Protein AF-A0ABD5MYH3-F1 (afdb_monomer_lite)

Radius of gyration: 65.59 Å; chains: 1; bounding box: 186×68×209 Å

Sequence (858 aa):
MVIDKKRYPGVLNVLLVSPDELYIPPPLPAGGKGEKTQLKKKGFKPIMLLSSFYEKKRLERKLKGSKKRLRSEKERLEKERVKLHRTEEIEAKRAQKKLDDYKEKVKIAREQERKKLERERLKLQKKEERERLKLKRIEERERNRTQSKLERQKERLEAKRLVELKEKDKERLAEEKKLMIERQKRKEAESVKQNFLKRQKEKEEREKAAEEKQKLIEKKEAERRTIEREKQFEKEKKARFLKEEQKRRERYEKLRGLLMEERKRELALERRAEELEEQRKKEDTLRAKKLAAEKLKIIEREKKEELKEKALAEKERKLVLREKKREDIVEERVVEKEKKIEGKVKSRLQKIYGENLEKLRLKREKQIEEQRLKLAREKHRRDVLVEKERRQLMEKSIQEIKDKQQLQSKLKYEKSLKRKLLDKLAIDKREAKKRELEVIRQEKAEKERELREHERYQNRMKLLRRDRQLAISDEQKKKGLEINHIITKLEREKVKIAKSSKDKILSLKQEKDSLRSEKEKLSRSLEKTKGEISELQKKIDVLEKSNKELSKIQFDYEKFHKDRNKLVTTLGKKYEMELEKAMNEKDREMSNLRKHHQNQLNHERKKIHKEIHHGIHKGIKRRVGFIVERKKDADDNAKHLEYEKNRVLRDGNFKISSNNKIIEGLRTELEKANADNEKAKRMIKDLKENKDYNERRLRQIKTEKSRIIEDDKHALYLIKRKLAYESKKHRDSDKLAKMAHQEKGKLIEERKSEQQLMMKKGRELQKKRSVVASREIKHAIKDVKLAMVKEEADLSKLNSMIYNARENIISFKLAEARKLYLLILEMYEHLPNSKKAAVYDHIKELYEERKIAEGLYA

Foldseek 3Di:
DDDDDDDDDDDDDDDDDDDDDDDDDDDDDDDDDDDDDDDDDDDDDDDDDDPPVVVVVVVVVVVVVVVVVVVVVVVVVVVVVVVVVVVVVVVVVVVVVVVVVVVVVVVVVVVVVVVVVVVVVVVVVVVVVVVVVVVVVVVVVVVVVVVVVVVVVVVVVVVVVVVVVVVVVVVVVVVVVVVVVVVVVVVVVVVVPPPPPPPPCPVVVVVVVVVVVVVVVVVVVVVVVVVVVVVVVVVVVVVVVVVVVVVVVVVVVVVVVVVVVVVVVVVVVVVVVVVVVVVVVVVVVVVVVVVVVVVVVVVVVVVVVVVVVVVVVVVVVVVVVVVVVVVVVVVVVVVVPVPPPPPPCVVVVVVVVVVVVVVVVVVVVVVVVVVVVVVVVVVVVVVVVVVVVVVVVVVVVVVVVVVVVVVVVVVVVVVVVVVVVVVVVVVVVVVVVVVVVVVVVVVVVVVVVVVVVVVVVVVVVVVVVVVVVVVVVVVVVVVVVVVVVVVVVVVVVVPDDDDDDPPPPVVVVVVVVVVVVVVVVVVVVVVVVVVVVVVVVVVVVVVVVVVVVVVVVVVVVVVVVVVVVVVVVVVVVVVVVVVVVVVVVVVVVVVVVVVVVVVVVVVVVVVVVVVVVVVVVVVVVVVVVVVVVVVCVVVVVVVVVVVVVVVVVVVPDDDPDPCPVVVVVVVVVVVVVVVVVVVVVVVVVVVVVVVVVVVVVVVVVVVVVVVVVVVVVVVVVVVVVVVVVVVVVVVVVVVVVVVVVVVVVVVVVVVVVVVVVVVVVVVVVVVVVVVVVVVVVVVVVVVVVVVVVVLVVLLVVLVVLLVVLVVCLVVLVLVVNVVSLVVSVVSLVPHDPVCNVVCVVSSVVSVVSSVVSVVVVD

pLDDT: mean 73.13, std 15.89, range [29.53, 97.25]

Structure (mmCIF, N/CA/C/O backbone):
data_AF-A0ABD5MYH3-F1
#
_entry.id   AF-A0ABD5MYH3-F1
#
loop_
_atom_site.group_PDB
_atom_site.id
_atom_site.type_symbol
_atom_site.label_atom_id
_atom_site.label_alt_id
_atom_site.label_comp_id
_atom_site.label_asym_id
_atom_site.label_entity_id
_atom_site.label_seq_id
_atom_site.pdbx_PDB_ins_code
_atom_site.Cartn_x
_atom_site.Cartn_y
_atom_site.Cartn_z
_atom_site.occupancy
_atom_site.B_iso_or_equiv
_atom_site.auth_seq_id
_atom_site.auth_comp_id
_atom_site.auth_asym_id
_atom_site.auth_atom_id
_atom_site.pdbx_PDB_model_num
ATOM 1 N N . MET A 1 1 ? 67.182 -41.115 -29.711 1.00 34.38 1 MET A N 1
ATOM 2 C CA . MET A 1 1 ? 67.467 -40.076 -28.686 1.00 34.38 1 MET A CA 1
ATOM 3 C C . MET A 1 1 ? 66.160 -39.358 -28.313 1.00 34.38 1 MET A C 1
ATOM 5 O O . MET A 1 1 ? 65.120 -39.778 -28.801 1.00 34.38 1 MET A O 1
ATOM 9 N N . VAL A 1 2 ? 66.197 -38.399 -27.377 1.00 32.34 2 VAL A N 1
ATOM 10 C CA . VAL A 1 2 ? 65.081 -37.930 -26.508 1.00 32.34 2 VAL A CA 1
ATOM 11 C C . VAL A 1 2 ? 63.813 -37.399 -27.229 1.00 32.34 2 VAL A C 1
ATOM 13 O O . VAL A 1 2 ? 63.869 -36.954 -28.370 1.00 32.34 2 VAL A O 1
ATOM 16 N N . ILE A 1 3 ? 62.666 -37.452 -26.527 1.00 37.41 3 ILE A N 1
ATOM 17 C CA . ILE A 1 3 ? 61.282 -37.195 -26.987 1.00 37.41 3 ILE A CA 1
ATOM 18 C C . ILE A 1 3 ? 60.608 -36.057 -26.184 1.00 37.41 3 ILE A C 1
ATOM 20 O O . ILE A 1 3 ? 60.651 -36.096 -24.960 1.00 37.41 3 ILE A O 1
ATOM 24 N N . ASP A 1 4 ? 59.857 -35.161 -26.843 1.00 34.97 4 ASP A N 1
ATOM 25 C CA . ASP A 1 4 ? 58.508 -34.680 -26.431 1.00 34.97 4 ASP A CA 1
ATOM 26 C C . ASP A 1 4 ? 57.870 -33.922 -27.629 1.00 34.97 4 ASP A C 1
ATOM 28 O O . ASP A 1 4 ? 58.601 -33.286 -28.380 1.00 34.97 4 ASP A O 1
ATOM 32 N N . LYS A 1 5 ? 56.586 -33.993 -28.033 1.00 39.22 5 LYS A N 1
ATOM 33 C CA . LYS A 1 5 ? 55.255 -34.292 -27.439 1.00 39.22 5 LYS A CA 1
ATOM 34 C C . LYS A 1 5 ? 54.678 -33.206 -26.502 1.00 39.22 5 LYS A C 1
ATOM 36 O O . LYS A 1 5 ? 55.371 -32.686 -25.641 1.00 39.22 5 LYS A O 1
ATOM 41 N N . LYS A 1 6 ? 53.344 -32.998 -26.613 1.00 38.94 6 LYS A N 1
ATOM 42 C CA . LYS A 1 6 ? 52.435 -32.120 -25.808 1.00 38.94 6 LYS A CA 1
ATOM 43 C C . LYS A 1 6 ? 52.509 -30.611 -26.174 1.00 38.94 6 LYS A C 1
ATOM 45 O O . LYS A 1 6 ? 53.596 -30.079 -26.301 1.00 38.94 6 LYS A O 1
ATOM 50 N N . ARG A 1 7 ? 51.419 -29.826 -26.303 1.00 36.38 7 ARG A N 1
ATOM 51 C CA . ARG A 1 7 ? 49.952 -30.055 -26.192 1.00 36.38 7 ARG A CA 1
ATOM 52 C C . ARG A 1 7 ? 49.167 -29.213 -27.223 1.00 36.38 7 ARG A C 1
ATOM 54 O O . ARG A 1 7 ? 49.366 -28.007 -27.259 1.00 36.38 7 ARG A O 1
ATOM 61 N N . TYR A 1 8 ? 48.131 -29.798 -27.833 1.00 37.19 8 TYR A N 1
ATOM 62 C CA . TYR A 1 8 ? 46.870 -29.117 -28.189 1.00 37.19 8 TYR A CA 1
ATOM 63 C C . TYR A 1 8 ? 45.703 -30.123 -28.067 1.00 37.19 8 TYR A C 1
ATOM 65 O O . TYR A 1 8 ? 45.661 -31.063 -28.857 1.00 37.19 8 TYR A O 1
ATOM 73 N N . PRO A 1 9 ? 44.796 -29.999 -27.072 1.00 47.91 9 PRO A N 1
ATOM 74 C CA . PRO A 1 9 ? 43.694 -30.947 -26.881 1.00 47.91 9 PRO A CA 1
ATOM 75 C C . PRO A 1 9 ? 42.294 -30.324 -27.062 1.00 47.91 9 PRO A C 1
ATOM 77 O O . PRO A 1 9 ? 41.913 -29.420 -26.319 1.00 47.91 9 PRO A O 1
ATOM 80 N N . GLY A 1 10 ? 41.498 -30.910 -27.963 1.00 39.75 10 GLY A N 1
ATOM 81 C CA . GLY A 1 10 ? 40.048 -30.696 -28.089 1.00 39.75 10 GLY A CA 1
ATOM 82 C C . GLY A 1 10 ? 39.614 -29.384 -28.775 1.00 39.75 10 GLY A C 1
ATOM 83 O O . GLY A 1 10 ? 40.334 -28.393 -28.762 1.00 39.75 10 GLY A O 1
ATOM 84 N N . VAL A 1 11 ? 38.428 -29.312 -29.387 1.00 33.72 11 VAL A N 1
ATOM 85 C CA . VAL A 1 11 ? 37.332 -30.305 -29.454 1.00 33.72 11 VAL A CA 1
ATOM 86 C C . VAL A 1 11 ? 36.813 -30.391 -30.888 1.00 33.72 11 VAL A C 1
ATOM 88 O O . VAL A 1 11 ? 36.562 -29.357 -31.503 1.00 33.72 11 VAL A O 1
ATOM 91 N N . LEU A 1 12 ? 36.607 -31.610 -31.392 1.00 31.73 12 LEU A N 1
ATOM 92 C CA . LEU A 1 12 ? 35.941 -31.867 -32.666 1.00 31.73 12 LEU A CA 1
ATOM 93 C C . LEU A 1 12 ? 35.200 -33.212 -32.573 1.00 31.73 12 LEU A C 1
ATOM 95 O O . LEU A 1 12 ? 35.828 -34.263 -32.614 1.00 31.73 12 LEU A O 1
ATOM 99 N N . ASN A 1 13 ? 33.873 -33.153 -32.429 1.00 37.53 13 ASN A N 1
ATOM 100 C CA . ASN A 1 13 ? 32.958 -34.270 -32.690 1.00 37.53 13 ASN A CA 1
ATOM 101 C C . ASN A 1 13 ? 32.217 -33.897 -33.985 1.00 37.53 13 ASN A C 1
ATOM 103 O O . ASN A 1 13 ? 31.656 -32.807 -34.062 1.00 37.53 13 ASN A O 1
ATOM 107 N N . VAL A 1 14 ? 32.405 -34.631 -35.083 1.00 34.84 14 VAL A N 1
ATOM 108 C CA . VAL A 1 14 ? 31.767 -35.929 -35.385 1.00 34.84 14 VAL A CA 1
ATOM 109 C C . VAL A 1 14 ? 30.282 -35.761 -35.710 1.00 34.84 14 VAL A C 1
ATOM 111 O O . VAL A 1 14 ? 29.437 -35.707 -34.823 1.00 34.84 14 VAL A O 1
ATOM 114 N N . LEU A 1 15 ? 30.005 -35.761 -37.014 1.00 31.28 15 LEU A N 1
ATOM 115 C CA . LEU A 1 15 ? 28.965 -36.571 -37.644 1.00 31.28 15 LEU A CA 1
ATOM 116 C C . LEU A 1 15 ? 29.574 -37.155 -38.936 1.00 31.28 15 LEU A C 1
ATOM 118 O O . LEU A 1 15 ? 30.463 -36.543 -39.528 1.00 31.28 15 LEU A O 1
ATOM 122 N N . LEU A 1 16 ? 29.159 -38.366 -39.297 1.00 36.84 16 LEU A N 1
ATOM 123 C CA . LEU A 1 16 ? 29.666 -39.190 -40.407 1.00 36.84 16 LEU A CA 1
ATOM 124 C C . LEU A 1 16 ? 28.485 -39.623 -41.299 1.00 36.84 16 LEU A C 1
ATOM 126 O O . LEU A 1 16 ? 27.351 -39.272 -40.979 1.00 36.84 16 LEU A O 1
ATOM 130 N N . VAL A 1 17 ? 28.764 -40.452 -42.319 1.00 29.53 17 VAL A N 1
ATOM 131 C CA . VAL A 1 17 ? 27.810 -41.092 -43.261 1.00 29.53 17 VAL A CA 1
ATOM 132 C C . VAL A 1 17 ? 27.310 -40.141 -44.365 1.00 29.53 17 VAL A C 1
ATOM 134 O O . VAL A 1 17 ? 26.842 -39.050 -44.060 1.00 29.53 17 VAL A O 1
ATOM 137 N N . SER A 1 18 ? 27.351 -40.471 -45.664 1.00 35.72 18 SER A N 1
ATOM 138 C CA . SER A 1 18 ? 28.133 -41.476 -46.429 1.00 35.72 18 SER A CA 1
ATOM 139 C C . SER A 1 18 ? 28.197 -41.043 -47.916 1.00 35.72 18 SER A C 1
ATOM 141 O O . SER A 1 18 ? 27.437 -40.150 -48.295 1.00 35.72 18 SER A O 1
ATOM 143 N N . PRO A 1 19 ? 29.097 -41.607 -48.748 1.00 59.66 19 PRO A N 1
ATOM 144 C CA . PRO A 1 19 ? 29.186 -41.310 -50.184 1.00 59.66 19 PRO A CA 1
ATOM 145 C C . PRO A 1 19 ? 28.273 -42.201 -51.046 1.00 59.66 19 PRO A C 1
ATOM 147 O O . PRO A 1 19 ? 27.865 -43.252 -50.570 1.00 59.66 19 PRO A O 1
ATOM 150 N N . ASP A 1 20 ? 28.006 -41.740 -52.277 1.00 34.91 20 ASP A N 1
ATOM 151 C CA . ASP A 1 20 ? 27.626 -42.438 -53.534 1.00 34.91 20 ASP A CA 1
ATOM 152 C C . ASP A 1 20 ? 27.162 -41.335 -54.529 1.00 34.91 20 ASP A C 1
ATOM 154 O O . ASP A 1 20 ? 26.653 -40.306 -54.082 1.00 34.91 20 ASP A O 1
ATOM 158 N N . GLU A 1 21 ? 27.291 -41.384 -55.862 1.00 38.56 21 GLU A N 1
ATOM 159 C CA . GLU A 1 21 ? 28.172 -42.123 -56.789 1.00 38.56 21 GLU A CA 1
ATOM 160 C C . GLU A 1 21 ? 28.191 -41.352 -58.155 1.00 38.56 21 GLU A C 1
ATOM 162 O O . GLU A 1 21 ? 27.580 -40.285 -58.234 1.00 38.56 21 GLU A O 1
ATOM 167 N N . LEU A 1 22 ? 28.816 -41.888 -59.228 1.00 33.56 22 LEU A N 1
ATOM 168 C CA . LEU A 1 22 ? 28.720 -41.441 -60.654 1.00 33.56 22 LEU A CA 1
ATOM 169 C C . LEU A 1 22 ? 29.280 -40.027 -61.018 1.00 33.56 22 LEU A C 1
ATOM 171 O O . LEU A 1 22 ? 29.252 -39.097 -60.224 1.00 33.56 22 LEU A O 1
ATOM 175 N N . TYR A 1 23 ? 29.736 -39.701 -62.241 1.00 34.12 23 TYR A N 1
ATOM 176 C CA . TYR A 1 23 ? 30.424 -40.429 -63.332 1.00 34.12 23 TYR A CA 1
ATOM 177 C C . TYR A 1 23 ? 31.047 -39.342 -64.261 1.00 34.12 23 TYR A C 1
ATOM 179 O O . TYR A 1 23 ? 30.326 -38.491 -64.769 1.00 34.12 23 TYR A O 1
ATOM 187 N N . ILE A 1 24 ? 32.373 -39.145 -64.235 1.00 36.97 24 ILE A N 1
ATOM 188 C CA . ILE A 1 24 ? 33.361 -39.418 -65.314 1.00 36.97 24 ILE A CA 1
ATOM 189 C C . ILE A 1 24 ? 33.319 -38.507 -66.590 1.00 36.97 24 ILE A C 1
ATOM 191 O O . ILE A 1 24 ? 32.254 -38.301 -67.162 1.00 36.97 24 ILE A O 1
ATOM 195 N N . PRO A 1 25 ? 34.478 -37.943 -67.043 1.00 64.69 25 PRO A N 1
ATOM 196 C CA . PRO A 1 25 ? 34.641 -37.148 -68.284 1.00 64.69 25 PRO A CA 1
ATOM 197 C C . PRO A 1 25 ? 35.147 -38.065 -69.450 1.00 64.69 25 PRO A C 1
ATOM 199 O O . PRO A 1 25 ? 34.676 -39.201 -69.434 1.00 64.69 25 PRO A O 1
ATOM 202 N N . PRO A 1 26 ? 36.018 -37.735 -70.462 1.00 58.12 26 PRO A N 1
ATOM 203 C CA . PRO A 1 26 ? 37.162 -36.785 -70.588 1.00 58.12 26 PRO A CA 1
ATOM 204 C C . PRO A 1 26 ? 37.042 -35.927 -71.901 1.00 58.12 26 PRO A C 1
ATOM 206 O O . PRO A 1 26 ? 35.905 -35.629 -72.261 1.00 58.12 26 PRO A O 1
ATOM 209 N N . PRO A 1 27 ? 38.087 -35.555 -72.698 1.00 56.47 27 PRO A N 1
ATOM 210 C CA . PRO A 1 27 ? 39.515 -35.271 -72.450 1.00 56.47 27 PRO A CA 1
ATOM 211 C C . PRO A 1 27 ? 40.022 -33.905 -73.023 1.00 56.47 27 PRO A C 1
ATOM 213 O O . PRO A 1 27 ? 39.302 -33.144 -73.666 1.00 56.47 27 PRO A O 1
ATOM 216 N N . LEU A 1 28 ? 41.324 -33.633 -72.842 1.00 50.72 28 LEU A N 1
ATOM 217 C CA . LEU A 1 28 ? 42.132 -32.695 -73.652 1.00 50.72 28 LEU A CA 1
ATOM 218 C C . LEU A 1 28 ? 42.389 -33.245 -75.076 1.00 50.72 28 LEU A C 1
ATOM 220 O O . LEU A 1 28 ? 42.180 -34.432 -75.324 1.00 50.72 28 LEU A O 1
ATOM 224 N N . PRO A 1 29 ? 42.992 -32.440 -75.970 1.00 53.41 29 PRO A N 1
ATOM 225 C CA . PRO A 1 29 ? 44.215 -32.944 -76.608 1.00 53.41 29 PRO A CA 1
ATOM 226 C C . PRO A 1 29 ? 45.400 -31.968 -76.550 1.00 53.41 29 PRO A C 1
ATOM 228 O O . PRO A 1 29 ? 45.243 -30.751 -76.463 1.00 53.41 29 PRO A O 1
ATOM 231 N N . ALA A 1 30 ? 46.606 -32.529 -76.650 1.00 50.03 30 ALA A N 1
ATOM 232 C CA . ALA A 1 30 ? 47.852 -31.799 -76.860 1.00 50.03 30 ALA A CA 1
ATOM 233 C C . ALA A 1 30 ? 48.384 -32.023 -78.287 1.00 50.03 30 ALA A C 1
ATOM 235 O O . ALA A 1 30 ? 48.091 -33.035 -78.920 1.00 50.03 30 ALA A O 1
ATOM 236 N N . GLY A 1 31 ? 49.203 -31.089 -78.771 1.00 38.00 31 GLY A N 1
ATOM 237 C CA . GLY A 1 31 ? 49.874 -31.150 -80.072 1.00 38.00 31 GLY A CA 1
ATOM 238 C C . GLY A 1 31 ? 50.033 -29.753 -80.683 1.00 38.00 31 GLY A C 1
ATOM 239 O O . GLY A 1 31 ? 49.214 -28.876 -80.439 1.00 38.00 31 GLY A O 1
ATOM 240 N N . GLY A 1 32 ? 51.068 -29.467 -81.469 1.00 38.44 32 GLY A N 1
ATOM 241 C CA . GLY A 1 32 ? 52.202 -30.311 -81.856 1.00 38.44 32 GLY A CA 1
ATOM 242 C C . GLY A 1 32 ? 52.818 -29.807 -83.166 1.00 38.44 32 GLY A C 1
ATOM 243 O O . GLY A 1 32 ? 52.102 -29.234 -83.983 1.00 38.44 32 GLY A O 1
ATOM 244 N N . LYS A 1 33 ? 54.115 -30.079 -83.383 1.00 42.41 33 LYS A N 1
ATOM 245 C CA . LYS A 1 33 ? 54.943 -29.571 -84.506 1.00 42.41 33 LYS A CA 1
ATOM 246 C C . LYS A 1 33 ? 55.206 -28.045 -84.424 1.00 42.41 33 LYS A C 1
ATOM 248 O O . LYS A 1 33 ? 54.399 -27.297 -83.891 1.00 42.41 33 LYS A O 1
ATOM 253 N N . GLY A 1 34 ? 56.326 -27.505 -84.904 1.00 36.28 34 GLY A N 1
ATOM 254 C CA . GLY A 1 34 ? 57.528 -28.155 -85.437 1.00 36.28 34 GLY A CA 1
ATOM 255 C C . GLY A 1 34 ? 58.005 -27.555 -86.763 1.00 36.28 34 GLY A C 1
ATOM 256 O O . GLY A 1 34 ? 57.196 -27.292 -87.640 1.00 36.28 34 GLY A O 1
ATOM 257 N N . GLU A 1 35 ? 59.331 -27.462 -86.895 1.00 36.38 35 GLU A N 1
ATOM 258 C CA . GLU A 1 35 ? 60.110 -27.397 -88.148 1.00 36.38 35 GLU A CA 1
ATOM 259 C C . GLU A 1 35 ? 60.314 -26.065 -88.923 1.00 36.38 35 GLU A C 1
ATOM 261 O O . GLU A 1 35 ? 59.395 -25.407 -89.396 1.00 36.38 35 GLU A O 1
ATOM 266 N N . LYS A 1 36 ? 61.614 -25.800 -89.149 1.00 38.22 36 LYS A N 1
ATOM 267 C CA . LYS A 1 36 ? 62.286 -25.400 -90.410 1.00 38.22 36 LYS A CA 1
ATOM 268 C C . LYS A 1 36 ? 62.040 -24.013 -91.038 1.00 38.22 36 LYS A C 1
ATOM 270 O O . LYS A 1 36 ? 61.154 -23.776 -91.849 1.00 38.22 36 LYS A O 1
ATOM 275 N N . THR A 1 37 ? 63.005 -23.138 -90.748 1.00 42.31 37 THR A N 1
ATOM 276 C CA . THR A 1 37 ? 63.882 -22.457 -91.730 1.00 42.31 37 THR A CA 1
ATOM 277 C C . THR A 1 37 ? 63.567 -22.561 -93.235 1.00 42.31 37 THR A C 1
ATOM 279 O O . THR A 1 37 ? 63.587 -23.645 -93.811 1.00 42.31 37 THR A O 1
ATOM 282 N N . GLN A 1 38 ? 63.603 -21.410 -93.927 1.00 38.06 38 GLN A N 1
ATOM 283 C CA . GLN A 1 38 ? 64.446 -21.273 -95.129 1.00 38.06 38 GLN A CA 1
ATOM 284 C C . GLN A 1 38 ? 64.803 -19.812 -95.469 1.00 38.06 38 GLN A C 1
ATOM 286 O O . GLN A 1 38 ? 63.987 -18.905 -95.333 1.00 38.06 38 GLN A O 1
ATOM 291 N N . LEU A 1 39 ? 66.035 -19.596 -95.945 1.00 44.56 39 LEU A N 1
ATOM 292 C CA . LEU A 1 39 ? 66.471 -18.356 -96.597 1.00 44.56 39 LEU A CA 1
ATOM 293 C C . LEU A 1 39 ? 66.151 -18.413 -98.095 1.00 44.56 39 LEU A C 1
ATOM 295 O O . LEU A 1 39 ? 66.482 -19.414 -98.727 1.00 44.56 39 LEU A O 1
ATOM 299 N N . LYS A 1 40 ? 65.705 -17.302 -98.699 1.00 39.81 40 LYS A N 1
ATOM 300 C CA . LYS A 1 40 ? 66.008 -16.993 -100.112 1.00 39.81 40 LYS A CA 1
ATOM 301 C C . LYS A 1 40 ? 66.379 -15.514 -100.284 1.00 39.81 40 LYS A C 1
ATOM 303 O O . LYS A 1 40 ? 65.711 -14.629 -99.760 1.00 39.81 40 LYS A O 1
ATOM 308 N N . LYS A 1 41 ? 67.486 -15.271 -100.997 1.00 45.16 41 LYS A N 1
ATOM 309 C CA . LYS A 1 41 ? 67.968 -13.950 -101.449 1.00 45.16 41 LYS A CA 1
ATOM 310 C C . LYS A 1 41 ? 67.463 -13.658 -102.877 1.00 45.16 41 LYS A C 1
ATOM 312 O O . LYS A 1 41 ? 67.068 -14.588 -103.575 1.00 45.16 41 LYS A O 1
ATOM 317 N N . LYS A 1 42 ? 67.705 -12.414 -103.324 1.00 40.88 42 LYS A N 1
ATOM 318 C CA . LYS A 1 42 ? 67.613 -11.838 -104.692 1.00 40.88 42 LYS A CA 1
ATOM 319 C C . LYS A 1 42 ? 66.300 -11.102 -105.009 1.00 40.88 42 LYS A C 1
ATOM 321 O O . LYS A 1 42 ? 65.226 -11.521 -104.603 1.00 40.88 42 LYS A O 1
ATOM 326 N N . GLY A 1 43 ? 66.443 -9.990 -105.740 1.00 35.03 43 GLY A N 1
ATOM 327 C CA . GLY A 1 43 ? 65.386 -9.032 -106.094 1.00 35.03 43 GLY A CA 1
ATOM 328 C C . GLY A 1 43 ? 65.849 -7.586 -105.863 1.00 35.03 43 GLY A C 1
ATOM 329 O O . GLY A 1 43 ? 65.783 -7.093 -104.743 1.00 35.03 43 GLY A O 1
ATOM 330 N N . PHE A 1 44 ? 66.362 -6.926 -106.905 1.00 36.41 44 PHE A N 1
ATOM 331 C CA . PHE A 1 44 ? 66.843 -5.532 -106.890 1.00 36.41 44 PHE A CA 1
ATOM 332 C C . PHE A 1 44 ? 66.351 -4.824 -108.169 1.00 36.41 44 PHE A C 1
ATOM 334 O O . PHE A 1 44 ? 66.010 -5.516 -109.127 1.00 36.41 44 PHE A O 1
ATOM 341 N N . LYS A 1 45 ? 66.410 -3.482 -108.213 1.00 40.34 45 LYS A N 1
ATOM 342 C CA . LYS A 1 45 ? 65.891 -2.584 -109.283 1.00 40.34 45 LYS A CA 1
ATOM 343 C C . LYS A 1 45 ? 64.354 -2.285 -109.166 1.00 40.34 45 LYS A C 1
ATOM 345 O O . LYS A 1 45 ? 63.706 -2.913 -108.333 1.00 40.34 45 LYS A O 1
ATOM 350 N N . PRO A 1 46 ? 63.816 -1.182 -109.751 1.00 52.72 46 PRO A N 1
ATOM 351 C CA . PRO A 1 46 ? 63.722 0.047 -108.942 1.00 52.72 46 PRO A CA 1
ATOM 352 C C . PRO A 1 46 ? 62.468 0.951 -109.146 1.00 52.72 46 PRO A C 1
ATOM 354 O O . PRO A 1 46 ? 61.753 0.841 -110.127 1.00 52.72 46 PRO A O 1
ATOM 357 N N . ILE A 1 47 ? 62.338 1.953 -108.260 1.00 42.16 47 ILE A N 1
ATOM 358 C CA . ILE A 1 47 ? 61.827 3.326 -108.518 1.00 42.16 47 ILE A CA 1
ATOM 359 C C . ILE A 1 47 ? 60.324 3.569 -108.866 1.00 42.16 47 ILE A C 1
ATOM 361 O O . ILE A 1 47 ? 59.733 2.976 -109.753 1.00 42.16 47 ILE A O 1
ATOM 365 N N . MET A 1 48 ? 59.801 4.617 -108.203 1.00 41.47 48 MET A N 1
ATOM 366 C CA . MET A 1 48 ? 58.607 5.454 -108.464 1.00 41.47 48 MET A CA 1
ATOM 367 C C . MET A 1 48 ? 57.172 5.061 -108.018 1.00 41.47 48 MET A C 1
ATOM 369 O O . MET A 1 48 ? 56.638 3.994 -108.282 1.00 41.47 48 MET A O 1
ATOM 373 N N . LEU A 1 49 ? 56.546 6.076 -107.391 1.00 46.66 49 LEU A N 1
ATOM 374 C CA . LEU A 1 49 ? 55.128 6.481 -107.427 1.00 46.66 49 LEU A CA 1
ATOM 375 C C . LEU A 1 49 ? 54.023 5.482 -107.017 1.00 46.66 49 LEU A C 1
ATOM 377 O O . LEU A 1 49 ? 53.302 4.972 -107.863 1.00 46.66 49 LEU A O 1
ATOM 381 N N . LEU A 1 50 ? 53.771 5.356 -105.699 1.00 44.72 50 LEU A N 1
ATOM 382 C CA . LEU A 1 50 ? 52.427 5.079 -105.125 1.00 44.72 50 LEU A CA 1
ATOM 383 C C . LEU A 1 50 ? 52.358 5.317 -103.590 1.00 44.72 50 LEU A C 1
ATOM 385 O O . LEU A 1 50 ? 51.882 4.486 -102.811 1.00 44.72 50 LEU A O 1
ATOM 389 N N . SER A 1 51 ? 52.869 6.462 -103.121 1.00 50.69 51 SER A N 1
ATOM 390 C CA . SER A 1 51 ? 53.046 6.772 -101.686 1.00 50.69 51 SER A CA 1
ATOM 391 C C . SER A 1 51 ? 51.742 6.770 -100.868 1.00 50.69 51 SER A C 1
ATOM 393 O O . SER A 1 51 ? 51.678 6.158 -99.798 1.00 50.69 51 SER A O 1
ATOM 395 N N . SER A 1 52 ? 50.681 7.399 -101.381 1.00 53.34 52 SER A N 1
ATOM 396 C CA . SER A 1 52 ? 49.420 7.635 -100.657 1.00 53.34 52 SER A CA 1
ATOM 397 C C . SER A 1 52 ? 48.703 6.353 -100.199 1.00 53.34 52 SER A C 1
ATOM 399 O O . SER A 1 52 ? 48.142 6.302 -99.099 1.00 53.34 52 SER A O 1
ATOM 401 N N . PHE A 1 53 ? 48.740 5.286 -101.003 1.00 55.03 53 PHE A N 1
ATOM 402 C CA . PHE A 1 53 ? 47.977 4.063 -100.727 1.00 55.03 53 PHE A CA 1
ATOM 403 C C . PHE A 1 53 ? 48.596 3.217 -99.602 1.00 55.03 53 PHE A C 1
ATOM 405 O O . PHE A 1 53 ? 47.884 2.659 -98.757 1.00 55.03 53 PHE A O 1
ATOM 412 N N . TYR A 1 54 ? 49.930 3.157 -99.542 1.00 57.12 54 TYR A N 1
ATOM 413 C CA . TYR A 1 54 ? 50.640 2.463 -98.466 1.00 57.12 54 TYR A CA 1
ATOM 414 C C . TYR A 1 54 ? 50.599 3.237 -97.147 1.00 57.12 54 TYR A C 1
ATOM 416 O O . TYR A 1 54 ? 50.459 2.613 -96.090 1.00 57.12 54 TYR A O 1
ATOM 424 N N . GLU A 1 55 ? 50.627 4.572 -97.182 1.00 61.53 55 GLU A N 1
ATOM 425 C CA . GLU A 1 55 ? 50.406 5.378 -95.979 1.00 61.53 55 GLU A CA 1
ATOM 426 C C . GLU A 1 55 ? 49.004 5.171 -95.400 1.00 61.53 55 GLU A C 1
ATOM 428 O O . GLU A 1 55 ? 48.888 4.927 -94.197 1.00 61.53 55 GLU A O 1
ATOM 433 N N . LYS A 1 56 ? 47.953 5.125 -96.234 1.00 69.12 56 LYS A N 1
ATOM 434 C CA . LYS A 1 56 ? 46.584 4.820 -95.781 1.00 69.12 56 LYS A CA 1
ATOM 435 C C . LYS A 1 56 ? 46.510 3.475 -95.042 1.00 69.12 56 LYS A C 1
ATOM 437 O O . LYS A 1 56 ? 46.071 3.436 -93.891 1.00 69.12 56 LYS A O 1
ATOM 442 N N . LYS A 1 57 ? 47.049 2.387 -95.614 1.00 71.69 57 LYS A N 1
ATOM 443 C CA . LYS A 1 57 ? 47.116 1.071 -94.934 1.00 71.69 57 LYS A CA 1
ATOM 444 C C . LYS A 1 57 ? 48.004 1.078 -93.675 1.00 71.69 57 LYS A C 1
ATOM 446 O O . LYS A 1 57 ? 47.702 0.372 -92.708 1.00 71.69 57 LYS A O 1
ATOM 451 N N . ARG A 1 58 ? 49.083 1.870 -93.637 1.00 72.62 58 ARG A N 1
ATOM 452 C CA . ARG A 1 58 ? 49.961 2.028 -92.457 1.00 72.62 58 ARG A CA 1
ATOM 453 C C . ARG A 1 58 ? 49.251 2.776 -91.322 1.00 72.62 58 ARG A C 1
ATOM 455 O O . ARG A 1 58 ? 49.366 2.371 -90.162 1.00 72.62 58 ARG A O 1
ATOM 462 N N . LEU A 1 59 ? 48.489 3.818 -91.650 1.00 74.50 59 LEU A N 1
ATOM 463 C CA . LEU A 1 59 ? 47.659 4.582 -90.717 1.00 74.50 59 LEU A CA 1
ATOM 464 C C . LEU A 1 59 ? 46.489 3.741 -90.196 1.00 74.50 59 LEU A C 1
ATOM 466 O O . LEU A 1 59 ? 46.300 3.680 -88.985 1.00 74.50 59 LEU A O 1
ATOM 470 N N . GLU A 1 60 ? 45.783 2.995 -91.049 1.00 74.94 60 GLU A N 1
ATOM 471 C CA . GLU A 1 60 ? 44.733 2.057 -90.619 1.00 74.94 60 GLU A CA 1
ATOM 472 C C . GLU A 1 60 ? 45.252 0.999 -89.634 1.00 74.94 60 GLU A C 1
ATOM 474 O O . GLU A 1 60 ? 44.592 0.710 -88.633 1.00 74.94 60 GLU A O 1
ATOM 479 N N . ARG A 1 61 ? 46.451 0.443 -89.865 1.00 75.75 61 ARG A N 1
ATOM 480 C CA . ARG A 1 61 ? 47.093 -0.494 -88.924 1.00 75.75 61 ARG A CA 1
ATOM 481 C C . ARG A 1 61 ? 47.422 0.180 -87.586 1.00 75.75 61 ARG A C 1
ATOM 483 O O . ARG A 1 61 ? 47.103 -0.387 -86.540 1.00 75.75 61 ARG A O 1
ATOM 490 N N . LYS A 1 62 ? 47.973 1.404 -87.595 1.00 75.69 62 LYS A N 1
ATOM 491 C CA . LYS A 1 62 ? 48.185 2.205 -86.369 1.00 75.69 62 LYS A CA 1
ATOM 492 C C . LYS A 1 62 ? 46.866 2.492 -85.634 1.00 75.69 62 LYS A C 1
ATOM 494 O O . LYS A 1 62 ? 46.818 2.367 -84.414 1.00 75.69 62 LYS A O 1
ATOM 499 N N . LEU A 1 63 ? 45.797 2.815 -86.363 1.00 76.25 63 LEU A N 1
ATOM 500 C CA . LEU A 1 63 ? 44.492 3.221 -85.827 1.00 76.25 63 LEU A CA 1
ATOM 501 C C . LEU A 1 63 ? 43.670 2.025 -85.304 1.00 76.25 63 LEU A C 1
ATOM 503 O O . LEU A 1 63 ? 42.982 2.138 -84.290 1.00 76.25 63 LEU A O 1
ATOM 507 N N . LYS A 1 64 ? 43.808 0.836 -85.908 1.00 78.19 64 LYS A N 1
ATOM 508 C CA . LYS A 1 64 ? 43.356 -0.436 -85.307 1.00 78.19 64 LYS A CA 1
ATOM 509 C C . LYS A 1 64 ? 44.155 -0.760 -84.034 1.00 78.19 64 LYS A C 1
ATOM 511 O O . LYS A 1 64 ? 43.568 -1.188 -83.042 1.00 78.19 64 LYS A O 1
ATOM 516 N N . GLY A 1 65 ? 45.464 -0.489 -84.027 1.00 79.50 65 GLY A N 1
ATOM 517 C CA . GLY A 1 65 ? 46.329 -0.629 -82.850 1.00 79.50 65 GLY A CA 1
ATOM 518 C C . GLY A 1 65 ? 45.922 0.272 -81.676 1.00 79.50 65 GLY A C 1
ATOM 519 O O . GLY A 1 65 ? 45.763 -0.223 -80.558 1.00 79.50 65 GLY A O 1
ATOM 520 N N . SER A 1 66 ? 45.688 1.567 -81.915 1.00 75.81 66 SER A N 1
ATOM 521 C CA . SER A 1 66 ? 45.236 2.503 -80.875 1.00 75.81 66 SER A CA 1
ATOM 522 C C . SER A 1 66 ? 43.829 2.171 -80.375 1.00 75.81 66 SER A C 1
ATOM 524 O O . SER A 1 66 ? 43.625 2.120 -79.164 1.00 75.81 66 SER A O 1
ATOM 526 N N . LYS A 1 67 ? 42.885 1.816 -81.262 1.00 81.56 67 LYS A N 1
ATOM 527 C CA . LYS A 1 67 ? 41.552 1.325 -80.859 1.00 81.56 67 LYS A CA 1
ATOM 528 C C . LYS A 1 67 ? 41.624 0.060 -79.991 1.00 81.56 67 LYS A C 1
ATOM 530 O O . LYS A 1 67 ? 40.830 -0.065 -79.060 1.00 81.56 67 LYS A O 1
ATOM 535 N N . LYS A 1 68 ? 42.574 -0.858 -80.231 1.00 82.50 68 LYS A N 1
ATOM 536 C CA . LYS A 1 68 ? 42.784 -2.033 -79.360 1.00 82.50 68 LYS A CA 1
ATOM 537 C C . LYS A 1 68 ? 43.351 -1.640 -77.989 1.00 82.50 68 LYS A C 1
ATOM 539 O O . LYS A 1 68 ? 42.855 -2.144 -76.985 1.00 82.50 68 LYS A O 1
ATOM 544 N N . ARG A 1 69 ? 44.319 -0.712 -77.935 1.00 80.00 69 ARG A N 1
ATOM 545 C CA . ARG A 1 69 ? 44.867 -0.179 -76.669 1.00 80.00 69 ARG A CA 1
ATOM 546 C C . ARG A 1 69 ? 43.787 0.516 -75.833 1.00 80.00 69 ARG A C 1
ATOM 548 O O . ARG A 1 69 ? 43.555 0.088 -74.708 1.00 80.00 69 ARG A O 1
ATOM 555 N N . LEU A 1 70 ? 43.049 1.462 -76.420 1.00 82.06 70 LEU A N 1
ATOM 556 C CA . LEU A 1 70 ? 41.952 2.186 -75.759 1.00 82.06 70 LEU A CA 1
ATOM 557 C C . LEU A 1 70 ? 40.865 1.252 -75.204 1.00 82.06 70 LEU A C 1
ATOM 559 O O . LEU A 1 70 ? 40.352 1.492 -74.115 1.00 82.06 70 LEU A O 1
ATOM 563 N N . ARG A 1 71 ? 40.534 0.155 -75.905 1.00 81.44 71 ARG A N 1
ATOM 564 C CA . ARG A 1 71 ? 39.622 -0.874 -75.371 1.00 81.44 71 ARG A CA 1
ATOM 565 C C . ARG A 1 71 ? 40.201 -1.560 -74.129 1.00 81.44 71 ARG A C 1
ATOM 567 O O . ARG A 1 71 ? 39.524 -1.595 -73.109 1.00 81.44 71 ARG A O 1
ATOM 574 N N . SER A 1 72 ? 41.449 -2.034 -74.185 1.00 83.00 72 SER A N 1
ATOM 575 C CA . SER A 1 72 ? 42.101 -2.678 -73.028 1.00 83.00 72 SER A CA 1
ATOM 576 C C . SER A 1 72 ? 42.350 -1.729 -71.846 1.00 83.00 72 SER A C 1
ATOM 578 O O . SER A 1 72 ? 42.408 -2.164 -70.700 1.00 83.00 72 SER A O 1
ATOM 580 N N . GLU A 1 73 ? 42.485 -0.432 -72.112 1.00 86.06 73 GLU A N 1
ATOM 581 C CA . GLU A 1 73 ? 42.673 0.614 -71.107 1.00 86.06 73 GLU A CA 1
ATOM 582 C C . GLU A 1 73 ? 41.349 0.988 -70.433 1.00 86.06 73 GLU A C 1
ATOM 584 O O . GLU A 1 73 ? 41.274 0.992 -69.204 1.00 86.06 73 GLU A O 1
ATOM 589 N N . LYS A 1 74 ? 40.268 1.153 -71.210 1.00 88.31 74 LYS A N 1
ATOM 590 C CA . LYS A 1 74 ? 38.908 1.285 -70.668 1.00 88.31 74 LYS A CA 1
ATOM 591 C C . LYS A 1 74 ? 38.542 0.083 -69.791 1.00 88.31 74 LYS A C 1
ATOM 593 O O . LYS A 1 74 ? 38.064 0.275 -68.680 1.00 88.31 74 LYS A O 1
ATOM 598 N N . GLU A 1 75 ? 38.831 -1.136 -70.247 1.00 86.81 75 GLU A N 1
ATOM 599 C CA . GLU A 1 75 ? 38.569 -2.374 -69.498 1.00 86.81 75 GLU A CA 1
ATOM 600 C C . GLU A 1 75 ? 39.363 -2.450 -68.176 1.00 86.81 75 GLU A C 1
ATOM 602 O O . GLU A 1 75 ? 38.849 -2.939 -67.167 1.00 86.81 75 GLU A O 1
ATOM 607 N N . ARG A 1 76 ? 40.601 -1.931 -68.142 1.00 89.12 76 ARG A N 1
ATOM 608 C CA . ARG A 1 76 ? 41.391 -1.796 -66.903 1.00 89.12 76 ARG A CA 1
ATOM 609 C C . ARG A 1 76 ? 40.762 -0.791 -65.939 1.00 89.12 76 ARG A C 1
ATOM 611 O O . ARG A 1 76 ? 40.526 -1.147 -64.788 1.00 89.12 76 ARG A O 1
ATOM 618 N N . LEU A 1 77 ? 40.437 0.412 -66.414 1.00 87.38 77 LEU A N 1
ATOM 619 C CA . LEU A 1 77 ? 39.809 1.466 -65.606 1.00 87.38 77 LEU A CA 1
ATOM 620 C C . LEU A 1 77 ? 38.432 1.040 -65.069 1.00 87.38 77 LEU A C 1
ATOM 622 O O . LEU A 1 77 ? 38.066 1.365 -63.942 1.00 87.38 77 LEU A O 1
ATOM 626 N N . GLU A 1 78 ? 37.676 0.266 -65.845 1.00 87.69 78 GLU A N 1
ATOM 627 C CA . GLU A 1 78 ? 36.396 -0.319 -65.440 1.00 87.69 78 GLU A CA 1
ATOM 628 C C . GLU A 1 78 ? 36.585 -1.391 -64.351 1.00 87.69 78 GLU A C 1
ATOM 630 O O . GLU A 1 78 ? 35.918 -1.348 -63.314 1.00 87.69 78 GLU A O 1
ATOM 635 N N . LYS A 1 79 ? 37.583 -2.273 -64.498 1.00 87.75 79 LYS A N 1
ATOM 636 C CA . LYS A 1 79 ? 37.987 -3.233 -63.453 1.00 87.75 79 LYS A CA 1
ATOM 637 C C . LYS A 1 79 ? 38.506 -2.550 -62.180 1.00 87.75 79 LYS A C 1
ATOM 639 O O . LYS A 1 79 ? 38.309 -3.086 -61.090 1.00 87.75 79 LYS A O 1
ATOM 644 N N . GLU A 1 80 ? 39.132 -1.380 -62.278 1.00 87.81 80 GLU A N 1
ATOM 645 C CA . GLU A 1 80 ? 39.565 -0.587 -61.119 1.00 87.81 80 GLU A CA 1
ATOM 646 C C . GLU A 1 80 ? 38.403 0.144 -60.436 1.00 87.81 80 GLU A C 1
ATOM 648 O O . GLU A 1 80 ? 38.295 0.077 -59.212 1.00 87.81 80 GLU A O 1
ATOM 653 N N . ARG A 1 81 ? 37.460 0.721 -61.193 1.00 87.06 81 ARG A N 1
ATOM 654 C CA . ARG A 1 81 ? 36.205 1.268 -60.639 1.00 87.06 81 ARG A CA 1
ATOM 655 C C . ARG A 1 81 ? 35.406 0.210 -59.872 1.00 87.06 81 ARG A C 1
ATOM 657 O O . ARG A 1 81 ? 34.950 0.481 -58.764 1.00 87.06 81 ARG A O 1
ATOM 664 N N . VAL A 1 82 ? 35.297 -1.011 -60.404 1.00 88.12 82 VAL A N 1
ATOM 665 C CA . VAL A 1 82 ? 34.629 -2.133 -59.715 1.00 88.12 82 VAL A CA 1
ATOM 666 C C . VAL A 1 82 ? 35.369 -2.550 -58.435 1.00 88.12 82 VAL A C 1
ATOM 668 O O . VAL A 1 82 ? 34.723 -2.915 -57.452 1.00 88.12 82 VAL A O 1
ATOM 671 N N . LYS A 1 83 ? 36.708 -2.470 -58.393 1.00 88.00 83 LYS A N 1
ATOM 672 C CA . LYS A 1 83 ? 37.477 -2.691 -57.152 1.00 88.00 83 LYS A CA 1
ATOM 673 C C . LYS A 1 83 ? 37.208 -1.595 -56.117 1.00 88.00 83 LYS A C 1
ATOM 675 O O . LYS A 1 83 ? 36.924 -1.935 -54.971 1.00 88.00 83 LYS A O 1
ATOM 680 N N . LEU A 1 84 ? 37.252 -0.322 -56.521 1.00 87.44 84 LEU A N 1
ATOM 681 C CA . LEU A 1 84 ? 37.019 0.827 -55.638 1.00 87.44 84 LEU A CA 1
ATOM 682 C C . LEU A 1 84 ? 35.618 0.790 -55.013 1.00 87.44 84 LEU A C 1
ATOM 684 O O . LEU A 1 84 ? 35.496 0.823 -53.789 1.00 87.44 84 LEU A O 1
ATOM 688 N N . HIS A 1 85 ? 34.579 0.579 -55.825 1.00 84.75 85 HIS A N 1
ATOM 689 C CA . HIS A 1 85 ? 33.202 0.471 -55.335 1.00 84.75 85 HIS A CA 1
ATOM 690 C C . HIS A 1 85 ? 33.022 -0.712 -54.364 1.00 84.75 85 HIS A C 1
ATOM 692 O O . HIS A 1 85 ? 32.299 -0.606 -53.375 1.00 84.75 85 HIS A O 1
ATOM 698 N N . ARG A 1 86 ? 33.712 -1.843 -54.589 1.00 86.75 86 ARG A N 1
ATOM 699 C CA . ARG A 1 86 ? 33.714 -2.972 -53.638 1.00 86.75 86 ARG A CA 1
ATOM 700 C C . ARG A 1 86 ? 34.416 -2.624 -52.323 1.00 86.75 86 ARG A C 1
ATOM 702 O O . ARG A 1 86 ? 33.947 -3.051 -51.270 1.00 86.75 86 ARG A O 1
ATOM 709 N N . THR A 1 87 ? 35.510 -1.859 -52.345 1.00 87.31 87 THR A N 1
ATOM 710 C CA . THR A 1 87 ? 36.151 -1.393 -51.103 1.00 87.31 87 THR A CA 1
ATOM 711 C C . THR A 1 87 ? 35.272 -0.404 -50.340 1.00 87.31 87 THR A C 1
ATOM 713 O O . THR A 1 87 ? 35.092 -0.584 -49.138 1.00 87.31 87 THR A O 1
ATOM 716 N N . GLU A 1 88 ? 34.640 0.554 -51.022 1.00 88.25 88 GLU A N 1
ATOM 717 C CA . GLU A 1 88 ? 33.702 1.513 -50.416 1.00 88.25 88 GLU A CA 1
ATOM 718 C C . GLU A 1 88 ? 32.495 0.802 -49.781 1.00 88.25 88 GLU A C 1
ATOM 720 O O . GLU A 1 88 ? 32.129 1.089 -48.641 1.00 88.25 88 GLU A O 1
ATOM 725 N N . GLU A 1 89 ? 31.923 -0.198 -50.457 1.00 89.75 89 GLU A N 1
ATOM 726 C CA . GLU A 1 89 ? 30.817 -1.007 -49.931 1.00 89.75 89 GLU A CA 1
ATOM 727 C C . GLU A 1 89 ? 31.225 -1.819 -48.683 1.00 89.75 89 GLU A C 1
ATOM 729 O O . GLU A 1 89 ? 30.466 -1.916 -47.711 1.00 89.75 89 GLU A O 1
ATOM 734 N N . ILE A 1 90 ? 32.442 -2.375 -48.667 1.00 89.75 90 ILE A N 1
ATOM 735 C CA . ILE A 1 90 ? 33.004 -3.079 -47.503 1.00 89.75 90 ILE A CA 1
ATOM 736 C C . ILE A 1 90 ? 33.233 -2.109 -46.335 1.00 89.75 90 ILE A C 1
ATOM 738 O O . ILE A 1 90 ? 32.959 -2.462 -45.183 1.00 89.75 90 ILE A O 1
ATOM 742 N N . GLU A 1 91 ? 33.706 -0.889 -46.592 1.00 87.94 91 GLU A N 1
ATOM 743 C CA . GLU A 1 91 ? 33.895 0.124 -45.552 1.00 87.94 91 GLU A CA 1
ATOM 744 C C . GLU A 1 91 ? 32.570 0.671 -45.015 1.00 87.94 91 GLU A C 1
ATOM 746 O O . GLU A 1 91 ? 32.419 0.770 -43.795 1.00 87.94 91 GLU A O 1
ATOM 751 N N . ALA A 1 92 ? 31.569 0.891 -45.871 1.00 87.56 92 ALA A N 1
ATOM 752 C CA . ALA A 1 92 ? 30.211 1.241 -45.460 1.00 87.56 92 ALA A CA 1
ATOM 753 C C . ALA A 1 92 ? 29.599 0.155 -44.553 1.00 87.56 92 ALA A C 1
ATOM 755 O O . ALA A 1 92 ? 29.114 0.455 -43.460 1.00 87.56 92 ALA A O 1
ATOM 756 N N . LYS A 1 93 ? 29.713 -1.128 -44.931 1.00 89.62 93 LYS A N 1
ATOM 757 C CA . LYS A 1 93 ? 29.266 -2.267 -44.102 1.00 89.62 93 LYS A CA 1
ATOM 758 C C . LYS A 1 93 ? 30.019 -2.348 -42.764 1.00 89.62 93 LYS A C 1
ATOM 760 O O . LYS A 1 93 ? 29.411 -2.626 -41.727 1.00 89.62 93 LYS A O 1
ATOM 765 N N . ARG A 1 94 ? 31.325 -2.050 -42.742 1.00 89.56 94 ARG A N 1
ATOM 766 C CA . ARG A 1 94 ? 32.132 -1.960 -41.504 1.00 89.56 94 ARG A CA 1
ATOM 767 C C . ARG A 1 94 ? 31.731 -0.771 -40.623 1.00 89.56 94 ARG A C 1
ATOM 769 O O . ARG A 1 94 ? 31.724 -0.912 -39.400 1.00 89.56 94 ARG A O 1
ATOM 776 N N . ALA A 1 95 ? 31.405 0.379 -41.209 1.00 88.00 95 ALA A N 1
ATOM 777 C CA . ALA A 1 95 ? 30.943 1.565 -40.490 1.00 88.00 95 ALA A CA 1
ATOM 778 C C . ALA A 1 95 ? 29.555 1.338 -39.871 1.00 88.00 95 ALA A C 1
ATOM 780 O O . ALA A 1 95 ? 29.371 1.591 -38.679 1.00 88.00 95 ALA A O 1
ATOM 781 N N . GLN A 1 96 ? 28.625 0.760 -40.637 1.00 87.50 96 GLN A N 1
ATOM 782 C CA . GLN A 1 96 ? 27.295 0.383 -40.160 1.00 87.50 96 GLN A CA 1
ATOM 783 C C . GLN A 1 96 ? 27.380 -0.598 -38.982 1.00 87.50 96 GLN A C 1
ATOM 785 O O . GLN A 1 96 ? 26.794 -0.344 -37.931 1.00 87.50 96 GLN A O 1
ATOM 790 N N . LYS A 1 97 ? 28.202 -1.655 -39.087 1.00 92.38 97 LYS A N 1
ATOM 791 C CA . LYS A 1 97 ? 28.397 -2.597 -37.974 1.00 92.38 97 LYS A CA 1
ATOM 792 C C . LYS A 1 97 ? 28.924 -1.911 -36.706 1.00 92.38 97 LYS A C 1
ATOM 794 O O . LYS A 1 97 ? 28.402 -2.159 -35.626 1.00 92.38 97 LYS A O 1
ATOM 799 N N . LYS A 1 98 ? 29.900 -0.998 -36.820 1.00 91.06 98 LYS A N 1
ATOM 800 C CA . LYS A 1 98 ? 30.397 -0.209 -35.671 1.00 91.06 98 LYS A CA 1
ATOM 801 C C . LYS A 1 98 ? 29.308 0.671 -35.040 1.00 91.06 98 LYS A C 1
ATOM 803 O O . LYS A 1 98 ? 29.309 0.851 -33.822 1.00 91.06 98 LYS A O 1
ATOM 808 N N . LEU A 1 99 ? 28.404 1.226 -35.849 1.00 89.56 99 LEU A N 1
ATOM 809 C CA . LEU A 1 99 ? 27.275 2.029 -35.377 1.00 89.56 99 LEU A CA 1
ATOM 810 C C . LEU A 1 99 ? 26.256 1.168 -34.613 1.00 89.56 99 LEU A C 1
ATOM 812 O O . LEU A 1 99 ? 25.774 1.584 -33.559 1.00 89.56 99 LEU A O 1
ATOM 816 N N . ASP A 1 100 ? 25.962 -0.037 -35.096 1.00 89.44 100 ASP A N 1
ATOM 817 C CA . ASP A 1 100 ? 25.009 -0.944 -34.449 1.00 89.44 100 ASP A CA 1
ATOM 818 C C . ASP A 1 100 ? 25.594 -1.595 -33.179 1.00 89.44 100 ASP A C 1
ATOM 820 O O . ASP A 1 100 ? 24.936 -1.572 -32.135 1.00 89.44 100 ASP A O 1
ATOM 824 N N . ASP A 1 101 ? 26.876 -1.991 -33.194 1.00 90.38 101 ASP A N 1
ATOM 825 C CA . ASP A 1 101 ? 27.651 -2.364 -31.996 1.00 90.38 101 ASP A CA 1
ATOM 826 C C . ASP A 1 101 ? 27.594 -1.263 -30.910 1.00 90.38 101 ASP A C 1
ATOM 828 O O . ASP A 1 101 ? 27.632 -1.545 -29.708 1.00 90.38 101 ASP A O 1
ATOM 832 N N . TYR A 1 102 ? 27.563 0.015 -31.313 1.00 90.31 102 TYR A N 1
ATOM 833 C CA . TYR A 1 102 ? 27.471 1.155 -30.396 1.00 90.31 102 TYR A CA 1
ATOM 834 C C . TYR A 1 102 ? 26.045 1.350 -29.859 1.00 90.31 102 TYR A C 1
ATOM 836 O O . TYR A 1 102 ? 25.874 1.527 -28.649 1.00 90.31 102 TYR A O 1
ATOM 844 N N . LYS A 1 103 ? 25.014 1.244 -30.713 1.00 89.75 103 LYS A N 1
ATOM 845 C CA . LYS A 1 103 ? 23.599 1.261 -30.286 1.00 89.75 103 LYS A CA 1
ATOM 846 C C . LYS A 1 103 ? 23.319 0.171 -29.249 1.00 89.75 103 LYS A C 1
ATOM 848 O O . LYS A 1 103 ? 22.663 0.447 -28.243 1.00 89.75 103 LYS A O 1
ATOM 853 N N . GLU A 1 104 ? 23.845 -1.038 -29.448 1.00 91.44 104 GLU A N 1
ATOM 854 C CA . GLU A 1 104 ? 23.677 -2.142 -28.500 1.00 91.44 104 GLU A CA 1
ATOM 855 C C . GLU A 1 104 ? 24.371 -1.861 -27.157 1.00 91.44 104 GLU A C 1
ATOM 857 O O . GLU A 1 104 ? 23.746 -1.996 -26.103 1.00 91.44 104 GLU A O 1
ATOM 862 N N . LYS A 1 105 ? 25.611 -1.354 -27.165 1.00 90.50 105 LYS A N 1
ATOM 863 C CA . LYS A 1 105 ? 26.311 -0.933 -25.933 1.00 90.50 105 LYS A CA 1
ATOM 864 C C . LYS A 1 105 ? 25.536 0.146 -25.167 1.00 90.50 105 LYS A C 1
ATOM 866 O O . LYS A 1 105 ? 25.430 0.065 -23.943 1.00 90.50 105 LYS A O 1
ATOM 871 N N . VAL A 1 106 ? 24.931 1.113 -25.864 1.00 89.69 106 VAL A N 1
ATOM 872 C CA . VAL A 1 106 ? 24.063 2.140 -25.253 1.00 89.69 106 VAL A CA 1
ATOM 873 C C . VAL A 1 106 ? 22.767 1.534 -24.690 1.00 89.69 106 VAL A C 1
ATOM 875 O O . VAL A 1 106 ? 22.333 1.928 -23.604 1.00 89.69 106 VAL A O 1
ATOM 878 N N . LYS A 1 107 ? 22.163 0.550 -25.372 1.00 90.75 107 LYS A N 1
ATOM 879 C CA . LYS A 1 107 ? 20.987 -0.196 -24.883 1.00 90.75 107 LYS A CA 1
ATOM 880 C C . LYS A 1 107 ? 21.310 -0.947 -23.584 1.00 90.75 107 LYS A C 1
ATOM 882 O O . LYS A 1 107 ? 20.597 -0.772 -22.596 1.00 90.75 107 LYS A O 1
ATOM 887 N N . ILE A 1 108 ? 22.421 -1.687 -23.555 1.00 90.19 108 ILE A N 1
ATOM 888 C CA . ILE A 1 108 ? 22.901 -2.430 -22.377 1.00 90.19 108 ILE A CA 1
ATOM 889 C C . ILE A 1 108 ? 23.197 -1.477 -21.207 1.00 90.19 108 ILE A C 1
ATOM 891 O O . ILE A 1 108 ? 22.769 -1.739 -20.083 1.00 90.19 108 ILE A O 1
ATOM 895 N N . ALA A 1 109 ? 23.871 -0.348 -21.453 1.00 88.44 109 ALA A N 1
ATOM 896 C CA . ALA A 1 109 ? 24.169 0.641 -20.413 1.00 88.44 109 ALA A CA 1
ATOM 897 C C . ALA A 1 109 ? 22.891 1.217 -19.769 1.00 88.44 109 ALA A C 1
ATOM 899 O O . ALA A 1 109 ? 22.769 1.238 -18.542 1.00 88.44 109 ALA A O 1
ATOM 900 N N . ARG A 1 110 ? 21.898 1.601 -20.586 1.00 88.44 110 ARG A N 1
ATOM 901 C CA . ARG A 1 110 ? 20.584 2.081 -20.112 1.00 88.44 110 ARG A CA 1
ATOM 902 C C . ARG A 1 110 ? 19.822 1.016 -19.317 1.00 88.44 110 ARG A C 1
ATOM 904 O O . ARG A 1 110 ? 19.115 1.343 -18.366 1.00 88.44 110 ARG A O 1
ATOM 911 N N . GLU A 1 111 ? 19.954 -0.257 -19.678 1.00 90.62 111 GLU A N 1
ATOM 912 C CA . GLU A 1 111 ? 19.325 -1.358 -18.941 1.00 90.62 111 GLU A CA 1
ATOM 913 C C . GLU A 1 111 ? 19.998 -1.608 -17.579 1.00 90.62 111 GLU A C 1
ATOM 915 O O . GLU A 1 111 ? 19.310 -1.801 -16.573 1.00 90.62 111 GLU A O 1
ATOM 920 N N . GLN A 1 112 ? 21.332 -1.536 -17.513 1.00 89.50 112 GLN A N 1
ATOM 921 C CA . GLN A 1 112 ? 22.077 -1.608 -16.251 1.00 89.50 112 GLN A CA 1
ATOM 922 C C . GLN A 1 112 ? 21.731 -0.438 -15.317 1.00 89.50 112 GLN A C 1
ATOM 924 O O . GLN A 1 112 ? 21.562 -0.643 -14.113 1.00 89.50 112 GLN A O 1
ATOM 929 N N . GLU A 1 113 ? 21.558 0.769 -15.860 1.00 88.62 113 GLU A N 1
ATOM 930 C CA . GLU A 1 113 ? 21.121 1.948 -15.107 1.00 88.62 113 GLU A CA 1
ATOM 931 C C . GLU A 1 113 ? 19.693 1.788 -14.559 1.00 88.62 113 GLU A C 1
ATOM 933 O O . GLU A 1 113 ? 19.470 1.993 -13.362 1.00 88.62 113 GLU A O 1
ATOM 938 N N . ARG A 1 114 ? 18.741 1.307 -15.375 1.00 87.31 114 ARG A N 1
ATOM 939 C CA . ARG A 1 114 ? 17.384 0.948 -14.913 1.00 87.31 114 ARG A CA 1
ATOM 940 C C . ARG A 1 114 ? 17.427 -0.065 -13.763 1.00 87.31 114 ARG A C 1
ATOM 942 O O . ARG A 1 114 ? 16.840 0.186 -12.711 1.00 87.31 114 ARG A O 1
ATOM 949 N N . LYS A 1 115 ? 18.192 -1.153 -13.918 1.00 90.38 115 LYS A N 1
ATOM 950 C CA . LYS A 1 115 ? 18.384 -2.192 -12.886 1.00 90.38 115 LYS A CA 1
ATOM 951 C C . LYS A 1 115 ? 19.085 -1.663 -11.624 1.00 90.38 115 LYS A C 1
ATOM 953 O O . LYS A 1 115 ? 18.887 -2.211 -10.539 1.00 90.38 115 LYS A O 1
ATOM 958 N N . LYS A 1 116 ? 19.885 -0.593 -11.714 1.00 90.75 116 LYS A N 1
ATOM 959 C CA . LYS A 1 116 ? 20.461 0.103 -10.549 1.00 90.75 116 LYS A CA 1
ATOM 960 C C . LYS A 1 116 ? 19.401 0.933 -9.813 1.00 90.75 116 LYS A C 1
ATOM 962 O O . LYS A 1 116 ? 19.240 0.758 -8.605 1.00 90.75 116 LYS A O 1
ATOM 967 N N . LEU A 1 117 ? 18.647 1.764 -10.535 1.00 88.44 117 LEU A N 1
ATOM 968 C CA . LEU A 1 117 ? 17.576 2.603 -9.979 1.00 88.44 117 LEU A CA 1
ATOM 969 C C . LEU A 1 117 ? 16.467 1.765 -9.320 1.00 88.44 117 LEU A C 1
ATOM 971 O O . LEU A 1 117 ? 15.977 2.106 -8.246 1.00 88.44 117 LEU A O 1
ATOM 975 N N . GLU A 1 118 ? 16.111 0.630 -9.916 1.00 88.56 118 GLU A N 1
ATOM 976 C CA . GLU A 1 118 ? 15.164 -0.342 -9.358 1.00 88.56 118 GLU A CA 1
ATOM 977 C C . GLU A 1 118 ? 15.647 -0.921 -8.014 1.00 88.56 118 GLU A C 1
ATOM 979 O O . GLU A 1 118 ? 14.908 -0.931 -7.026 1.00 88.56 118 GLU A O 1
ATOM 984 N N . ARG A 1 119 ? 16.926 -1.318 -7.927 1.00 90.31 119 ARG A N 1
ATOM 985 C CA . ARG A 1 119 ? 17.548 -1.778 -6.671 1.00 90.31 119 ARG A CA 1
ATOM 986 C C . ARG A 1 119 ? 17.587 -0.686 -5.601 1.00 90.31 119 ARG A C 1
ATOM 988 O O . ARG A 1 119 ? 17.555 -1.006 -4.413 1.00 90.31 119 ARG A O 1
ATOM 995 N N . GLU A 1 120 ? 17.670 0.584 -5.986 1.00 89.62 120 GLU A N 1
ATOM 996 C CA . GLU A 1 120 ? 17.628 1.724 -5.064 1.00 89.62 120 GLU A CA 1
ATOM 997 C C . GLU A 1 120 ? 16.195 2.018 -4.587 1.00 89.62 120 GLU A C 1
ATOM 999 O O . GLU A 1 120 ? 15.983 2.148 -3.380 1.00 89.62 120 GLU A O 1
ATOM 1004 N N . ARG A 1 121 ? 15.190 1.960 -5.473 1.00 87.56 121 ARG A N 1
ATOM 1005 C CA . ARG A 1 121 ? 13.759 2.005 -5.101 1.00 87.56 121 ARG A CA 1
ATOM 1006 C C . ARG A 1 121 ? 13.385 0.894 -4.114 1.00 87.56 121 ARG A C 1
ATOM 1008 O O . ARG A 1 121 ? 12.785 1.176 -3.079 1.00 87.56 121 ARG A O 1
ATOM 1015 N N . LEU A 1 122 ? 13.821 -0.345 -4.361 1.00 90.31 122 LEU A N 1
ATOM 1016 C CA . LEU A 1 122 ? 13.560 -1.482 -3.467 1.00 90.31 122 LEU A CA 1
ATOM 1017 C C . LEU A 1 122 ? 14.244 -1.333 -2.092 1.00 90.31 122 LEU A C 1
ATOM 1019 O O . LEU A 1 122 ? 13.712 -1.794 -1.080 1.00 90.31 122 LEU A O 1
ATOM 1023 N N . LYS A 1 123 ? 15.415 -0.679 -2.021 1.00 90.38 123 LYS A N 1
ATOM 1024 C CA . LYS A 1 123 ? 16.063 -0.325 -0.742 1.00 90.38 123 LYS A CA 1
ATOM 1025 C C . LYS A 1 123 ? 15.265 0.734 0.024 1.00 90.38 123 LYS A C 1
ATOM 1027 O O . LYS A 1 123 ? 15.159 0.621 1.243 1.00 90.38 123 LYS A O 1
ATOM 1032 N N . LEU A 1 124 ? 14.717 1.735 -0.671 1.00 87.69 124 LEU A N 1
ATOM 1033 C CA . LEU A 1 124 ? 13.894 2.788 -0.070 1.00 87.69 124 LEU A CA 1
ATOM 1034 C C . LEU A 1 124 ? 12.574 2.225 0.473 1.00 87.69 124 LEU A C 1
ATOM 1036 O O . LEU A 1 124 ? 12.304 2.401 1.657 1.00 87.69 124 LEU A O 1
ATOM 1040 N N . GLN A 1 125 ? 11.840 1.429 -0.313 1.00 87.19 125 GLN A N 1
ATOM 1041 C CA . GLN A 1 125 ? 10.634 0.728 0.157 1.00 87.19 125 GLN A CA 1
ATOM 1042 C C . GLN A 1 125 ? 10.915 -0.102 1.420 1.00 87.19 125 GLN A C 1
ATOM 1044 O O . GLN A 1 125 ? 10.248 0.064 2.437 1.00 87.19 125 GLN A O 1
ATOM 1049 N N . LYS A 1 126 ? 11.985 -0.911 1.419 1.00 89.69 126 LYS A N 1
ATOM 1050 C CA . LYS A 1 126 ? 12.379 -1.716 2.592 1.00 89.69 126 LYS A CA 1
ATOM 1051 C C . LYS A 1 126 ? 12.854 -0.884 3.789 1.00 89.69 126 LYS A C 1
ATOM 1053 O O . LYS A 1 126 ? 12.889 -1.400 4.907 1.00 89.69 126 LYS A O 1
ATOM 1058 N N . LYS A 1 127 ? 13.224 0.388 3.598 1.00 90.00 127 LYS A N 1
ATOM 1059 C CA . LYS A 1 127 ? 13.477 1.341 4.690 1.00 90.00 127 LYS A CA 1
ATOM 1060 C C . LYS A 1 127 ? 12.156 1.885 5.242 1.00 90.00 127 LYS A C 1
ATOM 1062 O O . LYS A 1 127 ? 11.955 1.838 6.454 1.00 90.00 127 LYS A O 1
ATOM 1067 N N . GLU A 1 128 ? 11.242 2.311 4.373 1.00 86.25 128 GLU A N 1
ATOM 1068 C CA . GLU A 1 128 ? 9.908 2.792 4.754 1.00 86.25 128 GLU A CA 1
ATOM 1069 C C . GLU A 1 128 ? 9.091 1.722 5.489 1.00 86.25 128 GLU A C 1
ATOM 1071 O O . GLU A 1 128 ? 8.507 2.010 6.529 1.00 86.25 128 GLU A O 1
ATOM 1076 N N . GLU A 1 129 ? 9.098 0.468 5.027 1.00 87.44 129 GLU A N 1
ATOM 1077 C CA . GLU A 1 129 ? 8.461 -0.663 5.719 1.00 87.44 129 GLU A CA 1
ATOM 1078 C C . GLU A 1 129 ? 9.004 -0.847 7.141 1.00 87.44 129 GLU A C 1
ATOM 1080 O O . GLU A 1 129 ? 8.239 -1.025 8.092 1.00 87.44 129 GLU A O 1
ATOM 1085 N N . ARG A 1 130 ? 10.330 -0.755 7.315 1.00 89.56 130 ARG A N 1
ATOM 1086 C CA . ARG A 1 130 ? 10.984 -0.840 8.631 1.00 89.56 130 ARG A CA 1
ATOM 1087 C C . ARG A 1 130 ? 10.608 0.333 9.532 1.00 89.56 130 ARG A C 1
ATOM 1089 O O . ARG A 1 130 ? 10.485 0.144 10.741 1.00 89.56 130 ARG A O 1
ATOM 1096 N N . GLU A 1 131 ? 10.415 1.526 8.980 1.00 89.25 131 GLU A N 1
ATOM 1097 C CA . GLU A 1 131 ? 9.986 2.708 9.736 1.00 89.25 131 GLU A CA 1
ATOM 1098 C C . GLU A 1 131 ? 8.490 2.642 10.091 1.00 89.25 131 GLU A C 1
ATOM 1100 O O . GLU A 1 131 ? 8.144 2.849 11.254 1.00 89.25 131 GLU A O 1
ATOM 1105 N N . ARG A 1 132 ? 7.621 2.188 9.176 1.00 86.56 132 ARG A N 1
ATOM 1106 C CA . ARG A 1 132 ? 6.209 1.858 9.457 1.00 86.56 132 ARG A CA 1
ATOM 1107 C C . ARG A 1 132 ? 6.082 0.785 10.551 1.00 86.56 132 ARG A C 1
ATOM 1109 O O . ARG A 1 132 ? 5.265 0.930 11.457 1.00 86.56 132 ARG A O 1
ATOM 1116 N N . LEU A 1 133 ? 6.918 -0.259 10.527 1.00 88.50 133 LEU A N 1
ATOM 1117 C CA . LEU A 1 133 ? 6.963 -1.295 11.572 1.00 88.50 133 LEU A CA 1
ATOM 1118 C C . LEU A 1 133 ? 7.471 -0.765 12.922 1.00 88.50 133 LEU A C 1
ATOM 1120 O O . LEU A 1 133 ? 6.949 -1.163 13.965 1.00 88.50 133 LEU A O 1
ATOM 1124 N N . LYS A 1 134 ? 8.454 0.148 12.931 1.00 89.88 134 LYS A N 1
ATOM 1125 C CA . LYS A 1 134 ? 8.885 0.845 14.157 1.00 89.88 134 LYS A CA 1
ATOM 1126 C C . LYS A 1 134 ? 7.749 1.687 14.743 1.00 89.88 134 LYS A C 1
ATOM 1128 O O . LYS A 1 134 ? 7.518 1.601 15.944 1.00 89.88 134 LYS A O 1
ATOM 1133 N N . LEU A 1 135 ? 7.029 2.446 13.913 1.00 86.81 135 LEU A N 1
ATOM 1134 C CA . LEU A 1 135 ? 5.896 3.271 14.345 1.00 86.81 135 LEU A CA 1
ATOM 1135 C C . LEU A 1 135 ? 4.755 2.419 14.917 1.00 86.81 135 LEU A C 1
ATOM 1137 O O . LEU A 1 135 ? 4.346 2.668 16.048 1.00 86.81 135 LEU A O 1
ATOM 1141 N N . LYS A 1 136 ? 4.337 1.343 14.231 1.00 89.19 136 LYS A N 1
ATOM 1142 C CA . LYS A 1 136 ? 3.330 0.400 14.761 1.00 89.19 136 LYS A CA 1
ATOM 1143 C C . LYS A 1 136 ? 3.716 -0.160 16.138 1.00 89.19 136 LYS A C 1
ATOM 1145 O O . LYS A 1 136 ? 2.893 -0.156 17.046 1.00 89.19 136 LYS A O 1
ATO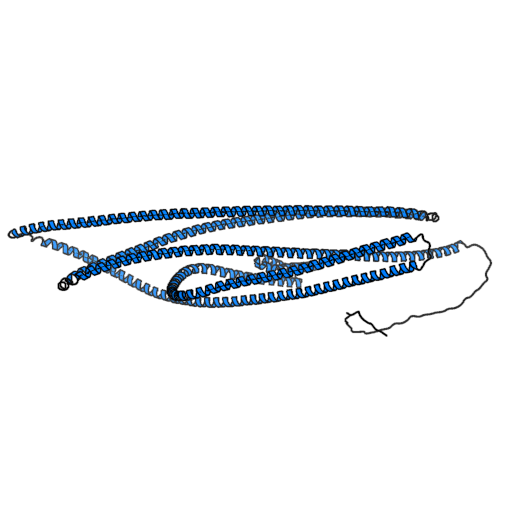M 1150 N N . ARG A 1 137 ? 4.982 -0.558 16.330 1.00 89.25 137 ARG A N 1
ATOM 1151 C CA . ARG A 1 137 ? 5.500 -1.028 17.633 1.00 89.25 137 ARG A CA 1
ATOM 1152 C C . ARG A 1 137 ? 5.553 0.064 18.710 1.00 89.25 137 ARG A C 1
ATOM 1154 O O . ARG A 1 137 ? 5.554 -0.262 19.894 1.00 89.25 137 ARG A O 1
ATOM 1161 N N . ILE A 1 138 ? 5.635 1.342 18.338 1.00 87.56 138 ILE A N 1
ATOM 1162 C CA . ILE A 1 138 ? 5.550 2.467 19.282 1.00 87.56 138 ILE A CA 1
ATOM 1163 C C . ILE A 1 138 ? 4.089 2.701 19.675 1.00 87.56 138 ILE A C 1
ATOM 1165 O O . ILE A 1 138 ? 3.801 2.739 20.868 1.00 87.56 138 ILE A O 1
ATOM 1169 N N . GLU A 1 139 ? 3.167 2.761 18.711 1.00 85.19 139 GLU A N 1
ATOM 1170 C CA . GLU A 1 139 ? 1.726 2.886 18.978 1.00 85.19 139 GLU A CA 1
ATOM 1171 C C . GLU A 1 139 ? 1.197 1.745 19.853 1.00 85.19 139 GLU A C 1
ATOM 1173 O O . GLU A 1 139 ? 0.480 1.988 20.816 1.00 85.19 139 GLU A O 1
ATOM 1178 N N . GLU A 1 140 ? 1.581 0.502 19.562 1.00 88.25 140 GLU A N 1
ATOM 1179 C CA . GLU A 1 140 ? 1.240 -0.683 20.356 1.00 88.25 140 GLU A CA 1
ATOM 1180 C C . GLU A 1 140 ? 1.757 -0.567 21.800 1.00 88.25 140 GLU A C 1
ATOM 1182 O O . GLU A 1 140 ? 1.018 -0.800 22.757 1.00 88.25 140 GLU A O 1
ATOM 1187 N N . ARG A 1 141 ? 2.998 -0.099 21.988 1.00 88.75 141 ARG A N 1
ATOM 1188 C CA . ARG A 1 141 ? 3.550 0.187 23.323 1.00 88.75 141 ARG A CA 1
ATOM 1189 C C . ARG A 1 141 ? 2.808 1.320 24.032 1.00 88.75 141 ARG A C 1
ATOM 1191 O O . ARG A 1 141 ? 2.676 1.262 25.253 1.00 88.75 141 ARG A O 1
ATOM 1198 N N . GLU A 1 142 ? 2.327 2.337 23.321 1.00 86.38 142 GLU A N 1
ATOM 1199 C CA . GLU A 1 142 ? 1.517 3.407 23.917 1.00 86.38 142 GLU A CA 1
ATOM 1200 C C . GLU A 1 142 ? 0.100 2.937 24.273 1.00 86.38 142 GLU A C 1
ATOM 1202 O O . GLU A 1 142 ? -0.354 3.246 25.374 1.00 86.38 142 GLU A O 1
ATOM 1207 N N . ARG A 1 143 ? -0.544 2.107 23.438 1.00 84.88 143 ARG A N 1
ATOM 1208 C CA . ARG A 1 143 ? -1.824 1.437 23.747 1.00 84.88 143 ARG A CA 1
ATOM 1209 C C . ARG A 1 143 ? -1.701 0.552 24.988 1.00 84.88 143 ARG A C 1
ATOM 1211 O O . ARG A 1 143 ? -2.482 0.697 25.922 1.00 84.88 143 ARG A O 1
ATOM 1218 N N . ASN A 1 144 ? -0.660 -0.275 25.073 1.00 85.88 144 ASN A N 1
ATOM 1219 C CA . ASN A 1 144 ? -0.443 -1.144 26.234 1.00 85.88 144 ASN A CA 1
ATOM 1220 C C . ASN A 1 144 ? -0.122 -0.326 27.506 1.00 85.88 144 ASN A C 1
ATOM 1222 O O . ASN A 1 144 ? -0.555 -0.674 28.605 1.00 85.88 144 ASN A O 1
ATOM 1226 N N . ARG A 1 145 ? 0.570 0.819 27.373 1.00 85.81 145 ARG A N 1
ATOM 1227 C CA . ARG A 1 145 ? 0.801 1.770 28.480 1.00 85.81 145 ARG A CA 1
ATOM 1228 C C . ARG A 1 145 ? -0.472 2.488 28.938 1.00 85.81 145 ARG A C 1
ATOM 1230 O O . ARG A 1 145 ? -0.606 2.736 30.135 1.00 85.81 145 ARG A O 1
ATOM 1237 N N . THR A 1 146 ? -1.384 2.859 28.038 1.00 85.50 146 THR A N 1
ATOM 1238 C CA . THR A 1 146 ? -2.658 3.501 28.415 1.00 85.50 146 THR A CA 1
ATOM 1239 C C . THR A 1 146 ? -3.655 2.490 28.973 1.00 85.50 146 THR A C 1
ATOM 1241 O O . THR A 1 146 ? -4.288 2.784 29.986 1.00 85.50 146 THR A O 1
ATOM 1244 N N . GLN A 1 147 ? -3.715 1.279 28.414 1.00 84.00 147 GLN A N 1
ATOM 1245 C CA . GLN A 1 147 ? -4.500 0.169 28.952 1.00 84.00 147 GLN A CA 1
ATOM 1246 C C . GLN A 1 147 ? -4.045 -0.213 30.369 1.00 84.00 147 GLN A C 1
ATOM 1248 O O . GLN A 1 147 ? -4.863 -0.185 31.285 1.00 84.00 147 GLN A O 1
ATOM 1253 N N . SER A 1 148 ? -2.744 -0.427 30.602 1.00 84.88 148 SER A N 1
ATOM 1254 C CA . SER A 1 148 ? -2.238 -0.756 31.947 1.00 84.88 148 SER A CA 1
ATOM 1255 C C . SER A 1 148 ? -2.458 0.379 32.965 1.00 84.88 148 SER A C 1
ATOM 1257 O O . SER A 1 148 ? -2.693 0.129 34.148 1.00 84.88 148 SER A O 1
ATOM 1259 N N . LYS A 1 149 ? -2.460 1.650 32.527 1.00 87.12 149 LYS A N 1
ATOM 1260 C CA . LYS A 1 149 ? -2.878 2.784 33.376 1.00 87.12 149 LYS A CA 1
ATOM 1261 C C . LYS A 1 149 ? -4.373 2.741 33.719 1.00 87.12 149 LYS A C 1
ATOM 1263 O O . LYS A 1 149 ? -4.724 3.058 34.853 1.00 87.12 149 LYS A O 1
ATOM 1268 N N . LEU A 1 150 ? -5.234 2.358 32.775 1.00 85.25 150 LEU A N 1
ATOM 1269 C CA . LEU A 1 150 ? -6.678 2.189 32.988 1.00 85.25 150 LEU A CA 1
ATOM 1270 C C . LEU A 1 150 ? -6.992 1.000 33.905 1.00 85.25 150 LEU A C 1
ATOM 1272 O O . LEU A 1 150 ? -7.842 1.120 34.782 1.00 85.25 150 LEU A O 1
ATOM 1276 N N . GLU A 1 151 ? -6.291 -0.121 33.749 1.00 85.38 151 GLU A N 1
ATOM 1277 C CA . GLU A 1 151 ? -6.418 -1.303 34.611 1.00 85.38 151 GLU A CA 1
ATOM 1278 C C . GLU A 1 151 ? -6.030 -0.961 36.054 1.00 85.38 151 GLU A C 1
ATOM 1280 O O . GLU A 1 151 ? -6.863 -1.092 36.947 1.00 85.38 151 GLU A O 1
ATOM 1285 N N . ARG A 1 152 ? -4.867 -0.329 36.269 1.00 88.31 152 ARG A N 1
ATOM 1286 C CA . ARG A 1 152 ? -4.456 0.178 37.595 1.00 88.31 152 ARG A CA 1
ATOM 1287 C C . ARG A 1 152 ? -5.412 1.215 38.194 1.00 88.31 152 ARG A C 1
ATOM 1289 O O . ARG A 1 152 ? -5.446 1.390 39.411 1.00 88.31 152 ARG A O 1
ATOM 1296 N N . GLN A 1 153 ? -6.179 1.936 37.374 1.00 85.25 153 GLN A N 1
ATOM 1297 C CA . GLN A 1 153 ? -7.241 2.825 37.859 1.00 85.25 153 GLN A CA 1
ATOM 1298 C C . GLN A 1 153 ? -8.506 2.055 38.261 1.00 85.25 153 GLN A C 1
ATOM 1300 O O . GLN A 1 153 ? -9.104 2.404 39.277 1.00 85.25 153 GLN A O 1
ATOM 1305 N N . LYS A 1 154 ? -8.887 0.998 37.529 1.00 85.56 154 LYS A N 1
ATOM 1306 C CA . LYS A 1 154 ? -9.982 0.091 37.920 1.00 85.56 154 LYS A CA 1
ATOM 1307 C C . LYS A 1 154 ? -9.655 -0.634 39.224 1.00 85.56 154 LYS A C 1
ATOM 1309 O O . LYS A 1 154 ? -10.433 -0.523 40.163 1.00 85.56 154 LYS A O 1
ATOM 1314 N N . GLU A 1 155 ? -8.474 -1.245 39.325 1.00 85.81 155 GLU A N 1
ATOM 1315 C CA . GLU A 1 155 ? -7.980 -1.918 40.538 1.00 85.81 155 GLU A CA 1
ATOM 1316 C C . GLU A 1 155 ? -8.052 -0.995 41.764 1.00 85.81 155 GLU A C 1
ATOM 1318 O O . GLU A 1 155 ? -8.568 -1.376 42.811 1.00 85.81 155 GLU A O 1
ATOM 1323 N N . ARG A 1 156 ? -7.612 0.266 41.630 1.00 87.56 156 ARG A N 1
ATOM 1324 C CA . ARG A 1 156 ? -7.692 1.272 42.706 1.00 87.56 156 ARG A CA 1
ATOM 1325 C C . ARG A 1 156 ? -9.125 1.663 43.084 1.00 87.56 156 ARG A C 1
ATOM 1327 O O . ARG A 1 156 ? -9.356 2.031 44.233 1.00 87.56 156 ARG A O 1
ATOM 1334 N N . LEU A 1 157 ? -10.077 1.619 42.152 1.00 85.44 157 LEU A N 1
ATOM 1335 C CA . LEU A 1 157 ? -11.494 1.890 42.427 1.00 85.44 157 LEU A CA 1
ATOM 1336 C C . LEU A 1 157 ? -12.199 0.674 43.048 1.00 85.44 157 LEU A C 1
ATOM 1338 O O . LEU A 1 157 ? -13.026 0.841 43.941 1.00 85.44 157 LEU A O 1
ATOM 1342 N N . GLU A 1 158 ? -11.848 -0.538 42.626 1.00 83.75 158 GLU A N 1
ATOM 1343 C CA . GLU A 1 158 ? -12.356 -1.790 43.196 1.00 83.75 158 GLU A CA 1
ATOM 1344 C C . GLU A 1 158 ? -11.804 -2.027 44.607 1.00 83.75 158 GLU A C 1
ATOM 1346 O O . GLU A 1 158 ? -12.574 -2.337 45.513 1.00 83.75 158 GLU A O 1
ATOM 1351 N N . ALA A 1 159 ? -10.518 -1.750 44.843 1.00 83.50 159 ALA A N 1
ATOM 1352 C CA . ALA A 1 159 ? -9.925 -1.756 46.180 1.00 83.50 159 ALA A CA 1
ATOM 1353 C C . ALA A 1 159 ? -10.618 -0.759 47.126 1.00 83.50 159 ALA A C 1
ATOM 1355 O O . ALA A 1 159 ? -10.934 -1.113 48.259 1.00 83.50 159 ALA A O 1
ATOM 1356 N N . LYS A 1 160 ? -10.932 0.461 46.658 1.00 85.31 160 LYS A N 1
ATOM 1357 C CA . LYS A 1 160 ? -11.702 1.437 47.452 1.00 85.31 160 LYS A CA 1
ATOM 1358 C C . LYS A 1 160 ? -13.108 0.940 47.792 1.00 85.31 160 LYS A C 1
ATOM 1360 O O . LYS A 1 160 ? -13.512 1.053 48.942 1.00 85.31 160 LYS A O 1
ATOM 1365 N N . ARG A 1 161 ? -13.820 0.334 46.836 1.00 84.62 161 ARG A N 1
ATOM 1366 C CA . ARG A 1 161 ? -15.138 -0.285 47.083 1.00 84.62 161 ARG A CA 1
ATOM 1367 C C . ARG A 1 161 ? -15.066 -1.447 48.076 1.00 84.62 161 ARG A C 1
ATOM 1369 O O . ARG A 1 161 ? -15.977 -1.607 48.876 1.00 84.62 161 ARG A O 1
ATOM 1376 N N . LEU A 1 162 ? -13.997 -2.245 48.044 1.00 83.06 162 LEU A N 1
ATOM 1377 C CA . LEU A 1 162 ? -13.777 -3.336 48.999 1.00 83.06 162 LEU A CA 1
ATOM 1378 C C . LEU A 1 162 ? -13.489 -2.835 50.421 1.00 83.06 162 LEU A C 1
ATOM 1380 O O . LEU A 1 162 ? -13.900 -3.490 51.375 1.00 83.06 162 LEU A O 1
ATOM 1384 N N . VAL A 1 163 ? -12.822 -1.687 50.576 1.00 84.44 163 VAL A N 1
ATOM 1385 C CA . VAL A 1 163 ? -12.677 -1.018 51.882 1.00 84.44 163 VAL A CA 1
ATOM 1386 C C . VAL A 1 163 ? -14.031 -0.486 52.358 1.00 84.44 163 VAL A C 1
ATOM 1388 O O . VAL A 1 163 ? -14.461 -0.848 53.446 1.00 84.44 163 VAL A O 1
ATOM 1391 N N . GLU A 1 164 ? -14.750 0.249 51.505 1.00 83.81 164 GLU A N 1
ATOM 1392 C CA . GLU A 1 164 ? -16.068 0.830 51.816 1.00 83.81 164 GLU A CA 1
ATOM 1393 C C . GLU A 1 164 ? -17.120 -0.236 52.199 1.00 83.81 164 GLU A C 1
ATOM 1395 O O . GLU A 1 164 ? -17.971 -0.003 53.057 1.00 83.81 164 GLU A O 1
ATOM 1400 N N . LEU A 1 165 ? -17.059 -1.429 51.592 1.00 81.50 165 LEU A N 1
ATOM 1401 C CA . LEU A 1 165 ? -17.876 -2.584 51.984 1.00 81.50 165 LEU A CA 1
ATOM 1402 C C . LEU A 1 165 ? -17.465 -3.134 53.357 1.00 81.50 165 LEU A C 1
ATOM 1404 O O . LEU A 1 165 ? -18.319 -3.301 54.222 1.00 81.50 165 LEU A O 1
ATOM 1408 N N . LYS A 1 166 ? -16.163 -3.345 53.596 1.00 84.38 166 LYS A N 1
ATOM 1409 C CA . LYS A 1 166 ? -15.652 -3.828 54.892 1.00 84.38 166 LYS A CA 1
ATOM 1410 C C . LYS A 1 166 ? -15.910 -2.859 56.048 1.00 84.38 166 LYS A C 1
ATOM 1412 O O . LYS A 1 166 ? -15.998 -3.302 57.189 1.00 84.38 166 LYS A O 1
ATOM 1417 N N . GLU A 1 167 ? -16.016 -1.563 55.780 1.00 81.38 167 GLU A N 1
ATOM 1418 C CA . GLU A 1 167 ? -16.428 -0.561 56.767 1.00 81.38 167 GLU A CA 1
ATOM 1419 C C . GLU A 1 167 ? -17.917 -0.721 57.103 1.00 81.38 167 GLU A C 1
ATOM 1421 O O . GLU A 1 167 ? -18.255 -0.888 58.272 1.00 81.38 167 GLU A O 1
ATOM 1426 N N . LYS A 1 168 ? -18.790 -0.842 56.097 1.00 82.75 168 LYS A N 1
ATOM 1427 C CA . LYS A 1 168 ? -20.236 -1.075 56.292 1.00 82.75 168 LYS A CA 1
ATOM 1428 C C . LYS A 1 168 ? -20.557 -2.406 56.972 1.00 82.75 168 LYS A C 1
ATOM 1430 O O . LYS A 1 168 ? -21.485 -2.487 57.772 1.00 82.75 168 LYS A O 1
ATOM 1435 N N . ASP A 1 169 ? -19.780 -3.450 56.703 1.00 82.00 169 ASP A N 1
ATOM 1436 C CA . ASP A 1 169 ? -19.945 -4.742 57.375 1.00 82.00 169 ASP A CA 1
ATOM 1437 C C . ASP A 1 169 ? -19.425 -4.714 58.828 1.00 82.00 169 ASP A C 1
ATOM 1439 O O . ASP A 1 169 ? -19.980 -5.400 59.687 1.00 82.00 169 ASP A O 1
ATOM 1443 N N . LYS A 1 170 ? -18.446 -3.852 59.156 1.00 81.81 170 LYS A N 1
ATOM 1444 C CA . LYS A 1 170 ? -18.083 -3.546 60.555 1.00 81.81 170 LYS A CA 1
ATOM 1445 C C . LYS A 1 170 ? -19.170 -2.746 61.277 1.00 81.81 170 LYS A C 1
ATOM 1447 O O . LYS A 1 170 ? -19.437 -3.040 62.439 1.00 81.81 170 LYS A O 1
ATOM 1452 N N . GLU A 1 171 ? -19.786 -1.764 60.616 1.00 79.12 171 GLU A N 1
ATOM 1453 C CA . GLU A 1 171 ? -20.911 -0.991 61.168 1.00 79.12 171 GLU A CA 1
ATOM 1454 C C . GLU A 1 171 ? -22.076 -1.926 61.528 1.00 79.12 171 GLU A C 1
ATOM 1456 O O . GLU A 1 171 ? -22.515 -1.946 62.678 1.00 79.12 171 GLU A O 1
ATOM 1461 N N . ARG A 1 172 ? -22.474 -2.805 60.598 1.00 79.56 172 ARG A N 1
ATOM 1462 C CA . ARG A 1 172 ? -23.488 -3.853 60.824 1.00 79.56 172 ARG A CA 1
ATOM 1463 C C . ARG A 1 172 ? -23.149 -4.768 61.999 1.00 79.56 172 ARG A C 1
ATOM 1465 O O . ARG A 1 172 ? -23.991 -4.979 62.864 1.00 79.56 172 ARG A O 1
ATOM 1472 N N . LEU A 1 173 ? -21.912 -5.269 62.077 1.00 79.06 173 LEU A N 1
ATOM 1473 C CA . LEU A 1 173 ? -21.459 -6.104 63.199 1.00 79.06 173 LEU A CA 1
ATOM 1474 C C . LEU A 1 173 ? -21.464 -5.355 64.544 1.00 79.06 173 LEU A C 1
ATOM 1476 O O . LEU A 1 173 ? -21.624 -5.981 65.593 1.00 79.06 173 LEU A O 1
ATOM 1480 N N . ALA A 1 174 ? -21.300 -4.029 64.546 1.00 76.88 174 ALA A N 1
ATOM 1481 C CA . ALA A 1 174 ? -21.417 -3.214 65.753 1.00 76.88 174 ALA A CA 1
ATOM 1482 C C . ALA A 1 174 ? -22.886 -2.995 66.168 1.00 76.88 174 ALA A C 1
ATOM 1484 O O . ALA A 1 174 ? -23.193 -3.042 67.360 1.00 76.88 174 ALA A O 1
ATOM 1485 N N . GLU A 1 175 ? -23.800 -2.801 65.213 1.00 77.69 175 GLU A N 1
ATOM 1486 C CA . GLU A 1 175 ? -25.248 -2.735 65.465 1.00 77.69 175 GLU A CA 1
ATOM 1487 C C . GLU A 1 175 ? -25.808 -4.081 65.950 1.00 77.69 175 GLU A C 1
ATOM 1489 O O . GLU A 1 175 ? -26.530 -4.133 66.946 1.00 77.69 175 GLU A O 1
ATOM 1494 N N . GLU A 1 176 ? -25.411 -5.185 65.318 1.00 77.31 176 GLU A N 1
ATOM 1495 C CA . GLU A 1 176 ? -25.831 -6.537 65.692 1.00 77.31 176 GLU A CA 1
ATOM 1496 C C . GLU A 1 176 ? -25.343 -6.920 67.098 1.00 77.31 176 GLU A C 1
ATOM 1498 O O . GLU A 1 176 ? -26.111 -7.465 67.893 1.00 77.31 176 GLU A O 1
ATOM 1503 N N . LYS A 1 177 ? -24.111 -6.540 67.471 1.00 77.94 177 LYS A N 1
ATOM 1504 C CA . LYS A 1 177 ? -23.614 -6.695 68.851 1.00 77.94 177 LYS A CA 1
ATOM 1505 C C . LYS A 1 177 ? -24.392 -5.852 69.864 1.00 77.94 177 LYS A C 1
ATOM 1507 O O . LYS A 1 177 ? -24.695 -6.359 70.942 1.00 77.94 177 LYS A O 1
ATOM 1512 N N . LYS A 1 178 ? -24.768 -4.608 69.535 1.00 75.88 178 LYS A N 1
ATOM 1513 C CA . LYS A 1 178 ? -25.638 -3.784 70.402 1.00 75.88 178 LYS A CA 1
ATOM 1514 C C . LYS A 1 178 ? -26.997 -4.457 70.622 1.00 75.88 178 LYS A C 1
ATOM 1516 O O . LYS A 1 178 ? -27.423 -4.595 71.766 1.00 75.88 178 LYS A O 1
ATOM 1521 N N . LEU A 1 179 ? -27.629 -4.944 69.551 1.00 74.62 179 LEU A N 1
ATOM 1522 C CA . LEU A 1 179 ? -28.898 -5.679 69.613 1.00 74.62 179 LEU A CA 1
ATOM 1523 C C . LEU A 1 179 ? -28.783 -6.999 70.394 1.00 74.62 179 LEU A C 1
ATOM 1525 O O . LEU A 1 179 ? -29.731 -7.392 71.073 1.00 74.62 179 LEU A O 1
ATOM 1529 N N . MET A 1 180 ? -27.638 -7.686 70.333 1.00 72.69 180 MET A N 1
ATOM 1530 C CA . MET A 1 180 ? -27.394 -8.904 71.113 1.00 72.69 180 MET A CA 1
ATOM 1531 C C . MET A 1 180 ? -27.303 -8.608 72.619 1.00 72.69 180 MET A C 1
ATOM 1533 O O . MET A 1 180 ? -27.984 -9.268 73.403 1.00 72.69 180 MET A O 1
ATOM 1537 N N . ILE A 1 181 ? -26.556 -7.569 73.009 1.00 73.25 181 ILE A N 1
ATOM 1538 C CA . ILE A 1 181 ? -26.447 -7.111 74.407 1.00 73.25 181 ILE A CA 1
ATOM 1539 C C . ILE A 1 181 ? -27.817 -6.662 74.941 1.00 73.25 181 ILE A C 1
ATOM 1541 O O . ILE A 1 181 ? -28.189 -6.988 76.068 1.00 73.25 181 ILE A O 1
ATOM 1545 N N . GLU A 1 182 ? -28.608 -5.956 74.128 1.00 68.75 182 GLU A N 1
ATOM 1546 C CA . GLU A 1 182 ? -29.968 -5.549 74.503 1.00 68.75 182 GLU A CA 1
ATOM 1547 C C . GLU A 1 182 ? -30.903 -6.758 74.704 1.00 68.75 182 GLU A C 1
ATOM 1549 O O . GLU A 1 182 ? -31.722 -6.773 75.625 1.00 68.75 182 GLU A O 1
ATOM 1554 N N . ARG A 1 183 ? -30.756 -7.813 73.890 1.00 72.69 183 ARG A N 1
ATOM 1555 C CA . ARG A 1 183 ? -31.493 -9.078 74.052 1.00 72.69 183 ARG A CA 1
ATOM 1556 C C . ARG A 1 183 ? -31.067 -9.862 75.297 1.00 72.69 183 ARG A C 1
ATOM 1558 O O . ARG A 1 183 ? -31.929 -10.489 75.907 1.00 72.69 183 ARG A O 1
ATOM 1565 N N . GLN A 1 184 ? -29.793 -9.824 75.694 1.00 64.31 184 GLN A N 1
ATOM 1566 C CA . GLN A 1 184 ? -29.331 -10.448 76.944 1.00 64.31 184 GLN A CA 1
ATOM 1567 C C . GLN A 1 184 ? -29.951 -9.757 78.165 1.00 64.31 184 GLN A C 1
ATOM 1569 O O . GLN A 1 184 ? -30.631 -10.419 78.946 1.00 64.31 184 GLN A O 1
ATOM 1574 N N . LYS A 1 185 ? -29.879 -8.420 78.233 1.00 65.06 185 LYS A N 1
ATOM 1575 C CA . LYS A 1 185 ? -30.496 -7.632 79.319 1.00 65.06 185 LYS A CA 1
ATOM 1576 C C . LYS A 1 185 ? -32.008 -7.841 79.451 1.00 65.06 185 LYS A C 1
ATOM 1578 O O . LYS A 1 185 ? -32.544 -7.811 80.555 1.00 65.06 185 LYS A O 1
ATOM 1583 N N . ARG A 1 186 ? -32.712 -8.079 78.337 1.00 58.50 186 ARG A N 1
ATOM 1584 C CA . ARG A 1 186 ? -34.143 -8.439 78.350 1.00 58.50 186 ARG A CA 1
ATOM 1585 C C . ARG A 1 186 ? -34.380 -9.837 78.940 1.00 58.50 186 ARG A C 1
ATOM 1587 O O . ARG A 1 186 ? -35.246 -9.972 79.795 1.00 58.50 186 ARG A O 1
ATOM 1594 N N . LYS A 1 187 ? -33.577 -10.843 78.568 1.00 60.47 187 LYS A N 1
ATOM 1595 C CA . LYS A 1 187 ? -33.671 -12.205 79.136 1.00 60.47 187 LYS A CA 1
ATOM 1596 C C . LYS A 1 187 ? -33.347 -12.258 80.632 1.00 60.47 187 LYS A C 1
ATOM 1598 O O . LYS A 1 187 ? -34.006 -12.985 81.369 1.00 60.47 187 LYS A O 1
ATOM 1603 N N . GLU A 1 188 ? -32.372 -11.473 81.082 1.00 53.22 188 GLU A N 1
ATOM 1604 C CA . GLU A 1 188 ? -32.020 -11.321 82.502 1.00 53.22 188 GLU A CA 1
ATOM 1605 C C . GLU A 1 188 ? -33.170 -10.680 83.304 1.00 53.22 188 GLU A C 1
ATOM 1607 O O . GLU A 1 188 ? -33.482 -11.121 84.406 1.00 53.22 188 GLU A O 1
ATOM 1612 N N . ALA A 1 189 ? -33.872 -9.697 82.729 1.00 53.81 189 ALA A N 1
ATOM 1613 C CA . ALA A 1 189 ? -35.060 -9.097 83.345 1.00 53.81 189 ALA A CA 1
ATOM 1614 C C . ALA A 1 189 ? -36.310 -10.008 83.320 1.00 53.81 189 ALA A C 1
ATOM 1616 O O . ALA A 1 189 ? -37.232 -9.818 84.118 1.00 53.81 189 ALA A O 1
ATOM 1617 N N . GLU A 1 190 ? -36.364 -10.983 82.408 1.00 51.91 190 GLU A N 1
ATOM 1618 C CA . GLU A 1 190 ? -37.456 -11.957 82.293 1.00 51.91 190 GLU A CA 1
ATOM 1619 C C . GLU A 1 190 ? -37.281 -13.148 83.250 1.00 51.91 190 GLU A C 1
ATOM 1621 O O . GLU A 1 190 ? -38.268 -13.578 83.853 1.00 51.91 190 GLU A O 1
ATOM 1626 N N . SER A 1 191 ? -36.054 -13.644 83.467 1.00 47.69 191 SER A N 1
ATOM 1627 C CA . SER A 1 191 ? -35.798 -14.798 84.351 1.00 47.69 191 SER A CA 1
ATOM 1628 C C . SER A 1 191 ? -36.200 -14.536 85.808 1.00 47.69 191 SER A C 1
ATOM 1630 O O . SER A 1 191 ? -36.824 -15.389 86.438 1.00 47.69 191 SER A O 1
ATOM 1632 N N . VAL A 1 192 ? -35.952 -13.324 86.317 1.00 50.94 192 VAL A N 1
ATOM 1633 C CA . VAL A 1 192 ? -36.311 -12.902 87.686 1.00 50.94 192 VAL A CA 1
ATOM 1634 C C . VAL A 1 192 ? -37.830 -12.927 87.935 1.00 50.94 192 VAL A C 1
ATOM 1636 O O . VAL A 1 192 ? -38.267 -13.068 89.075 1.00 50.94 192 VAL A O 1
ATOM 1639 N N . LYS A 1 193 ? -38.666 -12.838 86.889 1.00 47.12 193 LYS A N 1
ATOM 1640 C CA . LYS A 1 193 ? -40.135 -12.777 87.026 1.00 47.12 193 LYS A CA 1
ATOM 1641 C C . LYS A 1 193 ? -40.857 -14.125 86.944 1.00 47.12 193 LYS A C 1
ATOM 1643 O O . LYS A 1 193 ? -42.042 -14.179 87.273 1.00 47.12 193 LYS A O 1
ATOM 1648 N N . GLN A 1 194 ? -40.201 -15.205 86.514 1.00 44.78 194 GLN A N 1
ATOM 1649 C CA . GLN A 1 194 ? -40.902 -16.466 86.214 1.00 44.78 194 GLN A CA 1
ATOM 1650 C C . GLN A 1 194 ? -41.192 -17.355 87.437 1.00 44.78 194 GLN A C 1
ATOM 1652 O O . GLN A 1 194 ? -42.127 -18.154 87.386 1.00 44.78 194 GLN A O 1
ATOM 1657 N N . ASN A 1 195 ? -40.472 -17.195 88.553 1.00 46.06 195 ASN A N 1
ATOM 1658 C CA . ASN A 1 195 ? -40.557 -18.141 89.678 1.00 46.06 195 ASN A CA 1
ATOM 1659 C C . ASN A 1 195 ? -41.711 -17.897 90.672 1.00 46.06 195 ASN A C 1
ATOM 1661 O O . ASN A 1 195 ? -42.039 -18.807 91.427 1.00 46.06 195 ASN A O 1
ATOM 1665 N N . PHE A 1 196 ? -42.358 -16.723 90.676 1.00 42.38 196 PHE A N 1
ATOM 1666 C CA . PHE A 1 196 ? -43.400 -16.397 91.673 1.00 42.38 196 PHE A CA 1
ATOM 1667 C C . PHE A 1 196 ? -44.847 -16.612 91.184 1.00 42.38 196 PHE A C 1
ATOM 1669 O O . PHE A 1 196 ? -45.749 -16.844 91.981 1.00 42.38 196 PHE A O 1
ATOM 1676 N N . LEU A 1 197 ? -45.098 -16.554 89.871 1.00 44.19 197 LEU A N 1
ATOM 1677 C CA . LEU A 1 197 ? -46.462 -16.466 89.312 1.00 44.19 197 LEU A CA 1
ATOM 1678 C C . LEU A 1 197 ? -47.068 -17.795 88.822 1.00 44.19 197 LEU A C 1
ATOM 1680 O O . LEU A 1 197 ? -48.196 -17.816 88.329 1.00 44.19 197 LEU A O 1
ATOM 1684 N N . LYS A 1 198 ? -46.359 -18.917 88.985 1.00 45.81 198 LYS A N 1
ATOM 1685 C CA . LYS A 1 198 ? -46.711 -20.226 88.400 1.00 45.81 198 LYS A CA 1
ATOM 1686 C C . LYS A 1 198 ? -47.772 -21.033 89.184 1.00 45.81 198 LYS A C 1
ATOM 1688 O O . LYS A 1 198 ? -47.826 -22.250 89.052 1.00 45.81 198 LYS A O 1
ATOM 1693 N N . ARG A 1 199 ? -48.582 -20.379 90.031 1.00 45.44 199 ARG A N 1
ATOM 1694 C CA . ARG A 1 199 ? -49.635 -21.014 90.863 1.00 45.44 199 ARG A CA 1
ATOM 1695 C C . ARG A 1 199 ? -50.971 -20.251 90.955 1.00 45.44 199 ARG A C 1
ATOM 1697 O O . ARG A 1 199 ? -51.832 -20.655 91.725 1.00 45.44 199 ARG A O 1
ATOM 1704 N N . GLN A 1 200 ? -51.173 -19.165 90.196 1.00 44.06 200 GLN A N 1
ATOM 1705 C CA . GLN A 1 200 ? -52.432 -18.386 90.241 1.00 44.06 200 GLN A CA 1
ATOM 1706 C C . GLN A 1 200 ? -53.073 -18.064 88.875 1.00 44.06 200 GLN A C 1
ATOM 1708 O O . GLN A 1 200 ? -54.169 -17.511 88.847 1.00 44.06 200 GLN A O 1
ATOM 1713 N N . LYS A 1 201 ? -52.440 -18.389 87.735 1.00 46.62 201 LYS A N 1
ATOM 1714 C CA . LYS A 1 201 ? -52.864 -17.854 86.421 1.00 46.62 201 LYS A CA 1
ATOM 1715 C C . LYS A 1 201 ? -53.737 -18.740 85.533 1.00 46.62 201 LYS A C 1
ATOM 1717 O O . LYS A 1 201 ? -54.346 -18.209 84.609 1.00 46.62 201 LYS A O 1
ATOM 1722 N N . GLU A 1 202 ? -53.931 -20.014 85.863 1.00 45.16 202 GLU A N 1
ATOM 1723 C CA . GLU A 1 202 ? -54.728 -20.950 85.042 1.00 45.16 202 GLU A CA 1
ATOM 1724 C C . GLU A 1 202 ? -56.231 -20.587 84.931 1.00 45.16 202 GLU A C 1
ATOM 1726 O O . GLU A 1 202 ? -56.946 -21.155 84.105 1.00 45.16 202 GLU A O 1
ATOM 1731 N N . LYS A 1 203 ? -56.722 -19.604 85.709 1.00 47.06 203 LYS A N 1
ATOM 1732 C CA . LYS A 1 203 ? -58.050 -18.985 85.514 1.00 47.06 203 LYS A CA 1
ATOM 1733 C C . LYS A 1 203 ? -58.055 -17.719 84.640 1.00 47.06 203 LYS A C 1
ATOM 1735 O O . LYS A 1 203 ? -59.055 -17.486 83.973 1.00 47.06 203 LYS A O 1
ATOM 1740 N N . GLU A 1 204 ? -56.978 -16.927 84.587 1.00 47.44 204 GLU A N 1
ATOM 1741 C CA . GLU A 1 204 ? -56.924 -15.702 83.757 1.00 47.44 204 GLU A CA 1
ATOM 1742 C C . GLU A 1 204 ? -56.685 -15.988 82.263 1.00 47.44 204 GLU A C 1
ATOM 1744 O O . GLU A 1 204 ? -57.049 -15.190 81.395 1.00 47.44 204 GLU A O 1
ATOM 1749 N N . GLU A 1 205 ? -56.020 -17.100 81.940 1.00 50.88 205 GLU A N 1
ATOM 1750 C CA . GLU A 1 205 ? -55.517 -17.364 80.583 1.00 50.88 205 GLU A CA 1
ATOM 1751 C C . GLU A 1 205 ? -56.627 -17.537 79.534 1.00 50.88 205 GLU A C 1
ATOM 1753 O O . GLU A 1 205 ? -56.395 -17.297 78.348 1.00 50.88 205 GLU A O 1
ATOM 1758 N N . ARG A 1 206 ? -57.857 -17.869 79.952 1.00 53.16 206 ARG A N 1
ATOM 1759 C CA . ARG A 1 206 ? -58.996 -18.059 79.037 1.00 53.16 206 ARG A CA 1
ATOM 1760 C C . ARG A 1 206 ? -59.526 -16.755 78.433 1.00 53.16 206 ARG A C 1
ATOM 1762 O O . ARG A 1 206 ? -59.985 -16.784 77.295 1.00 53.16 206 ARG A O 1
ATOM 1769 N N . GLU A 1 207 ? -59.409 -15.623 79.128 1.00 51.12 207 GLU A N 1
ATOM 1770 C CA . GLU A 1 207 ? -59.792 -14.310 78.578 1.00 51.12 207 GLU A CA 1
ATOM 1771 C C . GLU A 1 207 ? -58.638 -13.665 77.799 1.00 51.12 207 GLU A C 1
ATOM 1773 O O . GLU A 1 207 ? -58.827 -13.150 76.695 1.00 51.12 207 GLU A O 1
ATOM 1778 N N . LYS A 1 208 ? -57.404 -13.765 78.310 1.00 55.03 208 LYS A N 1
ATOM 1779 C CA . LYS A 1 208 ? -56.222 -13.160 77.665 1.00 55.03 208 LYS A CA 1
ATOM 1780 C C . LYS A 1 208 ? -55.903 -13.809 76.309 1.00 55.03 208 LYS A C 1
ATOM 1782 O O . LYS A 1 208 ? -55.477 -13.115 75.386 1.00 55.03 208 LYS A O 1
ATOM 1787 N N . ALA A 1 209 ? -56.244 -15.088 76.126 1.00 54.94 209 ALA A N 1
ATOM 1788 C CA . ALA A 1 209 ? -56.173 -15.776 74.834 1.00 54.94 209 ALA A CA 1
ATOM 1789 C C . ALA A 1 209 ? -57.117 -15.210 73.743 1.00 54.94 209 ALA A C 1
ATOM 1791 O O . ALA A 1 209 ? -56.911 -15.499 72.559 1.00 54.94 209 ALA A O 1
ATOM 1792 N N . ALA A 1 210 ? -58.138 -14.418 74.097 1.00 56.25 210 ALA A N 1
ATOM 1793 C CA . ALA A 1 210 ? -58.966 -13.695 73.128 1.00 56.25 210 ALA A CA 1
ATOM 1794 C C . ALA A 1 210 ? -58.283 -12.391 72.679 1.00 56.25 210 ALA A C 1
ATOM 1796 O O . ALA A 1 210 ? -58.091 -12.179 71.478 1.00 56.25 210 ALA A O 1
ATOM 1797 N N . GLU A 1 211 ? -57.821 -11.570 73.631 1.00 56.12 211 GLU A N 1
ATOM 1798 C CA . GLU A 1 211 ? -57.062 -10.348 73.333 1.00 56.12 211 GLU A CA 1
ATOM 1799 C C . GLU A 1 211 ? -55.797 -10.628 72.509 1.00 56.12 211 GLU A C 1
ATOM 1801 O O . GLU A 1 211 ? -55.503 -9.893 71.565 1.00 56.12 211 GLU A O 1
ATOM 1806 N N . GLU A 1 212 ? -55.032 -11.676 72.837 1.00 59.56 212 GLU A N 1
ATOM 1807 C CA . GLU A 1 212 ? -53.806 -11.995 72.097 1.00 59.56 212 GLU A CA 1
ATOM 1808 C C . GLU A 1 212 ? -54.088 -12.405 70.650 1.00 59.56 212 GLU A C 1
ATOM 1810 O O . GLU A 1 212 ? -53.336 -12.019 69.755 1.00 59.56 212 GLU A O 1
ATOM 1815 N N . LYS A 1 213 ? -55.200 -13.101 70.372 1.00 61.97 213 LYS A N 1
ATOM 1816 C CA . LYS A 1 213 ? -55.626 -13.383 68.990 1.00 61.97 213 LYS A CA 1
ATOM 1817 C C . LYS A 1 213 ? -55.952 -12.095 68.233 1.00 61.97 213 LYS A C 1
ATOM 1819 O O . LYS A 1 213 ? -55.572 -11.970 67.070 1.00 61.97 213 LYS A O 1
ATOM 1824 N N . GLN A 1 214 ? -56.591 -11.128 68.888 1.00 59.09 214 GLN A N 1
ATOM 1825 C CA . GLN A 1 214 ? -56.935 -9.837 68.289 1.00 59.09 214 GLN A CA 1
ATOM 1826 C C . GLN A 1 214 ? -55.676 -8.990 68.020 1.00 59.09 214 GLN A C 1
ATOM 1828 O O . GLN A 1 214 ? -55.459 -8.544 66.892 1.00 59.09 214 GLN A O 1
ATOM 1833 N N . LYS A 1 215 ? -54.758 -8.906 68.991 1.00 66.50 215 LYS A N 1
ATOM 1834 C CA . LYS A 1 215 ? -53.440 -8.250 68.860 1.00 66.50 215 LYS A CA 1
ATOM 1835 C C . LYS A 1 215 ? -52.546 -8.939 67.811 1.00 66.50 215 LYS A C 1
ATOM 1837 O O . LYS A 1 215 ? -51.776 -8.278 67.113 1.00 66.50 215 LYS A O 1
ATOM 1842 N N . LEU A 1 216 ? -52.676 -10.257 67.622 1.00 63.88 216 LEU A N 1
ATOM 1843 C CA . LEU A 1 216 ? -51.995 -11.008 66.558 1.00 63.88 216 LEU A CA 1
ATOM 1844 C C . LEU A 1 216 ? -52.572 -10.712 65.160 1.00 63.88 216 LEU A C 1
ATOM 1846 O O . LEU A 1 216 ? -51.816 -10.710 64.185 1.00 63.88 216 LEU A O 1
ATOM 1850 N N . ILE A 1 217 ? -53.879 -10.446 65.048 1.00 67.19 217 ILE A N 1
ATOM 1851 C CA . ILE A 1 217 ? -54.513 -9.983 63.802 1.00 67.19 217 ILE A CA 1
ATOM 1852 C C . ILE A 1 217 ? -54.020 -8.573 63.463 1.00 67.19 217 ILE A C 1
ATOM 1854 O O . ILE A 1 217 ? -53.502 -8.373 62.364 1.00 67.19 217 ILE A O 1
ATOM 1858 N N . GLU A 1 218 ? -54.062 -7.631 64.411 1.00 66.19 218 GLU A N 1
ATOM 1859 C CA . GLU A 1 218 ? -53.544 -6.266 64.217 1.00 66.19 218 GLU A CA 1
ATOM 1860 C C . GLU A 1 218 ? -52.064 -6.255 63.810 1.00 66.19 218 GLU A C 1
ATOM 1862 O O . GLU A 1 218 ? -51.673 -5.539 62.886 1.00 66.19 218 GLU A O 1
ATOM 1867 N N . LYS A 1 219 ? -51.234 -7.101 64.435 1.00 72.25 219 LYS A N 1
ATOM 1868 C CA . LYS A 1 219 ? -49.820 -7.251 64.067 1.00 72.25 219 LYS A CA 1
ATOM 1869 C C . LYS A 1 219 ? -49.643 -7.783 62.639 1.00 72.25 219 LYS A C 1
ATOM 1871 O O . LYS A 1 219 ? -48.826 -7.248 61.891 1.00 72.25 219 LYS A O 1
ATOM 1876 N N . LYS A 1 220 ? -50.432 -8.783 62.229 1.00 72.56 220 LYS A N 1
ATOM 1877 C CA . LYS A 1 220 ? -50.416 -9.311 60.852 1.00 72.56 220 LYS A CA 1
ATOM 1878 C C . LYS A 1 220 ? -50.956 -8.304 59.834 1.00 72.56 220 LYS A C 1
ATOM 1880 O O . LYS A 1 220 ? -50.500 -8.296 58.691 1.00 72.56 220 LYS A O 1
ATOM 1885 N N . GLU A 1 221 ? -51.877 -7.423 60.219 1.00 69.06 221 GLU A N 1
ATOM 1886 C CA . GLU A 1 221 ? -52.272 -6.288 59.382 1.00 69.06 221 GLU A CA 1
ATOM 1887 C C . GLU A 1 221 ? -51.183 -5.219 59.286 1.00 69.06 221 GLU A C 1
ATOM 1889 O O . GLU A 1 221 ? -50.940 -4.708 58.194 1.00 69.06 221 GLU A O 1
ATOM 1894 N N . ALA A 1 222 ? -50.484 -4.906 60.378 1.00 69.88 222 ALA A N 1
ATOM 1895 C CA . ALA A 1 222 ? -49.344 -3.995 60.349 1.00 69.88 222 ALA A CA 1
ATOM 1896 C C . ALA A 1 222 ? -48.230 -4.519 59.422 1.00 69.88 222 ALA A C 1
ATOM 1898 O O . ALA A 1 222 ? -47.726 -3.760 58.594 1.00 69.88 222 ALA A O 1
ATOM 1899 N N . GLU A 1 223 ? -47.919 -5.819 59.483 1.00 71.44 223 GLU A N 1
ATOM 1900 C CA . GLU A 1 223 ? -46.979 -6.492 58.572 1.00 71.44 223 GLU A CA 1
ATOM 1901 C C . GLU A 1 223 ? -47.473 -6.495 57.112 1.00 71.44 223 GLU A C 1
ATOM 1903 O O . GLU A 1 223 ? -46.695 -6.246 56.191 1.00 71.44 223 GLU A O 1
ATOM 1908 N N . ARG A 1 224 ? -48.776 -6.683 56.857 1.00 70.81 224 ARG A N 1
ATOM 1909 C CA . ARG A 1 224 ? -49.343 -6.513 55.503 1.00 70.81 224 ARG A CA 1
ATOM 1910 C C . ARG A 1 224 ? -49.168 -5.076 54.998 1.00 70.81 224 ARG A C 1
ATOM 1912 O O . ARG A 1 224 ? -48.718 -4.885 53.869 1.00 70.81 224 ARG A O 1
ATOM 1919 N N . ARG A 1 225 ? -49.440 -4.073 55.840 1.00 71.19 225 ARG A N 1
ATOM 1920 C CA . ARG A 1 225 ? -49.316 -2.643 55.504 1.00 71.19 225 ARG A CA 1
ATOM 1921 C C . ARG A 1 225 ? -47.854 -2.205 55.306 1.00 71.19 225 ARG A C 1
ATOM 1923 O O . ARG A 1 225 ? -47.608 -1.318 54.489 1.00 71.19 225 ARG A O 1
ATOM 1930 N N . THR A 1 226 ? -46.867 -2.812 55.978 1.00 74.31 226 THR A N 1
ATOM 1931 C CA . THR A 1 226 ? -45.440 -2.577 55.662 1.00 74.31 226 THR A CA 1
ATOM 1932 C C . THR A 1 226 ? -45.037 -3.249 54.352 1.00 74.31 226 THR A C 1
ATOM 1934 O O . THR A 1 226 ? -44.447 -2.581 53.506 1.00 74.31 226 THR A O 1
ATOM 1937 N N . ILE A 1 227 ? -45.441 -4.501 54.114 1.00 72.00 227 ILE A N 1
ATOM 1938 C CA . ILE A 1 227 ? -45.187 -5.217 52.850 1.00 72.00 227 ILE A CA 1
ATOM 1939 C C . ILE A 1 227 ? -45.809 -4.481 51.646 1.00 72.00 227 ILE A C 1
ATOM 1941 O O . ILE A 1 227 ? -45.226 -4.457 50.560 1.00 72.00 227 ILE A O 1
ATOM 1945 N N . GLU A 1 228 ? -46.972 -3.844 51.798 1.00 71.44 228 GLU A N 1
ATOM 1946 C CA . GLU A 1 228 ? -47.550 -2.994 50.747 1.00 71.44 228 GLU A CA 1
ATOM 1947 C C . GLU A 1 228 ? -46.758 -1.705 50.510 1.00 71.44 228 GLU A C 1
ATOM 1949 O O . GLU A 1 228 ? -46.527 -1.345 49.353 1.00 71.44 228 GLU A O 1
ATOM 1954 N N . ARG A 1 229 ? -46.269 -1.047 51.569 1.00 72.88 229 ARG A N 1
ATOM 1955 C CA . ARG A 1 229 ? -45.379 0.122 51.447 1.00 72.88 229 ARG A CA 1
ATOM 1956 C C . ARG A 1 229 ? -44.051 -0.240 50.781 1.00 72.88 229 ARG A C 1
ATOM 1958 O O . ARG A 1 229 ? -43.584 0.504 49.923 1.00 72.88 229 ARG A O 1
ATOM 1965 N N . GLU A 1 230 ? -43.479 -1.404 51.083 1.00 70.69 230 GLU A N 1
ATOM 1966 C CA . GLU A 1 230 ? -42.292 -1.921 50.390 1.00 70.69 230 GLU A CA 1
ATOM 1967 C C . GLU A 1 230 ? -42.578 -2.218 48.912 1.00 70.69 230 GLU A C 1
ATOM 1969 O O . GLU A 1 230 ? -41.792 -1.833 48.046 1.00 70.69 230 GLU A O 1
ATOM 1974 N N . LYS A 1 231 ? -43.737 -2.808 48.585 1.00 77.50 231 LYS A N 1
ATOM 1975 C CA . LYS A 1 231 ? -44.182 -3.008 47.192 1.00 77.50 231 LYS A CA 1
ATOM 1976 C C . LYS A 1 231 ? -44.415 -1.682 46.454 1.00 77.50 231 LYS A C 1
ATOM 1978 O O . LYS A 1 231 ? -44.127 -1.602 45.258 1.00 77.50 231 LYS A O 1
ATOM 1983 N N . GLN A 1 232 ? -44.908 -0.640 47.126 1.00 73.25 232 GLN A N 1
ATOM 1984 C CA . GLN A 1 232 ? -45.014 0.713 46.564 1.00 73.25 232 GLN A CA 1
ATOM 1985 C C . GLN A 1 232 ? -43.629 1.344 46.348 1.00 73.25 232 GLN A C 1
ATOM 1987 O O . GLN A 1 232 ? -43.361 1.854 45.261 1.00 73.25 232 GLN A O 1
ATOM 1992 N N . PHE A 1 233 ? -42.714 1.229 47.312 1.00 77.81 233 PHE A N 1
ATOM 1993 C CA . PHE A 1 233 ? -41.339 1.723 47.190 1.00 77.81 233 PHE A CA 1
ATOM 1994 C C . PHE A 1 233 ? -40.549 0.993 46.087 1.00 77.81 233 PHE A C 1
ATOM 1996 O O . PHE A 1 233 ? -39.821 1.619 45.318 1.00 77.81 233 PHE A O 1
ATOM 2003 N N . GLU A 1 234 ? -40.750 -0.317 45.923 1.00 72.56 234 GLU A N 1
ATOM 2004 C CA . GLU A 1 234 ? -40.263 -1.099 44.779 1.00 72.56 234 GLU A CA 1
ATOM 2005 C C . GLU A 1 234 ? -40.821 -0.581 43.443 1.00 72.56 234 GLU A C 1
ATOM 2007 O O . GLU A 1 234 ? -40.060 -0.434 42.482 1.00 72.56 234 GLU A O 1
ATOM 2012 N N . LYS A 1 235 ? -42.129 -0.289 43.363 1.00 77.44 235 LYS A N 1
ATOM 2013 C CA . LYS A 1 235 ? -42.761 0.297 42.165 1.00 77.44 235 LYS A CA 1
ATOM 2014 C C . LYS A 1 235 ? -42.172 1.674 41.846 1.00 77.44 235 LYS A C 1
ATOM 2016 O O . LYS A 1 235 ? -41.785 1.904 40.701 1.00 77.44 235 LYS A O 1
ATOM 2021 N N . GLU A 1 236 ? -42.010 2.548 42.839 1.00 74.50 236 GLU A N 1
ATOM 2022 C CA . GLU A 1 236 ? -41.330 3.837 42.671 1.00 74.50 236 GLU A CA 1
ATOM 2023 C C . GLU A 1 236 ? -39.887 3.679 42.190 1.00 74.50 236 GLU A C 1
ATOM 2025 O O . GLU A 1 236 ? -39.474 4.333 41.235 1.00 74.50 236 GLU A O 1
ATOM 2030 N N . LYS A 1 237 ? -39.106 2.799 42.820 1.00 81.06 237 LYS A N 1
ATOM 2031 C CA . LYS A 1 237 ? -37.702 2.550 42.472 1.00 81.06 237 LYS A CA 1
ATOM 2032 C C . LYS A 1 237 ? -37.565 2.056 41.028 1.00 81.06 237 LYS A C 1
ATOM 2034 O O . LYS A 1 237 ? -36.681 2.517 40.304 1.00 81.06 237 LYS A O 1
ATOM 2039 N N . LYS A 1 238 ? -38.485 1.194 40.579 1.00 78.44 238 LYS A N 1
ATOM 2040 C CA . LYS A 1 238 ? -38.590 0.728 39.185 1.00 78.44 238 LYS A CA 1
ATOM 2041 C C . LYS A 1 238 ? -39.015 1.856 38.232 1.00 78.44 238 LYS A C 1
ATOM 2043 O O . LYS A 1 238 ? -38.423 1.988 37.163 1.00 78.44 238 LYS A O 1
ATOM 2048 N N . ALA A 1 239 ? -39.948 2.725 38.628 1.00 76.38 239 ALA A N 1
ATOM 2049 C CA . ALA A 1 239 ? -40.363 3.890 37.839 1.00 76.38 239 ALA A CA 1
ATOM 2050 C C . ALA A 1 239 ? -39.257 4.959 37.708 1.00 76.38 239 ALA A C 1
ATOM 2052 O O . ALA A 1 239 ? -39.043 5.499 36.621 1.00 76.38 239 ALA A O 1
ATOM 2053 N N . ARG A 1 240 ? -38.506 5.233 38.785 1.00 75.94 240 ARG A N 1
ATOM 2054 C CA . ARG A 1 240 ? -37.332 6.127 38.777 1.00 75.94 240 ARG A CA 1
ATOM 2055 C C . ARG A 1 240 ? -36.235 5.574 37.857 1.00 75.94 240 ARG A C 1
ATOM 2057 O O . ARG A 1 240 ? -35.696 6.328 37.052 1.00 75.94 240 ARG A O 1
ATOM 2064 N N . PHE A 1 241 ? -35.972 4.263 37.902 1.00 80.06 241 PHE A N 1
ATOM 2065 C CA . PHE A 1 241 ? -35.034 3.594 36.989 1.00 80.06 241 PHE A CA 1
ATOM 2066 C C . PHE A 1 241 ? -35.477 3.686 35.518 1.00 80.06 241 PHE A C 1
ATOM 2068 O O . PHE A 1 241 ? -34.665 4.024 34.662 1.00 80.06 241 PHE A O 1
ATOM 2075 N N . LEU A 1 242 ? -36.766 3.471 35.221 1.00 77.44 242 LEU A N 1
ATOM 2076 C CA . LEU A 1 242 ? -37.331 3.635 33.872 1.00 77.44 242 LEU A CA 1
ATOM 2077 C C . LEU A 1 242 ? -37.179 5.068 33.337 1.00 77.44 242 LEU A C 1
ATOM 2079 O O . LEU A 1 242 ? -36.722 5.243 32.206 1.00 77.44 242 LEU A O 1
ATOM 2083 N N . LYS A 1 243 ? -37.473 6.091 34.154 1.00 80.75 243 LYS A N 1
ATOM 2084 C CA . LYS A 1 243 ? -37.245 7.502 33.786 1.00 80.75 243 LYS A CA 1
ATOM 2085 C C . LYS A 1 243 ? -35.761 7.814 33.559 1.00 80.75 243 LYS A C 1
ATOM 2087 O O . LYS A 1 243 ? -35.432 8.619 32.688 1.00 80.75 243 LYS A O 1
ATOM 2092 N N . GLU A 1 244 ? -34.850 7.186 34.304 1.00 79.31 244 GLU A N 1
ATOM 2093 C CA . GLU A 1 244 ? -33.411 7.335 34.056 1.00 79.31 244 GLU A CA 1
ATOM 2094 C C . GLU A 1 244 ? -32.973 6.618 32.766 1.00 79.31 244 GLU A C 1
ATOM 2096 O O . GLU A 1 244 ? -32.152 7.147 32.017 1.00 79.31 244 GLU A O 1
ATOM 2101 N N . GLU A 1 245 ? -33.543 5.450 32.456 1.00 77.88 245 GLU A N 1
ATOM 2102 C CA . GLU A 1 245 ? -33.256 4.731 31.212 1.00 77.88 245 GLU A CA 1
ATOM 2103 C C . GLU A 1 245 ? -33.763 5.496 29.979 1.00 77.88 245 GLU A C 1
ATOM 2105 O O . GLU A 1 245 ? -33.035 5.590 28.990 1.00 77.88 245 GLU A O 1
ATOM 2110 N N . GLN A 1 246 ? -34.944 6.121 30.048 1.00 77.19 246 GLN A N 1
ATOM 2111 C CA . GLN A 1 246 ? -35.443 7.036 29.010 1.00 77.19 246 GLN A CA 1
ATOM 2112 C C . GLN A 1 246 ? -34.462 8.196 28.776 1.00 77.19 246 GLN A C 1
ATOM 2114 O O . GLN A 1 246 ? -33.958 8.350 27.663 1.00 77.19 246 GLN A O 1
ATOM 2119 N N . LYS A 1 247 ? -34.045 8.902 29.838 1.00 81.94 247 LYS A N 1
ATOM 2120 C CA . LYS A 1 247 ? -33.030 9.972 29.748 1.00 81.94 247 LYS A CA 1
ATOM 2121 C C . LYS A 1 247 ? -31.671 9.491 29.222 1.00 81.94 247 LYS A C 1
ATOM 2123 O O . LYS A 1 247 ? -30.923 10.274 28.633 1.00 81.94 247 LYS A O 1
ATOM 2128 N N . ARG A 1 248 ? -31.314 8.214 29.407 1.00 77.94 248 ARG A N 1
ATOM 2129 C CA . ARG A 1 248 ? -30.125 7.609 28.776 1.00 77.94 248 ARG A CA 1
ATOM 2130 C C . ARG A 1 248 ? -30.347 7.356 27.280 1.00 77.94 248 ARG A C 1
ATOM 2132 O O . ARG A 1 248 ? -29.442 7.653 26.504 1.00 77.94 248 ARG A O 1
ATOM 2139 N N . ARG A 1 249 ? -31.520 6.864 26.861 1.00 74.25 249 ARG A N 1
ATOM 2140 C CA . ARG A 1 249 ? -31.880 6.663 25.441 1.00 74.25 249 ARG A CA 1
ATOM 2141 C C . ARG A 1 249 ? -31.882 7.989 24.669 1.00 74.25 249 ARG A C 1
ATOM 2143 O O . ARG A 1 249 ? -31.164 8.088 23.680 1.00 74.25 249 ARG A O 1
ATOM 2150 N N . GLU A 1 250 ? -32.522 9.032 25.200 1.00 79.81 250 GLU A N 1
ATOM 2151 C CA . GLU A 1 250 ? -32.506 10.399 24.642 1.00 79.81 250 GLU A CA 1
ATOM 2152 C C . GLU A 1 250 ? -31.075 10.930 24.421 1.00 79.81 250 GLU A C 1
ATOM 2154 O O . GLU A 1 250 ? -30.760 11.528 23.390 1.00 79.81 250 GLU A O 1
ATOM 2159 N N . ARG A 1 251 ? -30.170 10.696 25.385 1.00 83.56 251 ARG A N 1
ATOM 2160 C CA . ARG A 1 251 ? -28.750 11.077 25.272 1.00 83.56 251 ARG A CA 1
ATOM 2161 C C . ARG A 1 251 ? -28.023 10.287 24.181 1.00 83.56 251 ARG A C 1
ATOM 2163 O O . ARG A 1 251 ? -27.200 10.868 23.477 1.00 83.56 251 ARG A O 1
ATOM 2170 N N . TYR A 1 252 ? -28.323 8.997 24.020 1.00 79.62 252 TYR A N 1
ATOM 2171 C CA . TYR A 1 252 ? -27.779 8.189 22.924 1.00 79.62 252 TYR A CA 1
ATOM 2172 C C . TYR A 1 252 ? -28.318 8.614 21.555 1.00 79.62 252 TYR A C 1
ATOM 2174 O O . TYR A 1 252 ? -27.558 8.606 20.591 1.00 79.62 252 TYR A O 1
ATOM 2182 N N . GLU A 1 253 ? -29.577 9.036 21.454 1.00 76.06 253 GLU A N 1
ATOM 2183 C CA . GLU A 1 253 ? -30.156 9.535 20.201 1.00 76.06 253 GLU A CA 1
ATOM 2184 C C . GLU A 1 253 ? -29.582 10.900 19.811 1.00 76.06 253 GLU A C 1
ATOM 2186 O O . GLU A 1 253 ? -29.193 11.080 18.658 1.00 76.06 253 GLU A O 1
ATOM 2191 N N . LYS A 1 254 ? -29.382 11.815 20.770 1.00 82.50 254 LYS A N 1
ATOM 2192 C CA . LYS A 1 254 ? -28.657 13.077 20.524 1.00 82.50 254 LYS A CA 1
ATOM 2193 C C . LYS A 1 254 ? -27.202 12.837 20.093 1.00 82.50 254 LYS A C 1
ATOM 2195 O O . LYS A 1 254 ? -26.742 13.459 19.139 1.00 82.50 254 LYS A O 1
ATOM 2200 N N . LEU A 1 255 ? -26.499 11.884 20.715 1.00 80.75 255 LEU A N 1
ATOM 2201 C CA . LEU A 1 255 ? -25.162 11.452 20.272 1.00 80.75 255 LEU A CA 1
ATOM 2202 C C . LEU A 1 255 ? -25.173 10.823 18.869 1.00 80.75 255 LEU A C 1
ATOM 2204 O O . LEU A 1 255 ? -24.268 11.080 18.079 1.00 80.75 255 LEU A O 1
ATOM 2208 N N . ARG A 1 256 ? -26.197 10.027 18.536 1.00 81.25 256 ARG A N 1
ATOM 2209 C CA . ARG A 1 256 ? -26.374 9.436 17.200 1.00 81.25 256 ARG A CA 1
ATOM 2210 C C . ARG A 1 256 ? -26.639 10.510 16.142 1.00 81.25 256 ARG A C 1
ATOM 2212 O O . ARG A 1 256 ? -26.100 10.398 15.048 1.00 81.25 256 ARG A O 1
ATOM 2219 N N . GLY A 1 257 ? -27.414 11.545 16.469 1.00 83.56 257 GLY A N 1
ATOM 2220 C CA . GLY A 1 257 ? -27.625 12.713 15.610 1.00 83.56 257 GLY A CA 1
ATOM 2221 C C . GLY A 1 257 ? -26.311 13.428 15.291 1.00 83.56 257 GLY A C 1
ATOM 2222 O O . GLY A 1 257 ? -25.963 13.562 14.121 1.00 83.56 257 GLY A O 1
ATOM 2223 N N . LEU A 1 258 ? -25.534 13.776 16.323 1.00 83.31 258 LEU A N 1
ATOM 2224 C CA . LEU A 1 258 ? -24.224 14.423 16.166 1.00 83.31 258 LEU A CA 1
ATOM 2225 C C . LEU A 1 258 ? -23.247 13.583 15.325 1.00 83.31 258 LEU A C 1
ATOM 2227 O O . LEU A 1 258 ? -22.638 14.114 14.404 1.00 83.31 258 LEU A O 1
ATOM 2231 N N . LEU A 1 259 ? -23.161 12.268 15.557 1.00 74.69 259 LEU A N 1
ATOM 2232 C CA . LEU A 1 259 ? -22.325 11.366 14.748 1.00 74.69 259 LEU A CA 1
ATOM 2233 C C . LEU A 1 259 ? -22.767 11.294 13.274 1.00 74.69 259 LEU A C 1
ATOM 2235 O O . LEU A 1 259 ? -21.934 11.141 12.382 1.00 74.69 259 LEU A O 1
ATOM 2239 N N . MET A 1 260 ? -24.069 11.410 12.994 1.00 76.81 260 MET A N 1
ATOM 2240 C CA . MET A 1 260 ? -24.580 11.473 11.620 1.00 76.81 260 MET A CA 1
ATOM 2241 C C . MET A 1 260 ? -24.321 12.841 10.968 1.00 76.81 260 MET A C 1
ATOM 2243 O O . MET A 1 260 ? -24.133 12.898 9.754 1.00 76.81 260 MET A O 1
ATOM 2247 N N . GLU A 1 261 ? -24.266 13.932 11.737 1.00 79.19 261 GLU A N 1
ATOM 2248 C CA . GLU A 1 261 ? -23.818 15.238 11.237 1.00 79.19 261 GLU A CA 1
ATOM 2249 C C . GLU A 1 261 ? -22.313 15.287 10.974 1.00 79.19 261 GLU A C 1
ATOM 2251 O O . GLU A 1 261 ? -21.908 15.781 9.923 1.00 79.19 261 GLU A O 1
ATOM 2256 N N . GLU A 1 262 ? -21.485 14.752 11.874 1.00 77.81 262 GLU A N 1
ATOM 2257 C CA . GLU A 1 262 ? -20.041 14.615 11.649 1.00 77.81 262 GLU A CA 1
ATOM 2258 C C . GLU A 1 262 ? -19.786 13.810 10.372 1.00 77.81 262 GLU A C 1
ATOM 2260 O O . GLU A 1 262 ? -19.090 14.293 9.482 1.00 77.81 262 GLU A O 1
ATOM 2265 N N . ARG A 1 263 ? -20.471 12.673 10.190 1.00 80.94 263 ARG A N 1
ATOM 2266 C CA . ARG A 1 263 ? -20.348 11.869 8.966 1.00 80.94 263 ARG A CA 1
ATOM 2267 C C . ARG A 1 263 ? -20.862 12.575 7.703 1.00 80.94 263 ARG A C 1
ATOM 2269 O O . ARG A 1 263 ? -20.304 12.375 6.627 1.00 80.94 263 ARG A O 1
ATOM 2276 N N . LYS A 1 264 ? -21.887 13.435 7.798 1.00 81.19 264 LYS A N 1
ATOM 2277 C CA . LYS A 1 264 ? -22.295 14.317 6.682 1.00 81.19 264 LYS A CA 1
ATOM 2278 C C . LYS A 1 264 ? -21.204 15.339 6.338 1.00 81.19 264 LYS A C 1
ATOM 2280 O O . LYS A 1 264 ? -20.998 15.617 5.160 1.00 81.19 264 LYS A O 1
ATOM 2285 N N . ARG A 1 265 ? -20.500 15.884 7.338 1.00 79.50 265 ARG A N 1
ATOM 2286 C CA . ARG A 1 265 ? -19.374 16.816 7.137 1.00 79.50 265 ARG A CA 1
ATOM 2287 C C . ARG A 1 265 ? -18.151 16.104 6.551 1.00 79.50 265 ARG A C 1
ATOM 2289 O O . ARG A 1 265 ? -17.527 16.658 5.655 1.00 79.50 265 ARG A O 1
ATOM 2296 N N . GLU A 1 266 ? -17.855 14.877 6.982 1.00 76.56 266 GLU A N 1
ATOM 2297 C CA . GLU A 1 266 ? -16.818 14.025 6.378 1.00 76.56 266 GLU A CA 1
ATOM 2298 C C . GLU A 1 266 ? -17.107 13.766 4.892 1.00 76.56 266 GLU A C 1
ATOM 2300 O O . GLU A 1 266 ? -16.270 14.087 4.055 1.00 76.56 266 GLU A O 1
ATOM 2305 N N . LEU A 1 267 ? -18.318 13.311 4.544 1.00 79.75 267 LEU A N 1
ATOM 2306 C CA . LEU A 1 267 ? -18.731 13.082 3.149 1.00 79.75 267 LEU A CA 1
ATOM 2307 C C . LEU A 1 267 ? -18.702 14.361 2.288 1.00 79.75 267 LEU A C 1
ATOM 2309 O O . LEU A 1 267 ? -18.424 14.299 1.092 1.00 79.75 267 LEU A O 1
ATOM 2313 N N . ALA A 1 268 ? -18.975 15.532 2.873 1.00 82.44 268 ALA A N 1
ATOM 2314 C CA . ALA A 1 268 ? -18.859 16.813 2.174 1.00 82.44 268 ALA A CA 1
ATOM 2315 C C . ALA A 1 268 ? -17.393 17.226 1.930 1.00 82.44 268 ALA A C 1
ATOM 2317 O O . ALA A 1 268 ? -17.084 17.812 0.894 1.00 82.44 268 ALA A O 1
ATOM 2318 N N . LEU A 1 269 ? -16.483 16.906 2.856 1.00 82.06 269 LEU A N 1
ATOM 2319 C CA . LEU A 1 269 ? -15.042 17.110 2.679 1.00 82.06 269 LEU A CA 1
ATOM 2320 C C . LEU A 1 269 ? -14.435 16.109 1.685 1.00 82.06 269 LEU A C 1
ATOM 2322 O O . LEU A 1 269 ? -13.538 16.483 0.934 1.00 82.06 269 LEU A O 1
ATOM 2326 N N . GLU A 1 270 ? -14.940 14.875 1.657 1.00 77.81 270 GLU A N 1
ATOM 2327 C CA . GLU A 1 270 ? -14.541 13.821 0.719 1.00 77.81 270 GLU A CA 1
ATOM 2328 C C . GLU A 1 270 ? -14.884 14.221 -0.724 1.00 77.81 270 GLU A C 1
ATOM 2330 O O . GLU A 1 270 ? -13.976 14.352 -1.543 1.00 77.81 270 GLU A O 1
ATOM 2335 N N . ARG A 1 271 ? -16.141 14.604 -0.997 1.00 82.50 271 ARG A N 1
ATOM 2336 C CA . ARG A 1 271 ? -16.557 15.160 -2.303 1.00 82.50 271 ARG A CA 1
ATOM 2337 C C . ARG A 1 271 ? -15.725 16.369 -2.729 1.00 82.50 271 ARG A C 1
ATOM 2339 O O . ARG A 1 271 ? -15.276 16.449 -3.867 1.00 82.50 271 ARG A O 1
ATOM 2346 N N . ARG A 1 272 ? -15.450 17.294 -1.803 1.00 82.88 272 ARG A N 1
ATOM 2347 C CA . ARG A 1 272 ? -14.619 18.475 -2.086 1.00 82.88 272 ARG A CA 1
ATOM 2348 C C . ARG A 1 272 ? -13.154 18.117 -2.373 1.00 82.88 272 ARG A C 1
ATOM 2350 O O . ARG A 1 272 ? -12.466 18.862 -3.068 1.00 82.88 272 ARG A O 1
ATOM 2357 N N . ALA A 1 273 ? -12.657 16.991 -1.859 1.00 77.75 273 ALA A N 1
ATOM 2358 C CA . ALA A 1 273 ? -11.344 16.463 -2.222 1.00 77.75 273 ALA A CA 1
ATOM 2359 C C . ALA A 1 273 ? -11.360 15.807 -3.615 1.00 77.75 273 ALA A C 1
ATOM 2361 O O . ALA A 1 273 ? -10.420 16.018 -4.382 1.00 77.75 273 ALA A O 1
ATOM 2362 N N . GLU A 1 274 ? -12.431 15.089 -3.969 1.00 80.12 274 GLU A N 1
ATOM 2363 C CA . GLU A 1 274 ? -12.644 14.528 -5.313 1.00 80.12 274 GLU A CA 1
ATOM 2364 C C . GLU A 1 274 ? -12.722 15.633 -6.381 1.00 80.12 274 GLU A C 1
ATOM 2366 O O . GLU A 1 274 ? -12.006 15.565 -7.381 1.00 80.12 274 GLU A O 1
ATOM 2371 N N . GLU A 1 275 ? -13.491 16.701 -6.134 1.00 86.19 275 GLU A N 1
ATOM 2372 C CA . GLU A 1 275 ? -13.564 17.907 -6.980 1.00 86.19 275 GLU A CA 1
ATOM 2373 C C . GLU A 1 275 ? -12.176 18.529 -7.218 1.00 86.19 275 GLU A C 1
ATOM 2375 O O . GLU A 1 275 ? -11.807 18.840 -8.353 1.00 86.19 275 GLU A O 1
ATOM 2380 N N . LEU A 1 276 ? -11.371 18.678 -6.158 1.00 82.31 276 LEU A N 1
ATOM 2381 C CA . LEU A 1 276 ? -10.009 19.215 -6.246 1.00 82.31 276 LEU A CA 1
ATOM 2382 C C . LEU A 1 276 ? -9.043 18.267 -6.978 1.00 82.31 276 LEU A C 1
ATOM 2384 O O . LEU A 1 276 ? -8.108 18.731 -7.637 1.00 82.31 276 LEU A O 1
ATOM 2388 N N . GLU A 1 277 ? -9.240 16.950 -6.897 1.00 78.75 277 GLU A N 1
ATOM 2389 C CA . GLU A 1 277 ? -8.459 15.986 -7.678 1.00 78.75 277 GLU A CA 1
ATOM 2390 C C . GLU A 1 277 ? -8.867 15.997 -9.160 1.00 78.75 277 GLU A C 1
ATOM 2392 O O . GLU A 1 277 ? -8.008 15.912 -10.041 1.00 78.75 277 GLU A O 1
ATOM 2397 N N . GLU A 1 278 ? -10.154 16.169 -9.464 1.00 83.12 278 GLU A N 1
ATOM 2398 C CA . GLU A 1 278 ? -10.643 16.313 -10.835 1.00 83.12 278 GLU A CA 1
ATOM 2399 C C . GLU A 1 278 ? -10.163 17.628 -11.476 1.00 83.12 278 GLU A C 1
ATOM 2401 O O . GLU A 1 278 ? -9.709 17.627 -12.622 1.00 83.12 278 GLU A O 1
ATOM 2406 N N . GLN A 1 279 ? -10.153 18.735 -10.722 1.00 81.12 279 GLN A N 1
ATOM 2407 C CA . GLN A 1 279 ? -9.537 19.999 -11.144 1.00 81.12 279 GLN A CA 1
ATOM 2408 C C . GLN A 1 279 ? -8.039 19.830 -11.438 1.00 81.12 279 GLN A C 1
ATOM 2410 O O . GLN A 1 279 ? -7.567 20.295 -12.475 1.00 81.12 279 GLN A O 1
ATOM 2415 N N . ARG A 1 280 ? -7.293 19.091 -10.603 1.00 82.38 280 ARG A N 1
ATOM 2416 C CA . ARG A 1 280 ? -5.876 18.772 -10.871 1.00 82.38 280 ARG A CA 1
ATOM 2417 C C . ARG A 1 280 ? -5.690 17.925 -12.129 1.00 82.38 280 ARG A C 1
ATOM 2419 O O . ARG A 1 280 ? -4.810 18.228 -12.925 1.00 82.38 280 ARG A O 1
ATOM 2426 N N . LYS A 1 281 ? -6.544 16.924 -12.371 1.00 81.94 281 LYS A N 1
ATOM 2427 C CA . LYS A 1 281 ? -6.532 16.135 -13.621 1.00 81.94 281 LYS A CA 1
ATOM 2428 C C . LYS A 1 281 ? -6.828 17.012 -14.848 1.00 81.94 281 LYS A C 1
ATOM 2430 O O . LYS A 1 281 ? -6.185 16.852 -15.890 1.00 81.94 281 LYS A O 1
ATOM 2435 N N . LYS A 1 282 ? -7.745 17.979 -14.728 1.00 84.06 282 LYS A N 1
ATOM 2436 C CA . LYS A 1 282 ? -8.029 18.987 -15.767 1.00 84.06 282 LYS A CA 1
ATOM 2437 C C . LYS A 1 282 ? -6.828 19.921 -15.992 1.00 84.06 282 LYS A C 1
ATOM 2439 O O . LYS A 1 282 ? -6.451 20.146 -17.139 1.00 84.06 282 LYS A O 1
ATOM 2444 N N . GLU A 1 283 ? -6.149 20.377 -14.939 1.00 80.50 283 GLU A N 1
ATOM 2445 C CA . GLU A 1 283 ? -4.897 21.138 -15.062 1.00 80.50 283 GLU A CA 1
ATOM 2446 C C . GLU A 1 283 ? -3.765 20.331 -15.712 1.00 80.50 283 GLU A C 1
ATOM 2448 O O . GLU A 1 283 ? -3.139 20.817 -16.653 1.00 80.50 283 GLU A O 1
ATOM 2453 N N . ASP A 1 284 ? -3.493 19.109 -15.254 1.00 78.56 284 ASP A N 1
ATOM 2454 C CA . ASP A 1 284 ? -2.370 18.306 -15.745 1.00 78.56 284 ASP A CA 1
ATOM 2455 C C . ASP A 1 284 ? -2.578 17.839 -17.192 1.00 78.56 284 ASP A C 1
ATOM 2457 O O . ASP A 1 284 ? -1.629 17.844 -17.979 1.00 78.56 284 ASP A O 1
ATOM 2461 N N . THR A 1 285 ? -3.816 17.547 -17.609 1.00 81.94 285 THR A N 1
ATOM 2462 C CA . THR A 1 285 ? -4.122 17.314 -19.033 1.00 81.94 285 THR A CA 1
ATOM 2463 C C . THR A 1 285 ? -3.970 18.582 -19.880 1.00 81.94 285 THR A C 1
ATOM 2465 O O . THR A 1 285 ? -3.498 18.503 -21.016 1.00 81.94 285 THR A O 1
ATOM 2468 N N . LEU A 1 286 ? -4.280 19.767 -19.344 1.00 83.94 286 LEU A N 1
ATOM 2469 C CA . LEU A 1 286 ? -4.084 21.050 -20.031 1.00 83.94 286 LEU A CA 1
ATOM 2470 C C . LEU A 1 286 ? -2.589 21.429 -20.116 1.00 83.94 286 LEU A C 1
ATOM 2472 O O . LEU A 1 286 ? -2.126 21.891 -21.163 1.00 83.94 286 LEU A O 1
ATOM 2476 N N . ARG A 1 287 ? -1.799 21.141 -19.074 1.00 78.62 287 ARG A N 1
ATOM 2477 C CA . ARG A 1 287 ? -0.325 21.237 -19.071 1.00 78.62 287 ARG A CA 1
ATOM 2478 C C . ARG A 1 287 ? 0.301 20.257 -20.069 1.00 78.62 287 ARG A C 1
ATOM 2480 O O . ARG A 1 287 ? 1.177 20.654 -20.834 1.00 78.62 287 ARG A O 1
ATOM 2487 N N . ALA A 1 288 ? -0.188 19.017 -20.133 1.00 78.44 288 ALA A N 1
ATOM 2488 C CA . ALA A 1 288 ? 0.249 18.025 -21.115 1.00 78.44 288 ALA A CA 1
ATOM 2489 C C . ALA A 1 288 ? -0.068 18.457 -22.559 1.00 78.44 288 ALA A C 1
ATOM 2491 O O . ALA A 1 288 ? 0.801 18.352 -23.424 1.00 78.44 288 ALA A O 1
ATOM 2492 N N . LYS A 1 289 ? -1.259 19.020 -22.816 1.00 83.69 289 LYS A N 1
ATOM 2493 C CA . LYS A 1 289 ? -1.617 19.616 -24.118 1.00 83.69 289 LYS A CA 1
ATOM 2494 C C . LYS A 1 289 ? -0.695 20.785 -24.492 1.00 83.69 289 LYS A C 1
ATOM 2496 O O . LYS A 1 289 ? -0.228 20.836 -25.627 1.00 83.69 289 LYS A O 1
ATOM 2501 N N . LYS A 1 290 ? -0.363 21.676 -23.546 1.00 84.12 290 LYS A N 1
ATOM 2502 C CA . LYS A 1 290 ? 0.611 22.767 -23.764 1.00 84.12 290 LYS A CA 1
ATOM 2503 C C . LYS A 1 290 ? 2.008 22.233 -24.112 1.00 84.12 290 LYS A C 1
ATOM 2505 O O . LYS A 1 290 ? 2.567 22.644 -25.124 1.00 84.12 290 LYS A O 1
ATOM 2510 N N . LEU A 1 291 ? 2.523 21.258 -23.358 1.00 80.12 291 LEU A N 1
ATOM 2511 C CA . LEU A 1 291 ? 3.809 20.594 -23.637 1.00 80.12 291 LEU A CA 1
ATOM 2512 C C . LEU A 1 291 ? 3.825 19.833 -24.973 1.00 80.12 291 LEU A C 1
ATOM 2514 O O . LEU A 1 291 ? 4.863 19.768 -25.631 1.00 80.12 291 LEU A O 1
ATOM 2518 N N . ALA A 1 292 ? 2.700 19.249 -25.393 1.00 79.50 292 ALA A N 1
ATOM 2519 C CA . ALA A 1 292 ? 2.580 18.610 -26.702 1.00 79.50 292 ALA A CA 1
ATOM 2520 C C . ALA A 1 292 ? 2.622 19.644 -27.841 1.00 79.50 292 ALA A C 1
ATOM 2522 O O . ALA A 1 292 ? 3.378 19.468 -28.794 1.00 79.50 292 ALA A O 1
ATOM 2523 N N . ALA A 1 293 ? 1.883 20.751 -27.714 1.00 82.69 293 ALA A N 1
ATOM 2524 C CA . ALA A 1 293 ? 1.903 21.846 -28.685 1.00 82.69 293 ALA A CA 1
ATOM 2525 C C . ALA A 1 293 ? 3.282 22.530 -28.780 1.00 82.69 293 ALA A C 1
ATOM 2527 O O . ALA A 1 293 ? 3.721 22.897 -29.868 1.00 82.69 293 ALA A O 1
ATOM 2528 N N . GLU A 1 294 ? 3.998 22.667 -27.662 1.00 83.50 294 GLU A N 1
ATOM 2529 C CA . GLU A 1 294 ? 5.370 23.184 -27.637 1.00 83.50 294 GLU A CA 1
ATOM 2530 C C . GLU A 1 294 ? 6.353 22.240 -28.349 1.00 83.50 294 GLU A C 1
ATOM 2532 O O . GLU A 1 294 ? 7.133 22.686 -29.189 1.00 83.50 294 GLU A O 1
ATOM 2537 N N . LYS A 1 295 ? 6.254 20.924 -28.112 1.00 82.50 295 LYS A N 1
ATOM 2538 C CA . LYS A 1 295 ? 7.042 19.917 -28.845 1.00 82.50 295 LYS A CA 1
ATOM 2539 C C . LYS A 1 295 ? 6.750 19.913 -30.345 1.00 82.50 295 LYS A C 1
ATOM 2541 O O . LYS A 1 295 ? 7.684 19.798 -31.129 1.00 82.50 295 LYS A O 1
ATOM 2546 N N . LEU A 1 296 ? 5.492 20.086 -30.755 1.00 80.12 296 LEU A N 1
ATOM 2547 C CA . LEU A 1 296 ? 5.139 20.225 -32.172 1.00 80.12 296 LEU A CA 1
ATOM 2548 C C . LEU A 1 296 ? 5.784 21.476 -32.791 1.00 80.12 296 LEU A C 1
ATOM 2550 O O . LEU A 1 296 ? 6.394 21.371 -33.850 1.00 80.12 296 LEU A O 1
ATOM 2554 N N . LYS A 1 297 ? 5.775 22.621 -32.093 1.00 85.75 297 LYS A N 1
ATOM 2555 C CA . LYS A 1 297 ? 6.480 23.841 -32.535 1.00 85.75 297 LYS A CA 1
ATOM 2556 C C . LYS A 1 297 ? 8.002 23.674 -32.627 1.00 85.75 297 LYS A C 1
ATOM 2558 O O . LYS A 1 297 ? 8.626 24.342 -33.449 1.00 85.75 297 LYS A O 1
ATOM 2563 N N . ILE A 1 298 ? 8.607 22.808 -31.811 1.00 81.62 298 ILE A N 1
ATOM 2564 C CA . ILE A 1 298 ? 10.029 22.443 -31.932 1.00 81.62 298 ILE A CA 1
ATOM 2565 C C . ILE A 1 298 ? 10.245 21.590 -33.190 1.00 81.62 298 ILE A C 1
ATOM 2567 O O . ILE A 1 298 ? 11.045 21.974 -34.037 1.00 81.62 298 ILE A O 1
ATOM 2571 N N . ILE A 1 299 ? 9.455 20.530 -33.386 1.00 79.56 299 ILE A N 1
ATOM 2572 C CA . ILE A 1 299 ? 9.531 19.651 -34.570 1.00 79.56 299 ILE A CA 1
ATOM 2573 C C . ILE A 1 299 ? 9.280 20.428 -35.878 1.00 79.56 299 ILE A C 1
ATOM 2575 O O . ILE A 1 299 ? 9.900 20.150 -36.902 1.00 79.56 299 ILE A O 1
ATOM 2579 N N . GLU A 1 300 ? 8.400 21.432 -35.872 1.00 82.62 300 GLU A N 1
ATOM 2580 C CA . GLU A 1 300 ? 8.193 22.331 -37.015 1.00 82.62 300 GLU A CA 1
ATOM 2581 C C . GLU A 1 300 ? 9.403 23.225 -37.314 1.00 82.62 300 GLU A C 1
ATOM 2583 O O . GLU A 1 300 ? 9.653 23.531 -38.481 1.00 82.62 300 GLU A O 1
ATOM 2588 N N . ARG A 1 301 ? 10.148 23.662 -36.289 1.00 81.75 301 ARG A N 1
ATOM 2589 C CA . ARG A 1 301 ? 11.398 24.421 -36.466 1.00 81.75 301 ARG A CA 1
ATOM 2590 C C . ARG A 1 301 ? 12.496 23.515 -37.006 1.00 81.75 301 ARG A C 1
ATOM 2592 O O . ARG A 1 301 ? 13.075 23.855 -38.030 1.00 81.75 301 ARG A O 1
ATOM 2599 N N . GLU A 1 302 ? 12.680 22.341 -36.405 1.00 81.94 302 GLU A N 1
ATOM 2600 C CA . GLU A 1 302 ? 13.631 21.316 -36.854 1.00 81.94 302 GLU A CA 1
ATOM 2601 C C . GLU A 1 302 ? 13.381 20.940 -38.325 1.00 81.94 302 GLU A C 1
ATOM 2603 O O . GLU A 1 302 ? 14.298 21.005 -39.137 1.00 81.94 302 GLU A O 1
ATOM 2608 N N . LYS A 1 303 ? 12.126 20.681 -38.726 1.00 84.25 303 LYS A N 1
ATOM 2609 C CA . LYS A 1 303 ? 11.773 20.430 -40.139 1.00 84.25 303 LYS A CA 1
ATOM 2610 C C . LYS A 1 303 ? 12.025 21.631 -41.055 1.00 84.25 303 LYS A C 1
ATOM 2612 O O . LYS A 1 303 ? 12.430 21.447 -42.200 1.00 84.25 303 LYS A O 1
ATOM 2617 N N . LYS A 1 304 ? 11.789 22.865 -40.593 1.00 84.19 304 LYS A N 1
ATOM 2618 C CA . LYS A 1 304 ? 12.093 24.087 -41.366 1.00 84.19 304 LYS A CA 1
ATOM 2619 C C . LYS A 1 304 ? 13.599 24.326 -41.502 1.00 84.19 304 LYS A C 1
ATOM 2621 O O . LYS A 1 304 ? 14.016 24.931 -42.485 1.00 84.19 304 LYS A O 1
ATOM 2626 N N . GLU A 1 305 ? 14.408 23.859 -40.558 1.00 80.94 305 GLU A N 1
ATOM 2627 C CA . GLU A 1 305 ? 15.872 23.893 -40.629 1.00 80.94 305 GLU A CA 1
ATOM 2628 C C . GLU A 1 305 ? 16.407 22.768 -41.524 1.00 80.94 305 GLU A C 1
ATOM 2630 O O . GLU A 1 305 ? 17.165 23.056 -42.445 1.00 80.94 305 GLU A O 1
ATOM 2635 N N . GLU A 1 306 ? 15.893 21.544 -41.402 1.00 80.38 306 GLU A N 1
ATOM 2636 C CA . GLU A 1 306 ? 16.199 20.417 -42.297 1.00 80.38 306 GLU A CA 1
ATOM 2637 C C . GLU A 1 306 ? 15.874 20.742 -43.772 1.00 80.38 306 GLU A C 1
ATOM 2639 O O . GLU A 1 306 ? 16.636 20.410 -44.681 1.00 80.38 306 GLU A O 1
ATOM 2644 N N . LEU A 1 307 ? 14.764 21.446 -44.034 1.00 82.69 307 LEU A N 1
ATOM 2645 C CA . LEU A 1 307 ? 14.415 21.936 -45.374 1.00 82.69 307 LEU A CA 1
ATOM 2646 C C . LEU A 1 307 ? 15.361 23.043 -45.871 1.00 82.69 307 LEU A C 1
ATOM 2648 O O . LEU A 1 307 ? 15.667 23.080 -47.064 1.00 82.69 307 LEU A O 1
ATOM 2652 N N . LYS A 1 308 ? 15.869 23.915 -44.987 1.00 83.25 308 LYS A N 1
ATOM 2653 C CA . LYS A 1 308 ? 16.904 24.904 -45.342 1.00 83.25 308 LYS A CA 1
ATOM 2654 C C . LYS A 1 308 ? 18.236 24.227 -45.655 1.00 83.25 308 LYS A C 1
ATOM 2656 O O . LYS A 1 308 ? 18.850 24.578 -46.657 1.00 83.25 308 LYS A O 1
ATOM 2661 N N . GLU A 1 309 ? 18.661 23.248 -44.857 1.00 78.31 309 GLU A N 1
ATOM 2662 C CA . GLU A 1 309 ? 19.875 22.463 -45.114 1.00 78.31 309 GLU A CA 1
ATOM 2663 C C . GLU A 1 309 ? 19.773 21.697 -46.436 1.00 78.31 309 GLU A C 1
ATOM 2665 O O . GLU A 1 309 ? 20.690 21.759 -47.252 1.00 78.31 309 GLU A O 1
ATOM 2670 N N . LYS A 1 310 ? 18.628 21.061 -46.716 1.00 79.44 310 LYS A N 1
ATOM 2671 C CA . LYS A 1 310 ? 18.362 20.411 -48.010 1.00 79.44 310 LYS A CA 1
ATOM 2672 C C . LYS A 1 310 ? 18.425 21.400 -49.178 1.00 79.44 310 LYS A C 1
ATOM 2674 O O . LYS A 1 310 ? 19.082 21.105 -50.173 1.00 79.44 310 LYS A O 1
ATOM 2679 N N . ALA A 1 311 ? 17.827 22.586 -49.047 1.00 78.75 311 ALA A N 1
ATOM 2680 C CA . ALA A 1 311 ? 17.886 23.627 -50.076 1.00 78.75 311 ALA A CA 1
ATOM 2681 C C . ALA A 1 311 ? 19.298 24.225 -50.261 1.00 78.75 311 ALA A C 1
ATOM 2683 O O . ALA A 1 311 ? 19.661 24.613 -51.373 1.00 78.75 311 ALA A O 1
ATOM 2684 N N . LEU A 1 312 ? 20.112 24.292 -49.201 1.00 76.12 312 LEU A N 1
ATOM 2685 C CA . LEU A 1 312 ? 21.522 24.688 -49.276 1.00 76.12 312 LEU A CA 1
ATOM 2686 C C . LEU A 1 312 ? 22.361 23.608 -49.968 1.00 76.12 312 LEU A C 1
ATOM 2688 O O . LEU A 1 312 ? 23.033 23.915 -50.948 1.00 76.12 312 LEU A O 1
ATOM 2692 N N . ALA A 1 313 ? 22.235 22.344 -49.562 1.00 75.50 313 ALA A N 1
ATOM 2693 C CA . ALA A 1 313 ? 22.914 21.218 -50.202 1.00 75.50 313 ALA A CA 1
ATOM 2694 C C . ALA A 1 313 ? 22.507 21.046 -51.681 1.00 75.50 313 ALA A C 1
ATOM 2696 O O . ALA A 1 313 ? 23.315 20.634 -52.513 1.00 75.50 313 ALA A O 1
ATOM 2697 N N . GLU A 1 314 ? 21.269 21.387 -52.052 1.00 78.94 314 GLU A N 1
ATOM 2698 C CA . GLU A 1 314 ? 20.838 21.418 -53.454 1.00 78.94 314 GLU A CA 1
ATOM 2699 C C . GLU A 1 314 ? 21.458 22.596 -54.228 1.00 78.94 314 GLU A C 1
ATOM 2701 O O . GLU A 1 314 ? 21.876 22.421 -55.375 1.00 78.94 314 GLU A O 1
ATOM 2706 N N . LYS A 1 315 ? 21.587 23.780 -53.610 1.00 78.44 315 LYS A N 1
ATOM 2707 C CA . LYS A 1 315 ? 22.332 24.914 -54.189 1.00 78.44 315 LYS A CA 1
ATOM 2708 C C . LYS A 1 315 ? 23.812 24.579 -54.378 1.00 78.44 315 LYS A C 1
ATOM 2710 O O . LYS A 1 315 ? 24.345 24.861 -55.447 1.00 78.44 315 LYS A O 1
ATOM 2715 N N . GLU A 1 316 ? 24.449 23.926 -53.409 1.00 75.06 316 GLU A N 1
ATOM 2716 C CA . GLU A 1 316 ? 25.831 23.437 -53.513 1.00 75.06 316 GLU A CA 1
ATOM 2717 C C . GLU A 1 316 ? 25.977 22.409 -54.642 1.00 75.06 316 GLU A C 1
ATOM 2719 O O . GLU A 1 316 ? 26.839 22.564 -55.503 1.00 75.06 316 GLU A O 1
ATOM 2724 N N . ARG A 1 317 ? 25.078 21.419 -54.739 1.00 74.31 317 ARG A N 1
ATOM 2725 C CA . ARG A 1 317 ? 25.052 20.469 -55.870 1.00 74.31 317 ARG A CA 1
ATOM 2726 C C . ARG A 1 317 ? 24.888 21.174 -57.220 1.00 74.31 317 ARG A C 1
ATOM 2728 O O . ARG A 1 317 ? 25.543 20.788 -58.185 1.00 74.31 317 ARG A O 1
ATOM 2735 N N . LYS A 1 318 ? 24.050 22.215 -57.300 1.00 76.50 318 LYS A N 1
ATOM 2736 C CA . LYS A 1 318 ? 23.862 23.037 -58.510 1.00 76.50 318 LYS A CA 1
ATOM 2737 C C . LYS A 1 318 ? 25.067 23.934 -58.821 1.00 76.50 318 LYS A C 1
ATOM 2739 O O . LYS A 1 318 ? 25.296 24.216 -59.995 1.00 76.50 318 LYS A O 1
ATOM 2744 N N . LEU A 1 319 ? 25.846 24.349 -57.820 1.00 70.62 319 LEU A N 1
ATOM 2745 C CA . LEU A 1 319 ? 27.130 25.032 -58.010 1.00 70.62 319 LEU A CA 1
ATOM 2746 C C . LEU A 1 319 ? 28.193 24.059 -58.531 1.00 70.62 319 LEU A C 1
ATOM 2748 O O . LEU A 1 319 ? 28.740 24.315 -59.597 1.00 70.62 319 LEU A O 1
ATOM 2752 N N . VAL A 1 320 ? 28.370 22.895 -57.902 1.00 69.81 320 VAL A N 1
ATOM 2753 C CA . VAL A 1 320 ? 29.308 21.851 -58.362 1.00 69.81 320 VAL A CA 1
ATOM 2754 C C . VAL A 1 320 ? 28.976 21.369 -59.784 1.00 69.81 320 VAL A C 1
ATOM 2756 O O . VAL A 1 320 ? 29.875 21.133 -60.584 1.00 69.81 320 VAL A O 1
ATOM 2759 N N . LEU A 1 321 ? 27.693 21.288 -60.161 1.00 66.81 321 LEU A N 1
ATOM 2760 C CA . LEU A 1 321 ? 27.273 21.004 -61.545 1.00 66.81 321 LEU A CA 1
ATOM 2761 C C . LEU A 1 321 ? 27.570 22.144 -62.537 1.00 66.81 321 LEU A C 1
ATOM 2763 O O . LEU A 1 321 ? 27.736 21.880 -63.726 1.00 66.81 321 LEU A O 1
ATOM 2767 N N . ARG A 1 322 ? 27.632 23.400 -62.080 1.00 68.31 322 ARG A N 1
ATOM 2768 C CA . ARG A 1 322 ? 28.058 24.552 -62.896 1.00 68.31 322 ARG A CA 1
ATOM 2769 C C . ARG A 1 322 ? 29.579 24.666 -62.983 1.00 68.31 322 ARG A C 1
ATOM 2771 O O . ARG A 1 322 ? 30.073 25.128 -64.005 1.00 68.31 322 ARG A O 1
ATOM 2778 N N . GLU A 1 323 ? 30.299 24.252 -61.946 1.00 65.75 323 GLU A N 1
ATOM 2779 C CA . GLU A 1 323 ? 31.760 24.167 -61.938 1.00 65.75 323 GLU A CA 1
ATOM 2780 C C . GLU A 1 323 ? 32.228 23.043 -62.859 1.00 65.75 323 GLU A C 1
ATOM 2782 O O . GLU A 1 323 ? 32.984 23.332 -63.778 1.00 65.75 323 GLU A O 1
ATOM 2787 N N . LYS A 1 324 ? 31.651 21.837 -62.769 1.00 63.00 324 LYS A N 1
ATOM 2788 C CA . LYS A 1 324 ? 31.929 20.759 -63.735 1.00 63.00 324 LYS A CA 1
ATOM 2789 C C . LYS A 1 324 ? 31.667 21.168 -65.179 1.00 63.00 324 LYS A C 1
ATOM 2791 O O . LYS A 1 324 ? 32.555 21.048 -66.005 1.00 63.00 324 LYS A O 1
ATOM 2796 N N . LYS A 1 325 ? 30.522 21.797 -65.471 1.00 62.78 325 LYS A N 1
ATOM 2797 C CA . LYS A 1 325 ? 30.251 22.332 -66.820 1.00 62.78 325 LYS A CA 1
ATOM 2798 C C . LYS A 1 325 ? 31.209 23.443 -67.271 1.00 62.78 325 LYS A C 1
ATOM 2800 O O . LYS A 1 325 ? 31.221 23.769 -68.452 1.00 62.78 325 LYS A O 1
ATOM 2805 N N . ARG A 1 326 ? 31.982 24.056 -66.369 1.00 59.12 326 ARG A N 1
ATOM 2806 C CA . ARG A 1 326 ? 33.085 24.968 -66.717 1.00 59.12 326 ARG A CA 1
ATOM 2807 C C . ARG A 1 326 ? 34.404 24.217 -66.889 1.00 59.12 326 ARG A C 1
ATOM 2809 O O . ARG A 1 326 ? 35.158 24.589 -67.777 1.00 59.12 326 ARG A O 1
ATOM 2816 N N . GLU A 1 327 ? 34.656 23.181 -66.093 1.00 55.06 327 GLU A N 1
ATOM 2817 C CA . GLU A 1 327 ? 35.787 22.260 -66.261 1.00 55.06 327 GLU A CA 1
ATOM 2818 C C . GLU A 1 327 ? 35.700 21.548 -67.622 1.00 55.06 327 GLU A C 1
ATOM 2820 O O . GLU A 1 327 ? 36.642 21.658 -68.399 1.00 55.06 327 GLU A O 1
ATOM 2825 N N . ASP A 1 328 ? 34.542 20.979 -67.982 1.00 52.72 328 ASP A N 1
ATOM 2826 C CA . ASP A 1 328 ? 34.277 20.338 -69.283 1.00 52.72 328 ASP A CA 1
ATOM 2827 C C . ASP A 1 328 ? 34.623 21.281 -70.469 1.00 52.72 328 ASP A C 1
ATOM 2829 O O . ASP A 1 328 ? 35.337 20.910 -71.400 1.00 52.72 328 ASP A O 1
ATOM 2833 N N . ILE A 1 329 ? 34.178 22.548 -70.401 1.00 55.56 329 ILE A N 1
ATOM 2834 C CA . ILE A 1 329 ? 34.425 23.592 -71.423 1.00 55.56 329 ILE A CA 1
ATOM 2835 C C . ILE A 1 329 ? 35.895 24.064 -71.443 1.00 55.56 329 ILE A C 1
ATOM 2837 O O . ILE A 1 329 ? 36.380 24.580 -72.457 1.00 55.56 329 ILE A O 1
ATOM 2841 N N . VAL A 1 330 ? 36.621 23.915 -70.333 1.00 54.34 330 VAL A N 1
ATOM 2842 C CA . VAL A 1 330 ? 38.058 24.213 -70.257 1.00 54.34 330 VAL A CA 1
ATOM 2843 C C . VAL A 1 330 ? 38.882 23.044 -70.798 1.00 54.34 330 VAL A C 1
ATOM 2845 O O . VAL A 1 330 ? 39.821 23.300 -71.549 1.00 54.34 330 VAL A O 1
ATOM 2848 N N . GLU A 1 331 ? 38.522 21.791 -70.509 1.00 52.06 331 GLU A N 1
ATOM 2849 C CA . GLU A 1 331 ? 39.216 20.611 -71.041 1.00 52.06 331 GLU A CA 1
ATOM 2850 C C . GLU A 1 331 ? 39.156 20.563 -72.579 1.00 52.06 331 GLU A C 1
ATOM 2852 O O . GLU A 1 331 ? 40.205 20.413 -73.214 1.00 52.06 331 GLU A O 1
ATOM 2857 N N . GLU A 1 332 ? 37.997 20.830 -73.201 1.00 51.75 332 GLU A N 1
ATOM 2858 C CA . GLU A 1 332 ? 37.895 20.948 -74.671 1.00 51.75 332 GLU A CA 1
ATOM 2859 C C . GLU A 1 332 ? 38.852 22.010 -75.251 1.00 51.75 332 GLU A C 1
ATOM 2861 O O . GLU A 1 332 ? 39.455 21.801 -76.305 1.00 51.75 332 GLU A O 1
ATOM 2866 N N . ARG A 1 333 ? 39.063 23.129 -74.543 1.00 50.19 333 ARG A N 1
ATOM 2867 C CA . ARG A 1 333 ? 39.966 24.220 -74.967 1.00 50.19 333 ARG A CA 1
ATOM 2868 C C . ARG A 1 333 ? 41.444 23.994 -74.626 1.00 50.19 333 ARG A C 1
ATOM 2870 O O . ARG A 1 333 ? 42.300 24.722 -75.139 1.00 50.19 333 ARG A O 1
ATOM 2877 N N . VAL A 1 334 ? 41.761 23.017 -73.776 1.00 49.53 334 VAL A N 1
ATOM 2878 C CA . VAL A 1 334 ? 43.136 22.634 -73.412 1.00 49.53 334 VAL A CA 1
ATOM 2879 C C . VAL A 1 334 ? 43.679 21.574 -74.373 1.00 49.53 334 VAL A C 1
ATOM 2881 O O . VAL A 1 334 ? 44.798 21.728 -74.871 1.00 49.53 334 VAL A O 1
ATOM 2884 N N . VAL A 1 335 ? 42.866 20.574 -74.740 1.00 49.56 335 VAL A N 1
ATOM 2885 C CA . VAL A 1 335 ? 43.248 19.476 -75.657 1.00 49.56 335 VAL A CA 1
ATOM 2886 C C . VAL A 1 335 ? 43.753 19.979 -77.022 1.00 49.56 335 VAL A C 1
ATOM 2888 O O . VAL A 1 335 ? 44.610 19.347 -77.647 1.00 49.56 335 VAL A O 1
ATOM 2891 N N . GLU A 1 336 ? 43.294 21.147 -77.477 1.00 48.09 336 GLU A N 1
ATOM 2892 C CA . GLU A 1 336 ? 43.748 21.757 -78.733 1.00 48.09 336 GLU A CA 1
ATOM 2893 C C . GLU A 1 336 ? 45.141 22.420 -78.645 1.00 48.09 336 GLU A C 1
ATOM 2895 O O . GLU A 1 336 ? 45.820 22.587 -79.661 1.00 48.09 336 GLU A O 1
ATOM 2900 N N . LYS A 1 337 ? 45.617 22.762 -77.437 1.00 47.66 337 LYS A N 1
ATOM 2901 C CA . LYS A 1 337 ? 46.889 23.483 -77.212 1.00 47.66 337 LYS A CA 1
ATOM 2902 C C . LYS A 1 337 ? 48.029 22.604 -76.688 1.00 47.66 337 LYS A C 1
ATOM 2904 O O . LYS A 1 337 ? 49.197 22.953 -76.872 1.00 47.66 337 LYS A O 1
ATOM 2909 N N . GLU A 1 338 ? 47.742 21.429 -76.132 1.00 42.47 338 GLU A N 1
ATOM 2910 C CA . GLU A 1 338 ? 48.746 20.529 -75.530 1.00 42.47 338 GLU A CA 1
ATOM 2911 C C . GLU A 1 338 ? 49.647 19.756 -76.523 1.00 42.47 338 GLU A C 1
ATOM 2913 O O . GLU A 1 338 ? 50.341 18.817 -76.146 1.00 42.47 338 GLU A O 1
ATOM 2918 N N . LYS A 1 339 ? 49.735 20.181 -77.792 1.00 48.78 339 LYS A N 1
ATOM 2919 C CA . LYS A 1 339 ? 50.642 19.586 -78.801 1.00 48.78 339 LYS A CA 1
ATOM 2920 C C . LYS A 1 339 ? 51.941 20.362 -79.065 1.00 48.78 339 LYS A C 1
ATOM 2922 O O . LYS A 1 339 ? 52.679 19.993 -79.975 1.00 48.78 339 LYS A O 1
ATOM 2927 N N . LYS A 1 340 ? 52.247 21.426 -78.304 1.00 48.44 340 LYS A N 1
ATOM 2928 C CA . LYS A 1 340 ? 53.459 22.256 -78.524 1.00 48.44 340 LYS A CA 1
ATOM 2929 C C . LYS A 1 340 ? 54.361 22.529 -77.306 1.00 48.44 340 LYS A C 1
ATOM 2931 O O . LYS A 1 340 ? 55.407 23.142 -77.496 1.00 48.44 340 LYS A O 1
ATOM 2936 N N . ILE A 1 341 ? 54.022 22.101 -76.079 1.00 50.97 341 ILE A N 1
ATOM 2937 C CA . ILE A 1 341 ? 54.756 22.532 -74.856 1.00 50.97 341 ILE A CA 1
ATOM 2938 C C . ILE A 1 341 ? 55.155 21.379 -73.902 1.00 50.97 341 ILE A C 1
ATOM 2940 O O . ILE A 1 341 ? 55.426 21.599 -72.724 1.00 50.97 341 ILE A O 1
ATOM 2944 N N . GLU A 1 342 ? 55.274 20.135 -74.379 1.00 44.22 342 GLU A N 1
ATOM 2945 C CA . GLU A 1 342 ? 55.606 19.003 -73.486 1.00 44.22 342 GLU A CA 1
ATOM 2946 C C . GLU A 1 342 ? 57.081 18.963 -73.007 1.00 44.22 342 GLU A C 1
ATOM 2948 O O . GLU A 1 342 ? 57.417 18.250 -72.061 1.00 44.22 342 GLU A O 1
ATOM 2953 N N . GLY A 1 343 ? 57.974 19.747 -73.628 1.00 48.00 343 GLY A N 1
ATOM 2954 C CA . GLY A 1 343 ? 59.426 19.662 -73.409 1.00 48.00 343 GLY A CA 1
ATOM 2955 C C . GLY A 1 343 ? 60.018 20.471 -72.243 1.00 48.00 343 GLY A C 1
ATOM 2956 O O . GLY A 1 343 ? 61.168 20.233 -71.889 1.00 48.00 343 GLY A O 1
ATOM 2957 N N . LYS A 1 344 ? 59.296 21.441 -71.652 1.00 50.94 344 LYS A N 1
ATOM 2958 C CA . LYS A 1 344 ? 59.886 22.406 -70.682 1.00 50.94 344 LYS A CA 1
ATOM 2959 C C . LYS A 1 344 ? 59.146 22.572 -69.344 1.00 50.94 344 LYS A C 1
ATOM 2961 O O . LYS A 1 344 ? 59.587 23.351 -68.504 1.00 50.94 344 LYS A O 1
ATOM 2966 N N . VAL A 1 345 ? 58.045 21.854 -69.108 1.00 51.88 345 VAL A N 1
ATOM 2967 C CA . VAL A 1 345 ? 57.169 22.097 -67.936 1.00 51.88 345 VAL A CA 1
ATOM 2968 C C . VAL A 1 345 ? 57.487 21.192 -66.729 1.00 51.88 345 VAL A C 1
ATOM 2970 O O . VAL A 1 345 ? 57.280 21.598 -65.582 1.00 51.88 345 VAL A O 1
ATOM 2973 N N . LYS A 1 346 ? 58.059 19.997 -66.953 1.00 50.88 346 LYS A N 1
ATOM 2974 C CA . LYS A 1 346 ? 58.259 18.961 -65.914 1.00 50.88 346 LYS A CA 1
ATOM 2975 C C . LYS A 1 346 ? 59.138 19.406 -64.725 1.00 50.88 346 LYS A C 1
ATOM 2977 O O . LYS A 1 346 ? 58.898 18.946 -63.615 1.00 50.88 346 LYS A O 1
ATOM 2982 N N . SER A 1 347 ? 60.064 20.356 -64.899 1.00 50.75 347 SER A N 1
ATOM 2983 C CA . SER A 1 347 ? 60.900 20.895 -63.806 1.00 50.75 347 SER A CA 1
ATOM 2984 C C . SER A 1 347 ? 60.244 22.007 -62.969 1.00 50.75 347 SER A C 1
ATOM 2986 O O . SER A 1 347 ? 60.665 22.239 -61.836 1.00 50.75 347 SER A O 1
ATOM 2988 N N . ARG A 1 348 ? 59.203 22.694 -63.471 1.00 50.66 348 ARG A N 1
ATOM 2989 C CA . ARG A 1 348 ? 58.495 23.754 -62.717 1.00 50.66 348 ARG A CA 1
ATOM 2990 C C . ARG A 1 348 ? 57.353 23.217 -61.852 1.00 50.66 348 ARG A C 1
ATOM 2992 O O . ARG A 1 348 ? 57.138 23.728 -60.753 1.00 50.66 348 ARG A O 1
ATOM 2999 N N . LEU A 1 349 ? 56.658 22.168 -62.299 1.00 53.12 349 LEU A N 1
ATOM 3000 C CA . LEU A 1 349 ? 55.531 21.587 -61.554 1.00 53.12 349 LEU A CA 1
ATOM 3001 C C . LEU A 1 349 ? 55.944 21.033 -60.180 1.00 53.12 349 LEU A C 1
ATOM 3003 O O . LEU A 1 349 ? 55.188 21.167 -59.220 1.00 53.12 349 LEU A O 1
ATOM 3007 N N . GLN A 1 350 ? 57.155 20.478 -60.057 1.00 53.97 350 GLN A N 1
ATOM 3008 C CA . GLN A 1 350 ? 57.604 19.817 -58.827 1.00 53.97 350 GLN A CA 1
ATOM 3009 C C . GLN A 1 350 ? 57.791 20.778 -57.635 1.00 53.97 350 GLN A C 1
ATOM 3011 O O . GLN A 1 350 ? 57.584 20.361 -56.498 1.00 53.97 350 GLN A O 1
ATOM 3016 N N . LYS A 1 351 ? 58.090 22.069 -57.866 1.00 53.84 351 LYS A N 1
ATOM 3017 C CA . LYS A 1 351 ? 58.056 23.094 -56.799 1.00 53.84 351 LYS A CA 1
ATOM 3018 C C . LYS A 1 351 ? 56.626 23.544 -56.475 1.00 53.84 351 LYS A C 1
ATOM 3020 O O . LYS A 1 351 ? 56.249 23.606 -55.309 1.00 53.84 351 LYS A O 1
ATOM 3025 N N . ILE A 1 352 ? 55.812 23.807 -57.501 1.00 55.88 352 ILE A N 1
ATOM 3026 C CA . ILE A 1 352 ? 54.461 24.378 -57.344 1.00 55.88 352 ILE A CA 1
ATOM 3027 C C . ILE A 1 352 ? 53.501 23.415 -56.623 1.00 55.88 352 ILE A C 1
ATOM 3029 O O . ILE A 1 352 ? 52.653 23.863 -55.849 1.00 55.88 352 ILE A O 1
ATOM 3033 N N . TYR A 1 353 ? 53.630 22.102 -56.834 1.00 55.44 353 TYR A N 1
ATOM 3034 C CA . TYR A 1 353 ? 52.773 21.115 -56.166 1.00 55.44 353 TYR A CA 1
ATOM 3035 C C . TYR A 1 353 ? 53.142 20.867 -54.696 1.00 55.44 353 TYR A C 1
ATOM 3037 O O . TYR A 1 353 ? 52.243 20.600 -53.901 1.00 55.44 353 TYR A O 1
ATOM 3045 N N . GLY A 1 354 ? 54.417 21.003 -54.310 1.00 57.59 354 GLY A N 1
ATOM 3046 C CA . GLY A 1 354 ? 54.848 20.834 -52.917 1.00 57.59 354 GLY A CA 1
ATOM 3047 C C . GLY A 1 354 ? 54.229 21.885 -51.993 1.00 57.59 354 GLY A C 1
ATOM 3048 O O . GLY A 1 354 ? 53.431 21.561 -51.112 1.00 57.59 354 GLY A O 1
ATOM 3049 N N . GLU A 1 355 ? 54.525 23.161 -52.251 1.00 55.19 355 GLU A N 1
ATOM 3050 C CA . GLU A 1 355 ? 54.071 24.264 -51.396 1.00 55.19 355 GLU A CA 1
ATOM 3051 C C . GLU A 1 355 ? 52.542 24.381 -51.306 1.00 55.19 355 GLU A C 1
ATOM 3053 O O . GLU A 1 355 ? 52.003 24.735 -50.258 1.00 55.19 355 GLU A O 1
ATOM 3058 N N . ASN A 1 356 ? 51.821 24.110 -52.399 1.00 61.31 356 ASN A N 1
ATOM 3059 C CA . ASN A 1 356 ? 50.364 24.247 -52.415 1.00 61.31 356 ASN A CA 1
ATOM 3060 C C . ASN A 1 356 ? 49.654 23.101 -51.683 1.00 61.31 356 ASN A C 1
ATOM 3062 O O . ASN A 1 356 ? 48.645 23.351 -51.020 1.00 61.31 356 ASN A O 1
ATOM 3066 N N . LEU A 1 357 ? 50.187 21.873 -51.729 1.00 64.25 357 LEU A N 1
ATOM 3067 C CA . LEU A 1 357 ? 49.672 20.766 -50.917 1.00 64.25 357 LEU A CA 1
ATOM 3068 C C . LEU A 1 357 ? 49.899 21.014 -49.422 1.00 64.25 357 LEU A C 1
ATOM 3070 O O . LEU A 1 357 ? 49.003 20.748 -48.621 1.00 64.25 357 LEU A O 1
ATOM 3074 N N . GLU A 1 358 ? 51.043 21.582 -49.041 1.00 68.19 358 GLU A N 1
ATOM 3075 C CA . GLU A 1 358 ? 51.341 21.919 -47.646 1.00 68.19 358 GLU A CA 1
ATOM 3076 C C . GLU A 1 358 ? 50.466 23.074 -47.127 1.00 68.19 358 GLU A C 1
ATOM 3078 O O . GLU A 1 358 ? 49.855 22.960 -46.061 1.00 68.19 358 GLU A O 1
ATOM 3083 N N . LYS A 1 359 ? 50.270 24.134 -47.927 1.00 73.94 359 LYS A N 1
ATOM 3084 C CA . LYS A 1 359 ? 49.322 25.226 -47.625 1.00 73.94 359 LYS A CA 1
ATOM 3085 C C . LYS A 1 359 ? 47.874 24.712 -47.502 1.00 73.94 359 LYS A C 1
ATOM 3087 O O . LYS A 1 359 ? 47.153 25.125 -46.591 1.00 73.94 359 LYS A O 1
ATOM 3092 N N . LEU A 1 360 ? 47.446 23.772 -48.354 1.00 76.31 360 LEU A N 1
ATOM 3093 C CA . LEU A 1 360 ? 46.134 23.109 -48.251 1.00 76.31 360 LEU A CA 1
ATOM 3094 C C . LEU A 1 360 ? 46.010 22.218 -47.008 1.00 76.31 360 LEU A C 1
ATOM 3096 O O . LEU A 1 360 ? 44.957 22.211 -46.363 1.00 76.31 360 LEU A O 1
ATOM 3100 N N . ARG A 1 361 ? 47.073 21.491 -46.653 1.00 76.62 361 ARG A N 1
ATOM 3101 C CA . ARG A 1 361 ? 47.133 20.657 -45.449 1.00 76.62 361 ARG A CA 1
ATOM 3102 C C . ARG A 1 361 ? 47.012 21.506 -44.186 1.00 76.62 361 ARG A C 1
ATOM 3104 O O . ARG A 1 361 ? 46.102 21.260 -43.401 1.00 76.62 361 ARG A O 1
ATOM 3111 N N . LEU A 1 362 ? 47.819 22.559 -44.056 1.00 78.06 362 LEU A N 1
ATOM 3112 C CA . LEU A 1 362 ? 47.748 23.519 -42.948 1.00 78.06 362 LEU A CA 1
ATOM 3113 C C . LEU A 1 362 ? 46.368 24.188 -42.845 1.00 78.06 362 LEU A C 1
ATOM 3115 O O . LEU A 1 362 ? 45.856 24.385 -41.743 1.00 78.06 362 LEU A O 1
ATOM 3119 N N . LYS A 1 363 ? 45.720 24.502 -43.978 1.00 83.38 363 LYS A N 1
ATOM 3120 C CA . LYS A 1 363 ? 44.352 25.048 -43.992 1.00 83.38 363 LYS A CA 1
ATOM 3121 C C . LYS A 1 363 ? 43.320 24.036 -43.472 1.00 83.38 363 LYS A C 1
ATOM 3123 O O . LYS A 1 363 ? 42.460 24.416 -42.679 1.00 83.38 363 LYS A O 1
ATOM 3128 N N . ARG A 1 364 ? 43.424 22.757 -43.857 1.00 80.44 364 ARG A N 1
ATOM 3129 C CA . ARG A 1 364 ? 42.559 21.675 -43.344 1.00 80.44 364 ARG A CA 1
ATOM 3130 C C . ARG A 1 364 ? 42.819 21.367 -41.869 1.00 80.44 364 ARG A C 1
ATOM 3132 O O . ARG A 1 364 ? 41.865 21.197 -41.118 1.00 80.44 364 ARG A O 1
ATOM 3139 N N . GLU A 1 365 ? 44.077 21.328 -41.439 1.00 79.62 365 GLU A N 1
ATOM 3140 C CA . GLU A 1 365 ? 44.447 21.078 -40.042 1.00 79.62 365 GLU A CA 1
ATOM 3141 C C . GLU A 1 365 ? 43.925 22.204 -39.131 1.00 79.62 365 GLU A C 1
ATOM 3143 O O . GLU A 1 365 ? 43.252 21.906 -38.144 1.00 79.62 365 GLU A O 1
ATOM 3148 N N . LYS A 1 366 ? 44.058 23.480 -39.535 1.00 86.12 366 LYS A N 1
ATOM 3149 C CA . LYS A 1 366 ? 43.425 24.620 -38.840 1.00 86.12 366 LYS A CA 1
ATOM 3150 C C . LYS A 1 366 ? 41.895 24.527 -38.792 1.00 86.12 366 LYS A C 1
ATOM 3152 O O . LYS A 1 366 ? 41.312 24.808 -37.751 1.00 86.12 366 LYS A O 1
ATOM 3157 N N . GLN A 1 367 ? 41.228 24.097 -39.868 1.00 85.75 367 GLN A N 1
ATOM 3158 C CA . GLN A 1 367 ? 39.769 23.889 -39.863 1.00 85.75 367 GLN A CA 1
ATOM 3159 C C . GLN A 1 367 ? 39.337 22.760 -38.910 1.00 85.75 367 GLN A C 1
ATOM 3161 O O . GLN A 1 367 ? 38.353 22.909 -38.185 1.00 85.75 367 GLN A O 1
ATOM 3166 N N . ILE A 1 368 ? 40.078 21.648 -38.870 1.00 85.50 368 ILE A N 1
ATOM 3167 C CA . ILE A 1 368 ? 39.834 20.532 -37.941 1.00 85.50 368 ILE A CA 1
ATOM 3168 C C . ILE A 1 368 ? 40.062 20.980 -36.490 1.00 85.50 368 ILE A C 1
ATOM 3170 O O . ILE A 1 368 ? 39.296 20.611 -35.598 1.00 85.50 368 ILE A O 1
ATOM 3174 N N . GLU A 1 369 ? 41.087 21.790 -36.239 1.00 82.62 369 GLU A N 1
ATOM 3175 C CA . GLU A 1 369 ? 41.383 22.347 -34.921 1.00 82.62 369 GLU A CA 1
ATOM 3176 C C . GLU A 1 369 ? 40.320 23.358 -34.465 1.00 82.62 369 GLU A C 1
ATOM 3178 O O . GLU A 1 369 ? 39.834 23.270 -33.338 1.00 82.62 369 GLU A O 1
ATOM 3183 N N . GLU A 1 370 ? 39.849 24.235 -35.354 1.00 87.06 370 GLU A N 1
ATOM 3184 C CA . GLU A 1 370 ? 38.743 25.156 -35.071 1.00 87.06 370 GLU A CA 1
ATOM 3185 C C . GLU A 1 370 ? 37.427 24.402 -34.790 1.00 87.06 370 GLU A C 1
ATOM 3187 O O . GLU A 1 370 ? 36.686 24.758 -33.869 1.00 87.06 370 GLU A O 1
ATOM 3192 N N . GLN A 1 371 ? 37.144 23.317 -35.523 1.00 86.81 371 GLN A N 1
ATOM 3193 C CA . GLN A 1 371 ? 36.007 22.429 -35.245 1.00 86.81 371 GLN A CA 1
ATOM 3194 C C . GLN A 1 371 ? 36.144 21.727 -33.885 1.00 86.81 371 GLN A C 1
ATOM 3196 O O . GLN A 1 371 ? 35.180 21.700 -33.116 1.00 86.81 371 GLN A O 1
ATOM 3201 N N . ARG A 1 372 ? 37.336 21.220 -33.538 1.00 86.31 372 ARG A N 1
ATOM 3202 C CA . ARG A 1 372 ? 37.624 20.661 -32.202 1.00 86.31 372 ARG A CA 1
ATOM 3203 C C . ARG A 1 372 ? 37.423 21.708 -31.106 1.00 86.31 372 ARG A C 1
ATOM 3205 O O . ARG A 1 372 ? 36.813 21.397 -30.085 1.00 86.31 372 ARG A O 1
ATOM 3212 N N . LEU A 1 373 ? 37.863 22.948 -31.326 1.00 87.62 373 LEU A N 1
ATOM 3213 C CA . LEU A 1 373 ? 37.700 24.058 -30.385 1.00 87.62 373 LEU A CA 1
ATOM 3214 C C . LEU A 1 373 ? 36.221 24.437 -30.201 1.00 87.62 373 LEU A C 1
ATOM 3216 O O . LEU A 1 373 ? 35.774 24.640 -29.070 1.00 87.62 373 LEU A O 1
ATOM 3220 N N . LYS A 1 374 ? 35.435 24.482 -31.285 1.00 87.88 374 LYS A N 1
ATOM 3221 C CA . LYS A 1 374 ? 33.975 24.690 -31.237 1.00 87.88 374 LYS A CA 1
ATOM 3222 C C . LYS A 1 374 ? 33.280 23.568 -30.461 1.00 87.88 374 LYS A C 1
ATOM 3224 O O . LYS A 1 374 ? 32.505 23.858 -29.553 1.00 87.88 374 LYS A O 1
ATOM 3229 N N . LEU A 1 375 ? 33.620 22.308 -30.733 1.00 86.38 375 LEU A N 1
ATOM 3230 C CA . LEU A 1 375 ? 33.036 21.146 -30.055 1.00 86.38 375 LEU A CA 1
ATOM 3231 C C . LEU A 1 375 ? 33.437 21.063 -28.567 1.00 86.38 375 LEU A C 1
ATOM 3233 O O . LEU A 1 375 ? 32.616 20.699 -27.725 1.00 86.38 375 LEU A O 1
ATOM 3237 N N . ALA A 1 376 ? 34.657 21.480 -28.213 1.00 84.50 376 ALA A N 1
ATOM 3238 C CA . ALA A 1 376 ? 35.091 21.627 -26.823 1.00 84.50 376 ALA A CA 1
ATOM 3239 C C . ALA A 1 376 ? 34.338 22.757 -26.094 1.00 84.50 376 ALA A C 1
ATOM 3241 O O . ALA A 1 376 ? 33.880 22.561 -24.967 1.00 84.50 376 ALA A O 1
ATOM 3242 N N . ARG A 1 377 ? 34.142 23.914 -26.747 1.00 87.88 377 ARG A N 1
ATOM 3243 C CA . ARG A 1 377 ? 33.337 25.035 -26.223 1.00 87.88 377 ARG A CA 1
ATOM 3244 C C . ARG A 1 377 ? 31.867 24.647 -26.039 1.00 87.88 377 ARG A C 1
ATOM 3246 O O . ARG A 1 377 ? 31.276 24.998 -25.021 1.00 87.88 377 ARG A O 1
ATOM 3253 N N . GLU A 1 378 ? 31.281 23.891 -26.967 1.00 85.44 378 GLU A N 1
ATOM 3254 C CA . GLU A 1 378 ? 29.938 23.325 -26.792 1.00 85.44 378 GLU A CA 1
ATOM 3255 C C . GLU A 1 378 ? 29.865 22.363 -25.611 1.00 85.44 378 GLU A C 1
ATOM 3257 O O . GLU A 1 378 ? 28.959 22.482 -24.786 1.00 85.44 378 GLU A O 1
ATOM 3262 N N . LYS A 1 379 ? 30.814 21.424 -25.507 1.00 88.50 379 LYS A N 1
ATOM 3263 C CA . LYS A 1 379 ? 30.851 20.471 -24.397 1.00 88.50 379 LYS A CA 1
ATOM 3264 C C . LYS A 1 379 ? 30.919 21.209 -23.057 1.00 88.50 379 LYS A C 1
ATOM 3266 O O . LYS A 1 379 ? 30.080 20.964 -22.200 1.00 88.50 379 LYS A O 1
ATOM 3271 N N . HIS A 1 380 ? 31.816 22.187 -22.926 1.00 87.12 380 HIS A N 1
ATOM 3272 C CA . HIS A 1 380 ? 31.922 23.028 -21.732 1.00 87.12 380 HIS A CA 1
ATOM 3273 C C . HIS A 1 380 ? 30.621 23.797 -21.433 1.00 87.12 380 HIS A C 1
ATOM 3275 O O . HIS A 1 380 ? 30.233 23.913 -20.272 1.00 87.12 380 HIS A O 1
ATOM 3281 N N . ARG A 1 381 ? 29.909 24.311 -22.448 1.00 86.94 381 ARG A N 1
ATOM 3282 C CA . ARG A 1 381 ? 28.590 24.946 -22.251 1.00 86.94 381 ARG A CA 1
ATOM 3283 C C . ARG A 1 381 ? 27.554 23.954 -21.713 1.00 86.94 381 ARG A C 1
ATOM 3285 O O . ARG A 1 381 ? 26.820 24.299 -20.791 1.00 86.94 381 ARG A O 1
ATOM 3292 N N . ARG A 1 382 ? 27.511 22.728 -22.246 1.00 85.44 382 ARG A N 1
ATOM 3293 C CA . ARG A 1 382 ? 26.605 21.661 -21.779 1.00 85.44 382 ARG A CA 1
ATOM 3294 C C . ARG A 1 382 ? 26.950 21.219 -20.352 1.00 85.44 382 ARG A C 1
ATOM 3296 O O . ARG A 1 382 ? 26.051 21.135 -19.522 1.00 85.44 382 ARG A O 1
ATOM 3303 N N . ASP A 1 383 ? 28.232 21.023 -20.050 1.00 85.50 383 ASP A N 1
ATOM 3304 C CA . ASP A 1 383 ? 28.713 20.635 -18.718 1.00 85.50 383 ASP A CA 1
ATOM 3305 C C . ASP A 1 383 ? 28.369 21.715 -17.663 1.00 85.50 383 ASP A C 1
ATOM 3307 O O . ASP A 1 383 ? 27.837 21.388 -16.601 1.00 85.50 383 ASP A O 1
ATOM 3311 N N . VAL A 1 384 ? 28.545 23.008 -17.984 1.00 88.19 384 VAL A N 1
ATOM 3312 C CA . VAL A 1 384 ? 28.145 24.141 -17.117 1.00 88.19 384 VAL A CA 1
ATOM 3313 C C . VAL A 1 384 ? 26.627 24.225 -16.915 1.00 88.19 384 VAL A C 1
ATOM 3315 O O . VAL A 1 384 ? 26.178 24.510 -15.805 1.00 88.19 384 VAL A O 1
ATOM 3318 N N . LEU A 1 385 ? 25.818 23.968 -17.950 1.00 86.69 385 LEU A N 1
ATOM 3319 C CA . LEU A 1 385 ? 24.356 23.937 -17.815 1.00 86.69 385 LEU A CA 1
ATOM 3320 C C . LEU A 1 385 ? 23.901 22.788 -16.904 1.00 86.69 385 LEU A C 1
ATOM 3322 O O . LEU A 1 385 ? 23.125 23.024 -15.979 1.00 86.69 385 LEU A O 1
ATOM 3326 N N . VAL A 1 386 ? 24.452 21.584 -17.087 1.00 87.81 386 VAL A N 1
ATOM 3327 C CA . VAL A 1 386 ? 24.186 20.424 -16.216 1.00 87.81 386 VAL A CA 1
ATOM 3328 C C . VAL A 1 386 ? 24.618 20.699 -14.773 1.00 87.81 386 VAL A C 1
ATOM 3330 O O . VAL A 1 386 ? 23.941 20.276 -13.833 1.00 87.81 386 VAL A O 1
ATOM 3333 N N . GLU A 1 387 ? 25.716 21.425 -14.551 1.00 87.12 387 GLU A N 1
ATOM 3334 C CA . GLU A 1 387 ? 26.110 21.817 -13.197 1.00 87.12 387 GLU A CA 1
ATOM 3335 C C . GLU A 1 387 ? 25.167 22.872 -12.594 1.00 87.12 387 GLU A C 1
ATOM 3337 O O . GLU A 1 387 ? 24.792 22.761 -11.426 1.00 87.12 387 GLU A O 1
ATOM 3342 N N . LYS A 1 388 ? 24.705 23.849 -13.386 1.00 89.62 388 LYS A N 1
ATOM 3343 C CA . LYS A 1 388 ? 23.713 24.847 -12.953 1.00 89.62 388 LYS A CA 1
ATOM 3344 C C . LYS A 1 388 ? 22.381 24.192 -12.568 1.00 89.62 388 LYS A C 1
ATOM 3346 O O . LYS A 1 388 ? 21.833 24.513 -11.515 1.00 89.62 388 LYS A O 1
ATOM 3351 N N . GLU A 1 389 ? 21.904 23.227 -13.354 1.00 85.69 389 GLU A N 1
ATOM 3352 C CA . GLU A 1 389 ? 20.725 22.414 -13.023 1.00 85.69 389 GLU A CA 1
ATOM 3353 C C . GLU A 1 389 ? 20.933 21.601 -11.736 1.00 85.69 389 GLU A C 1
ATOM 3355 O O . GLU A 1 389 ? 20.062 21.584 -10.865 1.00 85.69 389 GLU A O 1
ATOM 3360 N N . ARG A 1 390 ? 22.106 20.975 -11.558 1.00 85.94 390 ARG A N 1
ATOM 3361 C CA . ARG A 1 390 ? 22.449 20.253 -10.319 1.00 85.94 390 ARG A CA 1
ATOM 3362 C C . ARG A 1 390 ? 22.453 21.163 -9.091 1.00 85.94 390 ARG A C 1
ATOM 3364 O O . ARG A 1 390 ? 21.938 20.747 -8.055 1.00 85.94 390 ARG A O 1
ATOM 3371 N N . ARG A 1 391 ? 22.992 22.384 -9.197 1.00 87.44 391 ARG A N 1
ATOM 3372 C CA . ARG A 1 391 ? 22.967 23.385 -8.115 1.00 87.44 391 ARG A CA 1
ATOM 3373 C C . ARG A 1 391 ? 21.524 23.778 -7.770 1.00 87.44 391 ARG A C 1
ATOM 3375 O O . ARG A 1 391 ? 21.137 23.643 -6.615 1.00 87.44 391 ARG A O 1
ATOM 3382 N N . GLN A 1 392 ? 20.687 24.091 -8.763 1.00 88.31 392 GLN A N 1
ATOM 3383 C CA . GLN A 1 392 ? 19.264 24.408 -8.548 1.00 88.31 392 GLN A CA 1
ATOM 3384 C C . GLN A 1 392 ? 18.452 23.246 -7.946 1.00 88.31 392 GLN A C 1
ATOM 3386 O O . GLN A 1 392 ? 17.563 23.463 -7.120 1.00 88.31 392 GLN A O 1
ATOM 3391 N N . LEU A 1 393 ? 18.732 21.998 -8.338 1.00 84.44 393 LEU A N 1
ATOM 3392 C CA . LEU A 1 393 ? 18.111 20.812 -7.733 1.00 84.44 393 LEU A CA 1
ATOM 3393 C C . LEU A 1 393 ? 18.577 20.606 -6.283 1.00 84.44 393 LEU A C 1
ATOM 3395 O O . LEU A 1 393 ? 17.769 20.249 -5.424 1.00 84.44 393 LEU A O 1
ATOM 3399 N N . MET A 1 394 ? 19.853 20.874 -5.992 1.00 84.56 394 MET A N 1
ATOM 3400 C CA . MET A 1 394 ? 20.394 20.816 -4.635 1.00 84.56 394 MET A CA 1
ATOM 3401 C C . MET A 1 394 ? 19.767 21.893 -3.739 1.00 84.56 394 MET A C 1
ATOM 3403 O O . MET A 1 394 ? 19.275 21.559 -2.663 1.00 84.56 394 MET A O 1
ATOM 3407 N N . GLU A 1 395 ? 19.685 23.142 -4.202 1.00 87.69 395 GLU A N 1
ATOM 3408 C CA . GLU A 1 395 ? 19.023 24.259 -3.510 1.00 87.69 395 GLU A CA 1
ATOM 3409 C C . GLU A 1 395 ? 17.557 23.943 -3.183 1.00 87.69 395 GLU A C 1
ATOM 3411 O O . GLU A 1 395 ? 17.145 24.067 -2.027 1.00 87.69 395 GLU A O 1
ATOM 3416 N N . LYS A 1 396 ? 16.790 23.433 -4.158 1.00 89.06 396 LYS A N 1
ATOM 3417 C CA . LYS A 1 396 ? 15.407 22.968 -3.941 1.00 89.06 396 LYS A CA 1
ATOM 3418 C C . LYS A 1 396 ? 15.334 21.865 -2.884 1.00 89.06 396 LYS A C 1
ATOM 3420 O O . LYS A 1 396 ? 14.496 21.941 -1.989 1.00 89.06 396 LYS A O 1
ATOM 3425 N N . SER A 1 397 ? 16.241 20.885 -2.922 1.00 85.69 397 SER A N 1
ATOM 3426 C CA . SER A 1 397 ? 16.275 19.812 -1.917 1.00 85.69 397 SER A CA 1
ATOM 3427 C C . SER A 1 397 ? 16.621 20.320 -0.507 1.00 85.69 397 SER A C 1
ATOM 3429 O O . SER A 1 397 ? 16.046 19.850 0.475 1.00 85.69 397 SER A O 1
ATOM 3431 N N . ILE A 1 398 ? 17.502 21.322 -0.396 1.00 88.88 398 ILE A N 1
ATOM 3432 C CA . ILE A 1 398 ? 17.855 21.979 0.869 1.00 88.88 398 ILE A CA 1
ATOM 3433 C C . ILE A 1 398 ? 16.658 22.769 1.408 1.00 88.88 398 ILE A C 1
ATOM 3435 O O . ILE A 1 398 ? 16.375 22.696 2.607 1.00 88.88 398 ILE A O 1
ATOM 3439 N N . GLN A 1 399 ? 15.925 23.479 0.546 1.00 87.38 399 GLN A N 1
ATOM 3440 C CA . GLN A 1 399 ? 14.726 24.207 0.958 1.00 87.38 399 GLN A CA 1
ATOM 3441 C C . GLN A 1 399 ? 13.615 23.250 1.410 1.00 87.38 399 GLN A C 1
ATOM 3443 O O . GLN A 1 399 ? 13.110 23.403 2.517 1.00 87.38 399 GLN A O 1
ATOM 3448 N N . GLU A 1 400 ? 13.342 22.176 0.660 1.00 87.94 400 GLU A N 1
ATOM 3449 C CA . GLU A 1 400 ? 12.414 21.123 1.090 1.00 87.94 400 GLU A CA 1
ATOM 3450 C C . GLU A 1 400 ? 12.777 20.532 2.465 1.00 87.94 400 GLU A C 1
ATOM 3452 O O . GLU A 1 400 ? 11.889 20.186 3.246 1.00 87.94 400 GLU A O 1
ATOM 3457 N N . ILE A 1 401 ? 14.071 20.384 2.775 1.00 88.25 401 ILE A N 1
ATOM 3458 C CA . ILE A 1 401 ? 14.534 19.905 4.085 1.00 88.25 401 ILE A CA 1
ATOM 3459 C C . ILE A 1 401 ? 14.247 20.945 5.179 1.00 88.25 401 ILE A C 1
ATOM 3461 O O . ILE A 1 401 ? 13.729 20.564 6.233 1.00 88.25 401 ILE A O 1
ATOM 3465 N N . LYS A 1 402 ? 14.511 22.237 4.934 1.00 88.31 402 LYS A N 1
ATOM 3466 C CA . LYS A 1 402 ? 14.160 23.332 5.860 1.00 88.31 402 LYS A CA 1
ATOM 3467 C C . LYS A 1 402 ? 12.652 23.379 6.117 1.00 88.31 402 LYS A C 1
ATOM 3469 O O . LYS A 1 402 ? 12.232 23.393 7.273 1.00 88.31 402 LYS A O 1
ATOM 3474 N N . ASP A 1 403 ? 11.836 23.311 5.070 1.00 88.12 403 ASP A N 1
ATOM 3475 C CA . ASP A 1 403 ? 10.373 23.374 5.168 1.00 88.12 403 ASP A CA 1
ATOM 3476 C C . ASP A 1 403 ? 9.818 22.173 5.951 1.00 88.12 403 ASP A C 1
ATOM 3478 O O . ASP A 1 403 ? 8.987 22.327 6.850 1.00 88.12 403 ASP A O 1
ATOM 3482 N N . LYS A 1 404 ? 10.346 20.964 5.703 1.00 88.12 404 LYS A N 1
ATOM 3483 C CA . LYS A 1 404 ? 10.001 19.753 6.471 1.00 88.12 404 LYS A CA 1
ATOM 3484 C C . LYS A 1 404 ? 10.426 19.862 7.941 1.00 88.12 404 LYS A C 1
ATOM 3486 O O . LYS A 1 404 ? 9.697 19.383 8.811 1.00 88.12 404 LYS A O 1
ATOM 3491 N N . GLN A 1 405 ? 11.552 20.509 8.249 1.00 87.12 405 GLN A N 1
ATOM 3492 C CA . GLN A 1 405 ? 11.968 20.785 9.632 1.00 87.12 405 GLN A CA 1
ATOM 3493 C C . GLN A 1 405 ? 11.051 21.815 10.317 1.00 87.12 405 GLN A C 1
ATOM 3495 O O . GLN A 1 405 ? 10.647 21.589 11.461 1.00 87.12 405 GLN A O 1
ATOM 3500 N N . GLN A 1 406 ? 10.646 22.885 9.623 1.00 87.88 406 GLN A N 1
ATOM 3501 C CA . GLN A 1 406 ? 9.682 23.870 10.137 1.00 87.88 406 GLN A CA 1
ATOM 3502 C C . GLN A 1 406 ? 8.285 23.267 10.360 1.00 87.88 406 GLN A C 1
ATOM 3504 O O . GLN A 1 406 ? 7.639 23.539 11.372 1.00 87.88 406 GLN A O 1
ATOM 3509 N N . LEU A 1 407 ? 7.814 22.398 9.461 1.00 87.81 407 LEU A N 1
ATOM 3510 C CA . LEU A 1 407 ? 6.564 21.658 9.656 1.00 87.81 407 LEU A CA 1
ATOM 3511 C C . LEU A 1 407 ? 6.652 20.720 10.869 1.00 87.81 407 LEU A C 1
ATOM 3513 O O . LEU A 1 407 ? 5.703 20.629 11.648 1.00 87.81 407 LEU A O 1
ATOM 3517 N N . GLN A 1 408 ? 7.800 20.070 11.095 1.00 85.06 408 GLN A N 1
ATOM 3518 C CA . GLN A 1 408 ? 8.012 19.252 12.293 1.00 85.06 408 GLN A CA 1
ATOM 3519 C C . GLN A 1 408 ? 8.082 20.073 13.590 1.00 85.06 408 GLN A C 1
ATOM 3521 O O . GLN A 1 408 ? 7.602 19.587 14.617 1.00 85.06 408 GLN A O 1
ATOM 3526 N N . SER A 1 409 ? 8.647 21.286 13.590 1.00 85.25 409 SER A N 1
ATOM 3527 C CA . SER A 1 409 ? 8.645 22.145 14.785 1.00 85.25 409 SER A CA 1
ATOM 3528 C C . SER A 1 409 ? 7.241 22.682 15.088 1.00 85.25 409 SER A C 1
ATOM 3530 O O . SER A 1 409 ? 6.794 22.559 16.230 1.00 85.25 409 SER A O 1
ATOM 3532 N N . LYS A 1 410 ? 6.490 23.130 14.070 1.00 88.31 410 LYS A N 1
ATOM 3533 C CA . LYS A 1 410 ? 5.064 23.499 14.189 1.00 88.31 410 LYS A CA 1
ATOM 3534 C C . LYS A 1 410 ? 4.217 22.337 14.730 1.00 88.31 410 LYS A C 1
ATOM 3536 O O . LYS A 1 410 ? 3.520 22.505 15.728 1.00 88.31 410 LYS A O 1
ATOM 3541 N N . LEU A 1 411 ? 4.365 21.123 14.188 1.00 87.31 411 LEU A N 1
ATOM 3542 C CA . LEU A 1 411 ? 3.668 19.924 14.685 1.00 87.31 411 LEU A CA 1
ATOM 3543 C C . LEU A 1 411 ? 4.053 19.529 16.122 1.00 87.31 411 LEU A C 1
ATOM 3545 O O . LEU A 1 411 ? 3.210 19.010 16.857 1.00 87.31 411 LEU A O 1
ATOM 3549 N N . LYS A 1 412 ? 5.305 19.750 16.548 1.00 85.88 412 LYS A N 1
ATOM 3550 C CA . LYS A 1 412 ? 5.719 19.559 17.952 1.00 85.88 412 LYS A CA 1
ATOM 3551 C C . LYS A 1 412 ? 5.062 20.598 18.865 1.00 85.88 412 LYS A C 1
ATOM 3553 O O . LYS A 1 412 ? 4.558 20.226 19.925 1.00 85.88 412 LYS A O 1
ATOM 3558 N N . TYR A 1 413 ? 5.023 21.862 18.442 1.00 88.56 413 TYR A N 1
ATOM 3559 C CA . TYR A 1 413 ? 4.375 22.950 19.175 1.00 88.56 413 TYR A CA 1
ATOM 3560 C C . TYR A 1 413 ? 2.866 22.709 19.326 1.00 88.56 413 TYR A C 1
ATOM 3562 O O . TYR A 1 413 ? 2.367 22.685 20.448 1.00 88.56 413 TYR A O 1
ATOM 3570 N N . GLU A 1 414 ? 2.152 22.391 18.241 1.00 86.56 414 GLU A N 1
ATOM 3571 C CA . GLU A 1 414 ? 0.728 22.033 18.288 1.00 86.56 414 GLU A CA 1
ATOM 3572 C C . GLU A 1 414 ? 0.435 20.857 19.223 1.00 86.56 414 GLU A C 1
ATOM 3574 O O . GLU A 1 414 ? -0.527 20.898 19.989 1.00 86.56 414 GLU A O 1
ATOM 3579 N N . LYS A 1 415 ? 1.250 19.794 19.181 1.00 86.62 415 LYS A N 1
ATOM 3580 C CA . LYS A 1 415 ? 1.080 18.633 20.071 1.00 86.62 415 LYS A CA 1
ATOM 3581 C C . LYS A 1 415 ? 1.345 18.990 21.536 1.00 86.62 415 LYS A C 1
ATOM 3583 O O . LYS A 1 415 ? 0.722 18.395 22.414 1.00 86.62 415 LYS A O 1
ATOM 3588 N N . SER A 1 416 ? 2.217 19.962 21.806 1.00 88.44 416 SER A N 1
ATOM 3589 C CA . SER A 1 416 ? 2.419 20.532 23.144 1.00 88.44 416 SER A CA 1
ATOM 3590 C C . SER A 1 416 ? 1.210 21.366 23.587 1.00 88.44 416 SER A C 1
ATOM 3592 O O . SER A 1 416 ? 0.675 21.145 24.672 1.00 88.44 416 SER A O 1
ATOM 3594 N N . LEU A 1 417 ? 0.704 22.248 22.717 1.00 89.12 417 LEU A N 1
ATOM 3595 C CA . LEU A 1 417 ? -0.466 23.091 22.982 1.00 89.12 417 LEU A CA 1
ATOM 3596 C C . LEU A 1 417 ? -1.728 22.248 23.238 1.00 89.12 417 LEU A C 1
ATOM 3598 O O . LEU A 1 417 ? -2.406 22.434 24.246 1.00 89.12 417 LEU A O 1
ATOM 3602 N N . LYS A 1 418 ? -1.997 21.255 22.379 1.00 86.94 418 LYS A N 1
ATOM 3603 C CA . LYS A 1 418 ? -3.121 20.312 22.520 1.00 86.94 418 LYS A CA 1
ATOM 3604 C C . LYS A 1 418 ? -3.024 19.493 23.815 1.00 86.94 418 LYS A C 1
ATOM 3606 O O . LYS A 1 418 ? -4.053 19.245 24.432 1.00 86.94 418 LYS A O 1
ATOM 3611 N N . ARG A 1 419 ? -1.816 19.134 24.279 1.00 86.19 419 ARG A N 1
ATOM 3612 C CA . ARG A 1 419 ? -1.620 18.523 25.611 1.00 86.19 419 ARG A CA 1
ATOM 3613 C C . ARG A 1 419 ? -1.969 19.497 26.737 1.00 86.19 419 ARG A C 1
ATOM 3615 O O . ARG A 1 419 ? -2.845 19.171 27.525 1.00 86.19 419 ARG A O 1
ATOM 3622 N N . LYS A 1 420 ? -1.403 20.712 26.747 1.00 87.88 420 LYS A N 1
ATOM 3623 C CA . LYS A 1 420 ? -1.719 21.744 27.758 1.00 87.88 420 LYS A CA 1
ATOM 3624 C C . LYS A 1 420 ? -3.225 22.039 27.858 1.00 87.88 420 LYS A C 1
ATOM 3626 O O . LYS A 1 420 ? -3.747 22.168 28.960 1.00 87.88 420 LYS A O 1
ATOM 3631 N N . LEU A 1 421 ? -3.929 22.102 26.724 1.00 86.62 421 LEU A N 1
ATOM 3632 C CA . LEU A 1 421 ? -5.384 22.298 26.683 1.00 86.62 421 LEU A CA 1
ATOM 3633 C C . LEU A 1 421 ? -6.161 21.090 27.237 1.00 86.62 421 LEU A C 1
ATOM 3635 O O . LEU A 1 421 ? -7.115 21.277 27.988 1.00 86.62 421 LEU A O 1
ATOM 3639 N N . LEU A 1 422 ? -5.747 19.859 26.918 1.00 85.19 422 LEU A N 1
ATOM 3640 C CA . LEU A 1 422 ? -6.349 18.642 27.480 1.00 85.19 422 LEU A CA 1
ATOM 3641 C C . LEU A 1 422 ? -6.089 18.503 28.986 1.00 85.19 422 LEU A C 1
ATOM 3643 O O . LEU A 1 422 ? -6.989 18.087 29.713 1.00 85.19 422 LEU A O 1
ATOM 3647 N N . ASP A 1 423 ? -4.898 18.876 29.455 1.00 85.62 423 ASP A N 1
ATOM 3648 C CA . ASP A 1 423 ? -4.544 18.874 30.875 1.00 85.62 423 ASP A CA 1
ATOM 3649 C C . ASP A 1 423 ? -5.350 19.936 31.643 1.00 85.62 423 ASP A C 1
ATOM 3651 O O . ASP A 1 423 ? -5.901 19.618 32.699 1.00 85.62 423 ASP A O 1
ATOM 3655 N N . LYS A 1 424 ? -5.537 21.146 31.082 1.00 88.31 424 LYS A N 1
ATOM 3656 C CA . LYS A 1 424 ? -6.442 22.164 31.649 1.00 88.31 424 LYS A CA 1
ATOM 3657 C C . LYS A 1 424 ? -7.883 21.646 31.728 1.00 88.31 424 LYS A C 1
ATOM 3659 O O . LYS A 1 424 ? -8.433 21.566 32.819 1.00 88.31 424 LYS A O 1
ATOM 3664 N N . LEU A 1 425 ? -8.440 21.140 30.623 1.00 86.06 425 LEU A N 1
ATOM 3665 C CA . LEU A 1 425 ? -9.784 20.540 30.600 1.00 86.06 425 LEU A CA 1
ATOM 3666 C C . LEU A 1 425 ? -9.939 19.348 31.565 1.00 86.06 425 LEU A C 1
ATOM 3668 O O . LEU A 1 425 ? -11.055 19.035 31.986 1.00 86.06 425 LEU A O 1
ATOM 3672 N N . ALA A 1 426 ? -8.851 18.653 31.911 1.00 84.62 426 ALA A N 1
ATOM 3673 C CA . ALA A 1 426 ? -8.849 17.586 32.909 1.00 84.62 426 ALA A CA 1
ATOM 3674 C C . ALA A 1 426 ? -8.784 18.106 34.358 1.00 84.62 426 ALA A C 1
ATOM 3676 O O . ALA A 1 426 ? -9.246 17.400 35.257 1.00 84.62 426 ALA A O 1
ATOM 3677 N N . ILE A 1 427 ? -8.246 19.307 34.591 1.00 87.94 427 ILE A N 1
ATOM 3678 C CA . ILE A 1 427 ? -8.326 20.038 35.866 1.00 87.94 427 ILE A CA 1
ATOM 3679 C C . ILE A 1 427 ? -9.737 20.614 36.028 1.00 87.94 427 ILE A C 1
ATOM 3681 O O . ILE A 1 427 ? -10.412 20.260 36.993 1.00 87.94 427 ILE A O 1
ATOM 3685 N N . ASP A 1 428 ? -10.239 21.348 35.031 1.00 86.19 428 ASP A N 1
ATOM 3686 C CA . ASP A 1 428 ? -11.582 21.948 35.027 1.00 86.19 428 ASP A CA 1
ATOM 3687 C C . ASP A 1 428 ? -12.667 20.889 35.337 1.00 86.19 428 ASP A C 1
ATOM 3689 O O . ASP A 1 428 ? -13.526 21.072 36.200 1.00 86.19 428 ASP A O 1
ATOM 3693 N N . LYS A 1 429 ? -12.575 19.702 34.712 1.00 86.25 429 LYS A N 1
ATOM 3694 C CA . LYS A 1 429 ? -13.487 18.562 34.955 1.00 86.25 429 LYS A CA 1
ATOM 3695 C C . LYS A 1 429 ? -13.319 17.878 36.317 1.00 86.25 429 LYS A C 1
ATOM 3697 O O . LYS A 1 429 ? -14.218 17.144 36.729 1.00 86.25 429 LYS A O 1
ATOM 3702 N N . ARG A 1 430 ? -12.192 18.059 37.013 1.00 86.25 430 ARG A N 1
ATOM 3703 C CA . ARG A 1 430 ? -12.022 17.613 38.410 1.00 86.25 430 ARG A CA 1
ATOM 3704 C C . ARG A 1 430 ? -12.607 18.630 39.378 1.00 86.25 430 ARG A C 1
ATOM 3706 O O . ARG A 1 430 ? -13.199 18.221 40.369 1.00 86.25 430 ARG A O 1
ATOM 3713 N N . GLU A 1 431 ? -12.467 19.919 39.092 1.00 87.00 431 GLU A N 1
ATOM 3714 C CA . GLU A 1 431 ? -13.019 20.990 39.923 1.00 87.00 431 GLU A CA 1
ATOM 3715 C C . GLU A 1 431 ? -14.540 21.066 39.824 1.00 87.00 431 GLU A C 1
ATOM 3717 O O . GLU A 1 431 ? -15.199 21.097 40.860 1.00 87.00 431 GLU A O 1
ATOM 3722 N N . ALA A 1 432 ? -15.109 20.953 38.620 1.00 83.25 432 ALA A N 1
ATOM 3723 C CA . ALA A 1 432 ? -16.552 20.794 38.439 1.00 83.25 432 ALA A CA 1
ATOM 3724 C C . ALA A 1 432 ? -17.091 19.618 39.277 1.00 83.25 432 ALA A C 1
ATOM 3726 O O . ALA A 1 432 ? -18.030 19.787 40.046 1.00 83.25 432 ALA A O 1
ATOM 3727 N N . LYS A 1 433 ? -16.416 18.459 39.238 1.00 87.19 433 LYS A N 1
ATOM 3728 C CA . LYS A 1 433 ? -16.782 17.285 40.048 1.00 87.19 433 LYS A CA 1
ATOM 3729 C C . LYS A 1 433 ? -16.576 17.450 41.552 1.00 87.19 433 LYS A C 1
ATOM 3731 O O . LYS A 1 433 ? -17.277 16.795 42.317 1.00 87.19 433 LYS A O 1
ATOM 3736 N N . LYS A 1 434 ? -15.632 18.287 41.999 1.00 86.81 434 LYS A N 1
ATOM 3737 C CA . LYS A 1 434 ? -15.539 18.667 43.418 1.00 86.81 434 LYS A CA 1
ATOM 3738 C C . LYS A 1 434 ? -16.786 19.453 43.820 1.00 86.81 434 LYS A C 1
ATOM 3740 O O . LYS A 1 434 ? -17.444 19.040 44.764 1.00 86.81 434 LYS A O 1
ATOM 3745 N N . ARG A 1 435 ? -17.144 20.493 43.055 1.00 86.56 435 ARG A N 1
ATOM 3746 C CA . ARG A 1 435 ? -18.324 21.339 43.310 1.00 86.56 435 ARG A CA 1
ATOM 3747 C C . ARG A 1 435 ? -19.629 20.530 43.271 1.00 86.56 435 ARG A C 1
ATOM 3749 O O . ARG A 1 435 ? -20.432 20.650 44.185 1.00 86.56 435 ARG A O 1
ATOM 3756 N N . GLU A 1 436 ? -19.803 19.629 42.297 1.00 84.62 436 GLU A N 1
ATOM 3757 C CA . GLU A 1 436 ? -20.934 18.678 42.254 1.00 84.62 436 GLU A CA 1
ATOM 3758 C C . GLU A 1 436 ? -21.032 17.838 43.544 1.00 84.62 436 GLU A C 1
ATOM 3760 O O . GLU A 1 436 ? -22.102 17.722 44.136 1.00 84.62 436 GLU A O 1
ATOM 3765 N N . LEU A 1 437 ? -19.917 17.259 44.006 1.00 85.06 437 LEU A N 1
ATOM 3766 C CA . LEU A 1 437 ? -19.880 16.447 45.231 1.00 85.06 437 LEU A CA 1
ATOM 3767 C C . LEU A 1 437 ? -20.047 17.275 46.515 1.00 85.06 437 LEU A C 1
ATOM 3769 O O . LEU A 1 437 ? -20.447 16.726 47.540 1.00 85.06 437 LEU A O 1
ATOM 3773 N N . GLU A 1 438 ? -19.727 18.563 46.474 1.00 88.56 438 GLU A N 1
ATOM 3774 C CA . GLU A 1 438 ? -19.861 19.512 47.579 1.00 88.56 438 GLU A CA 1
ATOM 3775 C C . GLU A 1 438 ? -21.319 19.956 47.753 1.00 88.56 438 GLU A C 1
ATOM 3777 O O . GLU A 1 438 ? -21.852 19.834 48.855 1.00 88.56 438 GLU A O 1
ATOM 3782 N N . VAL A 1 439 ? -22.010 20.283 46.655 1.00 86.75 439 VAL A N 1
ATOM 3783 C CA . VAL A 1 439 ? -23.468 20.511 46.641 1.00 86.75 439 VAL A CA 1
ATOM 3784 C C . VAL A 1 439 ? -24.223 19.265 47.119 1.00 86.75 439 VAL A C 1
ATOM 3786 O O . VAL A 1 439 ? -25.073 19.359 47.997 1.00 86.75 439 VAL A O 1
ATOM 3789 N N . ILE A 1 440 ? -23.853 18.066 46.647 1.00 85.06 440 ILE A N 1
ATOM 3790 C CA . ILE A 1 440 ? -24.468 16.803 47.109 1.00 85.06 440 ILE A CA 1
ATOM 3791 C C . ILE A 1 440 ? -24.245 16.564 48.617 1.00 85.06 440 ILE A C 1
ATOM 3793 O O . ILE A 1 440 ? -25.084 15.948 49.278 1.00 85.06 440 ILE A O 1
ATOM 3797 N N . ARG A 1 441 ? -23.132 17.044 49.192 1.00 85.19 441 ARG A N 1
ATOM 3798 C CA . ARG A 1 441 ? -22.886 16.987 50.646 1.00 85.19 441 ARG A CA 1
ATOM 3799 C C . ARG A 1 441 ? -23.740 17.995 51.411 1.00 85.19 441 ARG A C 1
ATOM 3801 O O . ARG A 1 441 ? -24.256 17.626 52.462 1.00 85.19 441 ARG A O 1
ATOM 3808 N N . GLN A 1 442 ? -23.898 19.211 50.888 1.00 85.06 442 GLN A N 1
ATOM 3809 C CA . GLN A 1 442 ? -24.767 20.245 51.459 1.00 85.06 442 GLN A CA 1
ATOM 3810 C C . GLN A 1 442 ? -26.228 19.775 51.460 1.00 85.06 442 GLN A C 1
ATOM 3812 O O . GLN A 1 442 ? -26.794 19.621 52.539 1.00 85.06 442 GLN A O 1
ATOM 3817 N N . GLU A 1 443 ? -26.763 19.357 50.305 1.00 86.06 443 GLU A N 1
ATOM 3818 C CA . GLU A 1 443 ? -28.112 18.781 50.192 1.00 86.06 443 GLU A CA 1
ATOM 3819 C C . GLU A 1 443 ? -28.345 17.620 51.171 1.00 86.06 443 GLU A C 1
ATOM 3821 O O . GLU A 1 443 ? -29.428 17.485 51.742 1.00 86.06 443 GLU A O 1
ATOM 3826 N N . LYS A 1 444 ? -27.352 16.731 51.348 1.00 86.25 444 LYS A N 1
ATOM 3827 C CA . LYS A 1 444 ? -27.484 15.605 52.283 1.00 86.25 444 LYS A CA 1
ATOM 3828 C C . LYS A 1 444 ? -27.512 16.094 53.733 1.00 86.25 444 LYS A C 1
ATOM 3830 O O . LYS A 1 444 ? -28.307 15.583 54.513 1.00 86.25 444 LYS A O 1
ATOM 3835 N N . ALA A 1 445 ? -26.659 17.052 54.095 1.00 85.25 445 ALA A N 1
ATOM 3836 C CA . ALA A 1 445 ? -26.617 17.615 55.441 1.00 85.25 445 ALA A CA 1
ATOM 3837 C C . ALA A 1 445 ? -27.900 18.393 55.782 1.00 85.25 445 ALA A C 1
ATOM 3839 O O . ALA A 1 445 ? -28.371 18.311 56.913 1.00 85.25 445 ALA A O 1
ATOM 3840 N N . GLU A 1 446 ? -28.490 19.091 54.812 1.00 86.94 446 GLU A N 1
ATOM 3841 C CA . GLU A 1 446 ? -29.786 19.768 54.942 1.00 86.94 446 GLU A CA 1
ATOM 3842 C C . GLU A 1 446 ? -30.916 18.759 55.152 1.00 86.94 446 GLU A C 1
ATOM 3844 O O . GLU A 1 446 ? -31.596 18.822 56.172 1.00 86.94 446 GLU A O 1
ATOM 3849 N N . LYS A 1 447 ? -31.026 17.734 54.299 1.00 87.94 447 LYS A N 1
ATOM 3850 C CA . LYS A 1 447 ? -32.028 16.658 54.452 1.00 87.94 447 LYS A CA 1
ATOM 3851 C C . LYS A 1 447 ? -31.876 15.880 55.763 1.00 87.94 447 LYS A C 1
ATOM 3853 O O . LYS A 1 447 ? -32.852 15.386 56.320 1.00 87.94 447 LYS A O 1
ATOM 3858 N N . GLU A 1 448 ? -30.657 15.784 56.294 1.00 86.00 448 GLU A N 1
ATOM 3859 C CA . GLU A 1 448 ? -30.397 15.194 57.612 1.00 86.00 448 GLU A CA 1
ATOM 3860 C C . GLU A 1 448 ? -30.786 16.132 58.776 1.00 86.00 448 GLU A C 1
ATOM 3862 O O . GLU A 1 448 ? -31.174 15.643 59.837 1.00 86.00 448 GLU A O 1
ATOM 3867 N N . ARG A 1 449 ? -30.752 17.462 58.593 1.00 86.06 449 ARG A N 1
ATOM 3868 C CA . ARG A 1 449 ? -31.327 18.440 59.540 1.00 86.06 449 ARG A CA 1
ATOM 3869 C C . ARG A 1 449 ? -32.856 18.399 59.509 1.00 86.06 449 ARG A C 1
ATOM 3871 O O . ARG A 1 449 ? -33.452 18.226 60.568 1.00 86.06 449 ARG A O 1
ATOM 3878 N N . GLU A 1 450 ? -33.464 18.449 58.322 1.00 87.56 450 GLU A N 1
ATOM 3879 C CA . GLU A 1 450 ? -34.920 18.336 58.118 1.00 87.56 450 GLU A CA 1
ATOM 3880 C C . GLU A 1 450 ? -35.486 17.079 58.797 1.00 87.56 450 GLU A C 1
ATOM 3882 O O . GLU A 1 450 ? -36.471 17.150 59.533 1.00 87.56 450 GLU A O 1
ATOM 3887 N N . LEU A 1 451 ? -34.827 15.926 58.617 1.00 86.19 451 LEU A N 1
ATOM 3888 C CA . LEU A 1 451 ? -35.203 14.673 59.279 1.00 86.19 451 LEU A CA 1
ATOM 3889 C C . LEU A 1 451 ? -35.143 14.779 60.809 1.00 86.19 451 LEU A C 1
ATOM 3891 O O . LEU A 1 451 ? -36.107 14.406 61.475 1.00 86.19 451 LEU A O 1
ATOM 3895 N N . ARG A 1 452 ? -34.059 15.328 61.372 1.00 86.25 452 ARG A N 1
ATOM 3896 C CA . ARG A 1 452 ? -33.908 15.512 62.829 1.00 86.25 452 ARG A CA 1
ATOM 3897 C C . ARG A 1 452 ? -34.938 16.495 63.399 1.00 86.25 452 ARG A C 1
ATOM 3899 O O . ARG A 1 452 ? -35.396 16.317 64.526 1.00 86.25 452 ARG A O 1
ATOM 3906 N N . GLU A 1 453 ? -35.320 17.526 62.650 1.00 86.56 453 GLU A N 1
ATOM 3907 C CA . GLU A 1 453 ? -36.360 18.485 63.047 1.00 86.56 453 GLU A CA 1
ATOM 3908 C C . GLU A 1 453 ? -37.762 17.875 62.975 1.00 86.56 453 GLU A C 1
ATOM 3910 O O . GLU A 1 453 ? -38.545 18.020 63.917 1.00 86.56 453 GLU A O 1
ATOM 3915 N N . HIS A 1 454 ? -38.052 17.092 61.937 1.00 83.94 454 HIS A N 1
ATOM 3916 C CA . HIS A 1 454 ? -39.289 16.324 61.833 1.00 83.94 454 HIS A CA 1
ATOM 3917 C C . HIS A 1 454 ? -39.396 15.243 62.929 1.00 83.94 454 HIS A C 1
ATOM 3919 O O . HIS A 1 454 ? -40.466 15.066 63.512 1.00 83.94 454 HIS A O 1
ATOM 3925 N N . GLU A 1 455 ? -38.299 14.574 63.301 1.00 83.88 455 GLU A N 1
ATOM 3926 C CA . GLU A 1 455 ? -38.254 13.659 64.454 1.00 83.88 455 GLU A CA 1
ATOM 3927 C C . GLU A 1 455 ? -38.502 14.385 65.785 1.00 83.88 455 GLU A C 1
ATOM 3929 O O . GLU A 1 455 ? -39.303 13.918 66.602 1.00 83.88 455 GLU A O 1
ATOM 3934 N N . ARG A 1 456 ? -37.876 15.553 66.000 1.00 86.50 456 ARG A N 1
ATOM 3935 C CA . ARG A 1 456 ? -38.145 16.422 67.164 1.00 86.50 456 ARG A CA 1
ATOM 3936 C C . ARG A 1 456 ? -39.619 16.825 67.223 1.00 86.50 456 ARG A C 1
ATOM 3938 O O . ARG A 1 456 ? -40.233 16.707 68.284 1.00 86.50 456 ARG A O 1
ATOM 3945 N N . TYR A 1 457 ? -40.205 17.228 66.096 1.00 87.38 457 TYR A N 1
ATOM 3946 C CA . TYR A 1 457 ? -41.625 17.564 65.990 1.00 87.38 457 TYR A CA 1
ATOM 3947 C C . TYR A 1 457 ? -42.524 16.361 66.312 1.00 87.38 457 TYR A C 1
ATOM 3949 O O . TYR A 1 457 ? -43.405 16.466 67.167 1.00 87.38 457 TYR A O 1
ATOM 3957 N N . GLN A 1 458 ? -42.270 15.188 65.720 1.00 84.50 458 GLN A N 1
ATOM 3958 C CA . GLN A 1 458 ? -43.034 13.975 66.029 1.00 84.50 458 GLN A CA 1
ATOM 3959 C C . GLN A 1 458 ? -42.927 13.576 67.502 1.00 84.50 458 GLN A C 1
ATOM 3961 O O . GLN A 1 458 ? -43.921 13.157 68.093 1.00 84.50 458 GLN A O 1
ATOM 3966 N N . ASN A 1 459 ? -41.753 13.710 68.119 1.00 85.38 459 ASN A N 1
ATOM 3967 C CA . ASN A 1 459 ? -41.570 13.384 69.530 1.00 85.38 459 ASN A CA 1
ATOM 3968 C C . ASN A 1 459 ? -42.262 14.405 70.451 1.00 85.38 459 ASN A C 1
ATOM 3970 O O . ASN A 1 459 ? -42.913 13.989 71.408 1.00 85.38 459 ASN A O 1
ATOM 3974 N N . ARG A 1 460 ? -42.261 15.703 70.107 1.00 86.38 460 ARG A N 1
ATOM 3975 C CA . ARG A 1 460 ? -43.080 16.729 70.784 1.00 86.38 460 ARG A CA 1
ATOM 3976 C C . ARG A 1 460 ? -44.578 16.417 70.678 1.00 86.38 460 ARG A C 1
ATOM 3978 O O . ARG A 1 460 ? -45.286 16.484 71.676 1.00 86.38 460 ARG A O 1
ATOM 3985 N N . MET A 1 461 ? -45.052 15.993 69.505 1.00 84.25 461 MET A N 1
ATOM 3986 C CA . MET A 1 461 ? -46.453 15.596 69.297 1.00 84.25 461 MET A CA 1
ATOM 3987 C C . MET A 1 461 ? -46.832 14.287 70.013 1.00 84.25 461 MET A C 1
ATOM 3989 O O . MET A 1 461 ? -47.989 14.126 70.399 1.00 84.25 461 MET A O 1
ATOM 3993 N N . LYS A 1 462 ? -45.891 13.354 70.229 1.00 83.19 462 LYS A N 1
ATOM 3994 C CA . LYS A 1 462 ? -46.106 12.174 71.093 1.00 83.19 462 LYS A CA 1
ATOM 3995 C C . LYS A 1 462 ? -46.228 12.570 72.567 1.00 83.19 462 LYS A C 1
ATOM 3997 O O . LYS A 1 462 ? -47.100 12.031 73.241 1.00 83.19 462 LYS A O 1
ATOM 4002 N N . LEU A 1 463 ? -45.399 13.509 73.036 1.00 82.56 463 LEU A N 1
ATOM 4003 C CA . LEU A 1 463 ? -45.475 14.065 74.393 1.00 82.56 463 LEU A CA 1
ATOM 4004 C C . LEU A 1 463 ? -46.843 14.713 74.629 1.00 82.56 463 LEU A C 1
ATOM 4006 O O . LEU A 1 463 ? -47.619 14.191 75.417 1.00 82.56 463 LEU A O 1
ATOM 4010 N N . LEU A 1 464 ? -47.227 15.694 73.804 1.00 82.38 464 LEU A N 1
ATOM 4011 C CA . LEU A 1 464 ? -48.520 16.386 73.914 1.00 82.38 464 LEU A CA 1
ATOM 4012 C C . LEU A 1 464 ? -49.737 15.439 73.876 1.00 82.38 464 LEU A C 1
ATOM 4014 O O . LEU A 1 464 ? -50.756 15.706 74.512 1.00 82.38 464 LEU A O 1
ATOM 4018 N N . ARG A 1 465 ? -49.654 14.313 73.149 1.00 82.06 465 ARG A N 1
ATOM 4019 C CA . ARG A 1 465 ? -50.691 13.263 73.173 1.00 82.06 465 ARG A CA 1
ATOM 4020 C C . ARG A 1 465 ? -50.723 12.502 74.499 1.00 82.06 465 ARG A C 1
ATOM 4022 O O . ARG A 1 465 ? -51.813 12.238 74.995 1.00 82.06 465 ARG A O 1
ATOM 4029 N N . ARG A 1 466 ? -49.561 12.166 75.065 1.00 79.75 466 ARG A N 1
ATOM 4030 C CA . ARG A 1 466 ? -49.436 11.508 76.374 1.00 79.75 466 ARG A CA 1
ATOM 4031 C C . ARG A 1 466 ? -49.919 12.420 77.499 1.00 79.75 466 ARG A C 1
ATOM 4033 O O . ARG A 1 466 ? -50.695 11.973 78.334 1.00 79.75 466 ARG A O 1
ATOM 4040 N N . ASP A 1 467 ? -49.532 13.689 77.473 1.00 78.81 467 ASP A N 1
ATOM 4041 C CA . ASP A 1 467 ? -49.921 14.687 78.472 1.00 78.81 467 ASP A CA 1
ATOM 4042 C C . ASP A 1 467 ? -51.445 14.904 78.443 1.00 78.81 467 ASP A C 1
ATOM 4044 O O . ASP A 1 467 ? -52.107 14.883 79.480 1.00 78.81 467 ASP A O 1
ATOM 4048 N N . ARG A 1 468 ? -52.039 14.972 77.241 1.00 77.75 468 ARG A N 1
ATOM 4049 C CA . ARG A 1 468 ? -53.500 15.019 77.063 1.00 77.75 468 ARG A CA 1
ATOM 4050 C C . ARG A 1 468 ? -54.203 13.730 77.512 1.00 77.75 468 ARG A C 1
ATOM 4052 O O . ARG A 1 468 ? -55.305 13.811 78.041 1.00 77.75 468 ARG A O 1
ATOM 4059 N N . GLN A 1 469 ? -53.596 12.555 77.332 1.00 74.81 469 GLN A N 1
ATOM 4060 C CA . GLN A 1 469 ? -54.137 11.289 77.852 1.00 74.81 469 GLN A CA 1
ATOM 4061 C C . GLN A 1 469 ? -54.088 11.216 79.384 1.00 74.81 469 GLN A C 1
ATOM 4063 O O . GLN A 1 469 ? -55.036 10.719 79.988 1.00 74.81 469 GLN A O 1
ATOM 4068 N N . LEU A 1 470 ? -53.030 11.737 80.015 1.00 76.06 470 LEU A N 1
ATOM 4069 C CA . LEU A 1 470 ? -52.931 11.845 81.474 1.00 76.06 470 LEU A CA 1
ATOM 4070 C C . LEU A 1 470 ? -53.990 12.810 82.024 1.00 76.06 470 LEU A C 1
ATOM 4072 O O . LEU A 1 470 ? -54.744 12.429 82.916 1.00 76.06 470 LEU A O 1
ATOM 4076 N N . ALA A 1 471 ? -54.142 13.989 81.412 1.00 70.69 471 ALA A N 1
ATOM 4077 C CA . ALA A 1 471 ? -55.191 14.944 81.771 1.00 70.69 471 ALA A CA 1
ATOM 4078 C C . ALA A 1 471 ? -56.604 14.332 81.675 1.00 70.69 471 ALA A C 1
ATOM 4080 O O . ALA A 1 471 ? -57.389 14.475 82.607 1.00 70.69 471 ALA A O 1
ATOM 4081 N N . ILE A 1 472 ? -56.907 13.583 80.604 1.00 72.19 472 ILE A N 1
ATOM 4082 C CA . ILE A 1 472 ? -58.188 12.864 80.459 1.00 72.19 472 ILE A CA 1
ATOM 4083 C C . ILE A 1 472 ? -58.347 11.777 81.537 1.00 72.19 472 ILE A C 1
ATOM 4085 O O . ILE A 1 472 ? -59.435 11.635 82.089 1.00 72.19 472 ILE A O 1
ATOM 4089 N N . SER A 1 473 ? -57.283 11.040 81.879 1.00 73.00 473 SER A N 1
ATOM 4090 C CA . SER A 1 473 ? -57.284 10.067 82.987 1.00 73.00 473 SER A CA 1
ATOM 4091 C C . SER A 1 473 ? -57.659 10.725 84.315 1.00 73.00 473 SER A C 1
ATOM 4093 O O . SER A 1 473 ? -58.476 10.199 85.068 1.00 73.00 473 SER A O 1
ATOM 4095 N N . ASP A 1 474 ? -57.073 11.881 84.615 1.00 72.06 474 ASP A N 1
ATOM 4096 C CA . ASP A 1 474 ? -57.244 12.531 85.914 1.00 72.06 474 ASP A CA 1
ATOM 4097 C C . ASP A 1 474 ? -58.574 13.302 85.997 1.00 72.06 474 ASP A C 1
ATOM 4099 O O . ASP A 1 474 ? -59.211 13.338 87.052 1.00 72.06 474 ASP A O 1
ATOM 4103 N N . GLU A 1 475 ? -59.078 13.794 84.862 1.00 69.31 475 GLU A N 1
ATOM 4104 C CA . GLU A 1 475 ? -60.452 14.282 84.717 1.00 69.31 475 GLU A CA 1
ATOM 4105 C C . GLU A 1 475 ? -61.486 13.147 84.874 1.00 69.31 475 GLU A C 1
ATOM 4107 O O . GLU A 1 475 ? -62.512 13.329 85.531 1.00 69.31 475 GLU A O 1
ATOM 4112 N N . GLN A 1 476 ? -61.207 11.947 84.346 1.00 65.38 476 GLN A N 1
ATOM 4113 C CA . GLN A 1 476 ? -62.037 10.755 84.562 1.00 65.38 476 GLN A CA 1
ATOM 4114 C C . GLN A 1 476 ? -62.014 10.287 86.025 1.00 65.38 476 GLN A C 1
ATOM 4116 O O . GLN A 1 476 ? -63.061 9.906 86.545 1.00 65.38 476 GLN A O 1
ATOM 4121 N N . LYS A 1 477 ? -60.874 10.377 86.728 1.00 64.12 477 LYS A N 1
ATOM 4122 C CA . LYS A 1 477 ? -60.803 10.108 88.179 1.00 64.12 477 LYS A CA 1
ATOM 4123 C C . LYS A 1 477 ? -61.644 11.100 88.984 1.00 64.12 477 LYS A C 1
ATOM 4125 O O . LYS A 1 477 ? -62.382 10.667 89.866 1.00 64.12 477 LYS A O 1
ATOM 4130 N N . LYS A 1 478 ? -61.595 12.402 88.661 1.00 62.97 478 LYS A N 1
ATOM 4131 C CA . LYS A 1 478 ? -62.484 13.410 89.273 1.00 62.97 478 LYS A CA 1
ATOM 4132 C C . LYS A 1 478 ? -63.958 13.058 89.068 1.00 62.97 478 LYS A C 1
ATOM 4134 O O . LYS A 1 478 ? -64.689 12.943 90.047 1.00 62.97 478 LYS A O 1
ATOM 4139 N N . LYS A 1 479 ? -64.366 12.782 87.826 1.00 59.22 479 LYS A N 1
ATOM 4140 C CA . LYS A 1 479 ? -65.756 12.416 87.504 1.00 59.22 479 LYS A CA 1
ATOM 4141 C C . LYS A 1 479 ? -66.185 11.098 88.158 1.00 59.22 479 LYS A C 1
ATOM 4143 O O . LYS A 1 479 ? -67.333 10.971 88.561 1.00 59.22 479 LYS A O 1
ATOM 4148 N N . GLY A 1 480 ? -65.273 10.143 88.353 1.00 59.25 480 GLY A N 1
ATOM 4149 C CA . GLY A 1 480 ? -65.531 8.924 89.131 1.00 59.25 480 GLY A CA 1
ATOM 4150 C C . GLY A 1 480 ? -65.813 9.191 90.617 1.00 59.25 480 GLY A C 1
ATOM 4151 O O . GLY A 1 480 ? -66.707 8.573 91.193 1.00 59.25 480 GLY A O 1
ATOM 4152 N N . LEU A 1 481 ? -65.105 10.144 91.233 1.00 57.47 481 LEU A N 1
ATOM 4153 C CA . LEU A 1 481 ? -65.366 10.572 92.614 1.00 57.47 481 LEU A CA 1
ATOM 4154 C C . LEU A 1 481 ? -66.703 11.325 92.735 1.00 57.47 481 LEU A C 1
ATOM 4156 O O . LEU A 1 481 ? -67.465 11.070 93.666 1.00 57.47 481 LEU A O 1
ATOM 4160 N N . GLU A 1 482 ? -67.024 12.186 91.766 1.00 54.78 482 GLU A N 1
ATOM 4161 C CA . GLU A 1 482 ? -68.323 12.872 91.676 1.00 54.78 482 GLU A CA 1
ATOM 4162 C C . GLU A 1 482 ? -69.480 11.872 91.504 1.00 54.78 482 GLU A C 1
ATOM 4164 O O . GLU A 1 482 ? -70.479 11.958 92.217 1.00 54.78 482 GLU A O 1
ATOM 4169 N N . ILE A 1 483 ? -69.327 10.865 90.636 1.00 55.66 483 ILE A N 1
ATOM 4170 C CA . ILE A 1 483 ? -70.318 9.794 90.436 1.00 55.66 483 ILE A CA 1
ATOM 4171 C C . ILE A 1 483 ? -70.539 8.989 91.725 1.00 55.66 483 ILE A C 1
ATOM 4173 O O . ILE A 1 483 ? -71.688 8.746 92.088 1.00 55.66 483 ILE A O 1
ATOM 4177 N N . ASN A 1 484 ? -69.488 8.646 92.475 1.00 54.38 484 ASN A N 1
ATOM 4178 C CA . ASN A 1 484 ? -69.638 7.951 93.762 1.00 54.38 484 ASN A CA 1
ATOM 4179 C C . ASN A 1 484 ? -70.343 8.821 94.827 1.00 54.38 484 ASN A C 1
ATOM 4181 O O . ASN A 1 484 ? -71.127 8.307 95.631 1.00 54.38 484 ASN A O 1
ATOM 4185 N N . HIS A 1 485 ? -70.136 10.142 94.803 1.00 53.69 485 HIS A N 1
ATOM 4186 C CA . HIS A 1 485 ? -70.865 11.091 95.655 1.00 53.69 485 HIS A CA 1
ATOM 4187 C C . HIS A 1 485 ? -72.336 11.290 95.224 1.00 53.69 485 HIS A C 1
ATOM 4189 O O . HIS A 1 485 ? -73.186 11.638 96.044 1.00 53.69 485 HIS A O 1
ATOM 4195 N N . ILE A 1 486 ? -72.662 11.041 93.952 1.00 56.56 486 ILE A N 1
ATOM 4196 C CA . ILE A 1 486 ? -74.039 11.046 93.433 1.00 56.56 486 ILE A CA 1
ATOM 4197 C C . ILE A 1 486 ? -74.753 9.723 93.751 1.00 56.56 486 ILE A C 1
ATOM 4199 O O . ILE A 1 486 ? -75.896 9.750 94.199 1.00 56.56 486 ILE A O 1
ATOM 4203 N N . ILE A 1 487 ? -74.089 8.571 93.606 1.00 54.72 487 ILE A N 1
ATOM 4204 C CA . ILE A 1 487 ? -74.656 7.250 93.942 1.00 54.72 487 ILE A CA 1
ATOM 4205 C C . ILE A 1 487 ? -75.058 7.195 95.423 1.00 54.72 487 ILE A C 1
ATOM 4207 O O . ILE A 1 487 ? -76.200 6.864 95.733 1.00 54.72 487 ILE A O 1
ATOM 4211 N N . THR A 1 488 ? -74.183 7.647 96.326 1.00 55.19 488 THR A N 1
ATOM 4212 C CA . THR A 1 488 ? -74.467 7.706 97.776 1.00 55.19 488 THR A CA 1
ATOM 4213 C C . THR A 1 488 ? -75.563 8.710 98.174 1.00 55.19 488 THR A C 1
ATOM 4215 O O . THR A 1 488 ? -76.082 8.636 99.290 1.00 55.19 488 THR A O 1
ATOM 4218 N N . LYS A 1 489 ? -75.970 9.616 97.271 1.00 51.19 489 LYS A N 1
ATOM 4219 C CA . LYS A 1 489 ? -77.187 10.438 97.409 1.00 51.19 489 LYS A CA 1
ATOM 4220 C C . LYS A 1 489 ? -78.421 9.719 96.852 1.00 51.19 489 LYS A C 1
ATOM 4222 O O . LYS A 1 489 ? -79.424 9.616 97.552 1.00 51.19 489 LYS A O 1
ATOM 4227 N N . LEU A 1 490 ? -78.329 9.146 95.650 1.00 50.44 490 LEU A N 1
ATOM 4228 C CA . LEU A 1 490 ? -79.434 8.436 94.986 1.00 50.44 490 LEU A CA 1
ATOM 4229 C C . LEU A 1 490 ? -79.898 7.175 95.733 1.00 50.44 490 LEU A C 1
ATOM 4231 O O . LE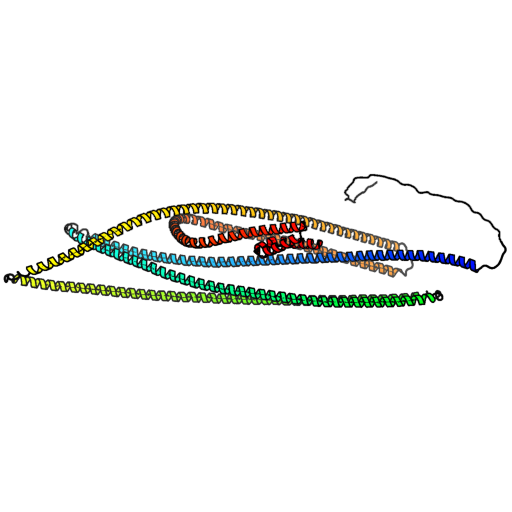U A 1 490 ? -81.055 6.775 95.608 1.00 50.44 490 LEU A O 1
ATOM 4235 N N . GLU A 1 491 ? -79.040 6.552 96.540 1.00 50.62 491 GLU A N 1
ATOM 4236 C CA . GLU A 1 491 ? -79.433 5.440 97.418 1.00 50.62 491 GLU A CA 1
ATOM 4237 C C . GLU A 1 491 ? -80.334 5.869 98.589 1.00 50.62 491 GLU A C 1
ATOM 4239 O O . GLU A 1 491 ? -81.029 5.025 99.149 1.00 50.62 491 GLU A O 1
ATOM 4244 N N . ARG A 1 492 ? -80.406 7.169 98.916 1.00 47.00 492 ARG A N 1
ATOM 4245 C CA . ARG A 1 492 ? -81.283 7.703 99.976 1.00 47.00 492 ARG A CA 1
ATOM 4246 C C . ARG A 1 492 ? -82.669 8.140 99.488 1.00 47.00 492 ARG A C 1
ATOM 4248 O O . ARG A 1 492 ? -83.556 8.326 100.313 1.00 47.00 492 ARG A O 1
ATOM 4255 N N . GLU A 1 493 ? -82.887 8.268 98.176 1.00 46.38 493 GLU A N 1
ATOM 4256 C CA . GLU A 1 493 ? -84.159 8.762 97.608 1.00 46.38 493 GLU A CA 1
ATOM 4257 C C . GLU A 1 493 ? -85.057 7.662 97.005 1.00 46.38 493 GLU A C 1
ATOM 4259 O O . GLU A 1 493 ? -86.212 7.918 96.661 1.00 46.38 493 GLU A O 1
ATOM 4264 N N . LYS A 1 494 ? -84.588 6.406 96.950 1.00 40.81 494 LYS A N 1
ATOM 4265 C CA . LYS A 1 494 ? -85.280 5.238 96.351 1.00 40.81 494 LYS A CA 1
ATOM 4266 C C . LYS A 1 494 ? -86.548 4.737 97.081 1.00 40.81 494 LYS A C 1
ATOM 4268 O O . LYS A 1 494 ? -86.934 3.583 96.923 1.00 40.81 494 LYS A O 1
ATOM 4273 N N . VAL A 1 495 ? -87.222 5.592 97.850 1.00 46.12 495 VAL A N 1
ATOM 4274 C CA . VAL A 1 495 ? -88.466 5.274 98.585 1.00 46.12 495 VAL A CA 1
ATOM 4275 C C . VAL A 1 495 ? -89.689 6.028 98.031 1.00 46.12 495 VAL A C 1
ATOM 4277 O O . VAL A 1 495 ? -90.817 5.734 98.423 1.00 46.12 495 VAL A O 1
ATOM 4280 N N . LYS A 1 496 ? -89.527 6.970 97.085 1.00 43.12 496 LYS A N 1
ATOM 4281 C CA . LYS A 1 496 ? -90.662 7.707 96.495 1.00 43.12 496 LYS A CA 1
ATOM 4282 C C . LYS A 1 496 ? -90.682 7.692 94.962 1.00 43.12 496 LYS A C 1
ATOM 4284 O O . LYS A 1 496 ? -89.661 7.813 94.303 1.00 43.12 496 LYS A O 1
ATOM 4289 N N . ILE A 1 497 ? -91.912 7.619 94.440 1.00 38.28 497 ILE A N 1
ATOM 4290 C CA . ILE A 1 497 ? -92.322 7.708 93.026 1.00 38.28 497 ILE A CA 1
ATOM 4291 C C . ILE A 1 497 ? -91.942 6.495 92.156 1.00 38.28 497 ILE A C 1
ATOM 4293 O O . ILE A 1 497 ? -91.013 6.513 91.356 1.00 38.28 497 ILE A O 1
ATOM 4297 N N . ALA A 1 498 ? -92.815 5.488 92.195 1.00 43.00 498 ALA A N 1
ATOM 4298 C CA . ALA A 1 498 ? -93.176 4.755 90.986 1.00 43.00 498 ALA A CA 1
ATOM 4299 C C . ALA A 1 498 ? -94.399 5.433 90.338 1.00 43.00 498 ALA A C 1
ATOM 4301 O O . ALA A 1 498 ? -95.447 5.510 90.983 1.00 43.00 498 ALA A O 1
ATOM 4302 N N . LYS A 1 499 ? -94.283 5.909 89.086 1.00 44.00 499 LYS A N 1
ATOM 4303 C CA . LYS A 1 499 ? -95.382 6.097 88.106 1.00 44.00 499 LYS A CA 1
ATOM 4304 C C . LYS A 1 499 ? -94.838 6.557 86.738 1.00 44.00 499 LYS A C 1
ATOM 4306 O O . LYS A 1 499 ? -93.722 7.044 86.661 1.00 44.00 499 LYS A O 1
ATOM 4311 N N . SER A 1 500 ? -95.663 6.349 85.702 1.00 44.41 500 SER A N 1
ATOM 4312 C CA . SER A 1 500 ? -95.516 6.719 84.274 1.00 44.41 500 SER A CA 1
ATOM 4313 C C . SER A 1 500 ? -94.272 6.240 83.491 1.00 44.41 500 SER A C 1
ATOM 4315 O O . SER A 1 500 ? -93.159 6.731 83.634 1.00 44.41 500 SER A O 1
ATOM 4317 N N . SER A 1 501 ? -94.505 5.317 82.546 1.00 43.41 501 SER A N 1
ATOM 4318 C CA . SER A 1 501 ? -93.829 5.240 81.224 1.00 43.41 501 SER A CA 1
ATOM 4319 C C . SER A 1 501 ? -94.381 4.082 80.364 1.00 43.41 501 SER A C 1
ATOM 4321 O O . SER A 1 501 ? -93.637 3.349 79.714 1.00 43.41 501 SER A O 1
ATOM 4323 N N . LYS A 1 502 ? -95.713 3.902 80.339 1.00 46.75 502 LYS A N 1
ATOM 4324 C CA . LYS A 1 502 ? -96.371 2.813 79.584 1.00 46.75 502 LYS A CA 1
ATOM 4325 C C . LYS A 1 502 ? -96.298 3.024 78.059 1.00 46.75 502 LYS A C 1
ATOM 4327 O O . LYS A 1 502 ? -96.400 2.075 77.288 1.00 46.75 502 LYS A O 1
ATOM 4332 N N . ASP A 1 503 ? -96.050 4.260 77.638 1.00 47.72 503 ASP A N 1
ATOM 4333 C CA . ASP A 1 503 ? -96.224 4.737 76.260 1.00 47.72 503 ASP A CA 1
ATOM 4334 C C . ASP A 1 503 ? -94.968 4.570 75.387 1.00 47.72 503 ASP A C 1
ATOM 4336 O O . ASP A 1 503 ? -95.018 4.702 74.165 1.00 47.72 503 ASP A O 1
ATOM 4340 N N . LYS A 1 504 ? -93.827 4.199 75.987 1.00 51.19 504 LYS A N 1
ATOM 4341 C CA . LYS A 1 504 ? -92.539 4.038 75.282 1.00 51.19 504 LYS A CA 1
ATOM 4342 C C . LYS A 1 504 ? -92.393 2.715 74.510 1.00 51.19 504 LYS A C 1
ATOM 4344 O O . LYS A 1 504 ? -91.348 2.467 73.917 1.00 51.19 504 LYS A O 1
ATOM 4349 N N . ILE A 1 505 ? -93.425 1.869 74.526 1.00 54.97 505 ILE A N 1
ATOM 4350 C CA . ILE A 1 505 ? -93.433 0.526 73.916 1.00 54.97 505 ILE A CA 1
ATOM 4351 C C . ILE A 1 505 ? -94.074 0.528 72.511 1.00 54.97 505 ILE A C 1
ATOM 4353 O O . ILE A 1 505 ? -93.805 -0.369 71.713 1.00 54.97 505 ILE A O 1
ATOM 4357 N N . LEU A 1 506 ? -94.879 1.542 72.167 1.00 48.78 506 LEU A N 1
ATOM 4358 C CA . LEU A 1 506 ? -95.591 1.601 70.880 1.00 48.78 506 LEU A CA 1
ATOM 4359 C C . LEU A 1 506 ? -94.724 2.083 69.703 1.00 48.78 506 LEU A C 1
ATOM 4361 O O . LEU A 1 506 ? -94.862 1.553 68.601 1.00 48.78 506 LEU A O 1
ATOM 4365 N N . SER A 1 507 ? -93.794 3.018 69.921 1.00 53.09 507 SER A N 1
ATOM 4366 C CA . SER A 1 507 ? -92.934 3.566 68.855 1.00 53.09 507 SER A CA 1
ATOM 4367 C C . SER A 1 507 ? -91.952 2.538 68.273 1.00 53.09 507 SER A C 1
ATOM 4369 O O . SER A 1 507 ? -91.813 2.434 67.055 1.00 53.09 507 SER A O 1
ATOM 4371 N N . LEU A 1 508 ? -91.345 1.699 69.123 1.00 56.69 508 LEU A N 1
ATOM 4372 C CA . LEU A 1 508 ? -90.367 0.668 68.727 1.00 56.69 508 LEU A CA 1
ATOM 4373 C C . LEU A 1 508 ? -90.949 -0.453 67.841 1.00 56.69 508 LEU A C 1
ATOM 4375 O O . LEU A 1 508 ? -90.213 -1.336 67.396 1.00 56.69 508 LEU A O 1
ATOM 4379 N N . LYS A 1 509 ? -92.264 -0.452 67.583 1.00 54.62 509 LYS A N 1
ATOM 4380 C CA . LYS A 1 509 ? -92.918 -1.448 66.726 1.00 54.62 509 LYS A CA 1
ATOM 4381 C C . LYS A 1 509 ? -92.929 -1.047 65.246 1.00 54.62 509 LYS A C 1
ATOM 4383 O O . LYS A 1 509 ? -92.820 -1.928 64.403 1.00 54.62 509 LYS A O 1
ATOM 4388 N N . GLN A 1 510 ? -92.998 0.249 64.925 1.00 55.22 510 GLN A N 1
ATOM 4389 C CA . GLN A 1 510 ? -93.070 0.740 63.536 1.00 55.22 510 GLN A CA 1
ATOM 4390 C C . GLN A 1 510 ? -91.704 0.733 62.826 1.00 55.22 510 GLN A C 1
ATOM 4392 O O . GLN A 1 510 ? -91.612 0.381 61.652 1.00 55.22 510 GLN A O 1
ATOM 4397 N N . GLU A 1 511 ? -90.622 1.031 63.550 1.00 55.78 511 GLU A N 1
ATOM 4398 C CA . GLU A 1 511 ? -89.245 1.047 63.022 1.00 55.78 511 GLU A CA 1
ATOM 4399 C C . GLU A 1 511 ? -88.725 -0.354 62.623 1.00 55.78 511 GLU A C 1
ATOM 4401 O O . GLU A 1 511 ? -87.764 -0.496 61.869 1.00 55.78 511 GLU A O 1
ATOM 4406 N N . LYS A 1 512 ? -89.384 -1.421 63.095 1.00 62.47 512 LYS A N 1
ATOM 4407 C CA . LYS A 1 512 ? -88.970 -2.811 62.863 1.00 62.47 512 LYS A CA 1
ATOM 4408 C C . LYS A 1 512 ? -89.380 -3.363 61.493 1.00 62.47 512 LYS A C 1
ATOM 4410 O O . LYS A 1 512 ? -88.715 -4.268 60.984 1.00 62.47 512 LYS A O 1
ATOM 4415 N N . ASP A 1 513 ? -90.456 -2.844 60.903 1.00 54.38 513 ASP A N 1
ATOM 4416 C CA . ASP A 1 513 ? -91.005 -3.362 59.644 1.00 54.38 513 ASP A CA 1
ATOM 4417 C C . ASP A 1 513 ? -90.513 -2.591 58.403 1.00 54.38 513 ASP A C 1
ATOM 4419 O O . ASP A 1 513 ? -90.399 -3.187 57.330 1.00 54.38 513 ASP A O 1
ATOM 4423 N N . SER A 1 514 ? -90.071 -1.334 58.539 1.00 57.88 514 SER A N 1
ATOM 4424 C CA . SER A 1 514 ? -89.371 -0.610 57.459 1.00 57.88 514 SER A CA 1
ATOM 4425 C C . SER A 1 514 ? -88.075 -1.326 57.044 1.00 57.88 514 SER A C 1
ATOM 4427 O O . SER A 1 514 ? -87.885 -1.640 55.863 1.00 57.88 514 SER A O 1
ATOM 4429 N N . LEU A 1 515 ? -87.244 -1.695 58.028 1.00 62.12 515 LEU A N 1
ATOM 4430 C CA . LEU A 1 515 ? -85.964 -2.404 57.865 1.00 62.12 515 LEU A CA 1
ATOM 4431 C C . LEU A 1 515 ? -86.092 -3.793 57.207 1.00 62.12 515 LEU A C 1
ATOM 4433 O O . LEU A 1 515 ? -85.117 -4.319 56.663 1.00 62.12 515 LEU A O 1
ATOM 4437 N N . ARG A 1 516 ? -87.284 -4.405 57.221 1.00 62.06 516 ARG A N 1
ATOM 4438 C CA . ARG A 1 516 ? -87.538 -5.667 56.506 1.00 62.06 516 ARG A CA 1
ATOM 4439 C C . ARG A 1 516 ? -87.590 -5.463 54.989 1.00 62.06 516 ARG A C 1
ATOM 4441 O O . ARG A 1 516 ? -87.047 -6.289 54.257 1.00 62.06 516 ARG A O 1
ATOM 4448 N N . SER A 1 517 ? -88.162 -4.350 54.525 1.00 62.91 517 SER A N 1
ATOM 4449 C CA . SER A 1 517 ? -88.348 -4.072 53.092 1.00 62.91 517 SER A CA 1
ATOM 4450 C C . SER A 1 517 ? -87.033 -3.810 52.339 1.00 62.91 517 SER A C 1
ATOM 4452 O O . SER A 1 517 ? -86.879 -4.214 51.184 1.00 62.91 517 SER A O 1
ATOM 4454 N N . GLU A 1 518 ? -86.046 -3.185 52.988 1.00 62.75 518 GLU A N 1
ATOM 4455 C CA . GLU A 1 518 ? -84.726 -2.945 52.387 1.00 62.75 518 GLU A CA 1
ATOM 4456 C C . GLU A 1 518 ? -83.901 -4.231 52.279 1.00 62.75 518 GLU A C 1
ATOM 4458 O O . GLU A 1 518 ? -83.217 -4.460 51.276 1.00 62.75 518 GLU A O 1
ATOM 4463 N N . LYS A 1 519 ? -84.017 -5.119 53.276 1.00 72.31 519 LYS A N 1
ATOM 4464 C CA . LYS A 1 519 ? -83.304 -6.401 53.306 1.00 72.31 519 LYS A CA 1
ATOM 4465 C C . LYS A 1 519 ? -83.680 -7.303 52.125 1.00 72.31 519 LYS A C 1
ATOM 4467 O O . LYS A 1 519 ? -82.802 -7.956 51.559 1.00 72.31 519 LYS A O 1
ATOM 4472 N N . GLU A 1 520 ? -84.947 -7.320 51.712 1.00 69.06 520 GLU A N 1
ATOM 4473 C CA . GLU A 1 520 ? -85.368 -8.052 50.509 1.00 69.06 520 GLU A CA 1
ATOM 4474 C C . GLU A 1 520 ? -84.793 -7.451 49.219 1.00 69.06 520 GLU A C 1
ATOM 4476 O O . GLU A 1 520 ? -84.272 -8.189 48.379 1.00 69.06 520 GLU A O 1
ATOM 4481 N N . LYS A 1 521 ? -84.827 -6.118 49.069 1.00 70.00 521 LYS A N 1
ATOM 4482 C CA . LYS A 1 521 ? -84.277 -5.424 47.889 1.00 70.00 521 LYS A CA 1
ATOM 4483 C C . LYS A 1 521 ? -82.780 -5.705 47.717 1.00 70.00 521 LYS A C 1
ATOM 4485 O O . LYS A 1 521 ? -82.341 -6.014 46.609 1.00 70.00 521 LYS A O 1
ATOM 4490 N N . LEU A 1 522 ? -82.017 -5.674 48.813 1.00 70.56 522 LEU A N 1
ATOM 4491 C CA . LEU A 1 522 ? -80.591 -6.023 48.824 1.00 70.56 522 LEU A CA 1
ATOM 4492 C C . LEU A 1 522 ? -80.335 -7.512 48.553 1.00 70.56 522 LEU A C 1
ATOM 4494 O O . LEU A 1 522 ? -79.326 -7.852 47.942 1.00 70.56 522 LEU A O 1
ATOM 4498 N N . SER A 1 523 ? -81.239 -8.407 48.961 1.00 69.56 523 SER A N 1
ATOM 4499 C CA . SER A 1 523 ? -81.086 -9.846 48.702 1.00 69.56 523 SER A CA 1
ATOM 4500 C C . SER A 1 523 ? -81.203 -10.166 47.206 1.00 69.56 523 SER A C 1
ATOM 4502 O O . SER A 1 523 ? -80.361 -10.883 46.665 1.00 69.56 523 SER A O 1
ATOM 4504 N N . ARG A 1 524 ? -82.176 -9.560 46.507 1.00 70.25 524 ARG A N 1
ATOM 4505 C CA . ARG A 1 524 ? -82.427 -9.809 45.072 1.00 70.25 524 ARG A CA 1
ATOM 4506 C C . ARG A 1 524 ? -81.314 -9.273 44.152 1.00 70.25 524 ARG A C 1
ATOM 4508 O O . ARG A 1 524 ? -81.052 -9.865 43.106 1.00 70.25 524 ARG A O 1
ATOM 4515 N N . SER A 1 525 ? -80.602 -8.203 44.527 1.00 69.38 525 SER A N 1
ATOM 4516 C CA . SER A 1 525 ? -79.419 -7.741 43.769 1.00 69.38 525 SER A CA 1
ATOM 4517 C C . SER A 1 525 ? -78.185 -8.634 43.987 1.00 69.38 525 SER A C 1
ATOM 4519 O O . SER A 1 525 ? -77.383 -8.836 43.068 1.00 69.38 525 SER A O 1
ATOM 4521 N N . LEU A 1 526 ? -78.067 -9.237 45.175 1.00 72.69 526 LEU A N 1
ATOM 4522 C CA . LEU A 1 526 ? -77.013 -10.194 45.527 1.00 72.69 526 LEU A CA 1
ATOM 4523 C C . LEU A 1 526 ? -77.133 -11.533 44.783 1.00 72.69 526 LEU A C 1
ATOM 4525 O O . LEU A 1 526 ? -76.137 -12.233 44.614 1.00 72.69 526 LEU A O 1
ATOM 4529 N N . GLU A 1 527 ? -78.325 -11.913 44.326 1.00 72.88 527 GLU A N 1
ATOM 4530 C CA . GLU A 1 527 ? -78.511 -13.103 43.485 1.00 72.88 527 GLU A CA 1
ATOM 4531 C C . GLU A 1 527 ? -78.166 -12.833 42.019 1.00 72.88 527 GLU A C 1
ATOM 4533 O O . GLU A 1 527 ? -77.471 -13.636 41.394 1.00 72.88 527 GLU A O 1
ATOM 4538 N N . LYS A 1 528 ? -78.544 -11.662 41.491 1.00 71.12 528 LYS A N 1
ATOM 4539 C CA . LYS A 1 528 ? -78.236 -11.278 40.105 1.00 71.12 528 LYS A CA 1
ATOM 4540 C C . LYS A 1 528 ? -76.723 -11.224 39.844 1.00 71.12 528 LYS A C 1
ATOM 4542 O O . LYS A 1 528 ? -76.230 -11.824 38.891 1.00 71.12 528 LYS A O 1
ATOM 4547 N N . THR A 1 529 ? -75.977 -10.620 40.769 1.00 74.19 529 THR A N 1
ATOM 4548 C CA . THR A 1 529 ? -74.504 -10.538 40.718 1.00 74.19 529 THR A CA 1
ATOM 4549 C C . THR A 1 529 ? -73.802 -11.898 40.867 1.00 74.19 529 THR A C 1
ATOM 4551 O O . THR A 1 529 ? -72.760 -12.115 40.250 1.00 74.19 529 THR A O 1
ATOM 4554 N N . LYS A 1 530 ? -74.373 -12.866 41.605 1.00 76.50 530 LYS A N 1
ATOM 4555 C CA . LYS A 1 530 ? -73.849 -14.251 41.644 1.00 76.50 530 LYS A CA 1
ATOM 4556 C C . LYS A 1 530 ? -73.952 -14.954 40.286 1.00 76.50 530 LYS A C 1
ATOM 4558 O O . LYS A 1 530 ? -73.048 -15.714 39.936 1.00 76.50 530 LYS A O 1
ATOM 4563 N N . GLY A 1 531 ? -75.018 -14.698 39.522 1.00 79.69 531 GLY A N 1
ATOM 4564 C CA . GLY A 1 531 ? -75.184 -15.233 38.166 1.00 79.69 531 GLY A CA 1
ATOM 4565 C C . GLY A 1 531 ? -74.079 -14.753 37.220 1.00 79.69 531 GLY A C 1
ATOM 4566 O O . GLY A 1 531 ? -73.394 -15.565 36.597 1.00 79.69 531 GLY A O 1
ATOM 4567 N N . GLU A 1 532 ? -73.837 -13.441 37.197 1.00 78.25 532 GLU A N 1
ATOM 4568 C CA . GLU A 1 532 ? -72.789 -12.801 36.387 1.00 78.25 532 GLU A CA 1
ATOM 4569 C C . GLU A 1 532 ? -71.384 -13.341 36.722 1.00 78.25 532 GLU A C 1
ATOM 4571 O O . GLU A 1 532 ? -70.604 -13.665 35.822 1.00 78.25 532 GLU A O 1
ATOM 4576 N N . ILE A 1 533 ? -71.080 -13.533 38.013 1.00 79.88 533 ILE A N 1
ATOM 4577 C CA . ILE A 1 533 ? -69.821 -14.146 38.471 1.00 79.88 533 ILE A CA 1
ATOM 4578 C C . ILE A 1 533 ? -69.678 -15.590 37.956 1.00 79.88 533 ILE A C 1
ATOM 4580 O O . ILE A 1 533 ? -68.593 -15.975 37.515 1.00 79.88 533 ILE A O 1
ATOM 4584 N N . SER A 1 534 ? -70.755 -16.386 37.952 1.00 80.50 534 SER A N 1
ATOM 4585 C CA . SER A 1 534 ? -70.725 -17.773 37.458 1.00 80.50 534 SER A CA 1
ATOM 4586 C C . SER A 1 534 ? -70.404 -17.861 35.960 1.00 80.50 534 SER A C 1
ATOM 4588 O O . SER A 1 534 ? -69.629 -18.723 35.536 1.00 80.50 534 SER A O 1
ATOM 4590 N N . GLU A 1 535 ? -70.940 -16.950 35.143 1.00 78.25 535 GLU A N 1
ATOM 4591 C CA . GLU A 1 535 ? -70.600 -16.887 33.718 1.00 78.25 535 GLU A CA 1
ATOM 4592 C C . GLU A 1 535 ? -69.153 -16.464 33.458 1.00 78.25 535 GLU A C 1
ATOM 4594 O O . GLU A 1 535 ? -68.496 -17.018 32.572 1.00 78.25 535 GLU A O 1
ATOM 4599 N N . LEU A 1 536 ? -68.654 -15.480 34.210 1.00 82.25 536 LEU A N 1
ATOM 4600 C CA . LEU A 1 536 ? -67.266 -15.034 34.099 1.00 82.25 536 LEU A CA 1
ATOM 4601 C C . LEU A 1 536 ? -66.299 -16.163 34.475 1.00 82.25 536 LEU A C 1
ATOM 4603 O O . LEU A 1 536 ? -65.312 -16.370 33.768 1.00 82.25 536 LEU A O 1
ATOM 4607 N N . GLN A 1 537 ? -66.622 -16.954 35.502 1.00 79.75 537 GLN A N 1
ATOM 4608 C CA . GLN A 1 537 ? -65.826 -18.116 35.900 1.00 79.75 537 GLN A CA 1
ATOM 4609 C C . GLN A 1 537 ? -65.716 -19.153 34.767 1.00 79.75 537 GLN A C 1
ATOM 4611 O O . GLN A 1 537 ? -64.610 -19.539 34.390 1.00 79.75 537 GLN A O 1
ATOM 4616 N N . LYS A 1 538 ? -66.839 -19.514 34.125 1.00 83.31 538 LYS A N 1
ATOM 4617 C CA . LYS A 1 538 ? -66.850 -20.437 32.970 1.00 83.31 538 LYS A CA 1
ATOM 4618 C C . LYS A 1 538 ? -66.000 -19.926 31.797 1.00 83.31 538 LYS A C 1
ATOM 4620 O O . LYS A 1 538 ? -65.338 -20.716 31.125 1.00 83.31 538 LYS A O 1
ATOM 4625 N N . LYS A 1 539 ? -65.994 -18.609 31.552 1.00 83.06 539 LYS A N 1
ATOM 4626 C CA . LYS A 1 539 ? -65.174 -17.971 30.502 1.00 83.06 539 LYS A CA 1
ATOM 4627 C C . LYS A 1 539 ? -63.673 -18.015 30.851 1.00 83.06 539 LYS A C 1
ATOM 4629 O O . LYS A 1 539 ? -62.856 -18.234 29.958 1.00 83.06 539 LYS A O 1
ATOM 4634 N N . ILE A 1 540 ? -63.307 -17.892 32.131 1.00 83.69 540 ILE A N 1
ATOM 4635 C CA . ILE A 1 540 ? -61.921 -18.044 32.616 1.00 83.69 540 ILE A CA 1
ATOM 4636 C C . ILE A 1 540 ? -61.415 -19.483 32.417 1.00 83.69 540 ILE A C 1
ATOM 4638 O O . ILE A 1 540 ? -60.329 -19.671 31.867 1.00 83.69 540 ILE A O 1
ATOM 4642 N N . ASP A 1 541 ? -62.208 -20.498 32.770 1.00 81.12 541 ASP A N 1
ATOM 4643 C CA . ASP A 1 541 ? -61.800 -21.911 32.676 1.00 81.12 541 ASP A CA 1
ATOM 4644 C C . ASP A 1 541 ? -61.476 -22.355 31.231 1.00 81.12 541 ASP A C 1
ATOM 4646 O O . ASP A 1 541 ? -60.557 -23.148 30.995 1.00 81.12 541 ASP A O 1
ATOM 4650 N N . VAL A 1 542 ? -62.203 -21.823 30.240 1.00 84.00 542 VAL A N 1
ATOM 4651 C CA . VAL A 1 542 ? -61.953 -22.064 28.804 1.00 84.00 542 VAL A CA 1
ATOM 4652 C C . VAL A 1 542 ? -60.646 -21.404 28.344 1.00 84.00 542 VAL A C 1
ATOM 4654 O O . VAL A 1 542 ? -59.859 -22.018 27.612 1.00 84.00 542 VAL A O 1
ATOM 4657 N N . LEU A 1 543 ? -60.368 -20.183 28.810 1.00 79.12 543 LEU A N 1
ATOM 4658 C CA . LEU A 1 543 ? -59.112 -19.485 28.522 1.00 79.12 543 LEU A CA 1
ATOM 4659 C C . LEU A 1 543 ? -57.912 -20.189 29.174 1.00 79.12 543 LEU A C 1
ATOM 4661 O O . LEU A 1 543 ? -56.864 -20.317 28.540 1.00 79.12 543 LEU A O 1
ATOM 4665 N N . GLU A 1 544 ? -58.058 -20.721 30.391 1.00 82.88 544 GLU A N 1
ATOM 4666 C CA . GLU A 1 544 ? -57.009 -21.511 31.043 1.00 82.88 544 GLU A CA 1
ATOM 4667 C C . GLU A 1 544 ? -56.651 -22.790 30.278 1.00 82.88 544 GLU A C 1
ATOM 4669 O O . GLU A 1 544 ? -55.465 -23.106 30.143 1.00 82.88 544 GLU A O 1
ATOM 4674 N N . LYS A 1 545 ? -57.649 -23.531 29.776 1.00 80.81 545 LYS A N 1
ATOM 4675 C CA . LYS A 1 545 ? -57.418 -24.730 28.948 1.00 80.81 545 LYS A CA 1
ATOM 4676 C C . LYS A 1 545 ? -56.651 -24.368 27.674 1.00 80.81 545 LYS A C 1
ATOM 4678 O O . LYS A 1 545 ? -55.583 -24.926 27.426 1.00 80.81 545 LYS A O 1
ATOM 4683 N N . SER A 1 546 ? -57.121 -23.346 26.960 1.00 79.62 546 SER A N 1
ATOM 4684 C CA . SER A 1 546 ? -56.482 -22.826 25.741 1.00 79.62 546 SER A CA 1
ATOM 4685 C C . SER A 1 546 ? -55.018 -22.410 25.977 1.00 79.62 546 SER A C 1
ATOM 4687 O O . SER A 1 546 ? -54.125 -22.711 25.184 1.00 79.62 546 SER A O 1
ATOM 4689 N N . ASN A 1 547 ? -54.737 -21.757 27.109 1.00 79.19 547 ASN A N 1
ATOM 4690 C CA . ASN A 1 547 ? -53.394 -21.294 27.469 1.00 79.19 547 ASN A CA 1
ATOM 4691 C C . ASN A 1 547 ? -52.438 -22.453 27.840 1.00 79.19 547 ASN A C 1
ATOM 4693 O O . ASN A 1 547 ? -51.233 -22.382 27.575 1.00 79.19 547 ASN A O 1
ATOM 4697 N N . LYS A 1 548 ? -52.959 -23.555 28.402 1.00 81.25 548 LYS A N 1
ATOM 4698 C CA . LYS A 1 548 ? -52.187 -24.785 28.677 1.00 81.25 548 LYS A CA 1
ATOM 4699 C C . LYS A 1 548 ? -51.769 -25.492 27.379 1.00 81.25 548 LYS A C 1
ATOM 4701 O O . LYS A 1 548 ? -50.627 -25.943 27.278 1.00 81.25 548 LYS A O 1
ATOM 4706 N N . GLU A 1 549 ? -52.628 -25.517 26.362 1.00 77.31 549 GLU A N 1
ATOM 4707 C CA . GLU A 1 549 ? -52.300 -26.084 25.043 1.00 77.31 549 GLU A CA 1
ATOM 4708 C C . GLU A 1 549 ? -51.280 -25.232 24.276 1.00 77.31 549 GLU A C 1
ATOM 4710 O O . GLU A 1 549 ? -50.271 -25.760 23.800 1.00 77.31 549 GLU A O 1
ATOM 4715 N N . LEU A 1 550 ? -51.455 -23.905 24.254 1.00 75.12 550 LEU A N 1
ATOM 4716 C CA . LEU A 1 550 ? -50.467 -22.974 23.691 1.00 75.12 550 LEU A CA 1
ATOM 4717 C C . LEU A 1 550 ? -49.094 -23.112 24.371 1.00 75.12 550 LEU A C 1
ATOM 4719 O O . LEU A 1 550 ? -48.066 -23.132 23.691 1.00 75.12 550 LEU A O 1
ATOM 4723 N N . SER A 1 551 ? -49.068 -23.293 25.696 1.00 76.00 551 SER A N 1
ATOM 4724 C CA . SER A 1 551 ? -47.833 -23.545 26.454 1.00 76.00 551 SER A CA 1
ATOM 4725 C C . SER A 1 551 ? -47.133 -24.847 26.037 1.00 76.00 551 SER A C 1
ATOM 4727 O O . SER A 1 551 ? -45.902 -24.889 25.970 1.00 76.00 551 SER A O 1
ATOM 4729 N N . LYS A 1 552 ? -47.896 -25.900 25.708 1.00 79.00 552 LYS A N 1
ATOM 4730 C CA . LYS A 1 552 ? -47.366 -27.185 25.221 1.00 79.00 552 LYS A CA 1
ATOM 4731 C C . LYS A 1 552 ? -46.772 -27.048 23.814 1.00 79.00 552 LYS A C 1
ATOM 4733 O O . LYS A 1 552 ? -45.620 -27.420 23.601 1.00 79.00 552 LYS A O 1
ATOM 4738 N N . ILE A 1 553 ? -47.497 -26.407 22.893 1.00 75.19 553 ILE A N 1
ATOM 4739 C CA . ILE A 1 553 ? -47.017 -26.112 21.528 1.00 75.19 553 ILE A CA 1
ATOM 4740 C C . ILE A 1 553 ? -45.732 -25.266 21.573 1.00 75.19 553 ILE A C 1
ATOM 4742 O O . ILE A 1 553 ? -44.765 -25.546 20.859 1.00 75.19 553 ILE A O 1
ATOM 4746 N N . GLN A 1 554 ? -45.674 -24.264 22.458 1.00 69.81 554 GLN A N 1
ATOM 4747 C CA . GLN A 1 554 ? -44.482 -23.439 22.657 1.00 69.81 554 GLN A CA 1
ATOM 4748 C C . GLN A 1 554 ? -43.286 -24.250 23.191 1.00 69.81 554 GLN A C 1
ATOM 4750 O O . GLN A 1 554 ? -42.153 -24.015 22.761 1.00 69.81 554 GLN A O 1
ATOM 4755 N N . PHE A 1 555 ? -43.513 -25.212 24.093 1.00 84.19 555 PHE A N 1
ATOM 4756 C CA . PHE A 1 555 ? -42.465 -26.091 24.622 1.00 84.19 555 PHE A CA 1
ATOM 4757 C C . PHE A 1 555 ? -41.850 -26.987 23.536 1.00 84.19 555 PHE A C 1
ATOM 4759 O O . PHE A 1 555 ? -40.620 -27.046 23.412 1.00 84.19 555 PHE A O 1
ATOM 4766 N N . ASP A 1 556 ? -42.677 -27.631 22.710 1.00 72.12 556 ASP A N 1
ATOM 4767 C CA . ASP A 1 556 ? -42.201 -28.512 21.636 1.00 72.12 556 ASP A CA 1
ATOM 4768 C C . ASP A 1 556 ? -41.503 -27.726 20.511 1.00 72.12 556 ASP A C 1
ATOM 4770 O O . ASP A 1 556 ? -40.445 -28.136 20.018 1.00 72.12 556 ASP A O 1
ATOM 4774 N N . TYR A 1 557 ? -41.990 -26.524 20.186 1.00 68.94 557 TYR A N 1
ATOM 4775 C CA . TYR A 1 557 ? -41.298 -25.609 19.273 1.00 68.94 557 TYR A CA 1
ATOM 4776 C C . TYR A 1 557 ? -39.935 -25.146 19.827 1.00 68.94 557 TYR A C 1
ATOM 4778 O O . TYR A 1 557 ? -38.938 -25.087 19.097 1.00 68.94 557 TYR A O 1
ATOM 4786 N N . GLU A 1 558 ? -39.840 -24.878 21.134 1.00 73.56 558 GLU A N 1
ATOM 4787 C CA . GLU A 1 558 ? -38.562 -24.599 21.796 1.00 73.56 558 GLU A CA 1
ATOM 4788 C C . GLU A 1 558 ? -37.599 -25.797 21.768 1.00 73.56 558 GLU A C 1
ATOM 4790 O O . GLU A 1 558 ? -36.388 -25.595 21.635 1.00 73.56 558 GLU A O 1
ATOM 4795 N N . LYS A 1 559 ? -38.105 -27.029 21.903 1.00 80.62 559 LYS A N 1
ATOM 4796 C CA . LYS A 1 559 ? -37.318 -28.271 21.823 1.00 80.62 559 LYS A CA 1
ATOM 4797 C C . LYS A 1 559 ? -36.699 -28.427 20.431 1.00 80.62 559 LYS A C 1
ATOM 4799 O O . LYS A 1 559 ? -35.474 -28.487 20.318 1.00 80.62 559 LYS A O 1
ATOM 4804 N N . PHE A 1 560 ? -37.514 -28.329 19.378 1.00 77.81 560 PHE A N 1
ATOM 4805 C CA . PHE A 1 560 ? -37.060 -28.368 17.982 1.00 77.81 560 PHE A CA 1
ATOM 4806 C C . PHE A 1 560 ? -35.954 -27.338 17.688 1.00 77.81 560 PHE A C 1
ATOM 4808 O O . PHE A 1 560 ? -34.920 -27.668 17.099 1.00 77.81 560 PHE A O 1
ATOM 4815 N N . HIS A 1 561 ? -36.105 -26.094 18.160 1.00 64.62 561 HIS A N 1
ATOM 4816 C CA . HIS A 1 561 ? -35.061 -25.075 17.993 1.00 64.62 561 HIS A CA 1
ATOM 4817 C C . HIS A 1 561 ? -33.793 -25.352 18.807 1.00 64.62 561 HIS A C 1
ATOM 4819 O O . HIS A 1 561 ? -32.702 -25.023 18.335 1.00 64.62 561 HIS A O 1
ATOM 4825 N N . LYS A 1 562 ? -33.875 -25.955 19.999 1.00 74.88 562 LYS A N 1
ATOM 4826 C CA . LYS A 1 562 ? -32.678 -26.342 20.775 1.00 74.88 562 LYS A CA 1
ATOM 4827 C C . LYS A 1 562 ? -31.853 -27.380 20.012 1.00 74.88 562 LYS A C 1
ATOM 4829 O O . LYS A 1 562 ? -30.645 -27.194 19.868 1.00 74.88 562 LYS A O 1
ATOM 4834 N N . ASP A 1 563 ? -32.495 -28.406 19.461 1.00 72.69 563 ASP A N 1
ATOM 4835 C CA . ASP A 1 563 ? -31.801 -29.498 18.769 1.00 72.69 563 ASP A CA 1
ATOM 4836 C C . ASP A 1 563 ? -31.284 -29.086 17.382 1.00 72.69 563 ASP A C 1
ATOM 4838 O O . ASP A 1 563 ? -30.124 -29.348 17.052 1.00 72.69 563 ASP A O 1
ATOM 4842 N N . ARG A 1 564 ? -32.044 -28.274 16.634 1.00 76.94 564 ARG A N 1
ATOM 4843 C CA . ARG A 1 564 ? -31.555 -27.608 15.413 1.00 76.94 564 ARG A CA 1
ATOM 4844 C C . ARG A 1 564 ? -30.285 -26.781 15.658 1.00 76.94 564 ARG A C 1
ATOM 4846 O O . ARG A 1 564 ? -29.373 -26.797 14.835 1.00 76.94 564 ARG A O 1
ATOM 4853 N N . ASN A 1 565 ? -30.199 -26.054 16.776 1.00 70.69 565 ASN A N 1
ATOM 4854 C CA . ASN A 1 565 ? -29.011 -25.256 17.099 1.00 70.69 565 ASN A CA 1
ATOM 4855 C C . ASN A 1 565 ? -27.807 -26.124 17.520 1.00 70.69 565 ASN A C 1
ATOM 4857 O O . ASN A 1 565 ? -26.670 -25.750 17.219 1.00 70.69 565 ASN A O 1
ATOM 4861 N N . LYS A 1 566 ? -28.016 -27.303 18.132 1.00 79.12 566 LYS A N 1
ATOM 4862 C CA . LYS A 1 566 ? -26.938 -28.299 18.326 1.00 79.12 566 LYS A CA 1
ATOM 4863 C C . LYS A 1 566 ? -26.390 -28.780 16.975 1.00 79.12 566 LYS A C 1
ATOM 4865 O O . LYS A 1 566 ? -25.176 -28.815 16.785 1.00 79.12 566 LYS A O 1
ATOM 4870 N N . LEU A 1 567 ? -27.270 -29.087 16.018 1.00 74.75 567 LEU A N 1
ATOM 4871 C CA . LEU A 1 567 ? -26.873 -29.547 14.682 1.00 74.75 567 LEU A CA 1
ATOM 4872 C C . LEU A 1 567 ? -26.088 -28.470 13.911 1.00 74.75 567 LEU A C 1
ATOM 4874 O O . LEU A 1 567 ? -25.013 -28.738 13.384 1.00 74.75 567 LEU A O 1
ATOM 4878 N N . VAL A 1 568 ? -26.559 -27.218 13.917 1.00 72.50 568 VAL A N 1
ATOM 4879 C CA . VAL A 1 568 ? -25.844 -26.102 13.264 1.00 72.50 568 VAL A CA 1
ATOM 4880 C C . VAL A 1 568 ? -24.476 -25.837 13.909 1.00 72.50 568 VAL A C 1
ATOM 4882 O O . VAL A 1 568 ? -23.512 -25.567 13.197 1.00 72.50 568 VAL A O 1
ATOM 4885 N N . THR A 1 569 ? -24.350 -25.945 15.236 1.00 75.94 569 THR A N 1
ATOM 4886 C CA . THR A 1 569 ? -23.064 -25.707 15.925 1.00 75.94 569 THR A CA 1
ATOM 4887 C C . THR A 1 569 ? -22.076 -26.873 15.827 1.00 75.94 569 THR A C 1
ATOM 4889 O O . THR A 1 569 ? -20.870 -26.636 15.876 1.00 75.94 569 THR A O 1
ATOM 4892 N N . THR A 1 570 ? -22.538 -28.112 15.640 1.00 79.94 570 THR A N 1
ATOM 4893 C CA . THR A 1 570 ? -21.657 -29.259 15.341 1.00 79.94 570 THR A CA 1
ATOM 4894 C C . THR A 1 570 ? -21.171 -29.236 13.892 1.00 79.94 570 THR A C 1
ATOM 4896 O O . THR A 1 570 ? -19.975 -29.405 13.659 1.00 79.94 570 THR A O 1
ATOM 4899 N N . LEU A 1 571 ? -22.047 -28.916 12.932 1.00 76.44 571 LEU A N 1
ATOM 4900 C CA . LEU A 1 571 ? -21.662 -28.713 11.529 1.00 76.44 571 LEU A CA 1
ATOM 4901 C C . LEU A 1 571 ? -20.697 -27.529 11.358 1.00 76.44 571 LEU A C 1
ATOM 4903 O O . LEU A 1 571 ? -19.687 -27.670 10.675 1.00 76.44 571 LEU A O 1
ATOM 4907 N N . GLY A 1 572 ? -20.952 -26.394 12.022 1.00 78.44 572 GLY A N 1
ATOM 4908 C CA . GLY A 1 572 ? -20.058 -25.229 11.992 1.00 78.44 572 GLY A CA 1
ATOM 4909 C C . GLY A 1 572 ? -18.629 -25.577 12.419 1.00 78.44 572 GLY A C 1
ATOM 4910 O O . GLY A 1 572 ? -17.690 -25.326 11.670 1.00 78.44 572 GLY A O 1
ATOM 4911 N N . LYS A 1 573 ? -18.475 -26.273 13.554 1.00 82.06 573 LYS A N 1
ATOM 4912 C CA . LYS A 1 573 ? -17.167 -26.754 14.032 1.00 82.06 573 LYS A CA 1
ATOM 4913 C C . LYS A 1 573 ? -16.478 -27.724 13.071 1.00 82.06 573 LYS A C 1
ATOM 4915 O O . LYS A 1 573 ? -15.253 -27.723 12.991 1.00 82.06 573 LYS A O 1
ATOM 4920 N N . LYS A 1 574 ? -17.235 -28.561 12.350 1.00 82.25 574 LYS A N 1
ATOM 4921 C CA . LYS A 1 574 ? -16.671 -29.469 11.337 1.00 82.25 574 LYS A CA 1
ATOM 4922 C C . LYS A 1 574 ? -16.037 -28.670 10.194 1.00 82.25 574 LYS A C 1
ATOM 4924 O O . LYS A 1 574 ? -14.873 -28.898 9.882 1.00 82.25 574 LYS A O 1
ATOM 4929 N N . TYR A 1 575 ? -16.757 -27.680 9.661 1.00 79.06 575 TYR A N 1
ATOM 4930 C CA . TYR A 1 575 ? -16.239 -26.788 8.619 1.00 79.06 575 TYR A CA 1
ATOM 4931 C C . TYR A 1 575 ? -15.076 -25.906 9.099 1.00 79.06 575 TYR A C 1
ATOM 4933 O O . TYR A 1 575 ? -14.131 -25.702 8.343 1.00 79.06 575 TYR A O 1
ATOM 4941 N N . GLU A 1 576 ? -15.094 -25.424 10.347 1.00 76.06 576 GLU A N 1
ATOM 4942 C CA . GLU A 1 576 ? -13.965 -24.686 10.941 1.00 76.06 576 GLU A CA 1
ATOM 4943 C C . GLU A 1 576 ? -12.685 -25.543 10.969 1.00 76.06 576 GLU A C 1
ATOM 4945 O O . GLU A 1 576 ? -11.639 -25.088 10.506 1.00 76.06 576 GLU A O 1
ATOM 4950 N N . MET A 1 577 ? -12.768 -26.806 11.410 1.00 81.69 577 MET A N 1
ATOM 4951 C CA . MET A 1 577 ? -11.624 -27.733 11.405 1.00 81.69 577 MET A CA 1
ATOM 4952 C C . MET A 1 577 ? -11.161 -28.128 9.992 1.00 81.69 577 MET A C 1
ATOM 4954 O O . MET A 1 577 ? -9.974 -28.370 9.778 1.00 81.69 577 MET A O 1
ATOM 4958 N N . GLU A 1 578 ? -12.073 -28.231 9.024 1.00 81.56 578 GLU A N 1
ATOM 4959 C CA . GLU A 1 578 ? -11.737 -28.541 7.625 1.00 81.56 578 GLU A CA 1
ATOM 4960 C C . GLU A 1 578 ? -11.041 -27.352 6.938 1.00 81.56 578 GLU A C 1
ATOM 4962 O O . GLU A 1 578 ? -10.020 -27.542 6.272 1.00 81.56 578 GLU A O 1
ATOM 4967 N N . LEU A 1 579 ? -11.499 -26.120 7.191 1.00 77.50 579 LEU A N 1
ATOM 4968 C CA . LEU A 1 579 ? -10.826 -24.891 6.756 1.00 77.50 579 LEU A CA 1
ATOM 4969 C C . LEU A 1 579 ? -9.451 -24.719 7.417 1.00 77.50 579 LEU A C 1
ATOM 4971 O O . LEU A 1 579 ? -8.482 -24.389 6.733 1.00 77.50 579 LEU A O 1
ATOM 4975 N N . GLU A 1 580 ? -9.335 -24.983 8.722 1.00 82.50 580 GLU A N 1
ATOM 4976 C CA . GLU A 1 580 ? -8.056 -24.905 9.436 1.00 82.50 580 GLU A CA 1
ATOM 4977 C C . GLU A 1 580 ? -7.040 -25.923 8.891 1.00 82.50 580 GLU A C 1
ATOM 4979 O O . GLU A 1 580 ? -5.870 -25.579 8.700 1.00 82.50 580 GLU A O 1
ATOM 4984 N N . LYS A 1 581 ? -7.470 -27.149 8.557 1.00 86.31 581 LYS A N 1
ATOM 4985 C CA . LYS A 1 581 ? -6.620 -28.135 7.867 1.00 86.31 581 LYS A CA 1
ATOM 4986 C C . LYS A 1 581 ? -6.149 -27.620 6.505 1.00 86.31 581 LYS A C 1
ATOM 4988 O O . LYS A 1 581 ? -4.943 -27.606 6.265 1.00 86.31 581 LYS A O 1
ATOM 4993 N N . ALA A 1 582 ? -7.064 -27.139 5.661 1.00 82.12 582 ALA A N 1
ATOM 4994 C CA . ALA A 1 582 ? -6.736 -26.635 4.326 1.00 82.12 582 ALA A CA 1
ATOM 4995 C C . ALA A 1 582 ? -5.778 -25.426 4.364 1.00 82.12 582 ALA A C 1
ATOM 4997 O O . ALA A 1 582 ? -4.844 -25.343 3.563 1.00 82.12 582 ALA A O 1
ATOM 4998 N N . MET A 1 583 ? -5.946 -24.511 5.327 1.00 80.94 583 MET A N 1
ATOM 4999 C CA . MET A 1 583 ? -5.012 -23.398 5.537 1.00 80.94 583 MET A CA 1
ATOM 5000 C C . MET A 1 583 ? -3.623 -23.881 5.969 1.00 80.94 583 MET A C 1
ATOM 5002 O O . MET A 1 583 ? -2.624 -23.471 5.378 1.00 80.94 583 MET A O 1
ATOM 5006 N N . ASN A 1 584 ? -3.547 -24.788 6.950 1.00 84.19 584 ASN A N 1
ATOM 5007 C CA . ASN A 1 584 ? -2.275 -25.365 7.401 1.00 84.19 584 ASN A CA 1
ATOM 5008 C C . ASN A 1 584 ? -1.554 -26.140 6.283 1.00 84.19 584 ASN A C 1
ATOM 5010 O O . ASN A 1 584 ? -0.323 -26.161 6.237 1.00 84.19 584 ASN A O 1
ATOM 5014 N N . GLU A 1 585 ? -2.295 -26.765 5.370 1.00 86.88 585 GLU A N 1
ATOM 5015 C CA . GLU A 1 585 ? -1.749 -27.443 4.194 1.00 86.88 585 GLU A CA 1
ATOM 5016 C C . GLU A 1 585 ? -1.177 -26.448 3.173 1.00 86.88 585 GLU A C 1
ATOM 5018 O O . GLU A 1 585 ? -0.025 -26.590 2.755 1.00 86.88 585 GLU A O 1
ATOM 5023 N N . LYS A 1 586 ? -1.895 -25.357 2.875 1.00 83.56 586 LYS A N 1
ATOM 5024 C CA . LYS A 1 586 ? -1.384 -24.279 2.010 1.00 83.56 586 LYS A CA 1
ATOM 5025 C C . LYS A 1 586 ? -0.171 -23.555 2.599 1.00 83.56 586 LYS A C 1
ATOM 5027 O O . LYS A 1 586 ? 0.759 -23.230 1.859 1.00 83.56 586 LYS A O 1
ATOM 5032 N N . ASP A 1 587 ? -0.097 -23.376 3.917 1.00 82.69 587 ASP A N 1
ATOM 5033 C CA . ASP A 1 587 ? 1.111 -22.846 4.566 1.00 82.69 587 ASP A CA 1
ATOM 5034 C C . ASP A 1 587 ? 2.298 -23.829 4.506 1.00 82.69 587 ASP A C 1
ATOM 5036 O O . ASP A 1 587 ? 3.451 -23.400 4.367 1.00 82.69 587 ASP A O 1
ATOM 5040 N N . ARG A 1 588 ? 2.056 -25.150 4.526 1.00 86.44 588 ARG A N 1
ATOM 5041 C CA . ARG A 1 588 ? 3.099 -26.171 4.290 1.00 86.44 588 ARG A CA 1
ATOM 5042 C C . ARG A 1 588 ? 3.600 -26.143 2.845 1.00 86.44 588 ARG A C 1
ATOM 5044 O O . ARG A 1 588 ? 4.817 -26.126 2.645 1.00 86.44 588 ARG A O 1
ATOM 5051 N N . GLU A 1 589 ? 2.706 -26.068 1.857 1.00 86.25 589 GLU A N 1
ATOM 5052 C CA . GLU A 1 589 ? 3.062 -25.879 0.440 1.00 86.25 589 GLU A CA 1
ATOM 5053 C C . GLU A 1 589 ? 3.920 -24.621 0.249 1.00 86.25 589 GLU A C 1
ATOM 5055 O O . GLU A 1 589 ? 5.033 -24.693 -0.276 1.00 86.25 589 GLU A O 1
ATOM 5060 N N . MET A 1 590 ? 3.459 -23.473 0.755 1.00 82.62 590 MET A N 1
ATOM 5061 C CA . MET A 1 590 ? 4.167 -22.193 0.646 1.00 82.62 590 MET A CA 1
ATOM 5062 C C . MET A 1 590 ? 5.507 -22.192 1.393 1.00 82.62 590 MET A C 1
ATOM 5064 O O . MET A 1 590 ? 6.477 -21.585 0.930 1.00 82.62 590 MET A O 1
ATOM 5068 N N . SER A 1 591 ? 5.609 -22.898 2.522 1.00 87.44 591 SER A N 1
ATOM 5069 C CA . SER A 1 591 ? 6.875 -23.127 3.229 1.00 87.44 591 SER A CA 1
ATOM 5070 C C . SER A 1 591 ? 7.850 -23.959 2.387 1.00 87.44 591 SER A C 1
ATOM 5072 O O . SER A 1 591 ? 9.029 -23.612 2.274 1.00 87.44 591 SER A O 1
ATOM 5074 N N . ASN A 1 592 ? 7.370 -25.015 1.728 1.00 86.06 592 ASN A N 1
ATOM 5075 C CA . ASN A 1 592 ? 8.192 -25.874 0.878 1.00 86.06 592 ASN A CA 1
ATOM 5076 C C . ASN A 1 592 ? 8.615 -25.177 -0.428 1.00 86.06 592 ASN A C 1
ATOM 5078 O O . ASN A 1 592 ? 9.791 -25.248 -0.786 1.00 86.06 592 ASN A O 1
ATOM 5082 N N . LEU A 1 593 ? 7.735 -24.397 -1.064 1.00 84.62 593 LEU A N 1
ATOM 5083 C CA . LEU A 1 593 ? 8.073 -23.522 -2.197 1.00 84.62 593 LEU A CA 1
ATOM 5084 C C . LEU A 1 593 ? 9.159 -22.500 -1.825 1.00 84.62 593 LEU A C 1
ATOM 5086 O O . LEU A 1 593 ? 10.132 -22.329 -2.563 1.00 84.62 593 LEU A O 1
ATOM 5090 N N . ARG A 1 594 ? 9.061 -21.871 -0.643 1.00 85.81 594 ARG A N 1
ATOM 5091 C CA . ARG A 1 594 ? 10.099 -20.956 -0.129 1.00 85.81 594 ARG A CA 1
ATOM 5092 C C . ARG A 1 594 ? 11.439 -21.664 0.089 1.00 85.81 594 ARG A C 1
ATOM 5094 O O . ARG A 1 594 ? 12.468 -21.111 -0.298 1.00 85.81 594 ARG A O 1
ATOM 5101 N N . LYS A 1 595 ? 11.451 -22.881 0.652 1.00 86.12 595 LYS A N 1
ATOM 5102 C CA . LYS A 1 595 ? 12.674 -23.702 0.786 1.00 86.12 595 LYS A CA 1
ATOM 5103 C C . LYS A 1 595 ? 13.270 -24.046 -0.582 1.00 86.12 595 LYS A C 1
ATOM 5105 O O . LYS A 1 595 ? 14.472 -23.879 -0.773 1.00 86.12 595 LYS A O 1
ATOM 5110 N N . HIS A 1 596 ? 12.445 -24.478 -1.537 1.00 85.06 596 HIS A N 1
ATOM 5111 C CA . HIS A 1 596 ? 12.881 -24.836 -2.887 1.00 85.06 596 HIS A CA 1
ATOM 5112 C C . HIS A 1 596 ? 13.520 -23.642 -3.609 1.00 85.06 596 HIS A C 1
ATOM 5114 O O . HIS A 1 596 ? 14.665 -23.729 -4.054 1.00 85.06 596 HIS A O 1
ATOM 5120 N N . HIS A 1 597 ? 12.848 -22.488 -3.622 1.00 83.38 597 HIS A N 1
ATOM 5121 C CA . HIS A 1 597 ? 13.380 -21.268 -4.230 1.00 83.38 597 HIS A CA 1
ATOM 5122 C C . HIS A 1 597 ? 14.659 -20.771 -3.528 1.00 83.38 597 HIS A C 1
ATOM 5124 O O . HIS A 1 597 ? 15.629 -20.388 -4.182 1.00 83.38 597 HIS A O 1
ATOM 5130 N N . GLN A 1 598 ? 14.725 -20.851 -2.194 1.00 85.38 598 GLN A N 1
ATOM 5131 C CA . GLN A 1 598 ? 15.943 -20.521 -1.447 1.00 85.38 598 GLN A CA 1
ATOM 5132 C C . GLN A 1 598 ? 17.109 -21.471 -1.783 1.00 85.38 598 GLN A C 1
ATOM 5134 O O . GLN A 1 598 ? 18.259 -21.026 -1.842 1.00 85.38 598 GLN A O 1
ATOM 5139 N N . ASN A 1 599 ? 16.830 -22.750 -2.050 1.00 87.25 599 ASN A N 1
ATOM 5140 C CA . ASN A 1 599 ? 17.822 -23.728 -2.497 1.00 87.25 599 ASN A CA 1
ATOM 5141 C C . ASN A 1 599 ? 18.293 -23.461 -3.936 1.00 87.25 599 ASN A C 1
ATOM 5143 O O . ASN A 1 599 ? 19.501 -23.509 -4.176 1.00 87.25 599 ASN A O 1
ATOM 5147 N N . GLN A 1 600 ? 17.394 -23.091 -4.856 1.00 84.94 600 GLN A N 1
ATOM 5148 C CA . GLN A 1 600 ? 17.752 -22.641 -6.210 1.00 84.94 600 GLN A CA 1
ATOM 5149 C C . GLN A 1 600 ? 18.683 -21.419 -6.162 1.00 84.94 600 GLN A C 1
ATOM 5151 O O . GLN A 1 600 ? 19.798 -21.476 -6.679 1.00 84.94 600 GLN A O 1
ATOM 5156 N N . LEU A 1 601 ? 18.305 -20.363 -5.430 1.00 84.81 601 LEU A N 1
ATOM 5157 C CA . LEU A 1 601 ? 19.140 -19.166 -5.245 1.00 84.81 601 LEU A CA 1
ATOM 5158 C C . LEU A 1 601 ? 20.505 -19.488 -4.609 1.00 84.81 601 LEU A C 1
ATOM 5160 O O . LEU A 1 601 ? 21.515 -18.862 -4.934 1.00 84.81 601 LEU A O 1
ATOM 5164 N N . ASN A 1 602 ? 20.566 -20.465 -3.700 1.00 85.56 602 ASN A N 1
ATOM 5165 C CA . ASN A 1 602 ? 21.824 -20.931 -3.114 1.00 85.56 602 ASN A CA 1
ATOM 5166 C C . ASN A 1 602 ? 22.681 -21.724 -4.121 1.00 85.56 602 ASN A C 1
ATOM 5168 O O . ASN A 1 602 ? 23.909 -21.614 -4.087 1.00 85.56 602 ASN A O 1
ATOM 5172 N N . HIS A 1 603 ? 22.066 -22.488 -5.028 1.00 87.12 603 HIS A N 1
ATOM 5173 C CA . HIS A 1 603 ? 22.757 -23.188 -6.113 1.00 87.12 603 HIS A CA 1
ATOM 5174 C C . HIS A 1 603 ? 23.324 -22.198 -7.143 1.00 87.12 603 HIS A C 1
ATOM 5176 O O . HIS A 1 603 ? 24.515 -22.255 -7.452 1.00 87.12 603 HIS A O 1
ATOM 5182 N N . GLU A 1 604 ? 22.523 -21.236 -7.609 1.00 84.06 604 GLU A N 1
ATOM 5183 C CA . GLU A 1 604 ? 22.967 -20.176 -8.527 1.00 84.06 604 GLU A CA 1
ATOM 5184 C C . GLU A 1 604 ? 24.132 -19.371 -7.945 1.00 84.06 604 GLU A C 1
ATOM 5186 O O . GLU A 1 604 ? 25.145 -19.169 -8.613 1.00 84.06 604 GLU A O 1
ATOM 5191 N N . ARG A 1 605 ? 24.052 -18.984 -6.664 1.00 85.06 605 ARG A N 1
ATOM 5192 C CA . ARG A 1 605 ? 25.160 -18.314 -5.962 1.00 85.06 605 ARG A CA 1
ATOM 5193 C C . ARG A 1 605 ? 26.433 -19.159 -5.947 1.00 85.06 605 ARG A C 1
ATOM 5195 O O . ARG A 1 605 ? 27.508 -18.612 -6.176 1.00 85.06 605 ARG A O 1
ATOM 5202 N N . LYS A 1 606 ? 26.335 -20.477 -5.720 1.00 85.25 606 LYS A N 1
ATOM 5203 C CA . LYS A 1 606 ? 27.488 -21.394 -5.803 1.00 85.25 606 LYS A CA 1
ATOM 5204 C C . LYS A 1 606 ? 28.052 -21.473 -7.228 1.00 85.25 606 LYS A C 1
ATOM 5206 O O . LYS A 1 606 ? 29.273 -21.479 -7.377 1.00 85.25 606 LYS A O 1
ATOM 5211 N N . LYS A 1 607 ? 27.200 -21.492 -8.260 1.00 85.75 607 LYS A N 1
ATOM 5212 C CA . LYS A 1 607 ? 27.611 -21.496 -9.676 1.00 85.75 607 LYS A CA 1
ATOM 5213 C C . LYS A 1 607 ? 28.343 -20.201 -10.054 1.00 85.75 607 LYS A C 1
ATOM 5215 O O . LYS A 1 607 ? 29.509 -20.260 -10.436 1.00 85.75 607 LYS A O 1
ATOM 5220 N N . ILE A 1 608 ? 27.725 -19.045 -9.806 1.00 81.19 608 ILE A N 1
ATOM 5221 C CA . ILE A 1 608 ? 28.308 -17.712 -10.042 1.00 81.19 608 ILE A CA 1
ATOM 5222 C C . ILE A 1 608 ? 29.633 -17.545 -9.279 1.00 81.19 608 ILE A C 1
ATOM 5224 O O . ILE A 1 608 ? 30.604 -17.020 -9.818 1.00 81.19 608 ILE A O 1
ATOM 5228 N N . HIS A 1 609 ? 29.720 -18.022 -8.033 1.00 79.75 609 HIS A N 1
ATOM 5229 C CA . HIS A 1 609 ? 30.955 -17.937 -7.250 1.00 79.75 609 HIS A CA 1
ATOM 5230 C C . HIS A 1 609 ? 32.089 -18.802 -7.835 1.00 79.75 609 HIS A C 1
ATOM 5232 O O . HIS A 1 609 ? 33.226 -18.331 -7.909 1.00 79.75 609 HIS A O 1
ATOM 5238 N N . LYS A 1 610 ? 31.788 -20.017 -8.327 1.00 82.12 610 LYS A N 1
ATOM 5239 C CA . LYS A 1 610 ? 32.750 -20.852 -9.074 1.00 82.12 610 LYS A CA 1
ATOM 5240 C C . LYS A 1 610 ? 33.206 -20.173 -10.370 1.00 82.12 610 LYS A C 1
ATOM 5242 O O . LYS A 1 610 ? 34.403 -20.147 -10.645 1.00 82.12 610 LYS A O 1
ATOM 5247 N N . GLU A 1 611 ? 32.282 -19.598 -11.139 1.00 80.00 611 GLU A N 1
ATOM 5248 C CA . GLU A 1 611 ? 32.577 -18.888 -12.393 1.00 80.00 611 GLU A CA 1
ATOM 5249 C C . GLU A 1 611 ? 33.467 -17.657 -12.157 1.00 80.00 611 GLU A C 1
ATOM 5251 O O . GLU A 1 611 ? 34.474 -17.486 -12.847 1.00 80.00 611 GLU A O 1
ATOM 5256 N N . ILE A 1 612 ? 33.175 -16.858 -11.124 1.00 79.06 612 ILE A N 1
ATOM 5257 C CA . ILE A 1 612 ? 34.003 -15.715 -10.709 1.00 79.06 612 ILE A CA 1
ATOM 5258 C C . ILE A 1 612 ? 35.404 -16.175 -10.282 1.00 79.06 612 ILE A C 1
ATOM 5260 O O . ILE A 1 612 ? 36.390 -15.614 -10.760 1.00 79.06 612 ILE A O 1
ATOM 5264 N N . HIS A 1 613 ? 35.525 -17.214 -9.445 1.00 73.06 613 HIS A N 1
ATOM 5265 C CA . HIS A 1 613 ? 36.837 -17.755 -9.065 1.00 73.06 613 HIS A CA 1
ATOM 5266 C C . HIS A 1 613 ? 37.627 -18.256 -10.279 1.00 73.06 613 HIS A C 1
ATOM 5268 O O . HIS A 1 613 ? 38.812 -17.952 -10.410 1.00 73.06 613 HIS A O 1
ATOM 5274 N N . HIS A 1 614 ? 36.979 -18.972 -11.199 1.00 74.50 614 HIS A N 1
ATOM 5275 C CA . HIS A 1 614 ? 37.614 -19.485 -12.410 1.00 74.50 614 HIS A CA 1
ATOM 5276 C C . HIS A 1 614 ? 38.060 -18.353 -13.355 1.00 74.50 614 HIS A C 1
ATOM 5278 O O . HIS A 1 614 ? 39.168 -18.402 -13.896 1.00 74.50 614 HIS A O 1
ATOM 5284 N N . GLY A 1 615 ? 37.246 -17.302 -13.501 1.00 77.19 615 GLY A N 1
ATOM 5285 C CA . GLY A 1 615 ? 37.573 -16.095 -14.263 1.00 77.19 615 GLY A CA 1
ATOM 5286 C C . GLY A 1 615 ? 38.745 -15.313 -13.664 1.00 77.19 615 GLY A C 1
ATOM 5287 O O . GLY A 1 615 ? 39.688 -14.981 -14.383 1.00 77.19 615 GLY A O 1
ATOM 5288 N N . ILE A 1 616 ? 38.743 -15.093 -12.344 1.00 74.62 616 ILE A N 1
ATOM 5289 C CA . ILE A 1 616 ? 39.855 -14.459 -11.616 1.00 74.62 616 ILE A CA 1
ATOM 5290 C C . ILE A 1 616 ? 41.136 -15.284 -11.775 1.00 74.62 616 ILE A C 1
ATOM 5292 O O . ILE A 1 616 ? 42.181 -14.731 -12.112 1.00 74.62 616 ILE A O 1
ATOM 5296 N N . HIS A 1 617 ? 41.070 -16.606 -11.601 1.00 68.62 617 HIS A N 1
ATOM 5297 C CA . HIS A 1 617 ? 42.253 -17.464 -11.658 1.00 68.62 617 HIS A CA 1
ATOM 5298 C C . HIS A 1 617 ? 42.842 -17.545 -13.079 1.00 68.62 617 HIS A C 1
ATOM 5300 O O . HIS A 1 617 ? 44.058 -17.421 -13.242 1.00 68.62 617 HIS A O 1
ATOM 5306 N N . LYS A 1 618 ? 41.996 -17.623 -14.122 1.00 72.56 618 LYS A N 1
ATOM 5307 C CA . LYS A 1 618 ? 42.414 -17.464 -15.531 1.00 72.56 618 LYS A CA 1
ATOM 5308 C C . LYS A 1 618 ? 43.018 -16.078 -15.798 1.00 72.56 618 LYS A C 1
ATOM 5310 O O . LYS A 1 618 ? 44.038 -15.988 -16.478 1.00 72.56 618 LYS A O 1
ATOM 5315 N N . GLY A 1 619 ? 42.429 -15.014 -15.250 1.00 73.00 619 GLY A N 1
ATOM 5316 C CA . GLY A 1 619 ? 42.924 -13.640 -15.382 1.00 73.00 619 GLY A CA 1
ATOM 5317 C C . GLY A 1 619 ? 44.307 -13.438 -14.756 1.00 73.00 619 GLY A C 1
ATOM 5318 O O . GLY A 1 619 ? 45.195 -12.888 -15.405 1.00 73.00 619 GLY A O 1
ATOM 5319 N N . ILE A 1 620 ? 44.517 -13.942 -13.536 1.00 71.44 620 ILE A N 1
ATOM 5320 C CA . ILE A 1 620 ? 45.821 -13.931 -12.857 1.00 71.44 620 ILE A CA 1
ATOM 5321 C C . ILE A 1 620 ? 46.840 -14.741 -13.662 1.00 71.44 620 ILE A C 1
ATOM 5323 O O . ILE A 1 620 ? 47.912 -14.223 -13.960 1.00 71.44 620 ILE A O 1
ATOM 5327 N N . LYS A 1 621 ? 46.501 -15.966 -14.089 1.00 68.62 621 LYS A N 1
ATOM 5328 C CA . LYS A 1 621 ? 47.436 -16.837 -14.821 1.00 68.62 621 LYS A CA 1
ATOM 5329 C C . LYS A 1 621 ? 47.904 -16.223 -16.149 1.00 68.62 621 LYS A C 1
ATOM 5331 O O . LYS A 1 621 ? 49.081 -16.333 -16.469 1.00 68.62 621 LYS A O 1
ATOM 5336 N N . ARG A 1 622 ? 47.029 -15.502 -16.870 1.00 70.94 622 ARG A N 1
ATOM 5337 C CA . ARG A 1 622 ? 47.419 -14.717 -18.062 1.00 70.94 622 ARG A CA 1
ATOM 5338 C C . ARG A 1 622 ? 48.335 -13.538 -17.723 1.00 70.94 622 ARG A C 1
ATOM 5340 O O . ARG A 1 622 ? 49.327 -13.343 -18.409 1.00 70.94 622 ARG A O 1
ATOM 5347 N N . ARG A 1 623 ? 48.031 -12.761 -16.673 1.00 68.38 623 ARG A N 1
ATOM 5348 C CA . ARG A 1 623 ? 48.880 -11.622 -16.261 1.00 68.38 623 ARG A CA 1
ATOM 5349 C C . ARG A 1 623 ? 50.271 -12.072 -15.815 1.00 68.38 623 ARG A C 1
ATOM 5351 O O . ARG A 1 623 ? 51.241 -11.424 -16.173 1.00 68.38 623 ARG A O 1
ATOM 5358 N N . VAL A 1 624 ? 50.365 -13.178 -15.075 1.00 67.25 624 VAL A N 1
ATOM 5359 C CA . VAL A 1 624 ? 51.654 -13.768 -14.682 1.00 67.25 624 VAL A CA 1
ATOM 5360 C C . VAL A 1 624 ? 52.428 -14.243 -15.915 1.00 67.25 624 VAL A C 1
ATOM 5362 O O . VAL A 1 624 ? 53.614 -13.956 -15.998 1.00 67.25 624 VAL A O 1
ATOM 5365 N N . GLY A 1 625 ? 51.760 -14.864 -16.899 1.00 67.00 625 GLY A N 1
ATOM 5366 C CA . GLY A 1 625 ? 52.359 -15.193 -18.201 1.00 67.00 625 GLY A CA 1
ATOM 5367 C C . GLY A 1 625 ? 52.997 -13.975 -18.877 1.00 67.00 625 GLY A C 1
ATOM 5368 O O . GLY A 1 625 ? 54.211 -13.945 -19.030 1.00 67.00 625 GLY A O 1
ATOM 5369 N N . PHE A 1 626 ? 52.213 -12.922 -19.133 1.00 66.94 626 PHE A N 1
ATOM 5370 C CA . PHE A 1 626 ? 52.710 -11.684 -19.753 1.00 66.94 626 PHE A CA 1
ATOM 5371 C C . PHE A 1 626 ? 53.831 -10.979 -18.966 1.00 66.94 626 PHE A C 1
ATOM 5373 O O . PHE A 1 626 ? 54.640 -10.272 -19.560 1.00 66.94 626 PHE A O 1
ATOM 5380 N N . ILE A 1 627 ? 53.881 -11.126 -17.637 1.00 68.94 627 ILE A N 1
ATOM 5381 C CA . ILE A 1 627 ? 54.964 -10.572 -16.805 1.00 68.94 627 ILE A CA 1
ATOM 5382 C C . ILE A 1 627 ? 56.242 -11.416 -16.933 1.00 68.94 627 ILE A C 1
ATOM 5384 O O . ILE A 1 627 ? 57.332 -10.854 -16.961 1.00 68.94 627 ILE A O 1
ATOM 5388 N N . VAL A 1 628 ? 56.124 -12.744 -17.039 1.00 68.50 628 VAL A N 1
ATOM 5389 C CA . VAL A 1 628 ? 57.266 -13.650 -17.255 1.00 68.50 628 VAL A CA 1
ATOM 5390 C C . VAL A 1 628 ? 57.809 -13.533 -18.682 1.00 68.50 628 VAL A C 1
ATOM 5392 O O . VAL A 1 628 ? 59.023 -13.491 -18.851 1.00 68.50 628 VAL A O 1
ATOM 5395 N N . GLU A 1 629 ? 56.934 -13.413 -19.684 1.00 68.75 629 GLU A N 1
ATOM 5396 C CA . GLU A 1 629 ? 57.298 -13.138 -21.082 1.00 68.75 629 GLU A CA 1
ATOM 5397 C C . GLU A 1 629 ? 58.053 -11.808 -21.178 1.00 68.75 629 GLU A C 1
ATOM 5399 O O . GLU A 1 629 ? 59.232 -11.816 -21.508 1.00 68.75 629 GLU A O 1
ATOM 5404 N N . ARG A 1 630 ? 57.466 -10.696 -20.708 1.00 70.31 630 ARG A N 1
ATOM 5405 C CA . ARG A 1 630 ? 58.158 -9.393 -20.693 1.00 70.31 630 ARG A CA 1
ATOM 5406 C C . ARG A 1 630 ? 59.464 -9.384 -19.904 1.00 70.31 630 ARG A C 1
ATOM 5408 O O . ARG A 1 630 ? 60.337 -8.577 -20.214 1.00 70.31 630 ARG A O 1
ATOM 5415 N N . LYS A 1 631 ? 59.604 -10.225 -18.871 1.00 69.75 631 LYS A N 1
ATOM 5416 C CA . LYS A 1 631 ? 60.879 -10.349 -18.159 1.00 69.75 631 LYS A CA 1
ATOM 5417 C C . LYS A 1 631 ? 61.912 -11.080 -19.015 1.00 69.75 631 LYS A C 1
ATOM 5419 O O . LYS A 1 631 ? 63.034 -10.600 -19.071 1.00 69.75 631 LYS A O 1
ATOM 5424 N N . LYS A 1 632 ? 61.547 -12.161 -19.717 1.00 69.69 632 LYS A N 1
ATOM 5425 C CA . LYS A 1 632 ? 62.431 -12.778 -20.720 1.00 69.69 632 LYS A CA 1
ATOM 5426 C C . LYS A 1 632 ? 62.813 -11.786 -21.811 1.00 69.69 632 LYS A C 1
ATOM 5428 O O . LYS A 1 632 ? 63.998 -11.593 -22.031 1.00 69.69 632 LYS A O 1
ATOM 5433 N N . ASP A 1 633 ? 61.841 -11.095 -22.403 1.00 69.44 633 ASP A N 1
ATOM 5434 C CA . ASP A 1 633 ? 62.092 -10.107 -23.458 1.00 69.44 633 ASP A CA 1
ATOM 5435 C C . ASP A 1 633 ? 63.081 -9.020 -22.987 1.00 69.44 633 ASP A C 1
ATOM 5437 O O . ASP A 1 633 ? 63.941 -8.586 -23.748 1.00 69.44 633 ASP A O 1
ATOM 5441 N N . ALA A 1 634 ? 62.996 -8.587 -21.724 1.00 68.06 634 ALA A N 1
ATOM 5442 C CA . ALA A 1 634 ? 63.937 -7.636 -21.131 1.00 68.06 634 ALA A CA 1
ATOM 5443 C C . ALA A 1 634 ? 65.310 -8.260 -20.807 1.00 68.06 634 ALA A C 1
ATOM 5445 O O . ALA A 1 634 ? 66.334 -7.663 -21.133 1.00 68.06 634 ALA A O 1
ATOM 5446 N N . ASP A 1 635 ? 65.342 -9.450 -20.197 1.00 69.31 635 ASP A N 1
ATOM 5447 C CA . ASP A 1 635 ? 66.572 -10.175 -19.846 1.00 69.31 635 ASP A CA 1
ATOM 5448 C C . ASP A 1 635 ? 67.362 -10.586 -21.116 1.00 69.31 635 ASP A C 1
ATOM 5450 O O . ASP A 1 635 ? 68.591 -10.616 -21.095 1.00 69.31 635 ASP A O 1
ATOM 5454 N N . ASP A 1 636 ? 66.684 -10.884 -22.230 1.00 72.06 636 ASP A N 1
ATOM 5455 C CA . ASP A 1 636 ? 67.293 -11.273 -23.509 1.00 72.06 636 ASP A CA 1
ATOM 5456 C C . ASP A 1 636 ? 67.699 -10.048 -24.357 1.00 72.06 636 ASP A C 1
ATOM 5458 O O . ASP A 1 636 ? 68.788 -10.049 -24.932 1.00 72.06 636 ASP A O 1
ATOM 5462 N N . ASN A 1 637 ? 66.927 -8.948 -24.346 1.00 70.88 637 ASN A N 1
ATOM 5463 C CA . ASN A 1 637 ? 67.384 -7.667 -24.914 1.00 70.88 637 ASN A CA 1
ATOM 5464 C C . ASN A 1 637 ? 68.607 -7.106 -24.167 1.00 70.88 637 ASN A C 1
ATOM 5466 O O . ASN A 1 637 ? 69.504 -6.547 -24.797 1.00 70.88 637 ASN A O 1
ATOM 5470 N N . ALA A 1 638 ? 68.685 -7.280 -22.842 1.00 68.50 638 ALA A N 1
ATOM 5471 C CA . ALA A 1 638 ? 69.856 -6.881 -22.061 1.00 68.50 638 ALA A CA 1
ATOM 5472 C C . ALA A 1 638 ? 71.122 -7.635 -22.510 1.00 68.50 638 ALA A C 1
ATOM 5474 O O . ALA A 1 638 ? 72.153 -7.005 -22.737 1.00 68.50 638 ALA A O 1
ATOM 5475 N N . LYS A 1 639 ? 71.025 -8.954 -22.738 1.00 73.56 639 LYS A N 1
ATOM 5476 C CA . LYS A 1 639 ? 72.122 -9.759 -23.310 1.00 73.56 639 LYS A CA 1
ATOM 5477 C C . LYS A 1 639 ? 72.488 -9.319 -24.725 1.00 73.56 639 LYS A C 1
ATOM 5479 O O . LYS A 1 639 ? 73.665 -9.317 -25.059 1.00 73.56 639 LYS A O 1
ATOM 5484 N N . HIS A 1 640 ? 71.512 -8.946 -25.558 1.00 69.12 640 HIS A N 1
ATOM 5485 C CA . HIS A 1 640 ? 71.788 -8.468 -26.917 1.00 69.12 640 HIS A CA 1
ATOM 5486 C C . HIS A 1 640 ? 72.548 -7.131 -26.903 1.00 69.12 640 HIS A C 1
ATOM 5488 O O . HIS A 1 640 ? 73.529 -6.976 -27.626 1.00 69.12 640 HIS A O 1
ATOM 5494 N N . LEU A 1 641 ? 72.156 -6.195 -26.033 1.00 69.19 641 LEU A N 1
ATOM 5495 C CA . LEU A 1 641 ? 72.873 -4.931 -25.820 1.00 69.19 641 LEU A CA 1
ATOM 5496 C C . LEU A 1 641 ? 74.282 -5.151 -25.247 1.00 69.19 641 LEU A C 1
ATOM 5498 O O . LEU A 1 641 ? 75.225 -4.474 -25.650 1.00 69.19 641 LEU A O 1
ATOM 5502 N N . GLU A 1 642 ? 74.450 -6.109 -24.336 1.00 68.69 642 GLU A N 1
ATOM 5503 C CA . GLU A 1 642 ? 75.760 -6.496 -23.802 1.00 68.69 642 GLU A CA 1
ATOM 5504 C C . GLU A 1 642 ? 76.646 -7.161 -24.871 1.00 68.69 642 GLU A C 1
ATOM 5506 O O . GLU A 1 642 ? 77.835 -6.855 -24.969 1.00 68.69 642 GLU A O 1
ATOM 5511 N N . TYR A 1 643 ? 76.067 -7.998 -25.736 1.00 69.19 643 TYR A N 1
ATOM 5512 C CA . TYR A 1 643 ? 76.757 -8.613 -26.869 1.00 69.19 643 TYR A CA 1
ATOM 5513 C C . TYR A 1 643 ? 77.192 -7.573 -27.913 1.00 69.19 643 TYR A C 1
ATOM 5515 O O . TYR A 1 643 ? 78.349 -7.582 -28.329 1.00 69.19 643 TYR A O 1
ATOM 5523 N N . GLU A 1 644 ? 76.324 -6.627 -28.289 1.00 63.97 644 GLU A N 1
ATOM 5524 C CA . GLU A 1 644 ? 76.696 -5.532 -29.197 1.00 63.97 644 GLU A CA 1
ATOM 5525 C C . GLU A 1 644 ? 77.752 -4.608 -28.589 1.00 63.97 644 GLU A C 1
ATOM 5527 O O . GLU A 1 644 ? 78.720 -4.263 -29.265 1.00 63.97 644 GLU A O 1
ATOM 5532 N N . LYS A 1 645 ? 77.644 -4.273 -27.298 1.00 66.44 645 LYS A N 1
ATOM 5533 C CA . LYS A 1 645 ? 78.668 -3.498 -26.582 1.00 66.44 645 LYS A CA 1
ATOM 5534 C C . LYS A 1 645 ? 80.028 -4.206 -26.606 1.00 66.44 645 LYS A C 1
ATOM 5536 O O . LYS A 1 645 ? 81.041 -3.569 -26.885 1.00 66.44 645 LYS A O 1
ATOM 5541 N N . ASN A 1 646 ? 80.052 -5.519 -26.377 1.00 64.94 646 ASN A N 1
ATOM 5542 C CA . ASN A 1 646 ? 81.275 -6.324 -26.429 1.00 64.94 646 ASN A CA 1
ATOM 5543 C C . ASN A 1 646 ? 81.805 -6.526 -27.859 1.00 64.94 646 ASN A C 1
ATOM 5545 O O . ASN A 1 646 ? 83.015 -6.646 -28.043 1.00 64.94 646 ASN A O 1
ATOM 5549 N N . ARG A 1 647 ? 80.937 -6.512 -28.878 1.00 65.94 647 ARG A N 1
ATOM 5550 C CA . ARG A 1 647 ? 81.335 -6.505 -30.293 1.00 65.94 647 ARG A CA 1
ATOM 5551 C C . ARG A 1 647 ? 81.974 -5.174 -30.696 1.00 65.94 647 ARG A C 1
ATOM 5553 O O . ARG A 1 647 ? 83.056 -5.179 -31.269 1.00 65.94 647 ARG A O 1
ATOM 5560 N N . VAL A 1 648 ? 81.361 -4.042 -30.348 1.00 59.12 648 VAL A N 1
ATOM 5561 C CA . VAL A 1 648 ? 81.899 -2.695 -30.631 1.00 59.12 648 VAL A CA 1
ATOM 5562 C C . VAL A 1 648 ? 83.249 -2.460 -29.934 1.00 59.12 648 VAL A C 1
ATOM 5564 O O . VAL A 1 648 ? 84.071 -1.701 -30.435 1.00 59.12 648 VAL A O 1
ATOM 5567 N N . LEU A 1 649 ? 83.518 -3.155 -28.822 1.00 56.97 649 LEU A N 1
ATOM 5568 C CA . LEU A 1 649 ? 84.827 -3.173 -28.152 1.00 56.97 649 LEU A CA 1
ATOM 5569 C C . LEU A 1 649 ? 85.854 -4.146 -28.774 1.00 56.97 649 LEU A C 1
ATOM 5571 O O . LEU A 1 649 ? 87.023 -4.092 -28.399 1.00 56.97 649 LEU A O 1
ATOM 5575 N N . ARG A 1 650 ? 85.452 -5.023 -29.706 1.00 52.94 650 ARG A N 1
ATOM 5576 C CA . ARG A 1 650 ? 86.344 -5.930 -30.461 1.00 52.94 650 ARG A CA 1
ATOM 5577 C C . ARG A 1 650 ? 86.616 -5.462 -31.890 1.00 52.94 650 ARG A C 1
ATOM 5579 O O . ARG A 1 650 ? 87.733 -5.643 -32.364 1.00 52.94 650 ARG A O 1
ATOM 5586 N N . ASP A 1 651 ? 85.642 -4.835 -32.549 1.00 47.44 651 ASP A N 1
ATOM 5587 C CA . ASP A 1 651 ? 85.741 -4.306 -33.922 1.00 47.44 651 ASP A CA 1
ATOM 5588 C C . ASP A 1 651 ? 86.550 -2.977 -33.954 1.00 47.44 651 ASP A C 1
ATOM 5590 O O . ASP A 1 651 ? 86.111 -1.935 -34.447 1.00 47.44 651 ASP A O 1
ATOM 5594 N N . GLY A 1 652 ? 87.749 -2.999 -33.361 1.00 52.09 652 GLY A N 1
ATOM 5595 C CA . GLY A 1 652 ? 88.571 -1.834 -33.037 1.00 52.09 652 GLY A CA 1
ATOM 5596 C C . GLY A 1 652 ? 89.353 -1.236 -34.208 1.00 52.09 652 GLY A C 1
ATOM 5597 O O . GLY A 1 652 ? 90.578 -1.294 -34.198 1.00 52.09 652 GLY A O 1
ATOM 5598 N N . ASN A 1 653 ? 88.666 -0.635 -35.189 1.00 50.72 653 ASN A N 1
ATOM 5599 C CA . ASN A 1 653 ? 89.250 0.389 -36.077 1.00 50.72 653 ASN A CA 1
ATOM 5600 C C . ASN A 1 653 ? 88.193 1.137 -36.923 1.00 50.72 653 ASN A C 1
ATOM 5602 O O . ASN A 1 653 ? 88.051 0.895 -38.119 1.00 50.72 653 ASN A O 1
ATOM 5606 N N . PHE A 1 654 ? 87.470 2.099 -36.334 1.00 41.75 654 PHE A N 1
ATOM 5607 C CA . PHE A 1 654 ? 86.684 3.085 -37.098 1.00 41.75 654 PHE A CA 1
ATOM 5608 C C . PHE A 1 654 ? 86.820 4.502 -36.520 1.00 41.75 654 PHE A C 1
ATOM 5610 O O . PHE A 1 654 ? 86.889 4.694 -35.307 1.00 41.75 654 PHE A O 1
ATOM 5617 N N . LYS A 1 655 ? 86.908 5.502 -37.409 1.00 46.19 655 LYS A N 1
ATOM 5618 C CA . LYS A 1 655 ? 87.348 6.869 -37.072 1.00 46.19 655 LYS A CA 1
ATOM 5619 C C . LYS A 1 655 ? 86.383 7.597 -36.125 1.00 46.19 655 LYS A C 1
ATOM 5621 O O . LYS A 1 655 ? 85.170 7.616 -36.324 1.00 46.19 655 LYS A O 1
ATOM 5626 N N . ILE A 1 656 ? 86.956 8.251 -35.116 1.00 48.19 656 ILE A N 1
ATOM 5627 C CA . ILE A 1 656 ? 86.232 8.896 -34.016 1.00 48.19 656 ILE A CA 1
ATOM 5628 C C . ILE A 1 656 ? 85.755 10.296 -34.438 1.00 48.19 656 ILE A C 1
ATOM 5630 O O . ILE A 1 656 ? 86.493 11.270 -34.329 1.00 48.19 656 ILE A O 1
ATOM 5634 N N . SER A 1 657 ? 84.505 10.409 -34.897 1.00 45.97 657 SER A N 1
ATOM 5635 C CA . SER A 1 657 ? 83.789 11.701 -34.962 1.00 45.97 657 SER A CA 1
ATOM 5636 C C . SER A 1 657 ? 82.259 11.573 -34.929 1.00 45.97 657 SER A C 1
ATOM 5638 O O . SER A 1 657 ? 81.583 12.410 -34.336 1.00 45.97 657 SER A O 1
ATOM 5640 N N . SER A 1 658 ? 81.688 10.506 -35.498 1.00 47.12 658 SER A N 1
ATOM 5641 C CA . SER A 1 658 ? 80.231 10.293 -35.575 1.00 47.12 658 SER A CA 1
ATOM 5642 C C . SER A 1 658 ? 79.590 9.691 -34.317 1.00 47.12 658 SER A C 1
ATOM 5644 O O . SER A 1 658 ? 78.380 9.817 -34.122 1.00 47.12 658 SER A O 1
ATOM 5646 N N . ASN A 1 659 ? 80.368 9.019 -33.463 1.00 51.31 659 ASN A N 1
ATOM 5647 C CA . ASN A 1 659 ? 79.814 8.082 -32.477 1.00 51.31 659 ASN A CA 1
ATOM 5648 C C . ASN A 1 659 ? 79.176 8.738 -31.242 1.00 51.31 659 ASN A C 1
ATOM 5650 O O . ASN A 1 659 ? 78.348 8.095 -30.597 1.00 51.31 659 ASN A O 1
ATOM 5654 N N . ASN A 1 660 ? 79.480 10.004 -30.930 1.00 57.03 660 ASN A N 1
ATOM 5655 C CA . ASN A 1 660 ? 78.952 10.657 -29.724 1.00 57.03 660 ASN A CA 1
ATOM 5656 C C . ASN A 1 660 ? 77.415 10.680 -29.696 1.00 57.03 660 ASN A C 1
ATOM 5658 O O . ASN A 1 660 ? 76.837 10.311 -28.681 1.00 57.03 660 ASN A O 1
ATOM 5662 N N . LYS A 1 661 ? 76.744 10.962 -30.824 1.00 57.53 661 LYS A N 1
ATOM 5663 C CA . LYS A 1 661 ? 75.268 10.946 -30.896 1.00 57.53 661 LYS A CA 1
ATOM 5664 C C . LYS A 1 661 ? 74.655 9.557 -30.687 1.00 57.53 661 LYS A C 1
ATOM 5666 O O . LYS A 1 661 ? 73.548 9.455 -30.167 1.00 57.53 661 LYS A O 1
ATOM 5671 N N . ILE A 1 662 ? 75.356 8.490 -31.077 1.00 60.06 662 ILE A N 1
ATOM 5672 C CA . ILE A 1 662 ? 74.899 7.107 -30.857 1.00 60.06 662 ILE A CA 1
ATOM 5673 C C . ILE A 1 662 ? 75.085 6.734 -29.380 1.00 60.06 662 ILE A C 1
ATOM 5675 O O . ILE A 1 662 ? 74.191 6.152 -28.772 1.00 60.06 662 ILE A O 1
ATOM 5679 N N . ILE A 1 663 ? 76.204 7.142 -28.774 1.00 63.84 663 ILE A N 1
ATOM 5680 C CA . ILE A 1 663 ? 76.483 6.940 -27.346 1.00 63.84 663 ILE A CA 1
ATOM 5681 C C . ILE A 1 663 ? 75.510 7.754 -26.472 1.00 63.84 663 ILE A C 1
ATOM 5683 O O . ILE A 1 663 ? 75.029 7.237 -25.467 1.00 63.84 663 ILE A O 1
ATOM 5687 N N . GLU A 1 664 ? 75.156 8.982 -26.855 1.00 64.94 664 GLU A N 1
ATOM 5688 C CA . GLU A 1 664 ? 74.107 9.786 -26.206 1.00 64.94 664 GLU A CA 1
ATOM 5689 C C . GLU A 1 664 ? 72.713 9.168 -26.382 1.00 64.94 664 GLU A C 1
ATOM 5691 O O . GLU A 1 664 ? 71.953 9.086 -25.417 1.00 64.94 664 GLU A O 1
ATOM 5696 N N . GLY A 1 665 ? 72.389 8.661 -27.577 1.00 70.56 665 GLY A N 1
ATOM 5697 C CA . GLY A 1 665 ? 71.161 7.901 -27.824 1.00 70.56 665 GLY A CA 1
ATOM 5698 C C . GLY A 1 665 ? 71.031 6.720 -26.861 1.00 70.56 665 GLY A C 1
ATOM 5699 O O . GLY A 1 665 ? 70.095 6.676 -26.062 1.00 70.56 665 GLY A O 1
ATOM 5700 N N . LEU A 1 666 ? 72.032 5.835 -26.848 1.00 70.50 666 LEU A N 1
ATOM 5701 C CA . LEU A 1 666 ? 72.078 4.668 -25.964 1.00 70.50 666 LEU A CA 1
ATOM 5702 C C . LEU A 1 666 ? 72.096 5.047 -24.473 1.00 70.50 666 LEU A C 1
ATOM 5704 O O . LEU A 1 666 ? 71.454 4.367 -23.675 1.00 70.50 666 LEU A O 1
ATOM 5708 N N . ARG A 1 667 ? 72.757 6.146 -24.076 1.00 71.31 667 ARG A N 1
ATOM 5709 C CA . ARG A 1 667 ? 72.685 6.672 -22.698 1.00 71.31 667 ARG A CA 1
ATOM 5710 C C . ARG A 1 667 ? 71.264 7.094 -22.330 1.00 71.31 667 ARG A C 1
ATOM 5712 O O . ARG A 1 667 ? 70.755 6.625 -21.318 1.00 71.31 667 ARG A O 1
ATOM 5719 N N . THR A 1 668 ? 70.593 7.901 -23.154 1.00 72.69 668 THR A N 1
ATOM 5720 C CA . THR A 1 668 ? 69.224 8.357 -22.844 1.00 72.69 668 THR A CA 1
ATOM 5721 C C . THR A 1 668 ? 68.182 7.237 -22.927 1.00 72.69 668 THR A C 1
ATOM 5723 O O . THR A 1 668 ? 67.143 7.321 -22.274 1.00 72.69 668 THR A O 1
ATOM 5726 N N . GLU A 1 669 ? 68.420 6.174 -23.699 1.00 72.50 669 GLU A N 1
ATOM 5727 C CA . GLU A 1 669 ? 67.582 4.967 -23.677 1.00 72.50 669 GLU A CA 1
ATOM 5728 C C . GLU A 1 669 ? 67.840 4.103 -22.437 1.00 72.50 669 GLU A C 1
ATOM 5730 O O . GLU A 1 669 ? 66.880 3.661 -21.803 1.00 72.50 669 GLU A O 1
ATOM 5735 N N . LEU A 1 670 ? 69.097 3.953 -22.009 1.00 73.81 670 LEU A N 1
ATOM 5736 C CA . LEU A 1 670 ? 69.448 3.282 -20.755 1.00 73.81 670 LEU A CA 1
ATOM 5737 C C . LEU A 1 670 ? 68.899 4.039 -19.530 1.00 73.81 670 LEU A C 1
ATOM 5739 O O . LEU A 1 670 ? 68.389 3.422 -18.597 1.00 73.81 670 LEU A O 1
ATOM 5743 N N . GLU A 1 671 ? 68.932 5.374 -19.539 1.00 75.38 671 GLU A N 1
ATOM 5744 C CA . GLU A 1 671 ? 68.311 6.222 -18.512 1.00 75.38 671 GLU A CA 1
ATOM 5745 C C . GLU A 1 671 ? 66.787 6.060 -18.473 1.00 75.38 671 GLU A C 1
ATOM 5747 O O . GLU A 1 671 ? 66.227 5.892 -17.389 1.00 75.38 671 GLU A O 1
ATOM 5752 N N . LYS A 1 672 ? 66.105 6.026 -19.629 1.00 75.31 672 LYS A N 1
ATOM 5753 C CA . LYS A 1 672 ? 64.659 5.731 -19.699 1.00 75.31 672 LYS A CA 1
ATOM 5754 C C . LYS A 1 672 ? 64.347 4.332 -19.167 1.00 75.31 672 LYS A C 1
ATOM 5756 O O . LYS A 1 672 ? 63.433 4.188 -18.357 1.00 75.31 672 LYS A O 1
ATOM 5761 N N . ALA A 1 673 ? 65.121 3.319 -19.561 1.00 71.19 673 ALA A N 1
ATOM 5762 C CA . ALA A 1 673 ? 64.963 1.949 -19.077 1.00 71.19 673 ALA A CA 1
ATOM 5763 C C . ALA A 1 673 ? 65.169 1.854 -17.555 1.00 71.19 673 ALA A C 1
ATOM 5765 O O . ALA A 1 673 ? 64.381 1.211 -16.862 1.00 71.19 673 ALA A O 1
ATOM 5766 N N . ASN A 1 674 ? 66.169 2.555 -17.012 1.00 75.06 674 ASN A N 1
ATOM 5767 C CA . ASN A 1 674 ? 66.405 2.647 -15.571 1.00 75.06 674 ASN A CA 1
ATOM 5768 C C . ASN A 1 674 ? 65.280 3.402 -14.841 1.00 75.06 674 ASN A C 1
ATOM 5770 O O . ASN A 1 674 ? 64.844 2.957 -13.778 1.00 75.06 674 ASN A O 1
ATOM 5774 N N . ALA A 1 675 ? 64.754 4.487 -15.416 1.00 76.25 675 ALA A N 1
ATOM 5775 C CA . ALA A 1 675 ? 63.639 5.246 -14.853 1.00 76.25 675 ALA A CA 1
ATOM 5776 C C . ALA A 1 675 ? 62.325 4.441 -14.834 1.00 76.25 675 ALA A C 1
ATOM 5778 O O . ALA A 1 675 ? 61.622 4.439 -13.821 1.00 76.25 675 ALA A O 1
ATOM 5779 N N . ASP A 1 676 ? 62.000 3.711 -15.907 1.00 74.19 676 ASP A N 1
ATOM 5780 C CA . ASP A 1 676 ? 60.830 2.824 -15.933 1.00 74.19 676 ASP A CA 1
ATOM 5781 C C . ASP A 1 676 ? 61.028 1.571 -15.054 1.00 74.19 676 ASP A C 1
ATOM 5783 O O . ASP A 1 676 ? 60.060 1.091 -14.461 1.00 74.19 676 ASP A O 1
ATOM 5787 N N . ASN A 1 677 ? 62.263 1.088 -14.864 1.00 77.00 677 ASN A N 1
ATOM 5788 C CA . ASN A 1 677 ? 62.586 0.037 -13.889 1.00 77.00 677 ASN A CA 1
ATOM 5789 C C . ASN A 1 677 ? 62.386 0.535 -12.443 1.00 77.00 677 ASN A C 1
ATOM 5791 O O . ASN A 1 677 ? 61.678 -0.101 -11.665 1.00 77.00 677 ASN A O 1
ATOM 5795 N N . GLU A 1 678 ? 62.896 1.717 -12.084 1.00 77.75 678 GLU A N 1
ATOM 5796 C CA . GLU A 1 678 ? 62.626 2.360 -10.786 1.00 77.75 678 GLU A CA 1
ATOM 5797 C C . GLU A 1 678 ? 61.128 2.582 -10.538 1.00 77.75 678 GLU A C 1
ATOM 5799 O O . GLU A 1 678 ? 60.604 2.291 -9.461 1.00 77.75 678 GLU A O 1
ATOM 5804 N N . LYS A 1 679 ? 60.399 3.033 -11.556 1.00 78.75 679 LYS A N 1
ATOM 5805 C CA . LYS A 1 679 ? 58.941 3.193 -11.522 1.00 78.75 679 LYS A CA 1
ATOM 5806 C C . LYS A 1 679 ? 58.222 1.852 -11.341 1.00 78.75 679 LYS A C 1
ATOM 5808 O O . LYS A 1 679 ? 57.291 1.776 -10.540 1.00 78.75 679 LYS A O 1
ATOM 5813 N N . ALA A 1 680 ? 58.687 0.779 -11.981 1.00 72.56 680 ALA A N 1
ATOM 5814 C CA . ALA A 1 680 ? 58.180 -0.574 -11.758 1.00 72.56 680 ALA A CA 1
ATOM 5815 C C . ALA A 1 680 ? 58.471 -1.078 -10.331 1.00 72.56 680 ALA A C 1
ATOM 5817 O O . ALA A 1 680 ? 57.568 -1.619 -9.689 1.00 72.56 680 ALA A O 1
ATOM 5818 N N . LYS A 1 681 ? 59.676 -0.845 -9.786 1.00 79.56 681 LYS A N 1
ATOM 5819 C CA . LYS A 1 681 ? 60.015 -1.160 -8.382 1.00 79.56 681 LYS A CA 1
ATOM 5820 C C . LYS A 1 681 ? 59.100 -0.420 -7.403 1.00 79.56 681 LYS A C 1
ATOM 5822 O O . LYS A 1 681 ? 58.594 -1.045 -6.471 1.00 79.56 681 LYS A O 1
ATOM 5827 N N . ARG A 1 682 ? 58.835 0.874 -7.634 1.00 78.00 682 ARG A N 1
ATOM 5828 C CA . ARG A 1 682 ? 57.889 1.680 -6.836 1.00 78.00 682 ARG A CA 1
ATOM 5829 C C . ARG A 1 682 ? 56.478 1.095 -6.897 1.00 78.00 682 ARG A C 1
ATOM 5831 O O . ARG A 1 682 ? 55.943 0.742 -5.856 1.00 78.00 682 ARG A O 1
ATOM 5838 N N . MET A 1 683 ? 55.943 0.819 -8.089 1.00 73.81 683 MET A N 1
ATOM 5839 C CA . MET A 1 683 ? 54.627 0.174 -8.223 1.00 73.81 683 MET A CA 1
ATOM 5840 C C . MET A 1 683 ? 54.561 -1.214 -7.553 1.00 73.81 683 MET A C 1
ATOM 5842 O O . MET A 1 683 ? 53.528 -1.582 -6.997 1.00 73.81 683 MET A O 1
ATOM 5846 N N . ILE A 1 684 ? 55.650 -1.992 -7.557 1.00 76.69 684 ILE A N 1
ATOM 5847 C CA . ILE A 1 684 ? 55.736 -3.275 -6.834 1.00 76.69 684 ILE A CA 1
ATOM 5848 C C . ILE A 1 684 ? 55.747 -3.060 -5.311 1.00 76.69 684 ILE A C 1
ATOM 5850 O O . ILE A 1 684 ? 55.118 -3.840 -4.590 1.00 76.69 684 ILE A O 1
ATOM 5854 N N . LYS A 1 685 ? 56.416 -2.013 -4.812 1.00 84.06 685 LYS A N 1
ATOM 5855 C CA . LYS A 1 685 ? 56.385 -1.611 -3.397 1.00 84.06 685 LYS A CA 1
ATOM 5856 C C . LYS A 1 685 ? 54.972 -1.187 -2.984 1.00 84.06 685 LYS A C 1
ATOM 5858 O O . LYS A 1 685 ? 54.429 -1.775 -2.052 1.00 84.06 685 LYS A O 1
ATOM 5863 N N . ASP A 1 686 ? 54.334 -0.300 -3.745 1.00 77.31 686 ASP A N 1
ATOM 5864 C CA . ASP A 1 686 ? 52.962 0.164 -3.502 1.00 77.31 686 ASP A CA 1
ATOM 5865 C C . ASP A 1 686 ? 51.962 -1.007 -3.468 1.00 77.31 686 ASP A C 1
ATOM 5867 O O . ASP A 1 686 ? 51.056 -1.048 -2.632 1.00 77.31 686 ASP A O 1
ATOM 5871 N N . LEU A 1 687 ? 52.131 -1.999 -4.352 1.00 79.12 687 LEU A N 1
ATOM 5872 C CA . LEU A 1 687 ? 51.300 -3.208 -4.388 1.00 79.12 687 LEU A CA 1
ATOM 5873 C C . LEU A 1 687 ? 51.544 -4.145 -3.193 1.00 79.12 687 LEU A C 1
ATOM 5875 O O . LEU A 1 687 ? 50.587 -4.761 -2.714 1.00 79.12 687 LEU A O 1
ATOM 5879 N N . LYS A 1 688 ? 52.780 -4.242 -2.681 1.00 82.00 688 LYS A N 1
ATOM 5880 C CA . LYS A 1 688 ? 53.078 -4.960 -1.427 1.00 82.00 688 LYS A CA 1
ATOM 5881 C C . LYS A 1 688 ? 52.451 -4.249 -0.228 1.00 82.00 688 LYS A C 1
ATOM 5883 O O . LYS A 1 688 ? 51.719 -4.879 0.528 1.00 82.00 688 LYS A O 1
ATOM 5888 N N . GLU A 1 689 ? 52.642 -2.940 -0.100 1.00 80.94 689 GLU A N 1
ATOM 5889 C CA . GLU A 1 689 ? 52.092 -2.155 1.012 1.00 80.94 689 GLU A CA 1
ATOM 5890 C C . GLU A 1 689 ? 50.555 -2.171 1.018 1.00 80.94 689 GLU A C 1
ATOM 5892 O O . GLU A 1 689 ? 49.939 -2.378 2.066 1.00 80.94 689 GLU A O 1
ATOM 5897 N N . ASN A 1 690 ? 49.915 -2.088 -0.155 1.00 76.75 690 ASN A N 1
ATOM 5898 C CA . ASN A 1 690 ? 48.467 -2.276 -0.281 1.00 76.75 690 ASN A CA 1
ATOM 5899 C C . ASN A 1 690 ? 48.015 -3.699 0.086 1.00 76.75 690 ASN A C 1
ATOM 5901 O O . ASN A 1 690 ? 46.957 -3.857 0.703 1.00 76.75 690 ASN A O 1
ATOM 5905 N N . LYS A 1 691 ? 48.776 -4.746 -0.261 1.00 85.25 691 LYS A N 1
ATOM 5906 C CA . LYS A 1 691 ? 48.473 -6.122 0.172 1.00 85.25 691 LYS A CA 1
ATOM 5907 C C . LYS A 1 691 ? 48.545 -6.235 1.695 1.00 85.25 691 LYS A C 1
ATOM 5909 O O . LYS A 1 691 ? 47.590 -6.709 2.310 1.00 85.25 691 LYS A O 1
ATOM 5914 N N . ASP A 1 692 ? 49.619 -5.744 2.300 1.00 80.94 692 ASP A N 1
ATOM 5915 C CA . ASP A 1 692 ? 49.859 -5.851 3.739 1.00 80.94 692 ASP A CA 1
ATOM 5916 C C . ASP A 1 692 ? 48.871 -5.003 4.552 1.00 80.94 692 ASP A C 1
ATOM 5918 O O . ASP A 1 692 ? 48.414 -5.433 5.613 1.00 80.94 692 ASP A O 1
ATOM 5922 N N . TYR A 1 693 ? 48.466 -3.834 4.044 1.00 82.75 693 TYR A N 1
ATOM 5923 C CA . TYR A 1 693 ? 47.375 -3.037 4.610 1.00 82.75 693 TYR A CA 1
ATOM 5924 C C . TYR A 1 693 ? 46.044 -3.805 4.588 1.00 82.75 693 TYR A C 1
ATOM 5926 O O . TYR A 1 693 ? 45.356 -3.891 5.608 1.00 82.75 693 TYR A O 1
ATOM 5934 N N . ASN A 1 694 ? 45.692 -4.422 3.454 1.00 77.88 694 ASN A N 1
ATOM 5935 C CA . ASN A 1 694 ? 44.468 -5.219 3.344 1.00 77.88 694 ASN A CA 1
ATOM 5936 C C . ASN A 1 694 ? 44.513 -6.481 4.225 1.00 77.88 694 ASN A C 1
ATOM 5938 O O . ASN A 1 694 ? 43.495 -6.839 4.818 1.00 77.88 694 ASN A O 1
ATOM 5942 N N . GLU A 1 695 ? 45.675 -7.119 4.389 1.00 82.44 695 GLU A N 1
ATOM 5943 C CA . GLU A 1 695 ? 45.850 -8.221 5.341 1.00 82.44 695 GLU A CA 1
ATOM 5944 C C . GLU A 1 695 ? 45.705 -7.770 6.799 1.00 82.44 695 GLU A C 1
ATOM 5946 O O . GLU A 1 695 ? 44.986 -8.425 7.558 1.00 82.44 695 GLU A O 1
ATOM 5951 N N . ARG A 1 696 ? 46.320 -6.649 7.206 1.00 83.38 696 ARG A N 1
ATOM 5952 C CA . ARG A 1 696 ? 46.137 -6.074 8.555 1.00 83.38 696 ARG A CA 1
ATOM 5953 C C . ARG A 1 696 ? 44.663 -5.764 8.820 1.00 83.38 696 ARG A C 1
ATOM 5955 O O . ARG A 1 696 ? 44.128 -6.175 9.850 1.00 83.38 696 ARG A O 1
ATOM 5962 N N . ARG A 1 697 ? 43.977 -5.145 7.855 1.00 81.44 697 ARG A N 1
ATOM 5963 C CA . ARG A 1 697 ? 42.541 -4.837 7.928 1.00 81.44 697 ARG A CA 1
ATOM 5964 C C . ARG A 1 697 ? 41.669 -6.096 7.995 1.00 81.44 697 ARG A C 1
ATOM 5966 O O . ARG A 1 697 ? 40.693 -6.127 8.738 1.00 81.44 697 ARG A O 1
ATOM 5973 N N . LEU A 1 698 ? 42.030 -7.167 7.284 1.00 79.25 698 LEU A N 1
ATOM 5974 C CA . LEU A 1 698 ? 41.362 -8.471 7.392 1.00 79.25 698 LEU A CA 1
ATOM 5975 C C . LEU A 1 698 ? 41.592 -9.148 8.752 1.00 79.25 698 LEU A C 1
ATOM 5977 O O . LEU A 1 698 ? 40.682 -9.813 9.249 1.00 79.25 698 LEU A O 1
ATOM 5981 N N . ARG A 1 699 ? 42.767 -8.974 9.373 1.00 83.00 699 ARG A N 1
ATOM 5982 C CA . ARG A 1 699 ? 43.042 -9.446 10.743 1.00 83.00 699 ARG A CA 1
ATOM 5983 C C . ARG A 1 699 ? 42.208 -8.660 11.768 1.00 83.00 699 ARG A C 1
ATOM 5985 O O . ARG A 1 699 ? 41.560 -9.292 12.595 1.00 83.00 699 ARG A O 1
ATOM 5992 N N . GLN A 1 700 ? 42.118 -7.333 11.640 1.00 78.88 700 GLN A N 1
ATOM 5993 C CA . GLN A 1 700 ? 41.240 -6.479 12.463 1.00 78.88 700 GLN A CA 1
ATOM 5994 C C . GLN A 1 700 ? 39.757 -6.873 12.341 1.00 78.88 700 GLN A C 1
ATOM 5996 O O . GLN A 1 700 ? 39.105 -7.138 13.344 1.00 78.88 700 GLN A O 1
ATOM 6001 N N . ILE A 1 701 ? 39.236 -7.041 11.120 1.00 80.44 701 ILE A N 1
ATOM 6002 C CA . ILE A 1 701 ? 37.839 -7.467 10.897 1.00 80.44 701 ILE A CA 1
ATOM 6003 C C . ILE A 1 701 ? 37.566 -8.875 11.466 1.00 80.44 701 ILE A C 1
ATOM 6005 O O . ILE A 1 701 ? 36.424 -9.193 11.806 1.00 80.44 701 ILE A O 1
ATOM 6009 N N . LYS A 1 702 ? 38.583 -9.743 11.579 1.00 79.88 702 LYS A N 1
ATOM 6010 C CA . LYS A 1 702 ? 38.454 -11.032 12.280 1.00 79.88 702 LYS A CA 1
ATOM 6011 C C . LYS A 1 702 ? 38.392 -10.848 13.799 1.00 79.88 702 LYS A C 1
ATOM 6013 O O . LYS A 1 702 ? 37.495 -11.419 14.410 1.00 79.88 702 LYS A O 1
ATOM 6018 N N . THR A 1 703 ? 39.281 -10.056 14.403 1.00 82.81 703 THR A N 1
ATOM 6019 C CA . THR A 1 703 ? 39.294 -9.855 15.865 1.00 82.81 703 THR A CA 1
ATOM 6020 C C . THR A 1 703 ? 38.082 -9.066 16.365 1.00 82.81 703 THR A C 1
ATOM 6022 O O . THR A 1 703 ? 37.518 -9.428 17.394 1.00 82.81 703 THR A O 1
ATOM 6025 N N . GLU A 1 704 ? 37.603 -8.070 15.613 1.00 79.75 704 GLU A N 1
ATOM 6026 C CA . GLU A 1 704 ? 36.326 -7.388 15.879 1.00 79.75 704 GLU A CA 1
ATOM 6027 C C . GLU A 1 704 ? 35.147 -8.369 15.872 1.00 79.75 704 GLU A C 1
ATOM 6029 O O . GLU A 1 704 ? 34.312 -8.341 16.772 1.00 79.75 704 GLU A O 1
ATOM 6034 N N . LYS A 1 705 ? 35.090 -9.285 14.895 1.00 79.88 705 LYS A N 1
ATOM 6035 C CA . LYS A 1 705 ? 34.036 -10.310 14.840 1.00 79.88 705 LYS A CA 1
ATOM 6036 C C . LYS A 1 705 ? 34.111 -11.300 15.997 1.00 79.88 705 LYS A C 1
ATOM 6038 O O . LYS A 1 705 ? 33.056 -11.669 16.503 1.00 79.88 705 LYS A O 1
ATOM 6043 N N . SER A 1 706 ? 35.306 -11.712 16.423 1.00 78.62 706 SER A N 1
ATOM 6044 C CA . SER A 1 706 ? 35.457 -12.554 17.619 1.00 78.62 706 SER A CA 1
ATOM 6045 C C . SER A 1 706 ? 34.925 -11.847 18.865 1.00 78.62 706 SER A C 1
ATOM 6047 O O . SER A 1 706 ? 34.096 -12.427 19.561 1.00 78.62 706 SER A O 1
ATOM 6049 N N . ARG A 1 707 ? 35.294 -10.572 19.074 1.00 81.44 707 ARG A N 1
ATOM 6050 C CA . ARG A 1 707 ? 34.791 -9.757 20.194 1.00 81.44 707 ARG A CA 1
ATOM 6051 C C . ARG A 1 707 ? 33.270 -9.625 20.179 1.00 81.44 707 ARG A C 1
ATOM 6053 O O . ARG A 1 707 ? 32.641 -9.937 21.176 1.00 81.44 707 ARG A O 1
ATOM 6060 N N . ILE A 1 708 ? 32.665 -9.291 19.036 1.00 80.94 708 ILE A N 1
ATOM 6061 C CA . ILE A 1 708 ? 31.196 -9.204 18.907 1.00 80.94 708 ILE A CA 1
ATOM 6062 C C . ILE A 1 708 ? 30.522 -10.547 19.251 1.00 80.94 708 ILE A C 1
ATOM 6064 O O . ILE A 1 708 ? 29.488 -10.568 19.909 1.00 80.94 708 ILE A O 1
ATOM 6068 N N . ILE A 1 709 ? 31.116 -11.678 18.853 1.00 80.12 709 ILE A N 1
ATOM 6069 C CA . ILE A 1 709 ? 30.610 -13.020 19.190 1.00 80.12 709 ILE A CA 1
ATOM 6070 C C . ILE A 1 709 ? 30.777 -13.331 20.690 1.00 80.12 709 ILE A C 1
ATOM 6072 O O . ILE A 1 709 ? 29.959 -14.055 21.259 1.00 80.12 709 ILE A O 1
ATOM 6076 N N . GLU A 1 710 ? 31.815 -12.815 21.344 1.00 78.56 710 GLU A N 1
ATOM 6077 C CA . GLU A 1 710 ? 32.041 -12.938 22.790 1.00 78.56 710 GLU A CA 1
ATOM 6078 C C . GLU A 1 710 ? 31.091 -12.038 23.597 1.00 78.56 710 GLU A C 1
ATOM 6080 O O . GLU A 1 710 ? 30.484 -12.516 24.558 1.00 78.56 710 GLU A O 1
ATOM 6085 N N . ASP A 1 711 ? 30.853 -10.806 23.145 1.00 78.69 711 ASP A N 1
ATOM 6086 C CA . ASP A 1 711 ? 29.854 -9.885 23.696 1.00 78.69 711 ASP A CA 1
ATOM 6087 C C . ASP A 1 711 ? 28.431 -10.460 23.573 1.00 78.69 711 ASP A C 1
ATOM 6089 O O . ASP A 1 711 ? 27.688 -10.484 24.558 1.00 78.69 711 ASP A O 1
ATOM 6093 N N . ASP A 1 712 ? 28.058 -11.010 22.409 1.00 79.25 712 ASP A N 1
ATOM 6094 C CA . ASP A 1 712 ? 26.767 -11.685 22.200 1.00 79.25 712 ASP A CA 1
ATOM 6095 C C . ASP A 1 712 ? 26.625 -12.930 23.098 1.00 79.25 712 ASP A C 1
ATOM 6097 O O . ASP A 1 712 ? 25.570 -13.149 23.704 1.00 79.25 712 ASP A O 1
ATOM 6101 N N . LYS A 1 713 ? 27.687 -13.741 23.252 1.00 81.44 713 LYS A N 1
ATOM 6102 C CA . LYS A 1 713 ? 27.708 -14.873 24.202 1.00 81.44 713 LYS A CA 1
ATOM 6103 C C . LYS A 1 713 ? 27.521 -14.396 25.643 1.00 81.44 713 LYS A C 1
ATOM 6105 O O . LYS A 1 713 ? 26.747 -15.007 26.384 1.00 81.44 713 LYS A O 1
ATOM 6110 N N . HIS A 1 714 ? 28.192 -13.317 26.044 1.00 80.81 714 HIS A N 1
ATOM 6111 C CA . HIS A 1 714 ? 28.093 -12.761 27.391 1.00 80.81 714 HIS A CA 1
ATOM 6112 C C . HIS A 1 714 ? 26.703 -12.158 27.654 1.00 80.81 714 HIS A C 1
ATOM 6114 O O . HIS A 1 714 ? 26.101 -12.423 28.696 1.00 80.81 714 HIS A O 1
ATOM 6120 N N . ALA A 1 715 ? 26.120 -11.455 26.680 1.00 77.38 715 ALA A N 1
ATOM 6121 C CA . ALA A 1 715 ? 24.742 -10.973 26.741 1.00 77.38 715 ALA A CA 1
ATOM 6122 C C . ALA A 1 715 ? 23.734 -12.131 26.870 1.00 77.38 715 ALA A C 1
ATOM 6124 O O . ALA A 1 715 ? 22.849 -12.088 27.728 1.00 77.38 715 ALA A O 1
ATOM 6125 N N . LEU A 1 716 ? 23.896 -13.205 26.088 1.00 77.81 716 LEU A N 1
ATOM 6126 C CA . LEU A 1 716 ? 23.076 -14.417 26.196 1.00 77.81 716 LEU A CA 1
ATOM 6127 C C . LEU A 1 716 ? 23.249 -15.128 27.548 1.00 77.81 716 LEU A C 1
ATOM 6129 O O . LEU A 1 716 ? 22.268 -15.629 28.100 1.00 77.81 716 LEU A O 1
ATOM 6133 N N . TYR A 1 717 ? 24.458 -15.144 28.115 1.00 83.12 717 TYR A N 1
ATOM 6134 C CA . TYR A 1 717 ? 24.717 -15.660 29.462 1.00 83.12 717 TYR A CA 1
ATOM 6135 C C . TYR A 1 717 ? 24.011 -14.824 30.539 1.00 83.12 717 TYR A C 1
ATOM 6137 O O . TYR A 1 717 ? 23.318 -15.384 31.390 1.00 83.12 717 TYR A O 1
ATOM 6145 N N . LEU A 1 718 ? 24.084 -13.490 30.467 1.00 81.69 718 LEU A N 1
ATOM 6146 C CA . LEU A 1 718 ? 23.371 -12.590 31.381 1.00 81.69 718 LEU A CA 1
ATOM 6147 C C . LEU A 1 718 ? 21.843 -12.725 31.263 1.00 81.69 718 LEU A C 1
ATOM 6149 O O . LEU A 1 718 ? 21.148 -12.691 32.281 1.00 81.69 718 LEU A O 1
ATOM 6153 N N . ILE A 1 719 ? 21.311 -12.934 30.053 1.00 78.25 719 ILE A N 1
ATOM 6154 C CA . ILE A 1 719 ? 19.885 -13.224 29.826 1.00 78.25 719 ILE A CA 1
ATOM 6155 C C . ILE A 1 719 ? 19.502 -14.570 30.455 1.00 78.25 719 ILE A C 1
ATOM 6157 O O . ILE A 1 719 ? 18.543 -14.622 31.225 1.00 78.25 719 ILE A O 1
ATOM 6161 N N . LYS A 1 720 ? 20.273 -15.642 30.217 1.00 76.25 720 LYS A N 1
ATOM 6162 C CA . LYS A 1 720 ? 20.055 -16.952 30.862 1.00 76.25 720 LYS A CA 1
ATOM 6163 C C . LYS A 1 720 ? 20.114 -16.855 32.390 1.00 76.25 720 LYS A C 1
ATOM 6165 O O . LYS A 1 720 ? 19.256 -17.421 33.060 1.00 76.25 720 LYS A O 1
ATOM 6170 N N . ARG A 1 721 ? 21.067 -16.097 32.948 1.00 77.00 721 ARG A N 1
ATOM 6171 C CA . ARG A 1 721 ? 21.197 -15.872 34.398 1.00 77.00 721 ARG A CA 1
ATOM 6172 C C . ARG A 1 721 ? 19.988 -15.123 34.969 1.00 77.00 721 ARG A C 1
ATOM 6174 O O . ARG A 1 721 ? 19.498 -15.516 36.023 1.00 77.00 721 ARG A O 1
ATOM 6181 N N . LYS A 1 722 ? 19.461 -14.105 34.275 1.00 76.75 722 LYS A N 1
ATOM 6182 C CA . LYS A 1 722 ? 18.219 -13.417 34.680 1.00 76.75 722 LYS A CA 1
ATOM 6183 C C . LYS A 1 722 ? 17.007 -14.349 34.649 1.00 76.75 722 LYS A C 1
ATOM 6185 O O . LYS A 1 722 ? 16.329 -14.465 35.664 1.00 76.75 722 LYS A O 1
ATOM 6190 N N . LEU A 1 723 ? 16.807 -15.083 33.553 1.00 71.25 723 LEU A N 1
ATOM 6191 C CA . LEU A 1 723 ? 15.715 -16.056 33.423 1.00 71.25 723 LEU A CA 1
ATOM 6192 C C . LEU A 1 723 ? 15.796 -17.169 34.484 1.00 71.25 723 LEU A C 1
ATOM 6194 O O . LEU A 1 723 ? 14.768 -17.600 35.000 1.00 71.25 723 LEU A O 1
ATOM 6198 N N . ALA A 1 724 ? 17.001 -17.600 34.871 1.00 70.19 724 ALA A N 1
ATOM 6199 C CA . ALA A 1 724 ? 17.198 -18.549 35.966 1.00 70.19 724 ALA A CA 1
ATOM 6200 C C . ALA A 1 724 ? 16.824 -17.957 37.342 1.00 70.19 724 ALA A C 1
ATOM 6202 O O . ALA A 1 724 ? 16.188 -18.639 38.144 1.00 70.19 724 ALA A O 1
ATOM 6203 N N . TYR A 1 725 ? 17.157 -16.689 37.613 1.00 67.94 725 TYR A N 1
ATOM 6204 C CA . TYR A 1 725 ? 16.736 -15.992 38.839 1.00 67.94 725 TYR A CA 1
ATOM 6205 C C . TYR A 1 725 ? 15.217 -15.761 38.896 1.00 67.94 725 TYR A C 1
ATOM 6207 O O . TYR A 1 725 ? 14.605 -15.946 39.948 1.00 67.94 725 TYR A O 1
ATOM 6215 N N . GLU A 1 726 ? 14.597 -15.401 37.771 1.00 65.12 726 GLU A N 1
ATOM 6216 C CA . GLU A 1 726 ? 13.142 -15.242 37.651 1.00 65.12 726 GLU A CA 1
ATOM 6217 C C . GLU A 1 726 ? 12.429 -16.596 37.814 1.00 65.12 726 GLU A C 1
ATOM 6219 O O . GLU A 1 726 ? 11.487 -16.705 38.598 1.00 65.12 726 GLU A O 1
ATOM 6224 N N . SER A 1 727 ? 12.947 -17.664 37.195 1.00 58.12 727 SER A N 1
ATOM 6225 C CA . SER A 1 727 ? 12.478 -19.041 37.406 1.00 58.12 727 SER A CA 1
ATOM 6226 C C . SER A 1 727 ? 12.601 -19.494 38.867 1.00 58.12 727 SER A C 1
ATOM 6228 O O . SER A 1 727 ? 11.695 -20.155 39.376 1.00 58.12 727 SER A O 1
ATOM 6230 N N . LYS A 1 728 ? 13.675 -19.110 39.573 1.00 58.44 728 LYS A N 1
ATOM 6231 C CA . LYS A 1 728 ? 13.844 -19.436 40.997 1.00 58.44 728 LYS A CA 1
ATOM 6232 C C . LYS A 1 728 ? 12.796 -18.717 41.859 1.00 58.44 728 LYS A C 1
ATOM 6234 O O . LYS A 1 728 ? 12.105 -19.386 42.617 1.00 58.44 728 LYS A O 1
ATOM 6239 N N . LYS A 1 729 ? 12.571 -17.411 41.638 1.00 56.22 729 LYS A N 1
ATOM 6240 C CA . LYS A 1 729 ? 11.469 -16.657 42.277 1.00 56.22 729 LYS A CA 1
ATOM 6241 C C . LYS A 1 729 ? 10.089 -17.277 42.029 1.00 56.22 729 LYS A C 1
ATOM 6243 O O . LYS A 1 729 ? 9.262 -17.284 42.937 1.00 56.22 729 LYS A O 1
ATOM 6248 N N . HIS A 1 730 ? 9.839 -17.798 40.827 1.00 51.00 730 HIS A N 1
ATOM 6249 C CA . HIS A 1 730 ? 8.566 -18.450 40.519 1.00 51.00 730 HIS A CA 1
ATOM 6250 C C . HIS A 1 730 ? 8.354 -19.758 41.295 1.00 51.00 730 HIS A C 1
ATOM 6252 O O . HIS A 1 730 ? 7.257 -19.976 41.799 1.00 51.00 730 HIS A O 1
ATOM 6258 N N . ARG A 1 731 ? 9.393 -20.581 41.504 1.00 51.84 731 ARG A N 1
ATOM 6259 C CA . ARG A 1 731 ? 9.267 -21.823 42.298 1.00 51.84 731 ARG A CA 1
ATOM 6260 C C . ARG A 1 731 ? 8.879 -21.565 43.755 1.00 51.84 731 ARG A C 1
ATOM 6262 O O . ARG A 1 731 ? 8.111 -22.338 44.329 1.00 51.84 731 ARG A O 1
ATOM 6269 N N . ASP A 1 732 ? 9.364 -20.471 44.336 1.00 52.41 732 ASP A N 1
ATOM 6270 C CA . ASP A 1 732 ? 8.983 -20.068 45.692 1.00 52.41 732 ASP A CA 1
ATOM 6271 C C . ASP A 1 732 ? 7.559 -19.481 45.726 1.00 52.41 732 ASP A C 1
ATOM 6273 O O . ASP A 1 732 ? 6.795 -19.766 46.652 1.00 52.41 732 ASP A O 1
ATOM 6277 N N . SER A 1 733 ? 7.134 -18.762 44.673 1.00 52.59 733 SER A N 1
ATOM 6278 C CA . SER A 1 733 ? 5.738 -18.325 44.539 1.00 52.59 733 SER A CA 1
ATOM 6279 C C . SER A 1 733 ? 4.777 -19.494 44.295 1.00 52.59 733 SER A C 1
ATOM 6281 O O . SER A 1 733 ? 3.638 -19.431 44.743 1.00 52.59 733 SER A O 1
ATOM 6283 N N . ASP A 1 734 ? 5.209 -20.571 43.630 1.00 50.78 734 ASP A N 1
ATOM 6284 C CA . ASP A 1 734 ? 4.381 -21.752 43.342 1.00 50.78 734 ASP A CA 1
ATOM 6285 C C . ASP A 1 734 ? 4.031 -22.539 44.615 1.00 50.78 734 ASP A C 1
ATOM 6287 O O . ASP A 1 734 ? 2.940 -23.105 44.711 1.00 50.78 734 ASP A O 1
ATOM 6291 N N . LYS A 1 735 ? 4.908 -22.541 45.631 1.00 55.50 735 LYS A N 1
ATOM 6292 C CA . LYS A 1 735 ? 4.588 -23.112 46.953 1.00 55.50 735 LYS A CA 1
ATOM 6293 C C . LYS A 1 735 ? 3.468 -22.327 47.645 1.00 55.50 735 LYS A C 1
ATOM 6295 O O . LYS A 1 735 ? 2.493 -22.924 48.096 1.00 55.50 735 LYS A O 1
ATOM 6300 N N . LEU A 1 736 ? 3.561 -20.995 47.652 1.00 52.03 736 LEU A N 1
ATOM 6301 C CA . LEU A 1 736 ? 2.498 -20.112 48.154 1.00 52.03 736 LEU A CA 1
ATOM 6302 C C . LEU A 1 736 ? 1.213 -20.220 47.315 1.00 52.03 736 LEU A C 1
ATOM 6304 O O . LEU A 1 736 ? 0.113 -20.269 47.866 1.00 52.03 736 LEU A O 1
ATOM 6308 N N . ALA A 1 737 ? 1.337 -20.322 45.989 1.00 52.19 737 ALA A N 1
ATOM 6309 C CA . ALA A 1 737 ? 0.206 -20.468 45.083 1.00 52.19 737 ALA A CA 1
ATOM 6310 C C . ALA A 1 737 ? -0.547 -21.785 45.304 1.00 52.19 737 ALA A C 1
ATOM 6312 O O . ALA A 1 737 ? -1.771 -21.779 45.217 1.00 52.19 737 ALA A O 1
ATOM 6313 N N . LYS A 1 738 ? 0.138 -22.892 45.632 1.00 53.91 738 LYS A N 1
ATOM 6314 C CA . LYS A 1 738 ? -0.513 -24.178 45.938 1.00 53.91 738 LYS A CA 1
ATOM 6315 C C . LYS A 1 738 ? -1.391 -24.113 47.191 1.00 53.91 738 LYS A C 1
ATOM 6317 O O . LYS A 1 738 ? -2.529 -24.570 47.125 1.00 53.91 738 LYS A O 1
ATOM 6322 N N . MET A 1 739 ? -0.930 -23.472 48.269 1.00 51.03 739 MET A N 1
ATOM 6323 C CA . MET A 1 739 ? -1.768 -23.246 49.460 1.00 51.03 739 MET A CA 1
ATOM 6324 C C . MET A 1 739 ? -2.963 -22.337 49.125 1.00 51.03 739 MET A C 1
ATOM 6326 O O . MET A 1 739 ? -4.115 -22.706 49.350 1.00 51.03 739 MET A O 1
ATOM 6330 N N . ALA A 1 740 ? -2.714 -21.212 48.444 1.00 52.25 740 ALA A N 1
ATOM 6331 C CA . ALA A 1 740 ? -3.774 -20.307 47.989 1.00 52.25 740 ALA A CA 1
ATOM 6332 C C . ALA A 1 740 ? -4.748 -20.946 46.971 1.00 52.25 740 ALA A C 1
ATOM 6334 O O . ALA A 1 740 ? -5.855 -20.440 46.777 1.00 52.25 740 ALA A O 1
ATOM 6335 N N . HIS A 1 741 ? -4.368 -22.042 46.305 1.00 50.47 741 HIS A N 1
ATOM 6336 C CA . HIS A 1 741 ? -5.238 -22.787 45.392 1.00 50.47 741 HIS A CA 1
ATOM 6337 C C . HIS A 1 741 ? -6.226 -23.711 46.114 1.00 50.47 741 HIS A C 1
ATOM 6339 O O . HIS A 1 741 ? -7.317 -23.919 45.582 1.00 50.47 741 HIS A O 1
ATOM 6345 N N . GLN A 1 742 ? -5.911 -24.209 47.315 1.00 51.78 742 GLN A N 1
ATOM 6346 C CA . GLN A 1 742 ? -6.872 -24.972 48.123 1.00 51.78 742 GLN A CA 1
ATOM 6347 C C . GLN A 1 742 ? -7.987 -24.065 48.668 1.00 51.78 742 GLN A C 1
ATOM 6349 O O . GLN A 1 742 ? -9.163 -24.416 48.571 1.00 51.78 742 GLN A O 1
ATOM 6354 N N . GLU A 1 743 ? -7.653 -22.856 49.131 1.00 51.84 743 GLU A N 1
ATOM 6355 C CA . GLU A 1 743 ? -8.656 -21.854 49.532 1.00 51.84 743 GLU A CA 1
ATOM 6356 C C . GLU A 1 743 ? -9.457 -21.322 48.335 1.00 51.84 743 GLU A C 1
ATOM 6358 O O . GLU A 1 743 ? -10.689 -21.259 48.377 1.00 51.84 743 GLU A O 1
ATOM 6363 N N . LYS A 1 744 ? -8.782 -21.005 47.216 1.00 51.50 744 LYS A N 1
ATOM 6364 C CA . LYS A 1 744 ? -9.471 -20.617 45.976 1.00 51.50 744 LYS A CA 1
ATOM 6365 C C . LYS A 1 744 ? -10.375 -21.715 45.431 1.00 51.50 744 LYS A C 1
ATOM 6367 O O . LYS A 1 744 ? -11.354 -21.362 44.789 1.00 51.50 744 LYS A O 1
ATOM 6372 N N . GLY A 1 745 ? -10.080 -22.997 45.655 1.00 51.41 745 GLY A N 1
ATOM 6373 C CA . GLY A 1 745 ? -10.926 -24.106 45.205 1.00 51.41 745 GLY A CA 1
ATOM 6374 C C . GLY A 1 745 ? -12.373 -23.932 45.667 1.00 51.41 745 GLY A C 1
ATOM 6375 O O . GLY A 1 745 ? -13.273 -23.848 44.833 1.00 51.41 745 GLY A O 1
ATOM 6376 N N . LYS A 1 746 ? -12.563 -23.734 46.977 1.00 56.00 746 LYS A N 1
ATOM 6377 C CA . LYS A 1 746 ? -13.876 -23.529 47.610 1.00 56.00 746 LYS A CA 1
ATOM 6378 C C . LYS A 1 746 ? -14.578 -22.268 47.074 1.00 56.00 746 LYS A C 1
ATOM 6380 O O . LYS A 1 746 ? -15.684 -22.348 46.545 1.00 56.00 746 LYS A O 1
ATOM 6385 N N . LEU A 1 747 ? -13.873 -21.131 47.068 1.00 52.66 747 LEU A N 1
ATOM 6386 C CA . LEU A 1 747 ? -14.377 -19.851 46.534 1.00 52.66 747 LEU A CA 1
ATOM 6387 C C . LEU A 1 747 ? -14.678 -19.872 45.020 1.00 52.66 747 LEU A C 1
ATOM 6389 O O . LEU A 1 747 ? -15.429 -19.031 44.521 1.00 52.66 747 LEU A O 1
ATOM 6393 N N . ILE A 1 748 ? -14.080 -20.791 44.258 1.00 54.19 748 ILE A N 1
ATOM 6394 C CA . ILE A 1 748 ? -14.342 -20.969 42.824 1.00 54.19 748 ILE A CA 1
ATOM 6395 C C . ILE A 1 748 ? -15.627 -21.771 42.592 1.00 54.19 748 ILE A C 1
ATOM 6397 O O . ILE A 1 748 ? -16.281 -21.544 41.578 1.00 54.19 748 ILE A O 1
ATOM 6401 N N . GLU A 1 749 ? -16.030 -22.665 43.493 1.00 55.31 749 GLU A N 1
ATOM 6402 C CA . GLU A 1 749 ? -17.291 -23.409 43.357 1.00 55.31 749 GLU A CA 1
ATOM 6403 C C . GLU A 1 749 ? -18.504 -22.538 43.689 1.00 55.31 749 GLU A C 1
ATOM 6405 O O . GLU A 1 749 ? -19.436 -22.463 42.882 1.00 55.31 749 GLU A O 1
ATOM 6410 N N . GLU A 1 750 ? -18.427 -21.750 44.764 1.00 54.97 750 GLU A N 1
ATOM 6411 C CA . GLU A 1 750 ? -19.413 -20.704 45.065 1.00 54.97 750 GLU A CA 1
ATOM 6412 C C . GLU A 1 750 ? -19.555 -19.733 43.881 1.00 54.97 750 GLU A C 1
ATOM 6414 O O . GLU A 1 750 ? -20.647 -19.573 43.325 1.00 54.97 750 GLU A O 1
ATOM 6419 N N . ARG A 1 751 ? -18.437 -19.178 43.386 1.00 58.78 751 ARG A N 1
ATOM 6420 C CA . ARG A 1 751 ? -18.452 -18.269 42.226 1.00 58.78 751 ARG A CA 1
ATOM 6421 C C . ARG A 1 751 ? -18.907 -18.929 40.928 1.00 58.78 751 ARG A C 1
ATOM 6423 O O . ARG A 1 751 ? -19.521 -18.244 40.115 1.00 58.78 751 ARG A O 1
ATOM 6430 N N . LYS A 1 752 ? -18.658 -20.225 40.700 1.00 57.88 752 LYS A N 1
ATOM 6431 C CA . LYS A 1 752 ? -19.222 -20.949 39.543 1.00 57.88 752 LYS A CA 1
ATOM 6432 C C . LYS A 1 752 ? -20.751 -20.955 39.608 1.00 57.88 752 LYS A C 1
ATOM 6434 O O . LYS A 1 752 ? -21.379 -20.754 38.568 1.00 57.88 752 LYS A O 1
ATOM 6439 N N . SER A 1 753 ? -21.346 -21.131 40.790 1.00 63.12 753 SER A N 1
ATOM 6440 C CA . SER A 1 753 ? -22.807 -21.107 40.954 1.00 63.12 753 SER A CA 1
ATOM 6441 C C . SER A 1 753 ? -23.402 -19.721 40.646 1.00 63.12 753 SER A C 1
ATOM 6443 O O . SER A 1 753 ? -24.292 -19.602 39.796 1.00 63.12 753 SER A O 1
ATOM 6445 N N . GLU A 1 754 ? -22.829 -18.648 41.206 1.00 57.84 754 GLU A N 1
ATOM 6446 C CA . GLU A 1 754 ? -23.240 -17.266 40.921 1.00 57.84 754 GLU A CA 1
ATOM 6447 C C . GLU A 1 754 ? -23.028 -16.892 39.448 1.00 57.84 754 GLU A C 1
ATOM 6449 O O . GLU A 1 754 ? -23.892 -16.284 38.807 1.00 57.84 754 GLU A O 1
ATOM 6454 N N . GLN A 1 755 ? -21.884 -17.273 38.876 1.00 58.38 755 GLN A N 1
ATOM 6455 C CA . GLN A 1 755 ? -21.535 -16.942 37.500 1.00 58.38 755 GLN A CA 1
ATOM 6456 C C . GLN A 1 755 ? -22.420 -17.695 36.499 1.00 58.38 755 GLN A C 1
ATOM 6458 O O . GLN A 1 755 ? -22.762 -17.126 35.462 1.00 58.38 755 GLN A O 1
ATOM 6463 N N . GLN A 1 756 ? -22.881 -18.912 36.811 1.00 59.62 756 GLN A N 1
ATOM 6464 C CA . GLN A 1 756 ? 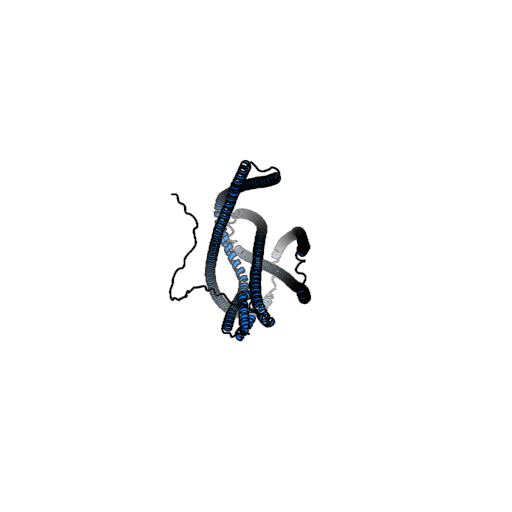-23.922 -19.591 36.028 1.00 59.62 756 GLN A CA 1
ATOM 6465 C C . GLN A 1 756 ? -25.271 -18.854 36.093 1.00 59.62 756 GLN A C 1
ATOM 6467 O O . GLN A 1 756 ? -25.941 -18.712 35.063 1.00 59.62 756 GLN A O 1
ATOM 6472 N N . LEU A 1 757 ? -25.655 -18.325 37.261 1.00 60.12 757 LEU A N 1
ATOM 6473 C CA . LEU A 1 757 ? -26.883 -17.538 37.433 1.00 60.12 757 LEU A CA 1
ATOM 6474 C C . LEU A 1 757 ? -26.828 -16.211 36.647 1.00 60.12 757 LEU A C 1
ATOM 6476 O O . LEU A 1 757 ? -27.777 -15.848 35.945 1.00 60.12 757 LEU A O 1
ATOM 6480 N N . MET A 1 758 ? -25.684 -15.526 36.693 1.00 54.47 758 MET A N 1
ATOM 6481 C CA . MET A 1 758 ? -25.393 -14.324 35.901 1.00 54.47 758 MET A CA 1
ATOM 6482 C C . MET A 1 758 ? -25.352 -14.624 34.394 1.00 54.47 758 MET A C 1
ATOM 6484 O O . MET A 1 758 ? -25.904 -13.865 33.598 1.00 54.47 758 MET A O 1
ATOM 6488 N N . MET A 1 759 ? -24.775 -15.760 33.988 1.00 55.75 759 MET A N 1
ATOM 6489 C CA . MET A 1 759 ? -24.746 -16.214 32.591 1.00 55.75 759 MET A CA 1
ATOM 6490 C C . MET A 1 759 ? -26.144 -16.533 32.043 1.00 55.75 759 MET A C 1
ATOM 6492 O O . MET A 1 759 ? -26.390 -16.262 30.867 1.00 55.75 759 MET A O 1
ATOM 6496 N N . LYS A 1 760 ? -27.083 -17.044 32.860 1.00 58.06 760 LYS A N 1
ATOM 6497 C CA . LYS A 1 760 ? -28.499 -17.181 32.457 1.00 58.06 760 LYS A CA 1
ATOM 6498 C C . LYS A 1 760 ? -29.101 -15.815 32.091 1.00 58.06 760 LYS A C 1
ATOM 6500 O O . LYS A 1 760 ? -29.501 -15.628 30.942 1.00 58.06 760 LYS A O 1
ATOM 6505 N N . LYS A 1 761 ? -29.051 -14.834 33.002 1.00 55.12 761 LYS A N 1
ATOM 6506 C CA . LYS A 1 761 ? -29.586 -13.472 32.768 1.00 55.12 761 LYS A CA 1
ATOM 6507 C C . LYS A 1 761 ? -28.874 -12.730 31.624 1.00 55.12 761 LYS A C 1
ATOM 6509 O O . LYS A 1 761 ? -29.510 -12.022 30.843 1.00 55.12 761 LYS A O 1
ATOM 6514 N N . GLY A 1 762 ? -27.563 -12.925 31.464 1.00 56.22 762 GLY A N 1
ATOM 6515 C CA . GLY A 1 762 ? -26.794 -12.365 30.347 1.00 56.22 762 GLY A CA 1
ATOM 6516 C C . GLY A 1 762 ? -27.242 -12.903 28.982 1.00 56.22 762 GLY A C 1
ATOM 6517 O O . GLY A 1 762 ? -27.442 -12.128 28.044 1.00 56.22 762 GLY A O 1
ATOM 6518 N N . ARG A 1 763 ? -27.476 -14.219 28.877 1.00 55.09 763 ARG A N 1
ATOM 6519 C CA . ARG A 1 763 ? -27.945 -14.873 27.640 1.00 55.09 763 ARG A CA 1
ATOM 6520 C C . ARG A 1 763 ? -29.330 -14.386 27.201 1.00 55.09 763 ARG A C 1
ATOM 6522 O O . ARG A 1 763 ? -29.577 -14.288 26.002 1.00 55.09 763 ARG A O 1
ATOM 6529 N N . GLU A 1 764 ? -30.215 -14.039 28.133 1.00 54.62 764 GLU A N 1
ATOM 6530 C CA . GLU A 1 764 ? -31.550 -13.495 27.832 1.00 54.62 764 GLU A CA 1
ATOM 6531 C C . GLU A 1 764 ? -31.483 -12.099 27.193 1.00 54.62 764 GLU A C 1
ATOM 6533 O O . GLU A 1 764 ? -32.132 -11.845 26.175 1.00 54.62 764 GLU A O 1
ATOM 6538 N N . LEU A 1 765 ? -30.643 -11.208 27.732 1.00 52.22 765 LEU A N 1
ATOM 6539 C CA . LEU A 1 765 ? -30.409 -9.878 27.156 1.00 52.22 765 LEU A CA 1
ATOM 6540 C C . LEU A 1 765 ? -29.687 -9.953 25.802 1.00 52.22 765 LEU A C 1
ATOM 6542 O O . LEU A 1 765 ? -29.983 -9.168 24.898 1.00 52.22 765 LEU A O 1
ATOM 6546 N N . GLN A 1 766 ? -28.777 -10.916 25.630 1.00 50.25 766 GLN A N 1
ATOM 6547 C CA . GLN A 1 766 ? -28.052 -11.110 24.375 1.00 50.25 766 GLN A CA 1
ATOM 6548 C C . GLN A 1 766 ? -28.950 -11.700 23.271 1.00 50.25 766 GLN A C 1
ATOM 6550 O O . GLN A 1 766 ? -28.912 -11.201 22.146 1.00 50.25 766 GLN A O 1
ATOM 6555 N N . LYS A 1 767 ? -29.840 -12.656 23.599 1.00 54.19 767 LYS A N 1
ATOM 6556 C CA . LYS A 1 767 ? -30.899 -13.155 22.692 1.00 54.19 767 LYS A CA 1
ATOM 6557 C C . LYS A 1 767 ? -31.768 -12.017 22.143 1.00 54.19 767 LYS A C 1
ATOM 6559 O O . LYS A 1 767 ? -32.013 -11.957 20.942 1.00 54.19 767 LYS A O 1
ATOM 6564 N N . LYS A 1 768 ? -32.207 -11.086 23.002 1.00 50.41 768 LYS A N 1
ATOM 6565 C CA . LYS A 1 768 ? -33.061 -9.955 22.585 1.00 50.41 768 LYS A CA 1
ATOM 6566 C C . LYS A 1 768 ? -32.370 -8.986 21.614 1.00 50.41 768 LYS A C 1
ATOM 6568 O O . LYS A 1 768 ? -33.062 -8.297 20.876 1.00 50.41 768 LYS A O 1
ATOM 6573 N N . ARG A 1 769 ? -31.030 -8.950 21.572 1.00 47.75 769 ARG A N 1
ATOM 6574 C CA . ARG A 1 769 ? -30.263 -8.139 20.605 1.00 47.75 769 ARG A CA 1
ATOM 6575 C C . ARG A 1 769 ? -29.898 -8.899 19.329 1.00 47.75 769 ARG A C 1
ATOM 6577 O O . ARG A 1 769 ? -29.932 -8.306 18.255 1.00 47.75 769 ARG A O 1
ATOM 6584 N N . SER A 1 770 ? -29.586 -10.194 19.411 1.00 49.34 770 SER A N 1
ATOM 6585 C CA . SER A 1 770 ? -29.200 -10.973 18.225 1.00 49.34 770 SER A CA 1
ATOM 6586 C C . SER A 1 770 ? -30.360 -11.226 17.257 1.00 49.34 770 SER A C 1
ATOM 6588 O O . SER A 1 770 ? -30.118 -11.308 16.056 1.00 49.34 770 SER A O 1
ATOM 6590 N N . VAL A 1 771 ? -31.610 -11.297 17.733 1.00 51.94 771 VAL A N 1
ATOM 6591 C CA . VAL A 1 771 ? -32.797 -11.525 16.879 1.00 51.94 771 VAL A CA 1
ATOM 6592 C C . VAL A 1 771 ? -33.033 -10.402 15.856 1.00 51.94 771 VAL A C 1
ATOM 6594 O O . VAL A 1 771 ? -33.497 -10.695 14.756 1.00 51.94 771 VAL A O 1
ATOM 6597 N N . VAL A 1 772 ? -32.680 -9.151 16.175 1.00 50.66 772 VAL A N 1
ATOM 6598 C CA . VAL A 1 772 ? -32.799 -8.016 15.237 1.00 50.66 772 VAL A CA 1
ATOM 6599 C C . VAL A 1 772 ? -31.716 -8.114 14.157 1.00 50.66 772 VAL A C 1
ATOM 6601 O O . VAL A 1 772 ? -32.029 -8.344 12.990 1.00 50.66 772 VAL A O 1
ATOM 6604 N N . ALA A 1 773 ? -30.441 -8.093 14.561 1.00 47.75 773 ALA A N 1
ATOM 6605 C CA . ALA A 1 773 ? -29.305 -8.140 13.636 1.00 47.75 773 ALA A CA 1
ATOM 6606 C C . ALA A 1 773 ? -29.291 -9.401 12.744 1.00 47.75 773 ALA A C 1
ATOM 6608 O O . ALA A 1 773 ? -28.900 -9.344 11.581 1.00 47.75 773 ALA A O 1
ATOM 6609 N N . SER A 1 774 ? -29.761 -10.550 13.250 1.00 51.28 774 SER A N 1
ATOM 6610 C CA . SER A 1 774 ? -29.807 -11.803 12.473 1.00 51.28 774 SER A CA 1
ATOM 6611 C C . S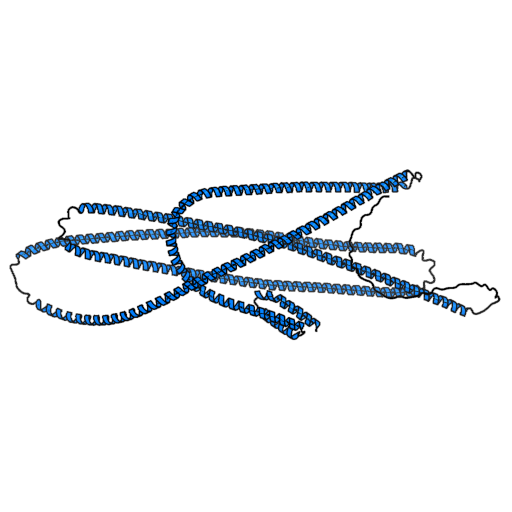ER A 1 774 ? -30.868 -11.813 11.367 1.00 51.28 774 SER A C 1
ATOM 6613 O O . SER A 1 774 ? -30.819 -12.693 10.506 1.00 51.28 774 SER A O 1
ATOM 6615 N N . ARG A 1 775 ? -31.837 -10.884 11.381 1.00 52.62 775 ARG A N 1
ATOM 6616 C CA . ARG A 1 775 ? -32.777 -10.686 10.265 1.00 52.62 775 ARG A CA 1
ATOM 6617 C C . ARG A 1 775 ? -32.128 -9.828 9.182 1.00 52.62 775 ARG A C 1
ATOM 6619 O O . ARG A 1 775 ? -32.040 -10.275 8.045 1.00 52.62 775 ARG A O 1
ATOM 6626 N N . GLU A 1 776 ? -31.581 -8.676 9.561 1.00 51.81 776 GLU A N 1
ATOM 6627 C CA . GLU A 1 776 ? -30.882 -7.741 8.663 1.00 51.81 776 GLU A CA 1
ATOM 6628 C C . GLU A 1 776 ? -29.742 -8.436 7.892 1.00 51.81 776 GLU A C 1
ATOM 6630 O O . GLU A 1 776 ? -29.704 -8.410 6.661 1.00 51.81 776 GLU A O 1
ATOM 6635 N N . ILE A 1 777 ? -28.878 -9.170 8.604 1.00 55.06 777 ILE A N 1
ATOM 6636 C CA . ILE A 1 777 ? -27.754 -9.919 8.016 1.00 55.06 777 ILE A CA 1
ATOM 6637 C C . ILE A 1 777 ? -28.234 -11.033 7.065 1.00 55.06 777 ILE A C 1
ATOM 6639 O O . ILE A 1 777 ? -27.567 -11.326 6.074 1.00 55.06 777 ILE A O 1
ATOM 6643 N N . LYS A 1 778 ? -29.392 -11.659 7.324 1.00 54.41 778 LYS A N 1
ATOM 6644 C CA . LYS A 1 778 ? -29.909 -12.745 6.474 1.00 54.41 778 LYS A CA 1
ATOM 6645 C C . LYS A 1 778 ? -30.413 -12.273 5.116 1.00 54.41 778 LYS A C 1
ATOM 6647 O O . LYS A 1 778 ? -30.237 -13.013 4.151 1.00 54.41 778 LYS A O 1
ATOM 6652 N N . HIS A 1 779 ? -31.022 -11.091 5.042 1.00 50.78 779 HIS A N 1
ATOM 6653 C CA . HIS A 1 779 ? -31.418 -10.511 3.759 1.00 50.78 779 HIS A CA 1
ATOM 6654 C C . HIS A 1 779 ? -30.170 -10.109 2.964 1.00 50.78 779 HIS A C 1
ATOM 6656 O O . HIS A 1 779 ? -29.935 -10.675 1.900 1.00 50.78 779 HIS A O 1
ATOM 6662 N N . ALA A 1 780 ? -29.269 -9.322 3.566 1.00 51.97 780 ALA A N 1
ATOM 6663 C CA . ALA A 1 780 ? -28.020 -8.905 2.923 1.00 51.97 780 ALA A CA 1
ATOM 6664 C C . ALA A 1 780 ? -27.181 -10.077 2.360 1.00 51.97 780 ALA A C 1
ATOM 6666 O O . ALA A 1 780 ? -26.675 -9.995 1.243 1.00 51.97 780 ALA A O 1
ATOM 6667 N N . ILE A 1 781 ? -27.062 -11.199 3.085 1.00 55.81 781 ILE A N 1
ATOM 6668 C CA . ILE A 1 781 ? -26.338 -12.389 2.593 1.00 55.81 781 ILE A CA 1
ATOM 6669 C C . ILE A 1 781 ? -27.065 -13.081 1.426 1.00 55.81 781 ILE A C 1
ATOM 6671 O O . ILE A 1 781 ? -26.400 -13.645 0.554 1.00 55.81 781 ILE A O 1
ATOM 6675 N N . LYS A 1 782 ? -28.404 -13.069 1.386 1.00 55.25 782 LYS A N 1
ATOM 6676 C CA . LYS A 1 782 ? -29.166 -13.667 0.278 1.00 55.25 782 LYS A CA 1
ATOM 6677 C C . LYS A 1 782 ? -28.973 -12.861 -1.008 1.00 55.25 782 LYS A C 1
ATOM 6679 O O . LYS A 1 782 ? -28.717 -13.448 -2.058 1.00 55.25 782 LYS A O 1
ATOM 6684 N N . ASP A 1 783 ? -29.021 -11.539 -0.893 1.00 51.75 783 ASP A N 1
ATOM 6685 C CA . ASP A 1 783 ? -28.942 -10.621 -2.029 1.00 51.75 783 ASP A CA 1
ATOM 6686 C C . ASP A 1 783 ? -27.518 -10.593 -2.618 1.00 51.75 783 ASP A C 1
ATOM 6688 O O . ASP A 1 783 ? -27.343 -10.709 -3.832 1.00 51.75 783 ASP A O 1
ATOM 6692 N N . VAL A 1 784 ? -26.482 -10.592 -1.764 1.00 56.38 784 VAL A N 1
ATOM 6693 C CA . VAL A 1 784 ? -25.073 -10.727 -2.194 1.00 56.38 784 VAL A CA 1
ATOM 6694 C C . VAL A 1 784 ? -24.815 -12.060 -2.908 1.00 56.38 784 VAL A C 1
ATOM 6696 O O . VAL A 1 784 ? -24.112 -12.082 -3.916 1.00 56.38 784 VAL A O 1
ATOM 6699 N N . LYS A 1 785 ? -25.397 -13.176 -2.444 1.00 58.75 785 LYS A N 1
ATOM 6700 C CA . LYS A 1 785 ? -25.236 -14.473 -3.126 1.00 58.75 785 LYS A CA 1
ATOM 6701 C C . LYS A 1 785 ? -25.879 -14.502 -4.513 1.00 58.75 785 LYS A C 1
ATOM 6703 O O . LYS A 1 785 ? -25.301 -15.092 -5.421 1.00 58.75 785 LYS A O 1
ATOM 6708 N N . LEU A 1 786 ? -27.038 -13.864 -4.686 1.00 63.19 786 LEU A N 1
ATOM 6709 C CA . LEU A 1 786 ? -27.690 -13.748 -5.994 1.00 63.19 786 LEU A CA 1
ATOM 6710 C C . LEU A 1 786 ? -26.876 -12.878 -6.964 1.00 63.19 786 LEU A C 1
ATOM 6712 O O . LEU A 1 786 ? -26.758 -13.235 -8.135 1.00 63.19 786 LEU A O 1
ATOM 6716 N N . ALA A 1 787 ? -26.254 -11.799 -6.475 1.00 59.97 787 ALA A N 1
ATOM 6717 C CA . ALA A 1 787 ? -25.332 -10.993 -7.274 1.00 59.97 787 ALA A CA 1
ATOM 6718 C C . ALA A 1 787 ? -24.108 -11.807 -7.738 1.00 59.97 787 ALA A C 1
ATOM 6720 O O . ALA A 1 787 ? -23.834 -11.859 -8.935 1.00 59.97 787 ALA A O 1
ATOM 6721 N N . MET A 1 788 ? -23.422 -12.506 -6.821 1.00 62.75 788 MET A N 1
ATOM 6722 C CA . MET A 1 788 ? -22.212 -13.277 -7.150 1.00 62.75 788 MET A CA 1
ATOM 6723 C C . MET A 1 788 ? -22.449 -14.338 -8.235 1.00 62.75 788 MET A C 1
ATOM 6725 O O . MET A 1 788 ? -21.661 -14.416 -9.175 1.00 62.75 788 MET A O 1
ATOM 6729 N N . VAL A 1 789 ? -23.544 -15.105 -8.143 1.00 69.75 789 VAL A N 1
ATOM 6730 C CA . VAL A 1 789 ? -23.887 -16.139 -9.140 1.00 69.75 789 VAL A CA 1
ATOM 6731 C C . VAL A 1 789 ? -24.172 -15.520 -10.512 1.00 69.75 789 VAL A C 1
ATOM 6733 O O . VAL A 1 789 ? -23.725 -16.050 -11.530 1.00 69.75 789 VAL A O 1
ATOM 6736 N N . LYS A 1 790 ? -24.866 -14.374 -10.560 1.00 72.75 790 LYS A N 1
ATOM 6737 C CA . LYS A 1 790 ? -25.140 -13.677 -11.824 1.00 72.75 790 LYS A CA 1
ATOM 6738 C C . LYS A 1 790 ? -23.845 -13.186 -12.484 1.00 72.75 790 LYS A C 1
ATOM 6740 O O . LYS A 1 790 ? -23.598 -13.492 -13.645 1.00 72.75 790 LYS A O 1
ATOM 6745 N N . GLU A 1 791 ? -22.973 -12.530 -11.720 1.00 72.31 791 GLU A N 1
ATOM 6746 C CA . GLU A 1 791 ? -21.682 -12.046 -12.222 1.00 72.31 791 GLU A CA 1
ATOM 6747 C C . GLU A 1 791 ? -20.688 -13.168 -12.618 1.00 72.31 791 GLU A C 1
ATOM 6749 O O . GLU A 1 791 ? -19.632 -12.878 -13.188 1.00 72.31 791 GLU A O 1
ATOM 6754 N N . GLU A 1 792 ? -20.911 -14.423 -12.221 1.00 76.88 792 GLU A N 1
ATOM 6755 C CA . GLU A 1 792 ? -20.119 -15.576 -12.684 1.00 76.88 792 GLU A CA 1
ATOM 6756 C C . GLU A 1 792 ? -20.648 -16.102 -14.026 1.00 76.88 792 GLU A C 1
ATOM 6758 O O . GLU A 1 792 ? -19.856 -16.379 -14.931 1.00 76.88 792 GLU A O 1
ATOM 6763 N N . ALA A 1 793 ? -21.973 -16.129 -14.206 1.00 78.88 793 ALA A N 1
ATOM 6764 C CA . ALA A 1 793 ? -22.598 -16.417 -15.496 1.00 78.88 793 ALA A CA 1
ATOM 6765 C C . ALA A 1 793 ? -22.236 -15.365 -16.564 1.00 78.88 793 ALA A C 1
ATOM 6767 O O . ALA A 1 793 ? -21.903 -15.731 -17.693 1.00 78.88 793 ALA A O 1
ATOM 6768 N N . ASP A 1 794 ? -22.215 -14.076 -16.205 1.00 81.12 794 ASP A N 1
ATOM 6769 C CA . ASP A 1 794 ? -21.847 -12.987 -17.124 1.00 81.12 794 ASP A CA 1
ATOM 6770 C C . ASP A 1 794 ? -20.386 -13.103 -17.616 1.00 81.12 794 ASP A C 1
ATOM 6772 O O . ASP A 1 794 ? -20.110 -12.888 -18.799 1.00 81.12 794 ASP A O 1
ATOM 6776 N N . LEU A 1 795 ? -19.453 -13.521 -16.745 1.00 86.19 795 LEU A N 1
ATOM 6777 C CA . LEU A 1 795 ? -18.062 -13.824 -17.123 1.00 86.19 795 LEU A CA 1
ATOM 6778 C C . LEU A 1 795 ? -17.958 -15.047 -18.045 1.00 86.19 795 LEU A C 1
ATOM 6780 O O . LEU A 1 795 ? -17.226 -15.013 -19.035 1.00 86.19 795 LEU A O 1
ATOM 6784 N N . SER A 1 796 ? -18.682 -16.125 -17.730 1.00 87.31 796 SER A N 1
ATOM 6785 C CA . SER A 1 796 ? -18.705 -17.343 -18.551 1.00 87.31 796 SER A CA 1
ATOM 6786 C C . SER A 1 796 ? -19.225 -17.051 -19.964 1.00 87.31 796 SER A C 1
ATOM 6788 O O . SER A 1 796 ? -18.584 -17.424 -20.951 1.00 87.31 796 SER A O 1
ATOM 6790 N N . LYS A 1 797 ? -20.322 -16.288 -20.064 1.00 90.75 797 LYS A N 1
ATOM 6791 C CA . LYS A 1 797 ? -20.898 -15.833 -21.334 1.00 90.75 797 LYS A CA 1
ATOM 6792 C C . LYS A 1 797 ? -19.917 -14.974 -22.136 1.00 90.75 797 LYS A C 1
ATOM 6794 O O . LYS A 1 797 ? -19.748 -15.219 -23.328 1.00 90.75 797 LYS A O 1
ATOM 6799 N N . LEU A 1 798 ? -19.239 -14.010 -21.505 1.00 92.12 798 LEU A N 1
ATOM 6800 C CA . LEU A 1 798 ? -18.276 -13.155 -22.208 1.00 92.12 798 LEU A CA 1
ATOM 6801 C C . LEU A 1 798 ? -17.080 -13.960 -22.748 1.00 92.12 798 LEU A C 1
ATOM 6803 O O . LEU A 1 798 ? -16.679 -13.751 -23.892 1.00 92.12 798 LEU A O 1
ATOM 6807 N N . ASN A 1 799 ? -16.557 -14.923 -21.982 1.00 91.62 799 ASN A N 1
ATOM 6808 C CA . ASN A 1 799 ? -15.480 -15.805 -22.448 1.00 91.62 799 ASN A CA 1
ATOM 6809 C C . ASN A 1 799 ? -15.907 -16.676 -23.643 1.00 91.62 799 ASN A C 1
ATOM 6811 O O . ASN A 1 799 ? -15.133 -16.822 -24.588 1.00 91.62 799 ASN A O 1
ATOM 6815 N N . SER A 1 800 ? -17.141 -17.199 -23.649 1.00 93.44 800 SER A N 1
ATOM 6816 C CA . SER A 1 800 ? -17.690 -17.894 -24.823 1.00 93.44 800 SER A CA 1
ATOM 6817 C C . SER A 1 800 ? -17.781 -16.964 -26.036 1.00 93.44 800 SER A C 1
ATOM 6819 O O . SER A 1 800 ? -17.371 -17.345 -27.126 1.00 93.44 800 SER A O 1
ATOM 6821 N N . MET A 1 801 ? -18.222 -15.715 -25.862 1.00 95.69 801 MET A N 1
ATOM 6822 C CA . MET A 1 801 ? -18.281 -14.764 -26.977 1.00 95.69 801 MET A CA 1
ATOM 6823 C C . MET A 1 801 ? -16.888 -14.418 -27.531 1.00 95.69 801 MET A C 1
ATOM 6825 O O . MET A 1 801 ? -16.744 -14.334 -28.750 1.00 95.69 801 MET A O 1
ATOM 6829 N N . ILE A 1 802 ? -15.856 -14.290 -26.682 1.00 95.50 802 ILE A N 1
ATOM 6830 C CA . ILE A 1 802 ? -14.455 -14.140 -27.129 1.00 95.50 802 ILE A CA 1
ATOM 6831 C C . ILE A 1 802 ? -14.010 -15.349 -27.962 1.00 95.50 802 ILE A C 1
ATOM 6833 O O . ILE A 1 802 ? -13.384 -15.165 -29.006 1.00 95.50 802 ILE A O 1
ATOM 6837 N N . TYR A 1 803 ? -14.336 -16.570 -27.528 1.00 96.62 803 TYR A N 1
ATOM 6838 C CA . TYR A 1 803 ? -13.989 -17.791 -28.258 1.00 96.62 803 TYR A CA 1
ATOM 6839 C C . TYR A 1 803 ? -14.640 -17.820 -29.648 1.00 96.62 803 TYR A C 1
ATOM 6841 O O . TYR A 1 803 ? -13.932 -17.887 -30.651 1.00 96.62 803 TYR A O 1
ATOM 6849 N N . ASN A 1 804 ? -15.958 -17.619 -29.722 1.00 96.81 804 ASN A N 1
ATOM 6850 C CA . ASN A 1 804 ? -16.700 -17.591 -30.985 1.00 96.81 804 ASN A CA 1
ATOM 6851 C C . ASN A 1 804 ? -16.216 -16.452 -31.914 1.00 96.81 804 ASN A C 1
ATOM 6853 O O . ASN A 1 804 ? -16.217 -16.585 -33.138 1.00 96.81 804 ASN A O 1
ATOM 6857 N N . ALA A 1 805 ? -15.772 -15.319 -31.353 1.00 96.75 805 ALA A N 1
ATOM 6858 C CA . ALA A 1 805 ? -15.174 -14.235 -32.131 1.00 96.75 805 ALA A CA 1
ATOM 6859 C C . ALA A 1 805 ? -13.815 -14.635 -32.735 1.00 96.75 805 ALA A C 1
ATOM 6861 O O . ALA A 1 805 ? -13.549 -14.289 -33.886 1.00 96.75 805 ALA A O 1
ATOM 6862 N N . ARG A 1 806 ? -12.990 -15.402 -32.005 1.00 97.19 806 ARG A N 1
ATOM 6863 C CA . ARG A 1 806 ? -11.738 -15.987 -32.519 1.00 97.19 806 ARG A CA 1
ATOM 6864 C C . ARG A 1 806 ? -11.996 -17.044 -33.595 1.00 97.19 806 ARG A C 1
ATOM 6866 O O . ARG A 1 806 ? 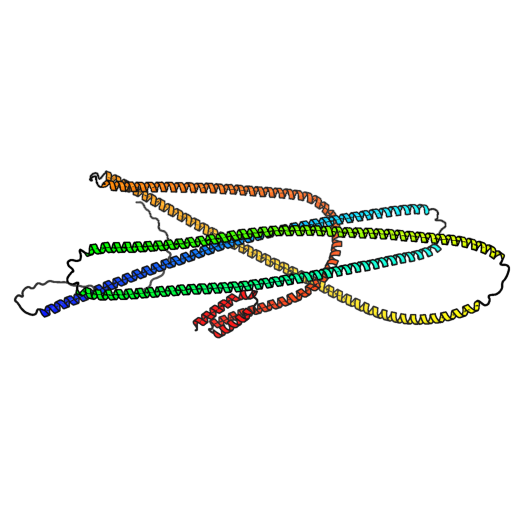-11.350 -16.991 -34.638 1.00 97.19 806 ARG A O 1
ATOM 6873 N N . GLU A 1 807 ? -12.971 -17.933 -33.407 1.00 97.25 807 GLU A N 1
ATOM 6874 C CA . GLU A 1 807 ? -13.382 -18.900 -34.441 1.00 97.25 807 GLU A CA 1
ATOM 6875 C C . GLU A 1 807 ? -13.823 -18.204 -35.735 1.00 97.25 807 GLU A C 1
ATOM 6877 O O . GLU A 1 807 ? -13.426 -18.615 -36.826 1.00 97.25 807 GLU A O 1
ATOM 6882 N N . ASN A 1 808 ? -14.569 -17.101 -35.631 1.00 97.19 808 ASN A N 1
ATOM 6883 C CA . ASN A 1 808 ? -14.971 -16.308 -36.792 1.00 97.19 808 ASN A CA 1
ATOM 6884 C C . ASN A 1 808 ? -13.809 -15.538 -37.449 1.00 97.19 808 ASN A C 1
ATOM 6886 O O . ASN A 1 808 ? -13.862 -15.312 -38.655 1.00 97.19 808 ASN A O 1
ATOM 6890 N N . ILE A 1 809 ? -12.742 -15.180 -36.721 1.00 95.38 809 ILE A N 1
ATOM 6891 C CA . ILE A 1 809 ? -11.500 -14.658 -37.331 1.00 95.38 809 ILE A CA 1
ATOM 6892 C C . ILE A 1 809 ? -10.784 -15.769 -38.108 1.00 95.38 809 ILE A C 1
ATOM 6894 O O . ILE A 1 809 ? -10.430 -15.565 -39.267 1.00 95.38 809 ILE A O 1
ATOM 6898 N N . ILE A 1 810 ? -10.619 -16.948 -37.499 1.00 95.00 810 ILE A N 1
ATOM 6899 C CA . ILE A 1 810 ? -9.972 -18.123 -38.114 1.00 95.00 810 ILE A CA 1
ATOM 6900 C C . ILE A 1 810 ? -10.746 -18.591 -39.358 1.00 95.00 810 ILE A C 1
ATOM 6902 O O . ILE A 1 810 ? -10.144 -18.963 -40.361 1.00 95.00 810 ILE A O 1
ATOM 6906 N N . SER A 1 811 ? -12.077 -18.504 -39.320 1.00 95.44 811 SER A N 1
ATOM 6907 C CA . SER A 1 811 ? -12.979 -18.840 -40.431 1.00 95.44 811 SER A CA 1
ATOM 6908 C C . SER A 1 811 ? -13.135 -17.713 -41.467 1.00 95.44 811 SER A C 1
ATOM 6910 O O . SER A 1 811 ? -14.042 -17.772 -42.294 1.00 95.44 811 SER A O 1
ATOM 6912 N N . PHE A 1 812 ? -12.319 -16.652 -41.395 1.00 94.25 812 PHE A N 1
ATOM 6913 C CA . PHE A 1 812 ? -12.364 -15.452 -42.249 1.00 94.25 812 PHE A CA 1
ATOM 6914 C C . PHE A 1 812 ? -13.716 -14.704 -42.288 1.00 94.25 812 PHE A C 1
ATOM 6916 O O . PHE A 1 812 ? -13.928 -13.809 -43.108 1.00 94.25 812 PHE A O 1
ATOM 6923 N N . LYS A 1 813 ? -14.623 -14.972 -41.342 1.00 96.38 813 LYS A N 1
ATOM 6924 C CA . LYS A 1 813 ? -15.916 -14.289 -41.177 1.00 96.38 813 LYS A CA 1
ATOM 6925 C C . LYS A 1 813 ? -15.762 -12.953 -40.442 1.00 96.38 813 LYS A C 1
ATOM 6927 O O . LYS A 1 813 ? -16.395 -12.697 -39.413 1.00 96.38 813 LYS A O 1
ATOM 6932 N N . LEU A 1 814 ? -14.912 -12.074 -40.970 1.00 95.00 814 LEU A N 1
ATOM 6933 C CA . LEU A 1 814 ? -14.468 -10.850 -40.289 1.00 95.00 814 LEU A CA 1
ATOM 6934 C C . LEU A 1 814 ? -15.629 -9.918 -39.891 1.00 95.00 814 LEU A C 1
ATOM 6936 O O . LEU A 1 814 ? -15.599 -9.315 -38.819 1.00 95.00 814 LEU A O 1
ATOM 6940 N N . ALA A 1 815 ? -16.699 -9.860 -40.691 1.00 94.44 815 ALA A N 1
ATOM 6941 C CA . ALA A 1 815 ? -17.904 -9.091 -40.367 1.00 94.44 815 ALA A CA 1
ATOM 6942 C C . ALA A 1 815 ? -18.661 -9.633 -39.134 1.00 94.44 815 ALA A C 1
ATOM 6944 O O . ALA A 1 815 ? -19.169 -8.850 -38.329 1.00 94.44 815 ALA A O 1
ATOM 6945 N N . GLU A 1 816 ? -18.717 -10.955 -38.951 1.00 95.38 816 GLU A N 1
ATOM 6946 C CA . GLU A 1 816 ? -19.328 -11.587 -37.774 1.00 95.38 816 GLU A CA 1
ATOM 6947 C C . GLU A 1 816 ? -18.423 -11.442 -36.544 1.00 95.38 816 GLU A C 1
ATOM 6949 O O . GLU A 1 816 ? -18.898 -11.060 -35.474 1.00 95.38 816 GLU A O 1
ATOM 6954 N N . ALA A 1 817 ? -17.110 -11.643 -36.705 1.00 95.31 817 ALA A N 1
ATOM 6955 C CA . ALA A 1 817 ? -16.126 -11.396 -35.650 1.00 95.31 817 ALA A CA 1
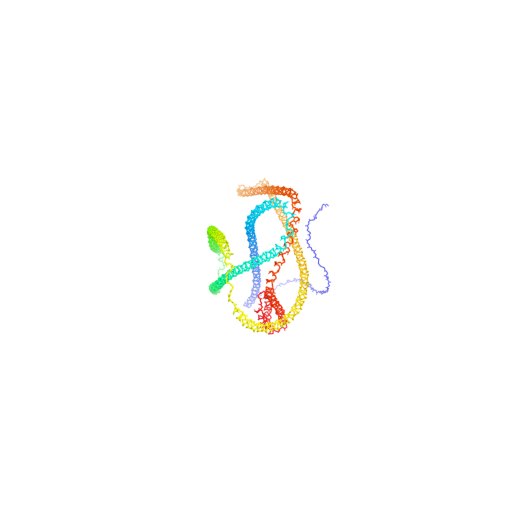ATOM 6956 C C . ALA A 1 817 ? -16.166 -9.941 -35.149 1.00 95.31 817 ALA A C 1
ATOM 6958 O O . ALA A 1 817 ? -16.109 -9.693 -33.945 1.00 95.31 817 ALA A O 1
ATOM 6959 N N . ARG A 1 818 ? -16.329 -8.965 -36.053 1.00 95.62 818 ARG A N 1
ATOM 6960 C CA . ARG A 1 818 ? -16.476 -7.544 -35.707 1.00 95.62 818 ARG A CA 1
ATOM 6961 C C . ARG A 1 818 ? -17.785 -7.245 -34.970 1.00 95.62 818 ARG A C 1
ATOM 6963 O O . ARG A 1 818 ? -17.757 -6.451 -34.033 1.00 95.62 818 ARG A O 1
ATOM 6970 N N . LYS A 1 819 ? -18.904 -7.887 -35.334 1.00 96.69 819 LYS A N 1
ATOM 6971 C CA . LYS A 1 819 ? -20.171 -7.789 -34.578 1.00 96.69 819 LYS A CA 1
ATOM 6972 C C . LYS A 1 819 ? -20.022 -8.357 -33.162 1.00 96.69 819 LYS A C 1
ATOM 6974 O O . LYS A 1 819 ? -20.373 -7.678 -32.202 1.00 96.69 819 LYS A O 1
ATOM 6979 N N . LEU A 1 820 ? -19.442 -9.553 -33.023 1.00 96.25 820 LEU A N 1
ATOM 6980 C CA . LEU A 1 820 ? -19.183 -10.169 -31.716 1.00 96.25 820 LEU A CA 1
ATOM 6981 C C . LEU A 1 820 ? -18.236 -9.316 -30.862 1.00 96.25 820 LEU A C 1
ATOM 6983 O O . LEU A 1 820 ? -18.524 -9.090 -29.692 1.00 96.25 820 LEU A O 1
ATOM 6987 N N . TYR A 1 821 ? -17.163 -8.772 -31.444 1.00 96.50 821 TYR A N 1
ATOM 6988 C CA . TYR A 1 821 ? -16.229 -7.881 -30.749 1.00 96.50 821 TYR A CA 1
ATOM 6989 C C . TYR A 1 821 ? -16.916 -6.644 -30.140 1.00 96.50 821 TYR A C 1
ATOM 6991 O O . TYR A 1 821 ? -16.609 -6.271 -29.009 1.00 96.50 821 TYR A O 1
ATOM 6999 N N . LEU A 1 822 ? -17.874 -6.034 -30.846 1.00 96.25 822 LEU A N 1
ATOM 7000 C CA . LEU A 1 822 ? -18.632 -4.891 -30.321 1.00 96.25 822 LEU A CA 1
ATOM 7001 C C . LEU A 1 822 ? -19.556 -5.291 -29.156 1.00 96.25 822 LEU A C 1
ATOM 7003 O O . LEU A 1 822 ? -19.563 -4.609 -28.135 1.00 96.25 822 LEU A O 1
ATOM 7007 N N . LEU A 1 823 ? -20.250 -6.429 -29.253 1.00 94.81 823 LEU A N 1
ATOM 7008 C CA . LEU A 1 823 ? -21.085 -6.959 -28.161 1.00 94.81 823 LEU A CA 1
ATOM 7009 C C . LEU A 1 823 ? -20.253 -7.368 -26.927 1.00 94.81 823 LEU A C 1
ATOM 7011 O O . LEU A 1 823 ? -20.701 -7.234 -25.788 1.00 94.81 823 LEU A O 1
ATOM 7015 N N . ILE A 1 824 ? -19.019 -7.841 -27.136 1.00 96.19 824 ILE A N 1
ATOM 7016 C CA . ILE A 1 824 ? -18.059 -8.132 -26.060 1.00 96.19 824 ILE A CA 1
ATOM 7017 C C . ILE A 1 824 ? -17.631 -6.841 -25.352 1.00 96.19 824 ILE A C 1
ATOM 7019 O O . ILE A 1 824 ? -17.525 -6.842 -24.127 1.00 96.19 824 ILE A O 1
ATOM 7023 N N . LEU A 1 825 ? -17.420 -5.739 -26.086 1.00 94.56 825 LEU A N 1
ATOM 7024 C CA . LEU A 1 825 ? -17.146 -4.431 -25.483 1.00 94.56 825 LEU A CA 1
ATOM 7025 C C . LEU A 1 825 ? -18.339 -3.917 -24.666 1.00 94.56 825 LEU A C 1
ATOM 7027 O O . LEU A 1 825 ? -18.139 -3.486 -23.535 1.00 94.56 825 LEU A O 1
ATOM 7031 N N . GLU A 1 826 ? -19.563 -4.029 -25.181 1.00 94.19 826 GLU A N 1
ATOM 7032 C CA . GLU A 1 826 ? -20.794 -3.643 -24.471 1.00 94.19 826 GLU A CA 1
ATOM 7033 C C . GLU A 1 826 ? -20.952 -4.418 -23.146 1.00 94.19 826 GLU A C 1
ATOM 7035 O O . GLU A 1 826 ? -21.080 -3.823 -22.072 1.00 94.19 826 GLU A O 1
ATOM 7040 N N . MET A 1 827 ? -20.814 -5.750 -23.172 1.00 92.50 827 MET A N 1
ATOM 7041 C CA . MET A 1 827 ? -20.807 -6.559 -21.943 1.00 92.50 827 MET A CA 1
ATOM 7042 C C . MET A 1 827 ? -19.625 -6.223 -21.010 1.00 92.50 827 MET A C 1
ATOM 7044 O O . MET A 1 827 ? -19.771 -6.248 -19.785 1.00 92.50 827 MET A O 1
ATOM 7048 N N . TYR A 1 828 ? -18.458 -5.881 -21.561 1.00 92.19 828 TYR A N 1
ATOM 7049 C CA . TYR A 1 828 ? -17.285 -5.464 -20.791 1.00 92.19 828 TYR A CA 1
ATOM 7050 C C . TYR A 1 828 ? -17.452 -4.088 -20.131 1.00 92.19 828 TYR A C 1
ATOM 7052 O O . TYR A 1 828 ? -16.903 -3.857 -19.048 1.00 92.19 828 TYR A O 1
ATOM 7060 N N . GLU A 1 829 ? -18.223 -3.169 -20.714 1.00 90.94 829 GLU A N 1
ATOM 7061 C CA . GLU A 1 829 ? -18.546 -1.893 -20.075 1.00 90.94 829 GLU A CA 1
ATOM 7062 C C . GLU A 1 829 ? -19.410 -2.092 -18.821 1.00 90.94 829 GLU A C 1
ATOM 7064 O O . GLU A 1 829 ? -19.124 -1.462 -17.797 1.00 90.94 829 GLU A O 1
ATOM 7069 N N . HIS A 1 830 ? -20.343 -3.048 -18.839 1.00 89.81 830 HIS A N 1
ATOM 7070 C CA . HIS A 1 830 ? -21.241 -3.345 -17.715 1.00 89.81 830 HIS A CA 1
ATOM 7071 C C . HIS A 1 830 ? -20.663 -4.251 -16.604 1.00 89.81 830 HIS A C 1
ATOM 7073 O O . HIS A 1 830 ? -21.209 -4.268 -15.500 1.00 89.81 830 HIS A O 1
ATOM 7079 N N . LEU A 1 831 ? -19.559 -4.974 -16.833 1.00 88.25 831 LEU A N 1
ATOM 7080 C CA . LEU A 1 831 ? -18.898 -5.784 -15.791 1.00 88.25 831 LEU A CA 1
ATOM 7081 C C . LEU A 1 831 ? -18.338 -4.921 -14.631 1.00 88.25 831 LEU A C 1
ATOM 7083 O O . LEU A 1 831 ? -17.823 -3.827 -14.865 1.00 88.25 831 LEU A O 1
ATOM 7087 N N . PRO A 1 832 ? -18.329 -5.396 -13.369 1.00 85.06 832 PRO A N 1
ATOM 7088 C CA . PRO A 1 832 ? -17.664 -4.685 -12.277 1.00 85.06 832 PRO A CA 1
ATOM 7089 C C . PRO A 1 832 ? -16.134 -4.670 -12.449 1.00 85.06 832 PRO A C 1
ATOM 7091 O O . PRO A 1 832 ? -15.523 -5.639 -12.906 1.00 85.06 832 PRO A O 1
ATOM 7094 N N . ASN A 1 833 ? -15.487 -3.578 -12.023 1.00 84.38 833 ASN A N 1
ATOM 7095 C CA . ASN A 1 833 ? -14.042 -3.342 -12.208 1.00 84.38 833 ASN A CA 1
ATOM 7096 C C . ASN A 1 833 ? -13.131 -4.448 -11.636 1.00 84.38 833 ASN A C 1
ATOM 7098 O O . ASN A 1 833 ? -12.032 -4.655 -12.145 1.00 84.38 833 ASN A O 1
ATOM 7102 N N . SER A 1 834 ? -13.587 -5.176 -10.613 1.00 83.69 834 SER A N 1
ATOM 7103 C CA . SER A 1 834 ? -12.907 -6.355 -10.054 1.00 83.69 834 SER A CA 1
ATOM 7104 C C . SER A 1 834 ? -12.763 -7.507 -11.055 1.00 83.69 834 SER A C 1
ATOM 7106 O O . SER A 1 834 ? -11.803 -8.268 -10.966 1.00 83.69 834 SER A O 1
ATOM 7108 N N . LYS A 1 835 ? -13.703 -7.631 -11.999 1.00 81.81 835 LYS A N 1
ATOM 7109 C CA . LYS A 1 835 ? -13.773 -8.703 -13.000 1.00 81.81 835 LYS A CA 1
ATOM 7110 C C . LYS A 1 835 ? -13.269 -8.267 -14.377 1.00 81.81 835 LYS A C 1
ATOM 7112 O O . LYS A 1 835 ? -12.698 -9.094 -15.080 1.00 81.81 835 LYS A O 1
ATOM 7117 N N . LYS A 1 836 ? -13.352 -6.972 -14.722 1.00 87.69 836 LYS A N 1
ATOM 7118 C CA . LYS A 1 836 ? -12.770 -6.418 -15.967 1.00 87.69 836 LYS A CA 1
ATOM 7119 C C . LYS A 1 836 ? -11.305 -6.824 -16.171 1.00 87.69 836 LYS A C 1
ATOM 7121 O O . LYS A 1 836 ? -10.932 -7.257 -17.257 1.00 87.69 836 LYS A O 1
ATOM 7126 N N . ALA A 1 837 ? -10.496 -6.765 -15.113 1.00 87.12 837 ALA A N 1
ATOM 7127 C CA . ALA A 1 837 ? -9.076 -7.122 -15.163 1.00 87.12 837 ALA A CA 1
ATOM 7128 C C . ALA A 1 837 ? -8.794 -8.586 -15.565 1.00 87.12 837 ALA A C 1
ATOM 7130 O O . ALA A 1 837 ? -7.704 -8.865 -16.046 1.00 87.12 837 ALA A O 1
ATOM 7131 N N . ALA A 1 838 ? -9.747 -9.511 -15.389 1.00 87.00 838 ALA A N 1
ATOM 7132 C CA . ALA A 1 838 ? -9.569 -10.926 -15.728 1.00 87.00 838 ALA A CA 1
ATOM 7133 C C . ALA A 1 838 ? -9.826 -11.247 -17.214 1.00 87.00 838 ALA A C 1
ATOM 7135 O O . ALA A 1 838 ? -9.430 -12.310 -17.677 1.00 87.00 838 ALA A O 1
ATOM 7136 N N . VAL A 1 839 ? -10.493 -10.348 -17.948 1.00 90.62 839 VAL A N 1
ATOM 7137 C CA . VAL A 1 839 ? -10.869 -10.541 -19.366 1.00 90.62 839 VAL A CA 1
ATOM 7138 C C . VAL A 1 839 ? -10.293 -9.470 -20.297 1.00 90.62 839 VAL A C 1
ATOM 7140 O O . VAL A 1 839 ? -10.257 -9.672 -21.507 1.00 90.62 839 VAL A O 1
ATOM 7143 N N . TYR A 1 840 ? -9.800 -8.350 -19.754 1.00 93.06 840 TYR A N 1
ATOM 7144 C CA . TYR A 1 840 ? -9.244 -7.236 -20.527 1.00 93.06 840 TYR A CA 1
ATOM 7145 C C . TYR A 1 840 ? -8.143 -7.661 -21.508 1.00 93.06 840 TYR A C 1
ATOM 7147 O O . TYR A 1 840 ? -8.196 -7.272 -22.674 1.00 93.06 840 TYR A O 1
ATOM 7155 N N . ASP A 1 841 ? -7.181 -8.478 -21.067 1.00 92.69 841 ASP A N 1
ATOM 7156 C CA . ASP A 1 841 ? -6.075 -8.901 -21.932 1.00 92.69 841 ASP A CA 1
ATOM 7157 C C . ASP A 1 841 ? -6.580 -9.757 -23.106 1.00 92.69 841 ASP A C 1
ATOM 7159 O O . ASP A 1 841 ? -6.177 -9.515 -24.239 1.00 92.69 841 ASP A O 1
ATOM 7163 N N . HIS A 1 842 ? -7.562 -10.641 -22.897 1.00 94.69 842 HIS A N 1
ATOM 7164 C CA . HIS A 1 842 ? -8.181 -11.423 -23.977 1.00 94.69 842 HIS A CA 1
ATOM 7165 C C . HIS A 1 842 ? -9.008 -10.573 -24.955 1.00 94.69 842 HIS A C 1
ATOM 7167 O O . HIS A 1 842 ? -8.996 -10.829 -26.157 1.00 94.69 842 HIS A O 1
ATOM 7173 N N . ILE A 1 843 ? -9.690 -9.526 -24.477 1.00 95.56 843 ILE A N 1
ATOM 7174 C CA . ILE A 1 843 ? -10.392 -8.559 -25.344 1.00 95.56 843 ILE A CA 1
ATOM 7175 C C . ILE A 1 843 ? -9.383 -7.730 -26.157 1.00 95.56 843 ILE A C 1
ATOM 7177 O O . ILE A 1 843 ? -9.635 -7.394 -27.317 1.00 95.56 843 ILE A O 1
ATOM 7181 N N . LYS A 1 844 ? -8.226 -7.409 -25.566 1.00 96.25 844 LYS A N 1
ATOM 7182 C CA . LYS A 1 844 ? -7.130 -6.699 -26.233 1.00 96.25 844 LYS A CA 1
ATOM 7183 C C . LYS A 1 844 ? -6.447 -7.577 -27.289 1.00 96.25 844 LYS A C 1
ATOM 7185 O O . LYS A 1 844 ? -6.209 -7.092 -28.393 1.00 96.25 844 LYS A O 1
ATOM 7190 N N . GLU A 1 845 ? -6.159 -8.838 -26.973 1.00 96.38 845 GLU A N 1
ATOM 7191 C CA . GLU A 1 845 ? -5.669 -9.842 -27.928 1.00 96.38 845 GLU A CA 1
ATOM 7192 C C . GLU A 1 845 ? -6.642 -9.969 -29.109 1.00 96.38 845 GLU A C 1
ATOM 7194 O O . GLU A 1 845 ? -6.242 -9.745 -30.246 1.00 96.38 845 GLU A O 1
ATOM 7199 N N . LEU A 1 846 ? -7.936 -10.188 -28.839 1.00 96.81 846 LEU A N 1
ATOM 7200 C CA . LEU A 1 846 ? -8.989 -10.287 -29.856 1.00 96.81 846 LEU A CA 1
ATOM 7201 C C . LEU A 1 846 ? -9.077 -9.038 -30.756 1.00 96.81 846 LEU A C 1
ATOM 7203 O O . LEU A 1 846 ? -9.342 -9.150 -31.953 1.00 96.81 846 LEU A O 1
ATOM 7207 N N . TYR A 1 847 ? -8.843 -7.838 -30.213 1.00 97.25 847 TYR A N 1
ATOM 7208 C CA . TYR A 1 847 ? -8.766 -6.611 -31.015 1.00 97.25 847 TYR A CA 1
ATOM 7209 C C . TYR A 1 847 ? -7.546 -6.593 -31.947 1.00 97.25 847 TYR A C 1
ATOM 7211 O O . TYR A 1 847 ? -7.676 -6.200 -33.108 1.00 97.25 847 TYR A O 1
ATOM 7219 N N . GLU A 1 848 ? -6.372 -6.989 -31.450 1.00 97.00 848 GLU A N 1
ATOM 7220 C CA . GLU A 1 848 ? -5.133 -7.029 -32.234 1.00 97.00 848 GLU A CA 1
ATOM 7221 C C . GLU A 1 848 ? -5.206 -8.124 -33.313 1.00 97.00 848 GLU A C 1
ATOM 7223 O O . GLU A 1 848 ? -4.930 -7.837 -34.476 1.00 97.00 848 GLU A O 1
ATOM 7228 N N . GLU A 1 849 ? -5.706 -9.314 -32.972 1.00 95.56 849 GLU A N 1
ATOM 7229 C CA . GLU A 1 849 ? -6.016 -10.420 -33.892 1.00 95.56 849 GLU A CA 1
ATOM 7230 C C . GLU A 1 849 ? -6.989 -9.990 -34.998 1.00 95.56 849 GLU A C 1
ATOM 7232 O O . GLU A 1 849 ? -6.659 -10.092 -36.181 1.00 95.56 849 GLU A O 1
ATOM 7237 N N . ARG A 1 850 ? -8.158 -9.436 -34.632 1.00 96.19 850 ARG A N 1
ATOM 7238 C CA . ARG A 1 850 ? -9.162 -8.962 -35.602 1.00 96.19 850 ARG A CA 1
ATOM 7239 C C . ARG A 1 850 ? -8.579 -7.897 -36.523 1.00 96.19 850 ARG A C 1
ATOM 7241 O O . ARG A 1 850 ? -8.818 -7.942 -37.723 1.00 96.19 850 ARG A O 1
ATOM 7248 N N . LYS A 1 851 ? -7.815 -6.944 -35.981 1.00 94.94 851 LYS A N 1
ATOM 7249 C CA . LYS A 1 851 ? -7.231 -5.849 -36.766 1.00 94.94 851 LYS A CA 1
ATOM 7250 C C . LYS A 1 851 ? -6.126 -6.327 -37.712 1.00 94.94 851 LYS A C 1
ATOM 7252 O O . LYS A 1 851 ? -5.994 -5.769 -38.797 1.00 94.94 851 LYS A O 1
ATOM 7257 N N . ILE A 1 852 ? -5.343 -7.332 -37.318 1.00 94.81 852 ILE A N 1
ATOM 7258 C CA . ILE A 1 852 ? -4.348 -7.960 -38.198 1.00 94.81 852 ILE A CA 1
ATOM 7259 C C . ILE A 1 852 ? -5.056 -8.734 -39.314 1.00 94.81 852 ILE A C 1
ATOM 7261 O O . ILE A 1 852 ? -4.688 -8.566 -40.469 1.00 94.81 852 ILE A O 1
ATOM 7265 N N . ALA A 1 853 ? -6.102 -9.505 -39.002 1.00 92.81 853 ALA A N 1
ATOM 7266 C CA . ALA A 1 853 ? -6.877 -10.227 -40.011 1.00 92.81 853 ALA A CA 1
ATOM 7267 C C . ALA A 1 853 ? -7.590 -9.278 -40.996 1.00 92.81 853 ALA A C 1
ATOM 7269 O O . ALA A 1 853 ? -7.477 -9.459 -42.204 1.00 92.81 853 ALA A O 1
ATOM 7270 N N . GLU A 1 854 ? -8.243 -8.219 -40.500 1.00 90.06 854 GLU A N 1
ATOM 7271 C CA . GLU A 1 854 ? -8.823 -7.152 -41.334 1.00 90.06 854 GLU A CA 1
ATOM 7272 C C . GLU A 1 854 ? -7.758 -6.463 -42.205 1.00 90.06 854 GLU A C 1
ATOM 7274 O O . GLU A 1 854 ? -8.009 -6.216 -43.376 1.00 90.06 854 GLU A O 1
ATOM 7279 N N . GLY A 1 855 ? -6.557 -6.209 -41.673 1.00 90.12 855 GLY A N 1
ATOM 7280 C CA . GLY A 1 855 ? -5.435 -5.608 -42.409 1.00 90.12 855 GLY A CA 1
ATOM 7281 C C . GLY A 1 855 ? -4.637 -6.560 -43.314 1.00 90.12 855 GLY A C 1
ATOM 7282 O O . GLY A 1 855 ? -3.623 -6.139 -43.865 1.00 90.12 855 GLY A O 1
ATOM 7283 N N . LEU A 1 856 ? -5.053 -7.825 -43.436 1.00 86.44 856 LEU A N 1
ATOM 7284 C CA . LEU A 1 856 ? -4.516 -8.814 -44.383 1.00 86.44 856 LEU A CA 1
ATOM 7285 C C . LEU A 1 856 ? -5.527 -9.186 -45.485 1.00 86.44 856 LEU A C 1
ATOM 7287 O O . LEU A 1 856 ? -5.168 -9.910 -46.409 1.00 86.44 856 LEU A O 1
ATOM 7291 N N . TYR A 1 857 ? -6.774 -8.716 -45.373 1.00 77.81 857 TYR A N 1
ATOM 7292 C CA . TYR A 1 857 ? -7.897 -9.024 -46.272 1.00 77.81 857 TYR A CA 1
ATOM 7293 C C . TYR A 1 857 ? -8.554 -7.768 -46.883 1.00 77.81 857 TYR A C 1
ATOM 7295 O O . TYR A 1 857 ? -9.600 -7.878 -47.524 1.00 77.81 857 TYR A O 1
ATOM 7303 N N . ALA A 1 858 ? -7.954 -6.590 -46.676 1.00 57.56 858 ALA A N 1
ATOM 7304 C CA . ALA A 1 858 ? -8.380 -5.286 -47.190 1.00 57.56 858 ALA A CA 1
ATOM 7305 C C . ALA A 1 858 ? -7.214 -4.567 -47.885 1.00 57.56 858 ALA A C 1
ATOM 7307 O O . ALA A 1 858 ? -7.496 -3.859 -48.875 1.00 57.56 858 ALA A O 1
#

Secondary structure (DSSP, 8-state):
--------------------------------------------------HHHHHHHHHHHHHHHHHHHHHHHHHHHHHHHHHHHHHHHHHHHHHHHHHHHHHHHHHHHHHHHHHHHHHHHHHHHHHHHHHHHHHHHHHHHHHHHHHHHHHHHHHHHHHHHHHHHHHHHHHHHHHHHHHHHHHHHHHHHHHTTSSSSTTT-TTTHHHHHHHHHHHHHHHHHHHHHHHHHHHHHHHHHHHHHHHHHHHHHHHHHHHHHHHHHHHHHHHHHHHHHHHHHHHHHHHHHHHHHHHHHHHHHHHHHHHHHHHHHHHHHHHHHHHHHHHHHHHHHHHHHHHTTTTS-TTSSHHHHHHHHHHHHHHHHHHHHHHHHHHHHHHHHHHHHHHHHHHHHHHHHHHHHHHHHHHHHHHHHHHHHHHHHHHHHHHHHHHHHHHHHHHHHHHHHHHHHHHHHHHHHHHHHHHHHHHHHHHHHHHHHHHHHHHHHHHHHHHHHHTTTTTS-----GGGGSGGGTHHHHHHHHHHHHHHHHHHHHHHHHHHHHHHHHHHHHHHHHHHHHHHHHHHHHHHHHHHHHHHHHHHHHHHHHHHHHHHHHHHHHHHHHHHHHHHHHHHHHHHHHHHHHHHHHHHHHHHHHHHHHHHHHHHHHHHHHHHTTS----TTSTHHHHHHHHHHHHHHHHHHHHHHHHHHHHHHHHHHHHHHHHHHHHHHHHHHHHHHHHHHHHHHHHHHHHHHHHHHHHHHHHHHHHHHHHHHHHHHHHHHHHHHHHHHHHHHHHHHHHHHHHHHHHHHHHHHHHHHHHHHHHHHHHHHHHHHHTT-HHHHHHHHHHHHHHHHHS-HHHHHHHHHHHHHHHHHHHHHHTT--